Protein AF-A0A364MT78-F1 (afdb_monomer)

Organism: Stemphylium lycopersici (NCBI:txid183478)

InterPro domains:
  IPR001128 Cytochrome P450 [PF00067] (48-460)
  IPR001764 Glycoside hydrolase, family 3, N-terminal [PF00933] (520-875)
  IPR001764 Glycoside hydrolase, family 3, N-terminal [PR00133] (595-611)
  IPR001764 Glycoside hydrolase, family 3, N-terminal [PR00133] (626-645)
  IPR001764 Glycoside hydrolase, family 3, N-terminal [PR00133] (709-725)
  IPR001764 Glycoside hydrolase, family 3, N-terminal [PR00133] (788-806)
  IPR017853 Glycoside hydrolase superfamily [SSF51445] (510-913)
  IPR017972 Cytochrome P450, conserved site [PS00086] (448-457)
  IPR036396 Cytochrome P450 superfamily [G3DSA:1.10.630.10] (48-494)
  IPR036396 Cytochrome P450 superfamily [SSF48264] (29-460)
  IPR036881 Glycoside hydrolase family 3 C-terminal domain superfamily [G3DSA:3.40.50.1700] (901-1092)
  IPR036881 Glycoside hydrolase family 3 C-terminal domain superfamily [SSF52279] (915-1091)
  IPR036962 Glycoside hydrolase, family 3, N-terminal domain superfamily [G3DSA:3.20.20.300] (505-896)
  IPR051915 Cellulose Degradation Glycosyl Hydrolase 3 [PTHR30620] (511-944)

Structure (mmCIF, N/CA/C/O backbone):
data_AF-A0A364MT78-F1
#
_entry.id   AF-A0A364MT78-F1
#
loop_
_atom_site.group_PDB
_atom_site.id
_atom_site.type_symbol
_atom_site.label_atom_id
_atom_site.label_alt_id
_atom_site.label_comp_id
_atom_site.label_asym_id
_atom_site.label_entity_id
_atom_site.label_seq_id
_atom_site.pdbx_PDB_ins_code
_atom_site.Cartn_x
_atom_site.Cartn_y
_atom_site.Cartn_z
_atom_site.occupancy
_atom_site.B_iso_or_equiv
_atom_site.auth_seq_id
_atom_site.auth_comp_id
_atom_site.auth_asym_id
_atom_site.auth_atom_id
_atom_site.pdbx_PDB_model_num
ATOM 1 N N . MET A 1 1 ? 51.972 -19.619 -22.339 1.00 49.06 1 MET A N 1
ATOM 2 C CA . MET A 1 1 ? 51.049 -19.597 -21.173 1.00 49.06 1 MET A CA 1
ATOM 3 C C . MET A 1 1 ? 50.247 -20.903 -20.960 1.00 49.06 1 MET A C 1
ATOM 5 O O . MET A 1 1 ? 49.336 -20.907 -20.138 1.00 49.06 1 MET A O 1
ATOM 9 N N . SER A 1 2 ? 50.576 -22.029 -21.619 1.00 53.72 2 SER A N 1
ATOM 10 C CA . SER A 1 2 ? 49.816 -23.297 -21.517 1.00 53.72 2 SER A CA 1
ATOM 11 C C . SER A 1 2 ? 50.454 -24.381 -20.626 1.00 53.72 2 SER A C 1
ATOM 13 O O . SER A 1 2 ? 49.745 -25.265 -20.159 1.00 53.72 2 SER A O 1
ATOM 15 N N . THR A 1 3 ? 51.750 -24.302 -20.305 1.00 54.03 3 THR A N 1
ATOM 16 C CA . THR A 1 3 ? 52.481 -25.353 -19.561 1.00 54.03 3 THR A CA 1
ATOM 17 C C . THR A 1 3 ? 52.403 -25.247 -18.029 1.00 54.03 3 THR A C 1
ATOM 19 O O . THR A 1 3 ? 52.642 -26.234 -17.342 1.00 54.03 3 THR A O 1
ATOM 22 N N . LEU A 1 4 ? 51.989 -24.100 -17.472 1.00 53.41 4 LEU A N 1
ATOM 23 C CA . LEU A 1 4 ? 51.822 -23.902 -16.017 1.00 53.41 4 LEU A CA 1
ATOM 24 C C . LEU A 1 4 ? 50.431 -24.292 -15.471 1.00 53.41 4 LEU A C 1
ATOM 26 O O . LEU A 1 4 ? 50.254 -24.344 -14.256 1.00 53.41 4 LEU A O 1
ATOM 30 N N . LYS A 1 5 ? 49.438 -24.588 -16.327 1.00 54.91 5 LYS A N 1
ATOM 31 C CA . LYS A 1 5 ? 48.046 -24.839 -15.892 1.00 54.91 5 LYS A CA 1
ATOM 32 C C . LYS A 1 5 ? 47.787 -26.274 -15.407 1.00 54.91 5 LYS A C 1
ATOM 34 O O . LYS A 1 5 ? 47.010 -26.461 -14.475 1.00 54.91 5 LYS A O 1
ATOM 39 N N . LEU A 1 6 ? 48.457 -27.280 -15.976 1.00 62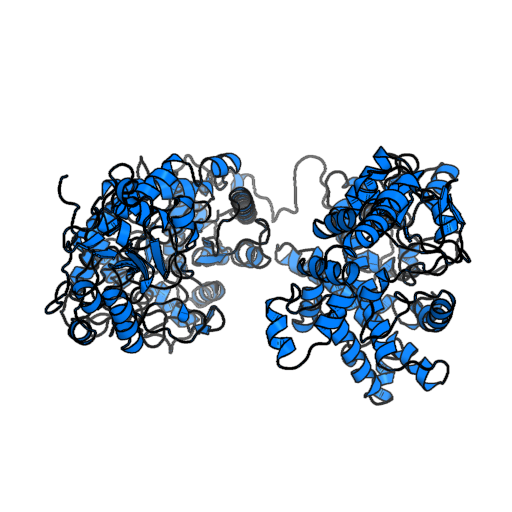.34 6 LEU A N 1
ATOM 40 C CA . LEU A 1 6 ? 48.281 -28.692 -15.591 1.00 62.34 6 LEU A CA 1
ATOM 41 C C . LEU A 1 6 ? 48.762 -29.029 -14.163 1.00 62.34 6 LEU A C 1
ATOM 43 O O . LEU A 1 6 ? 48.019 -29.703 -13.449 1.00 62.34 6 LEU A O 1
ATOM 47 N N . PRO A 1 7 ? 49.932 -28.551 -13.690 1.00 73.69 7 PRO A N 1
ATOM 48 C CA . PRO A 1 7 ? 50.379 -28.804 -12.319 1.00 73.69 7 PRO A CA 1
ATOM 49 C C . PRO A 1 7 ? 49.467 -28.138 -11.285 1.00 73.69 7 PRO A C 1
ATOM 51 O O . PRO A 1 7 ? 49.144 -28.743 -10.266 1.00 73.69 7 PRO A O 1
ATOM 54 N N . LEU A 1 8 ? 49.000 -26.916 -11.567 1.00 76.56 8 LEU A N 1
ATOM 55 C CA . LEU A 1 8 ? 48.074 -26.183 -10.701 1.00 76.56 8 LEU A CA 1
ATOM 56 C C . LEU A 1 8 ? 46.707 -26.866 -10.625 1.00 76.56 8 LEU A C 1
ATOM 58 O O . LEU A 1 8 ? 46.163 -26.994 -9.532 1.00 76.56 8 LEU A O 1
ATOM 62 N N . LEU A 1 9 ? 46.184 -27.366 -11.748 1.00 78.69 9 LEU A N 1
ATOM 63 C CA . LEU A 1 9 ? 44.942 -28.137 -11.771 1.00 78.69 9 LEU A CA 1
ATOM 64 C C . LEU A 1 9 ? 45.090 -29.469 -11.022 1.00 78.69 9 LEU A C 1
ATOM 66 O O . LEU A 1 9 ? 44.210 -29.836 -10.251 1.00 78.69 9 LEU A O 1
ATOM 70 N N . HIS A 1 10 ? 46.217 -30.168 -11.178 1.00 79.88 10 HIS A N 1
ATOM 71 C CA . HIS A 1 10 ? 46.481 -31.407 -10.447 1.00 79.88 10 HIS A CA 1
ATOM 72 C C . HIS A 1 10 ? 46.607 -31.171 -8.934 1.00 79.88 10 HIS A C 1
ATOM 74 O O . HIS A 1 10 ? 46.011 -31.898 -8.141 1.00 79.88 10 HIS A O 1
ATOM 80 N N . VAL A 1 11 ? 47.322 -30.120 -8.516 1.00 81.69 11 VAL A N 1
ATOM 81 C CA . VAL A 1 11 ? 47.404 -29.704 -7.107 1.00 81.69 11 VAL A CA 1
ATOM 82 C C . VAL A 1 11 ? 46.033 -29.277 -6.586 1.00 81.69 11 VAL A C 1
ATOM 84 O O . VAL A 1 11 ? 45.688 -29.624 -5.459 1.00 81.69 11 VAL A O 1
ATOM 87 N N . PHE A 1 12 ? 45.227 -28.586 -7.395 1.00 82.69 12 PHE A N 1
ATOM 88 C CA . PHE A 1 12 ? 43.872 -28.183 -7.033 1.00 82.69 12 PHE A CA 1
ATOM 89 C C . PHE A 1 12 ? 42.959 -29.397 -6.819 1.00 82.69 12 PHE A C 1
ATOM 91 O O . PHE A 1 12 ? 42.369 -29.534 -5.750 1.00 82.69 12 PHE A O 1
ATOM 98 N N . ILE A 1 13 ? 42.910 -30.325 -7.779 1.00 80.62 13 ILE A N 1
ATOM 99 C CA . ILE A 1 13 ? 42.125 -31.562 -7.683 1.00 80.62 13 ILE A CA 1
ATOM 100 C C . ILE A 1 13 ? 42.597 -32.392 -6.486 1.00 80.62 13 ILE A C 1
ATOM 102 O O . ILE A 1 13 ? 41.790 -32.835 -5.672 1.00 80.62 13 ILE A O 1
ATOM 106 N N . ARG A 1 14 ? 43.909 -32.561 -6.306 1.00 81.06 14 ARG A N 1
ATOM 107 C CA . ARG A 1 14 ? 44.439 -33.322 -5.173 1.00 81.06 14 ARG A CA 1
ATOM 108 C C . ARG A 1 14 ? 44.092 -32.667 -3.835 1.00 81.06 14 ARG A C 1
ATOM 110 O O . ARG A 1 14 ? 43.595 -33.348 -2.947 1.00 81.06 14 ARG A O 1
ATOM 117 N N . LYS A 1 15 ? 44.319 -31.359 -3.685 1.00 80.12 15 LYS A N 1
ATOM 118 C CA . LYS A 1 15 ? 44.157 -30.638 -2.413 1.00 80.12 15 LYS A CA 1
ATOM 119 C C . LYS A 1 15 ? 42.697 -30.389 -2.037 1.00 80.12 15 LYS A C 1
ATOM 121 O O . LYS A 1 15 ? 42.367 -30.527 -0.864 1.00 80.12 15 LYS A O 1
ATOM 126 N N . TYR A 1 16 ? 41.850 -30.018 -2.994 1.00 79.06 16 TYR A N 1
ATOM 127 C CA . TYR A 1 16 ? 40.474 -29.578 -2.733 1.00 79.06 16 TYR A CA 1
ATOM 128 C C . TYR A 1 16 ? 39.412 -30.634 -3.066 1.00 79.06 16 TYR A C 1
ATOM 130 O O . TYR A 1 16 ? 38.283 -30.484 -2.616 1.00 79.06 16 TYR A O 1
ATOM 138 N N . ILE A 1 17 ? 39.752 -31.705 -3.798 1.00 78.38 17 ILE A N 1
ATOM 139 C CA . ILE A 1 17 ? 38.794 -32.758 -4.188 1.00 78.38 17 ILE A CA 1
ATOM 140 C C . ILE A 1 17 ? 39.182 -34.112 -3.586 1.00 78.38 17 ILE A C 1
ATOM 142 O O . ILE A 1 17 ? 38.441 -34.665 -2.777 1.00 78.38 17 ILE A O 1
ATOM 146 N N . LEU A 1 18 ? 40.357 -34.647 -3.931 1.00 82.12 18 LEU A N 1
ATOM 147 C CA . LEU A 1 18 ? 40.745 -36.005 -3.534 1.00 82.12 18 LEU A CA 1
ATOM 148 C C . LEU A 1 18 ? 41.110 -36.101 -2.047 1.00 82.12 18 LEU A C 1
ATOM 150 O O . LEU A 1 18 ? 40.670 -37.023 -1.364 1.00 82.12 18 LEU A O 1
ATOM 154 N N . ASN A 1 19 ? 41.891 -35.151 -1.523 1.00 78.75 19 ASN A N 1
ATOM 155 C CA . ASN A 1 19 ? 42.321 -35.174 -0.124 1.00 78.75 19 ASN A CA 1
ATOM 156 C C . ASN A 1 19 ? 41.139 -35.093 0.858 1.00 78.75 19 ASN A C 1
ATOM 158 O O . ASN A 1 19 ? 41.078 -35.947 1.743 1.00 78.75 19 ASN A O 1
ATOM 162 N N . PRO A 1 20 ? 40.173 -34.158 0.728 1.00 78.25 20 PRO A N 1
ATOM 163 C CA . PRO A 1 20 ? 39.040 -34.099 1.648 1.00 78.25 20 PRO A CA 1
ATOM 164 C C . PRO A 1 20 ? 38.147 -35.341 1.583 1.00 78.25 20 PRO A C 1
ATOM 166 O O . PRO A 1 20 ? 37.645 -35.765 2.623 1.00 78.25 20 PRO A O 1
ATOM 169 N N . LEU A 1 21 ? 37.956 -35.932 0.398 1.00 83.00 21 LEU A N 1
ATOM 170 C CA . LEU A 1 21 ? 37.013 -37.035 0.200 1.00 83.00 21 LEU A CA 1
ATOM 171 C C . LEU A 1 21 ? 37.594 -38.421 0.504 1.00 83.00 21 LEU A C 1
ATOM 173 O O . LEU A 1 21 ? 36.851 -39.268 0.995 1.00 83.00 21 LEU A O 1
ATOM 177 N N . LEU A 1 22 ? 38.877 -38.661 0.212 1.00 83.25 22 LEU A N 1
ATOM 178 C CA . LEU A 1 22 ? 39.454 -40.015 0.201 1.00 83.25 22 LEU A CA 1
ATOM 179 C C . LEU A 1 22 ? 40.635 -40.206 1.159 1.00 83.25 22 LEU A C 1
ATOM 181 O O . LEU A 1 22 ? 40.798 -41.295 1.697 1.00 83.25 22 LEU A O 1
ATOM 185 N N . TYR A 1 23 ? 41.466 -39.179 1.364 1.00 83.00 23 TYR A N 1
ATOM 186 C CA . TYR A 1 23 ? 42.738 -39.329 2.094 1.00 83.00 23 TYR A CA 1
ATOM 187 C C . TYR A 1 23 ? 42.755 -38.670 3.477 1.00 83.00 23 TYR A C 1
ATOM 189 O O . TYR A 1 23 ? 43.658 -38.925 4.268 1.00 83.00 23 TYR A O 1
ATOM 197 N N . SER A 1 24 ? 41.782 -37.812 3.784 1.00 85.69 24 SER A N 1
ATOM 198 C CA . SER A 1 24 ? 41.631 -37.216 5.113 1.00 85.69 24 SER A CA 1
ATOM 199 C C . SER A 1 24 ? 41.157 -38.267 6.128 1.00 85.69 24 SER A C 1
ATOM 201 O O . SER A 1 24 ? 40.264 -39.048 5.786 1.00 85.69 24 SER A O 1
ATOM 203 N N . PRO A 1 25 ? 41.637 -38.247 7.388 1.00 88.94 25 PRO A N 1
ATOM 204 C CA . PRO A 1 25 ? 41.047 -39.040 8.474 1.00 88.94 25 PRO A CA 1
ATOM 205 C C . PRO A 1 25 ? 39.533 -38.812 8.628 1.00 88.94 25 PRO A C 1
ATOM 207 O O . PRO A 1 25 ? 38.782 -39.741 8.920 1.00 88.94 25 PRO A O 1
ATOM 210 N N . LEU A 1 26 ? 39.057 -37.608 8.277 1.00 93.50 26 LEU A N 1
ATOM 211 C CA . LEU A 1 26 ? 37.639 -37.236 8.281 1.00 93.50 26 LEU A CA 1
ATOM 212 C C . LEU A 1 26 ? 36.805 -37.954 7.203 1.00 93.50 26 LEU A C 1
ATOM 214 O O . LEU A 1 26 ? 35.582 -37.847 7.205 1.00 93.50 26 LEU A O 1
ATOM 218 N N . SER A 1 27 ? 37.420 -38.661 6.247 1.00 91.19 27 SER A N 1
ATOM 219 C CA . SER A 1 27 ? 36.695 -39.437 5.223 1.00 91.19 27 SER A CA 1
ATOM 220 C C . SER A 1 27 ? 35.890 -40.605 5.805 1.00 91.19 27 SER A C 1
ATOM 222 O O . SER A 1 27 ? 34.926 -41.042 5.177 1.00 91.19 27 SER A O 1
ATOM 224 N N . ARG A 1 28 ? 36.260 -41.072 7.009 1.00 92.31 28 ARG A N 1
ATOM 225 C CA . ARG A 1 28 ? 35.568 -42.134 7.756 1.00 92.31 28 ARG A CA 1
ATOM 226 C C . ARG A 1 28 ? 34.314 -41.647 8.485 1.00 92.31 28 ARG A C 1
ATOM 228 O O . ARG A 1 28 ? 33.495 -42.470 8.873 1.00 92.31 28 ARG A O 1
ATOM 235 N N . ILE A 1 29 ? 34.167 -40.336 8.671 1.00 96.12 29 ILE A N 1
ATOM 236 C CA . ILE A 1 29 ? 33.022 -39.744 9.367 1.00 96.12 29 ILE A CA 1
ATOM 237 C C . ILE A 1 29 ? 31.815 -39.725 8.415 1.00 96.12 29 ILE A C 1
ATOM 239 O O . ILE A 1 29 ? 31.957 -39.262 7.275 1.00 96.12 29 ILE A O 1
ATOM 243 N N . PRO A 1 30 ? 30.635 -40.203 8.847 1.00 95.69 30 PRO A N 1
ATOM 244 C CA . PRO A 1 30 ? 29.459 -40.263 7.989 1.00 95.69 30 PRO A CA 1
ATOM 245 C C . PRO A 1 30 ? 28.881 -38.863 7.714 1.00 95.69 30 PRO A C 1
ATOM 247 O O . PRO A 1 30 ? 29.110 -37.903 8.450 1.00 95.69 30 PRO A O 1
ATOM 250 N N . GLY A 1 31 ? 28.161 -38.734 6.600 1.00 94.12 31 GLY A N 1
ATOM 251 C CA . GLY A 1 31 ? 27.536 -37.488 6.154 1.00 94.12 31 GLY A CA 1
ATOM 252 C C . GLY A 1 31 ? 27.519 -37.344 4.627 1.00 94.12 31 GLY A C 1
ATOM 253 O O . GLY A 1 31 ? 28.246 -38.060 3.920 1.00 94.12 31 GLY A O 1
ATOM 254 N N . PRO A 1 32 ? 26.717 -36.413 4.079 1.00 94.75 32 PRO A N 1
ATOM 255 C CA . PRO A 1 32 ? 26.585 -36.274 2.637 1.00 94.75 32 PRO A CA 1
ATOM 256 C C . PRO A 1 32 ? 27.886 -35.779 2.002 1.00 94.75 32 PRO A C 1
ATOM 258 O O . PRO A 1 32 ? 28.537 -34.844 2.480 1.00 94.75 32 PRO A O 1
ATOM 261 N N . LYS A 1 33 ? 28.252 -36.371 0.861 1.00 91.25 33 LYS A N 1
ATOM 262 C CA . LYS A 1 33 ? 29.534 -36.093 0.188 1.00 91.25 33 LYS A CA 1
ATOM 263 C C . LYS A 1 33 ? 29.698 -34.633 -0.235 1.00 91.25 33 LYS A C 1
ATOM 265 O O . LYS A 1 33 ? 30.823 -34.144 -0.284 1.00 91.25 33 LYS A O 1
ATOM 270 N N . LEU A 1 34 ? 28.598 -33.920 -0.474 1.00 91.56 34 LEU A N 1
ATOM 271 C CA . LEU A 1 34 ? 28.630 -32.506 -0.839 1.00 91.56 34 LEU A CA 1
ATOM 272 C C . LEU A 1 34 ? 29.165 -31.612 0.297 1.00 91.56 34 LEU A C 1
ATOM 274 O O . LEU A 1 34 ? 29.929 -30.689 0.022 1.00 91.56 34 LEU A O 1
ATOM 278 N N . TYR A 1 35 ? 28.855 -31.924 1.563 1.00 93.38 35 TYR A N 1
ATOM 279 C CA . TYR A 1 35 ? 29.443 -31.230 2.719 1.00 93.38 35 TYR A CA 1
ATOM 280 C C . TYR A 1 35 ? 30.930 -31.555 2.873 1.00 93.38 35 TYR A C 1
ATOM 282 O O . TYR A 1 35 ? 31.741 -30.667 3.120 1.00 93.38 35 TYR A O 1
ATOM 290 N N . ALA A 1 36 ? 31.316 -32.816 2.663 1.00 91.81 36 ALA A N 1
ATOM 291 C CA . ALA A 1 36 ? 32.723 -33.216 2.686 1.00 91.81 36 ALA A CA 1
ATOM 292 C C . ALA A 1 36 ? 33.549 -32.550 1.566 1.00 91.81 36 ALA A C 1
ATOM 294 O O . ALA A 1 36 ? 34.747 -32.320 1.737 1.00 91.81 36 ALA A O 1
ATOM 295 N N . PHE A 1 37 ? 32.912 -32.237 0.434 1.00 88.75 37 PHE A N 1
ATOM 296 C CA . PHE A 1 37 ? 33.539 -31.605 -0.724 1.00 88.75 37 PHE A CA 1
ATOM 297 C C . PHE A 1 37 ? 33.732 -30.094 -0.553 1.00 88.75 37 PHE A C 1
ATOM 299 O O . PHE A 1 37 ? 34.801 -29.572 -0.864 1.00 88.75 37 PHE A O 1
ATOM 306 N N . THR A 1 38 ? 32.726 -29.367 -0.054 1.00 90.12 38 THR A N 1
ATOM 307 C CA . THR A 1 38 ? 32.775 -27.900 -0.006 1.00 90.12 38 THR A CA 1
ATOM 308 C C . THR A 1 38 ? 32.098 -27.310 1.226 1.00 90.12 38 THR A C 1
ATOM 310 O O . THR A 1 38 ? 30.982 -27.679 1.585 1.00 90.12 38 THR A O 1
ATOM 313 N N . LYS A 1 39 ? 32.740 -26.300 1.834 1.00 90.94 39 LYS A N 1
ATOM 314 C CA . LYS A 1 39 ? 32.136 -25.511 2.923 1.00 90.94 39 LYS A CA 1
ATOM 315 C C . LYS A 1 39 ? 30.933 -24.686 2.453 1.00 90.94 39 LYS A C 1
ATOM 317 O O . LYS A 1 39 ? 30.082 -24.313 3.253 1.00 90.94 39 LYS A O 1
ATOM 322 N N . TRP A 1 40 ? 30.849 -24.406 1.149 1.00 94.06 40 TRP A N 1
ATOM 323 C CA . TRP A 1 40 ? 29.801 -23.561 0.578 1.00 94.06 40 TRP A CA 1
ATOM 324 C C . TRP A 1 40 ? 28.422 -24.209 0.622 1.00 94.06 40 TRP A C 1
ATOM 326 O O . TRP A 1 40 ? 27.425 -23.496 0.619 1.00 94.06 40 TRP A O 1
ATOM 336 N N . ARG A 1 41 ? 28.348 -25.540 0.733 1.00 94.44 41 ARG A N 1
ATOM 337 C CA . ARG A 1 41 ? 27.069 -26.216 0.949 1.00 94.44 41 ARG A CA 1
ATOM 338 C C . ARG A 1 41 ? 26.460 -25.817 2.290 1.00 94.44 41 ARG A C 1
ATOM 340 O O . ARG A 1 41 ? 25.283 -25.479 2.330 1.00 94.44 41 ARG A O 1
ATOM 347 N N . LEU A 1 42 ? 27.265 -25.815 3.349 1.00 93.12 42 LEU A N 1
ATOM 348 C CA . LEU A 1 42 ? 26.832 -25.388 4.675 1.00 93.12 42 LEU A CA 1
ATOM 349 C C . LEU A 1 42 ? 26.577 -23.876 4.720 1.00 93.12 42 LEU A C 1
ATOM 351 O O . LEU A 1 42 ? 25.582 -23.436 5.285 1.00 93.12 42 LEU A O 1
ATOM 355 N N . ALA A 1 43 ? 27.407 -23.085 4.032 1.00 93.06 43 ALA A N 1
ATOM 356 C CA . ALA A 1 43 ? 27.148 -21.658 3.855 1.00 93.06 43 ALA A CA 1
ATOM 357 C C . ALA A 1 43 ? 25.799 -21.401 3.153 1.00 93.06 43 ALA A C 1
ATOM 359 O O . ALA A 1 43 ? 25.078 -20.483 3.523 1.00 93.06 43 ALA A O 1
ATOM 360 N N . TRP A 1 44 ? 25.401 -22.224 2.181 1.00 93.56 44 TRP A N 1
ATOM 361 C CA . TRP A 1 44 ? 24.078 -22.128 1.560 1.00 93.56 44 TRP A CA 1
ATOM 362 C C . TRP A 1 44 ? 22.935 -22.436 2.544 1.00 93.56 44 TRP A C 1
ATOM 364 O O . TRP A 1 44 ? 21.911 -21.750 2.538 1.00 93.56 44 TRP A O 1
ATOM 374 N N . ASP A 1 45 ? 23.107 -23.409 3.445 1.00 93.19 45 ASP A N 1
ATOM 375 C CA . ASP A 1 45 ? 22.127 -23.653 4.518 1.00 93.19 45 ASP A CA 1
ATOM 376 C C . ASP A 1 45 ? 22.035 -22.475 5.497 1.00 93.19 45 ASP A C 1
ATOM 378 O O . ASP A 1 45 ? 20.943 -22.147 5.968 1.00 93.19 45 ASP A O 1
ATOM 382 N N . ASP A 1 46 ? 23.156 -21.802 5.774 1.00 89.31 46 ASP A N 1
ATOM 383 C CA . ASP A 1 46 ? 23.181 -20.568 6.567 1.00 89.31 46 ASP A CA 1
ATOM 384 C C . ASP A 1 46 ? 22.457 -19.420 5.843 1.00 89.31 46 ASP A C 1
ATOM 386 O O . ASP A 1 46 ? 21.720 -18.655 6.471 1.00 89.31 46 ASP A O 1
ATOM 390 N N . TRP A 1 47 ? 22.626 -19.307 4.519 1.00 88.19 47 TRP A N 1
ATOM 391 C CA . TRP A 1 47 ? 21.984 -18.287 3.678 1.00 88.19 47 TRP A CA 1
ATOM 392 C C . TRP A 1 47 ? 20.462 -18.467 3.599 1.00 88.19 47 TRP A C 1
ATOM 394 O O . TRP A 1 47 ? 19.708 -17.497 3.669 1.00 88.19 47 TRP A O 1
ATOM 404 N N . THR A 1 48 ? 19.989 -19.712 3.542 1.00 88.44 48 THR A N 1
ATOM 405 C CA . THR A 1 48 ? 18.555 -20.056 3.483 1.00 88.44 48 THR A CA 1
ATOM 406 C C . THR A 1 48 ? 17.894 -20.154 4.859 1.00 88.44 48 THR A C 1
ATOM 408 O O . THR A 1 48 ? 16.701 -19.901 4.989 1.00 88.44 48 THR A O 1
ATOM 411 N N . GLY A 1 49 ? 18.664 -20.404 5.921 1.00 87.62 49 GLY A N 1
ATOM 412 C CA . GLY A 1 49 ? 18.195 -20.324 7.317 1.00 87.62 49 GLY A CA 1
ATOM 413 C C . GLY A 1 49 ? 17.822 -21.652 7.903 1.00 87.62 49 GLY A C 1
ATOM 414 O O . GLY A 1 49 ? 17.083 -21.732 8.879 1.00 87.62 49 GLY A O 1
ATOM 415 N N . GLN A 1 50 ? 18.325 -22.691 7.262 1.00 91.25 50 GLN A N 1
ATOM 416 C CA . GLN A 1 50 ? 17.965 -24.061 7.518 1.00 91.25 50 GLN A CA 1
ATOM 417 C C . GLN A 1 50 ? 19.083 -24.786 8.277 1.00 91.25 50 GLN A C 1
ATOM 419 O O . GLN A 1 50 ? 18.826 -25.876 8.772 1.00 91.25 50 GLN A O 1
ATOM 424 N N . ARG A 1 51 ? 20.286 -24.192 8.438 1.00 92.75 51 ARG A N 1
ATOM 425 C CA . ARG A 1 51 ? 21.483 -24.828 9.037 1.00 92.75 51 ARG A CA 1
ATOM 426 C C . ARG A 1 51 ? 21.173 -25.698 10.252 1.00 92.75 51 ARG A C 1
ATOM 428 O O . ARG A 1 51 ? 21.477 -26.883 10.235 1.00 92.75 51 ARG A O 1
ATOM 435 N N . THR A 1 52 ? 20.539 -25.142 11.284 1.00 94.56 52 THR A N 1
ATOM 436 C CA . THR A 1 52 ? 20.247 -25.871 12.529 1.00 94.56 52 THR A CA 1
ATOM 437 C C . THR A 1 52 ? 19.347 -27.089 12.296 1.00 94.56 52 THR A C 1
ATOM 439 O O . THR A 1 52 ? 19.635 -28.174 12.796 1.00 94.56 52 THR A O 1
ATOM 442 N N . ARG A 1 53 ? 18.279 -26.932 11.501 1.00 95.50 53 ARG A N 1
ATOM 443 C CA . ARG A 1 53 ? 17.330 -28.015 11.193 1.00 95.50 53 ARG A CA 1
ATOM 444 C C . ARG A 1 53 ? 17.959 -29.072 10.288 1.00 95.50 53 ARG A C 1
ATOM 446 O O . ARG A 1 53 ? 17.767 -30.258 10.522 1.00 95.50 53 ARG A O 1
ATOM 453 N N . VAL A 1 54 ? 18.748 -28.642 9.306 1.00 96.75 54 VAL A N 1
ATOM 454 C CA . VAL A 1 54 ? 19.472 -29.521 8.382 1.00 96.75 54 VAL A CA 1
ATOM 455 C C . VAL A 1 54 ? 20.506 -30.348 9.133 1.00 96.75 54 VAL A C 1
ATOM 457 O O . VAL A 1 54 ? 20.498 -31.564 9.007 1.00 96.75 54 VAL A O 1
ATOM 460 N N . ILE A 1 55 ? 21.339 -29.734 9.978 1.00 97.38 55 ILE A N 1
ATOM 461 C CA . ILE A 1 55 ? 22.311 -30.468 10.803 1.00 97.38 55 ILE A CA 1
ATOM 462 C C . ILE A 1 55 ? 21.604 -31.491 11.701 1.00 97.38 55 ILE A C 1
ATOM 464 O O . ILE A 1 55 ? 22.078 -32.617 11.835 1.00 97.38 55 ILE A O 1
ATOM 468 N N . HIS A 1 56 ? 20.468 -31.130 12.304 1.00 97.19 56 HIS A N 1
ATOM 469 C CA . HIS A 1 56 ? 19.695 -32.076 13.104 1.00 97.19 56 HIS A CA 1
ATOM 470 C C . HIS A 1 56 ? 19.156 -33.242 12.262 1.00 97.19 56 HIS A C 1
ATOM 472 O O . HIS A 1 56 ? 19.323 -34.390 12.660 1.00 97.19 56 HIS A O 1
ATOM 478 N N . ALA A 1 57 ? 18.600 -32.974 11.078 1.00 97.06 57 ALA A N 1
ATOM 479 C CA . ALA A 1 57 ? 18.161 -34.019 10.153 1.00 97.06 57 ALA A CA 1
ATOM 480 C C . ALA A 1 57 ? 19.316 -34.951 9.747 1.00 97.06 57 ALA A C 1
ATOM 482 O O . ALA A 1 57 ? 19.144 -36.167 9.723 1.00 97.06 57 ALA A O 1
ATOM 483 N N . LEU A 1 58 ? 20.520 -34.410 9.531 1.00 97.56 58 LEU A N 1
ATOM 484 C CA . LEU A 1 58 ? 21.699 -35.232 9.268 1.00 97.56 58 LEU A CA 1
ATOM 485 C C . LEU A 1 58 ? 22.067 -36.122 10.460 1.00 97.56 58 LEU A C 1
ATOM 487 O O . LEU A 1 58 ? 22.503 -37.247 10.252 1.00 97.56 58 LEU A O 1
ATOM 491 N N . HIS A 1 59 ? 21.884 -35.665 11.701 1.00 97.69 59 HIS A N 1
ATOM 492 C CA . HIS A 1 59 ? 22.072 -36.529 12.869 1.00 97.69 59 HIS A CA 1
ATOM 493 C C . HIS A 1 59 ? 21.041 -37.657 12.950 1.00 97.69 59 HIS A C 1
ATOM 495 O O . HIS A 1 59 ? 21.388 -38.755 13.384 1.00 97.69 59 HIS A O 1
ATOM 501 N N . LEU A 1 60 ? 19.799 -37.404 12.530 1.00 95.62 60 LEU A N 1
ATOM 502 C CA . LEU A 1 60 ? 18.765 -38.438 12.455 1.00 95.62 60 LEU A CA 1
ATOM 503 C C . LEU A 1 60 ? 19.093 -39.493 11.385 1.00 95.62 60 LEU A C 1
ATOM 505 O O . LEU A 1 60 ? 18.797 -40.666 11.582 1.00 95.62 60 LEU A O 1
ATOM 509 N N . GLU A 1 61 ? 19.730 -39.093 10.281 1.00 97.25 61 GLU A N 1
ATOM 510 C CA . GLU A 1 61 ? 20.078 -39.985 9.166 1.00 97.25 61 GLU A CA 1
ATOM 511 C C . GLU A 1 61 ? 21.413 -40.727 9.368 1.00 97.25 61 GLU A C 1
ATOM 513 O O . GLU A 1 61 ? 21.500 -41.932 9.148 1.00 97.25 61 GLU A O 1
ATOM 518 N N . TYR A 1 62 ? 22.464 -40.019 9.787 1.00 96.69 62 TYR A N 1
ATOM 519 C CA . TYR A 1 62 ? 23.846 -40.520 9.809 1.00 96.69 62 TYR A CA 1
ATOM 520 C C . TYR A 1 62 ? 24.361 -40.868 11.215 1.00 96.69 62 TYR A C 1
ATOM 522 O O . TYR A 1 62 ? 25.447 -41.435 11.343 1.00 96.69 62 TYR A O 1
ATOM 530 N N . GLY A 1 63 ? 23.603 -40.550 12.269 1.00 96.00 63 GLY A N 1
ATOM 531 C CA . GLY A 1 63 ? 23.950 -40.850 13.658 1.00 96.00 63 GLY A CA 1
ATOM 532 C C . GLY A 1 63 ? 24.625 -39.693 14.417 1.00 96.00 63 GLY A C 1
ATOM 533 O O . GLY A 1 63 ? 24.565 -38.532 14.008 1.00 96.00 63 GLY A O 1
ATOM 534 N N . PRO A 1 64 ? 25.262 -39.965 15.573 1.00 95.94 64 PRO A N 1
ATOM 535 C CA . PRO A 1 64 ? 25.693 -38.933 16.523 1.00 95.94 64 PRO A CA 1
ATOM 536 C C . PRO A 1 64 ? 26.899 -38.100 16.069 1.00 95.94 64 PRO A C 1
ATOM 538 O O . PRO A 1 64 ? 27.179 -37.073 16.683 1.00 95.94 64 PRO A O 1
ATOM 541 N N . VAL A 1 65 ? 27.602 -38.494 15.007 1.00 97.88 65 VAL A N 1
ATOM 542 C CA . VAL A 1 65 ? 28.764 -37.773 14.471 1.00 97.88 65 VAL A CA 1
ATOM 543 C C . VAL A 1 65 ? 28.551 -37.562 12.982 1.00 97.88 65 VAL A C 1
ATOM 545 O O . VAL A 1 65 ? 28.368 -38.532 12.260 1.00 97.88 65 VAL A O 1
ATOM 548 N N . VAL A 1 66 ? 28.573 -36.313 12.516 1.00 97.94 66 VAL A N 1
ATOM 549 C CA . VAL A 1 66 ? 28.296 -35.981 11.113 1.00 97.94 66 VAL A CA 1
ATOM 550 C C . VAL A 1 66 ? 29.335 -35.011 10.582 1.00 97.94 66 VAL A C 1
ATOM 552 O O . VAL A 1 66 ? 29.620 -33.977 11.188 1.00 97.94 66 VAL A O 1
ATOM 555 N N . ARG A 1 67 ? 29.867 -35.295 9.395 1.00 97.12 67 ARG A N 1
ATOM 556 C CA . ARG A 1 67 ? 30.732 -34.361 8.677 1.00 97.12 67 ARG A CA 1
ATOM 557 C C . ARG A 1 67 ? 29.904 -33.324 7.921 1.00 97.12 67 ARG A C 1
ATOM 559 O O . ARG A 1 67 ? 29.224 -33.652 6.952 1.00 97.12 67 ARG A O 1
ATOM 566 N N . ILE A 1 68 ? 30.019 -32.064 8.335 1.00 96.56 68 ILE A N 1
ATOM 567 C CA . ILE A 1 68 ? 29.259 -30.929 7.779 1.00 96.56 68 ILE A CA 1
ATOM 568 C C . ILE A 1 68 ? 30.141 -29.934 7.011 1.00 96.56 68 ILE A C 1
ATOM 570 O O . ILE A 1 68 ? 29.661 -28.927 6.505 1.00 96.56 68 ILE A O 1
ATOM 574 N N . GLY A 1 69 ? 31.426 -30.232 6.851 1.00 94.69 69 GLY A N 1
ATOM 575 C CA . GLY A 1 69 ? 32.322 -29.476 5.987 1.00 94.69 69 GLY A CA 1
ATOM 576 C C . GLY A 1 69 ? 33.585 -30.264 5.638 1.00 94.69 69 GLY A C 1
ATOM 577 O O . GLY A 1 69 ? 33.858 -31.317 6.230 1.00 94.69 69 GLY A O 1
ATOM 578 N N . PRO A 1 70 ? 34.432 -29.748 4.728 1.00 92.50 70 PRO A N 1
ATOM 579 C CA . PRO A 1 70 ? 35.705 -30.388 4.405 1.00 92.50 70 PRO A CA 1
ATOM 580 C C . PRO A 1 70 ? 36.617 -30.540 5.628 1.00 92.50 70 PRO A C 1
ATOM 582 O O . PRO A 1 70 ? 37.373 -31.504 5.698 1.00 92.50 70 PRO A O 1
ATOM 585 N N . ASN A 1 71 ? 36.508 -29.619 6.589 1.00 93.38 71 ASN A N 1
ATOM 586 C CA . ASN A 1 71 ? 37.264 -29.587 7.840 1.00 93.38 71 ASN A CA 1
ATOM 587 C C . ASN A 1 71 ? 36.358 -29.222 9.039 1.00 93.38 71 ASN A C 1
ATOM 589 O O . ASN A 1 71 ? 36.775 -28.500 9.944 1.00 93.38 71 ASN A O 1
ATOM 593 N N . GLU A 1 72 ? 35.091 -29.651 9.001 1.00 96.00 72 GLU A N 1
ATOM 594 C CA . GLU A 1 72 ? 34.087 -29.341 10.028 1.00 96.00 72 GLU A CA 1
ATOM 595 C C . GLU A 1 72 ? 33.225 -30.573 10.336 1.00 96.00 72 GLU A C 1
ATOM 597 O O . GLU A 1 72 ? 32.694 -31.225 9.428 1.00 96.00 72 GLU A O 1
ATOM 602 N N . VAL A 1 73 ? 33.100 -30.890 11.625 1.00 97.94 73 VAL A N 1
ATOM 603 C CA . VAL A 1 73 ? 32.368 -32.044 12.158 1.00 97.94 73 VAL A CA 1
ATOM 604 C C . VAL A 1 73 ? 31.404 -31.568 13.241 1.00 97.94 73 VAL A C 1
ATOM 606 O O . VAL A 1 73 ? 31.761 -30.767 14.111 1.00 97.94 73 VAL A O 1
ATOM 609 N N . HIS A 1 74 ? 30.173 -32.067 13.187 1.00 98.31 74 HIS A N 1
ATOM 610 C CA . HIS A 1 74 ? 29.144 -31.814 14.184 1.00 98.31 74 HIS A CA 1
ATOM 611 C C . HIS A 1 74 ? 28.875 -33.076 15.003 1.00 98.31 74 HIS A C 1
ATOM 613 O O . HIS A 1 74 ? 28.759 -34.171 14.449 1.00 98.31 74 HIS A O 1
ATOM 619 N N . PHE A 1 75 ? 28.771 -32.918 16.321 1.00 98.12 75 PHE A N 1
ATOM 620 C CA . PHE A 1 75 ? 28.577 -34.013 17.267 1.00 98.12 75 PHE A CA 1
ATOM 621 C C . PHE A 1 75 ? 27.256 -33.868 18.033 1.00 98.12 75 PHE A C 1
ATOM 623 O O . PHE A 1 75 ? 26.779 -32.762 18.295 1.00 98.12 75 PHE A O 1
ATOM 630 N N . ASN A 1 76 ? 26.696 -35.004 18.442 1.00 96.94 76 ASN A N 1
ATOM 631 C CA . ASN A 1 76 ? 25.501 -35.118 19.273 1.00 96.94 76 ASN A CA 1
ATOM 632 C C . ASN A 1 76 ? 25.672 -36.227 20.334 1.00 96.94 76 ASN A C 1
ATOM 634 O O . ASN A 1 76 ? 24.900 -37.183 20.385 1.00 96.94 76 ASN A O 1
ATOM 638 N N . SER A 1 77 ? 26.724 -36.131 21.158 1.00 95.62 77 SER A N 1
ATOM 639 C CA . SER A 1 77 ? 27.052 -37.106 22.209 1.00 95.62 77 SER A CA 1
ATOM 640 C C . SER A 1 77 ? 27.639 -36.446 23.469 1.00 95.62 77 SER A C 1
ATOM 642 O O . SER A 1 77 ? 28.298 -35.405 23.404 1.00 95.62 77 SER A O 1
ATOM 644 N N . LEU A 1 78 ? 27.464 -37.069 24.643 1.00 94.00 78 LEU A N 1
ATOM 645 C CA . LEU A 1 78 ? 28.073 -36.570 25.889 1.00 94.00 78 LEU A CA 1
ATOM 646 C C . LEU A 1 78 ? 29.602 -36.687 25.914 1.00 94.00 78 LEU A C 1
ATOM 648 O O . LEU A 1 78 ? 30.257 -35.897 26.598 1.00 94.00 78 LEU A O 1
ATOM 652 N N . SER A 1 79 ? 30.165 -37.681 25.224 1.00 94.19 79 SER A N 1
ATOM 653 C CA . SER A 1 79 ? 31.615 -37.870 25.124 1.00 94.19 79 SER A CA 1
ATOM 654 C C . SER A 1 79 ? 32.233 -36.688 24.377 1.00 94.19 79 SER A C 1
ATOM 656 O O . SER A 1 79 ? 33.065 -35.981 24.948 1.00 94.19 79 SER A O 1
ATOM 658 N N . ALA A 1 80 ? 31.713 -36.359 23.190 1.00 95.56 80 ALA A N 1
ATOM 659 C CA . ALA A 1 80 ? 32.122 -35.177 22.441 1.00 95.56 80 ALA A CA 1
ATOM 660 C C . ALA A 1 80 ? 31.910 -33.875 23.223 1.00 95.56 80 ALA A C 1
ATOM 662 O O . ALA A 1 80 ? 32.788 -33.009 23.211 1.00 95.56 80 ALA A O 1
ATOM 663 N N . LEU A 1 81 ? 30.797 -33.752 23.958 1.00 94.31 81 LEU A N 1
ATOM 664 C CA . LEU A 1 81 ? 30.512 -32.578 24.788 1.00 94.31 81 LEU A CA 1
ATOM 665 C C . LEU A 1 81 ? 31.588 -32.371 25.858 1.00 94.31 81 LEU A C 1
ATOM 667 O O . LEU A 1 81 ? 32.108 -31.265 26.013 1.00 94.31 81 LEU A O 1
ATOM 671 N N . ARG A 1 82 ? 31.960 -33.436 26.577 1.00 92.38 82 ARG A N 1
ATOM 672 C CA . ARG A 1 82 ? 33.009 -33.389 27.608 1.00 92.38 82 ARG A CA 1
ATOM 673 C C . ARG A 1 82 ? 34.382 -33.124 27.005 1.00 92.38 82 ARG A C 1
ATOM 675 O O . ARG A 1 82 ? 35.114 -32.301 27.545 1.00 92.38 82 ARG A O 1
ATOM 682 N N . THR A 1 83 ? 34.718 -33.779 25.900 1.00 94.19 83 THR A N 1
ATOM 683 C CA . THR A 1 83 ? 36.026 -33.627 25.253 1.00 94.19 83 THR A CA 1
ATOM 684 C C . THR A 1 83 ? 36.197 -32.245 24.632 1.00 94.19 83 THR A C 1
ATOM 686 O O . THR A 1 83 ? 37.278 -31.680 24.717 1.00 94.19 83 THR A O 1
ATOM 689 N N . THR A 1 84 ? 35.137 -31.661 24.069 1.00 94.50 84 THR A N 1
ATOM 690 C CA . THR A 1 84 ? 35.202 -30.372 23.361 1.00 94.50 84 THR A CA 1
ATOM 691 C C . THR A 1 84 ? 34.994 -29.186 24.308 1.00 94.50 84 THR A C 1
ATOM 693 O O . THR A 1 84 ? 35.768 -28.231 24.301 1.00 94.50 84 THR A O 1
ATOM 696 N N . TYR A 1 85 ? 33.979 -29.233 25.174 1.00 94.12 85 TYR A N 1
ATOM 697 C CA . TYR A 1 85 ? 33.582 -28.098 26.024 1.00 94.12 85 TYR A CA 1
ATOM 698 C C . TYR A 1 85 ? 33.907 -28.300 27.508 1.00 94.12 85 TYR A C 1
ATOM 700 O O . TYR A 1 85 ? 33.585 -27.441 28.329 1.00 94.12 85 TYR A O 1
ATOM 708 N N . GLY A 1 86 ? 34.516 -29.427 27.885 1.00 89.38 86 GLY A N 1
ATOM 709 C CA . GLY A 1 86 ? 34.911 -29.705 29.263 1.00 89.38 86 GLY A CA 1
ATOM 710 C C . GLY A 1 86 ? 35.950 -28.723 29.803 1.00 89.38 86 GLY A C 1
ATOM 711 O O . GLY A 1 86 ? 36.704 -28.083 29.069 1.00 89.38 86 GLY A O 1
ATOM 712 N N . ALA A 1 87 ? 36.003 -28.593 31.129 1.00 83.69 87 ALA A N 1
ATOM 713 C CA . ALA A 1 87 ? 37.042 -27.800 31.773 1.00 83.69 87 ALA A CA 1
ATOM 714 C C . ALA A 1 87 ? 38.424 -28.400 31.463 1.00 83.69 87 ALA A C 1
ATOM 716 O O . ALA A 1 87 ? 38.662 -29.571 31.743 1.00 83.69 87 ALA A O 1
ATOM 717 N N . GLY A 1 88 ? 39.323 -27.593 30.893 1.00 83.38 88 GLY A N 1
ATOM 718 C CA . GLY A 1 88 ? 40.661 -28.047 30.505 1.00 83.38 88 GLY A CA 1
ATOM 719 C C . GLY A 1 88 ? 40.713 -28.869 29.213 1.00 83.38 88 GLY A C 1
ATOM 720 O O . GLY A 1 88 ? 41.724 -29.520 28.983 1.00 83.38 88 GLY A O 1
ATOM 721 N N . SER A 1 89 ? 39.675 -28.831 28.365 1.00 88.31 89 SER A N 1
ATOM 722 C CA . SER A 1 89 ? 39.631 -29.581 27.097 1.00 88.31 89 SER A CA 1
ATOM 723 C C . SER A 1 89 ? 40.757 -29.252 26.109 1.00 88.31 89 SER A C 1
ATOM 725 O O . SER A 1 89 ? 41.053 -30.054 25.231 1.00 88.31 89 SER A O 1
ATOM 727 N N . GLY A 1 90 ? 41.355 -28.060 26.203 1.00 88.81 90 GLY A N 1
ATOM 728 C CA . GLY A 1 90 ? 42.323 -27.559 25.218 1.00 88.81 90 GLY A CA 1
ATOM 729 C C . GLY A 1 90 ? 41.692 -27.103 23.894 1.00 88.81 90 GLY A C 1
ATOM 730 O O . GLY A 1 90 ? 42.404 -26.653 23.001 1.00 88.81 90 GLY A O 1
ATOM 731 N N . PHE A 1 91 ? 40.365 -27.185 23.774 1.00 93.88 91 PHE A N 1
ATOM 732 C CA . PHE A 1 91 ? 39.606 -26.690 22.630 1.00 93.88 91 PHE A CA 1
ATOM 733 C C . PHE A 1 91 ? 39.296 -25.197 22.778 1.00 93.88 91 PHE A C 1
ATOM 735 O O . PHE A 1 91 ? 38.715 -24.755 23.772 1.00 93.88 91 PHE A O 1
ATOM 742 N N . GLU A 1 92 ? 39.625 -24.424 21.749 1.00 94.38 92 GLU A N 1
ATOM 743 C CA . GLU A 1 92 ? 39.498 -22.966 21.735 1.00 94.38 92 GLU A CA 1
ATOM 744 C C . GLU A 1 92 ? 38.375 -22.492 20.804 1.00 94.38 92 GLU A C 1
ATOM 746 O O . GLU A 1 92 ? 37.886 -23.248 19.960 1.00 94.38 92 GLU A O 1
ATOM 751 N N . ARG A 1 93 ? 37.908 -21.244 20.979 1.00 93.31 93 ARG A N 1
ATOM 752 C CA . ARG A 1 93 ? 36.927 -20.633 20.055 1.00 93.31 93 ARG A CA 1
ATOM 753 C C . ARG A 1 93 ? 37.564 -20.439 18.677 1.00 93.31 93 ARG A C 1
ATOM 755 O O . ARG A 1 93 ? 38.742 -20.116 18.576 1.00 93.31 93 ARG A O 1
ATOM 762 N N . THR A 1 94 ? 36.766 -20.613 17.629 1.00 93.25 94 THR A N 1
ATOM 763 C CA . THR A 1 94 ? 37.176 -20.327 16.245 1.00 93.25 94 THR A CA 1
ATOM 764 C C . THR A 1 94 ? 36.967 -18.851 15.890 1.00 93.25 94 THR A C 1
ATOM 766 O O . THR A 1 94 ? 36.323 -18.108 16.635 1.00 93.25 94 THR A O 1
ATOM 769 N N . ASP A 1 95 ? 37.436 -18.433 14.712 1.00 88.25 95 ASP A N 1
ATOM 770 C CA . ASP A 1 95 ? 37.227 -17.070 14.202 1.00 88.25 95 ASP A CA 1
ATOM 771 C C . ASP A 1 95 ? 35.749 -16.708 13.970 1.00 88.25 95 ASP A C 1
ATOM 773 O 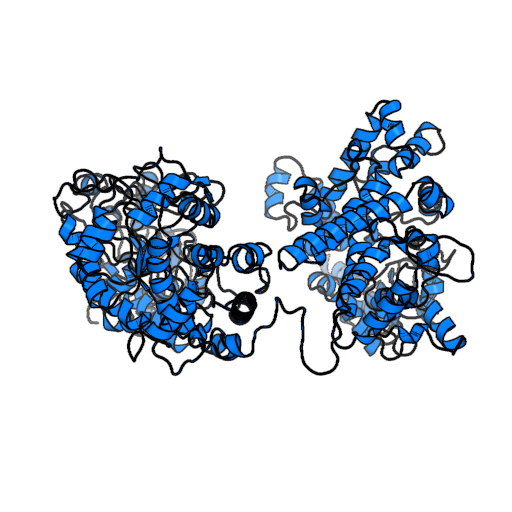O . ASP A 1 95 ? 35.425 -15.530 13.837 1.00 88.25 95 ASP A O 1
ATOM 777 N N . PHE A 1 96 ? 34.838 -17.690 13.989 1.00 88.75 96 PHE A N 1
ATOM 778 C CA . PHE A 1 96 ? 33.389 -17.471 13.950 1.00 88.75 96 PHE A CA 1
ATOM 779 C C . PHE A 1 96 ? 32.930 -16.408 14.957 1.00 88.75 96 PHE A C 1
ATOM 781 O O . PHE A 1 96 ? 32.120 -15.544 14.632 1.00 88.75 96 PHE A O 1
ATOM 788 N N . TYR A 1 97 ? 33.481 -16.430 16.173 1.00 90.00 97 TYR A N 1
ATOM 789 C CA . TYR A 1 97 ? 33.048 -15.534 17.245 1.00 90.00 97 TYR A CA 1
ATOM 790 C C . TYR A 1 97 ? 33.472 -14.079 17.029 1.00 90.00 97 TYR A C 1
ATOM 792 O O . TYR A 1 97 ? 32.918 -13.189 17.665 1.00 90.00 97 TYR A O 1
ATOM 800 N N . ARG A 1 98 ? 34.394 -13.799 16.101 1.00 85.50 98 ARG A N 1
ATOM 801 C CA . ARG A 1 98 ? 34.867 -12.434 15.836 1.00 85.50 98 ARG A CA 1
ATOM 802 C C . ARG A 1 98 ? 33.802 -11.521 15.240 1.00 85.50 98 ARG A C 1
ATOM 804 O O . ARG A 1 98 ? 33.948 -10.306 15.300 1.00 85.50 98 ARG A O 1
ATOM 811 N N . MET A 1 99 ? 32.700 -12.070 14.722 1.00 82.25 99 MET A N 1
ATOM 812 C CA . MET A 1 99 ? 31.554 -11.257 14.295 1.00 82.25 99 MET A CA 1
ATOM 813 C C . MET A 1 99 ? 30.923 -10.450 15.447 1.00 82.25 99 MET A C 1
ATOM 815 O O . MET A 1 99 ? 30.274 -9.430 15.204 1.00 82.25 99 MET A O 1
ATOM 819 N N . PHE A 1 100 ? 31.168 -10.865 16.695 1.00 85.38 100 PHE A N 1
ATOM 820 C CA . PHE A 1 100 ? 30.737 -10.170 17.908 1.00 85.38 100 PHE A CA 1
ATOM 821 C C . PHE A 1 100 ? 31.786 -9.194 18.469 1.00 85.38 100 PHE A C 1
ATOM 823 O O . PHE A 1 100 ? 31.531 -8.568 19.496 1.00 85.38 100 PHE A O 1
ATOM 830 N N . ASP A 1 101 ? 32.940 -9.018 17.808 1.00 86.75 101 ASP A N 1
ATOM 831 C CA . ASP A 1 101 ? 33.906 -7.980 18.185 1.00 86.75 101 ASP A CA 1
ATOM 832 C C . ASP A 1 101 ? 33.239 -6.595 18.049 1.00 86.75 101 ASP A C 1
ATOM 834 O O . ASP A 1 101 ? 32.505 -6.324 17.090 1.00 86.75 101 ASP A O 1
ATOM 838 N N . ALA A 1 102 ? 33.514 -5.690 18.988 1.00 85.31 102 ALA A N 1
ATOM 839 C CA . ALA A 1 102 ? 33.019 -4.315 18.955 1.00 85.31 102 ALA A CA 1
ATOM 840 C C . ALA A 1 102 ? 34.192 -3.329 19.006 1.00 85.31 102 ALA A C 1
ATOM 842 O O . ALA A 1 102 ? 35.143 -3.509 19.760 1.00 85.31 102 ALA A O 1
ATOM 843 N N . TYR A 1 103 ? 34.149 -2.300 18.153 1.00 86.19 103 TYR A N 1
ATOM 844 C CA . TYR A 1 103 ? 35.191 -1.260 18.028 1.00 86.19 103 TYR A CA 1
ATOM 845 C C . TYR A 1 103 ? 36.606 -1.803 17.753 1.00 86.19 103 TYR A C 1
ATOM 847 O O . TYR A 1 103 ? 37.602 -1.193 18.130 1.00 86.19 103 TYR A O 1
ATOM 855 N N . GLY A 1 104 ? 36.704 -2.974 17.113 1.00 82.69 104 GLY A N 1
ATOM 856 C CA . GLY A 1 104 ? 37.982 -3.658 16.888 1.00 82.69 104 GLY A CA 1
ATOM 857 C C . GLY A 1 104 ? 38.601 -4.265 18.154 1.00 82.69 104 GLY A C 1
ATOM 858 O O . GLY A 1 104 ? 39.767 -4.655 18.127 1.00 82.69 104 GLY A O 1
ATOM 859 N N . LYS A 1 105 ? 37.842 -4.350 19.253 1.00 88.31 105 LYS A N 1
ATOM 860 C CA . LYS A 1 105 ? 38.252 -4.929 20.534 1.00 88.31 105 LYS A CA 1
ATOM 861 C C . LYS A 1 105 ? 37.489 -6.222 20.812 1.00 88.31 105 LYS A C 1
ATOM 863 O O . LYS A 1 105 ? 36.273 -6.290 20.618 1.00 88.31 105 LYS A O 1
ATOM 868 N N . GLN A 1 106 ? 38.208 -7.220 21.318 1.00 90.50 106 GLN A N 1
ATOM 869 C CA . GLN A 1 106 ? 37.615 -8.461 21.809 1.00 90.50 106 GLN A CA 1
ATOM 870 C C . GLN A 1 106 ? 36.976 -8.263 23.187 1.00 90.50 106 GLN A C 1
ATOM 872 O O . GLN A 1 106 ? 37.412 -7.425 23.981 1.00 90.50 106 GLN A O 1
ATOM 877 N N . ASN A 1 107 ? 35.960 -9.071 23.464 1.00 91.69 107 ASN A N 1
ATOM 878 C CA . ASN A 1 107 ? 35.257 -9.136 24.743 1.00 91.69 107 ASN A CA 1
ATOM 879 C C . ASN A 1 107 ? 35.269 -10.580 25.271 1.00 91.69 107 ASN A C 1
ATOM 881 O O . ASN A 1 107 ? 35.782 -11.496 24.614 1.00 91.69 107 ASN A O 1
ATOM 885 N N . ILE A 1 108 ? 34.711 -10.815 26.463 1.00 91.06 108 ILE A N 1
ATOM 886 C CA . ILE A 1 108 ? 34.692 -12.156 27.061 1.00 91.06 108 ILE A CA 1
ATOM 887 C C . ILE A 1 108 ? 34.056 -13.222 26.148 1.00 91.06 108 ILE A C 1
ATOM 889 O O . ILE A 1 108 ? 34.442 -14.398 26.193 1.00 91.06 108 ILE A O 1
ATOM 893 N N . PHE A 1 109 ? 33.124 -12.841 25.275 1.00 90.88 109 PHE A N 1
ATOM 894 C CA . PHE A 1 109 ? 32.513 -13.756 24.325 1.00 90.88 109 PHE A CA 1
ATOM 895 C C . PHE A 1 109 ? 33.403 -14.065 23.109 1.00 90.88 109 PHE A C 1
ATOM 897 O O . PHE A 1 109 ? 33.350 -15.183 22.591 1.00 90.88 109 PHE A O 1
ATOM 904 N N . THR A 1 110 ? 34.298 -13.172 22.689 1.00 91.44 110 THR A N 1
ATOM 905 C CA . THR A 1 110 ? 35.060 -13.372 21.443 1.00 91.44 110 THR A CA 1
ATOM 906 C C . THR A 1 110 ? 36.478 -13.909 21.596 1.00 91.44 110 THR A C 1
ATOM 908 O O . THR A 1 110 ? 37.013 -14.436 20.621 1.00 91.44 110 THR A O 1
ATOM 911 N N . PHE A 1 111 ? 37.078 -13.877 22.795 1.00 91.69 111 PHE A N 1
ATOM 912 C CA . PHE A 1 111 ? 38.443 -14.390 22.996 1.00 91.69 111 PHE A CA 1
ATOM 913 C C . PHE A 1 111 ? 38.615 -15.830 22.495 1.00 91.69 111 PHE A C 1
ATOM 915 O O . PHE A 1 111 ? 37.965 -16.758 22.992 1.00 91.69 111 PHE A O 1
ATOM 922 N N . ALA A 1 112 ? 39.553 -16.030 21.565 1.00 88.12 112 ALA A N 1
ATOM 923 C CA . ALA A 1 112 ? 39.942 -17.356 21.102 1.00 88.12 112 ALA A CA 1
ATOM 924 C C . ALA A 1 112 ? 40.613 -18.140 22.233 1.00 88.12 112 ALA A C 1
ATOM 926 O O . ALA A 1 112 ? 40.109 -19.198 22.587 1.00 88.12 112 ALA A O 1
ATOM 927 N N . SER A 1 113 ? 41.645 -17.566 22.866 1.00 89.81 113 SER A N 1
ATOM 928 C CA . SER A 1 113 ? 42.481 -18.179 23.912 1.00 89.81 113 SER A CA 1
ATOM 929 C C . SER A 1 113 ? 41.781 -18.347 25.262 1.00 89.81 113 SER A C 1
ATOM 931 O O . SER A 1 113 ? 41.194 -17.408 25.812 1.00 89.81 113 SER A O 1
ATOM 933 N N . GLY A 1 114 ? 41.911 -19.532 25.859 1.00 87.69 114 GLY A N 1
ATOM 934 C CA . GLY A 1 114 ? 41.402 -19.850 27.187 1.00 87.69 114 GLY A CA 1
ATOM 935 C C . GLY A 1 114 ? 42.084 -19.042 28.285 1.00 87.69 114 GLY A C 1
ATOM 936 O O . GLY A 1 114 ? 41.434 -18.691 29.272 1.00 87.69 114 GLY A O 1
ATOM 937 N N . ALA A 1 115 ? 43.359 -18.687 28.099 1.00 88.56 115 ALA A N 1
ATOM 938 C CA . ALA A 1 115 ? 44.121 -17.883 29.050 1.00 88.56 115 ALA A CA 1
ATOM 939 C C . ALA A 1 115 ? 43.635 -16.425 29.085 1.00 88.56 115 ALA A C 1
ATOM 941 O O . ALA A 1 115 ? 43.375 -15.888 30.165 1.00 88.56 115 ALA A O 1
ATOM 942 N N . GLU A 1 116 ? 43.452 -15.803 27.917 1.00 90.31 116 GLU A N 1
ATOM 943 C CA . GLU A 1 116 ? 42.946 -14.426 27.806 1.00 90.31 116 GLU A CA 1
ATOM 944 C C . GLU A 1 116 ? 41.515 -14.325 28.323 1.00 90.31 116 GLU A C 1
ATOM 946 O O . GLU A 1 116 ? 41.202 -13.471 29.156 1.00 90.31 116 GLU A O 1
ATOM 951 N N . HIS A 1 117 ? 40.673 -15.284 27.933 1.00 91.75 117 HIS A N 1
ATOM 952 C CA . HIS A 1 117 ? 39.327 -15.407 28.463 1.00 91.75 117 HIS A CA 1
ATOM 953 C C . HIS A 1 117 ? 39.322 -15.550 29.992 1.00 91.75 117 HIS A C 1
ATOM 955 O O . HIS A 1 117 ? 38.560 -14.867 30.671 1.00 91.75 117 HIS A O 1
ATOM 961 N N . ALA A 1 118 ? 40.162 -16.419 30.567 1.00 89.00 118 ALA A N 1
ATOM 962 C CA . ALA A 1 118 ? 40.232 -16.591 32.018 1.00 89.00 118 ALA A CA 1
ATOM 963 C C . ALA A 1 118 ? 40.681 -15.305 32.730 1.00 89.00 118 ALA A C 1
ATOM 965 O O . ALA A 1 118 ? 40.141 -14.980 33.791 1.00 89.00 118 ALA A O 1
ATOM 966 N N . LYS A 1 119 ? 41.625 -14.557 32.143 1.00 88.62 119 LYS A N 1
ATOM 967 C CA . LYS A 1 119 ? 42.055 -13.243 32.642 1.00 88.62 119 LYS A CA 1
ATOM 968 C C . LYS A 1 119 ? 40.893 -12.248 32.629 1.00 88.62 119 LYS A C 1
ATOM 970 O O . LYS A 1 119 ? 40.617 -11.653 33.669 1.00 88.62 119 LYS A O 1
ATOM 975 N N . ARG A 1 120 ? 40.174 -12.113 31.505 1.00 88.88 120 ARG A N 1
ATOM 976 C CA . ARG A 1 120 ? 39.024 -11.198 31.385 1.00 88.88 120 ARG A CA 1
ATOM 977 C C . ARG A 1 120 ? 37.873 -11.597 32.309 1.00 88.88 120 ARG A C 1
ATOM 979 O O . ARG A 1 120 ? 37.346 -10.753 33.028 1.00 88.88 120 ARG A O 1
ATOM 986 N N . LYS A 1 121 ? 37.550 -12.892 32.389 1.00 88.69 121 LYS A N 1
ATOM 987 C CA . LYS A 1 121 ? 36.488 -13.438 33.249 1.00 88.69 121 LYS A CA 1
ATOM 988 C C . LYS A 1 121 ? 36.642 -13.053 34.713 1.00 88.69 121 LYS A C 1
ATOM 990 O O . LYS A 1 121 ? 35.641 -12.745 35.344 1.00 88.69 121 LYS A O 1
ATOM 995 N N . ARG A 1 122 ? 37.867 -13.015 35.249 1.00 86.38 122 ARG A N 1
ATOM 996 C CA . ARG A 1 122 ? 38.115 -12.599 36.644 1.00 86.38 122 ARG A CA 1
ATOM 997 C C . ARG A 1 122 ? 37.659 -11.166 36.938 1.00 86.38 122 ARG A C 1
ATOM 999 O O . ARG A 1 122 ? 37.330 -10.880 38.084 1.00 86.38 122 ARG A O 1
ATOM 1006 N N . LEU A 1 123 ? 37.637 -10.295 35.927 1.00 83.81 123 LEU A N 1
ATOM 1007 C CA . LEU A 1 123 ? 37.200 -8.903 36.056 1.00 83.81 123 LEU A CA 1
ATOM 1008 C C . LEU A 1 123 ? 35.675 -8.793 35.982 1.00 83.81 123 LEU A C 1
ATOM 1010 O O . LEU A 1 123 ? 35.068 -8.146 36.827 1.00 83.81 123 LEU A O 1
ATOM 1014 N N . VAL A 1 124 ? 35.054 -9.476 35.017 1.00 85.56 124 VAL A N 1
ATOM 1015 C CA . VAL A 1 124 ? 33.608 -9.360 34.768 1.00 85.56 124 VAL A CA 1
ATOM 1016 C C . VAL A 1 124 ? 32.754 -10.315 35.603 1.00 85.56 124 VAL A C 1
ATOM 1018 O O . VAL A 1 124 ? 31.562 -10.092 35.719 1.00 85.56 124 VAL A O 1
ATOM 1021 N N . SER A 1 125 ? 33.295 -11.378 36.214 1.00 83.44 125 SER A N 1
ATOM 1022 C CA . SER A 1 125 ? 32.459 -12.388 36.893 1.00 83.44 125 SER A CA 1
ATOM 1023 C C . SER A 1 125 ? 31.870 -11.948 38.228 1.00 83.44 125 SER A C 1
ATOM 1025 O O . SER A 1 125 ? 30.915 -12.563 38.700 1.00 83.44 125 SER A O 1
ATOM 1027 N N . ARG A 1 126 ? 32.447 -10.928 38.872 1.00 82.94 126 ARG A N 1
ATOM 1028 C CA . ARG A 1 126 ? 31.995 -10.468 40.190 1.00 82.94 126 ARG A CA 1
ATOM 1029 C C . ARG A 1 126 ? 30.575 -9.874 40.145 1.00 82.94 126 ARG A C 1
ATOM 1031 O O . ARG A 1 126 ? 29.779 -10.347 40.961 1.00 82.94 126 ARG A O 1
ATOM 1038 N N . PRO A 1 127 ? 30.219 -8.958 39.221 1.00 79.31 127 PRO A N 1
ATOM 1039 C CA . PRO A 1 127 ? 28.848 -8.458 39.086 1.00 79.31 127 PRO A CA 1
ATOM 1040 C C . PRO A 1 127 ? 27.794 -9.563 38.952 1.00 79.31 127 PRO A C 1
ATOM 1042 O O . PRO A 1 127 ? 26.735 -9.493 39.574 1.00 79.31 127 PRO A O 1
ATOM 1045 N N . TYR A 1 128 ? 28.127 -10.622 38.209 1.00 79.88 128 TYR A N 1
ATOM 1046 C CA . TYR A 1 128 ? 27.255 -11.770 37.939 1.00 79.88 128 TYR A CA 1
ATOM 1047 C C . TYR A 1 128 ? 27.307 -12.855 39.025 1.00 79.88 128 TYR A C 1
ATOM 1049 O O . TYR A 1 128 ? 26.580 -13.845 38.964 1.00 79.88 128 TYR A O 1
ATOM 1057 N N . SER A 1 129 ? 28.169 -12.704 40.034 1.00 79.06 129 SER A N 1
ATOM 1058 C CA . SER A 1 129 ? 28.155 -13.576 41.205 1.00 79.06 129 SER A CA 1
ATOM 1059 C C . SER A 1 129 ? 26.936 -13.273 42.070 1.00 79.06 129 SER A C 1
ATOM 1061 O O . SER A 1 129 ? 26.456 -12.144 42.119 1.00 79.06 129 SER A O 1
ATOM 1063 N N . LYS A 1 130 ? 26.496 -14.250 42.860 1.00 67.12 130 LYS A N 1
ATOM 1064 C CA . LYS A 1 130 ? 25.418 -14.070 43.840 1.00 67.12 130 LYS A CA 1
ATOM 1065 C C . LYS A 1 130 ? 25.587 -12.819 44.722 1.00 67.12 130 LYS A C 1
ATOM 1067 O O . LYS A 1 130 ? 24.636 -12.075 44.940 1.00 67.12 130 LYS A O 1
ATOM 1072 N N . SER A 1 131 ? 26.793 -12.592 45.247 1.00 72.12 131 SER A N 1
ATOM 1073 C CA . SER A 1 131 ? 27.102 -11.405 46.057 1.00 72.12 131 SER A CA 1
ATOM 1074 C C . SER A 1 131 ? 27.049 -10.107 45.251 1.00 72.12 131 SER A C 1
ATOM 1076 O O . SER A 1 131 ? 26.655 -9.080 45.794 1.00 72.12 131 SER A O 1
ATOM 1078 N N . GLY A 1 132 ? 27.418 -10.157 43.968 1.00 73.56 132 GLY A N 1
ATOM 1079 C CA . GLY A 1 132 ? 27.320 -9.024 43.050 1.00 73.56 132 GLY A CA 1
ATOM 1080 C C . GLY A 1 132 ? 25.868 -8.646 42.783 1.00 73.56 132 GLY A C 1
ATOM 1081 O O . GLY A 1 132 ? 25.487 -7.505 43.020 1.00 73.56 132 GLY A O 1
ATOM 1082 N N . LEU A 1 133 ? 25.023 -9.607 42.397 1.00 71.94 133 LEU A N 1
ATOM 1083 C CA . LEU A 1 133 ? 23.601 -9.366 42.103 1.00 71.94 133 LEU A CA 1
ATOM 1084 C C . LEU A 1 133 ? 22.870 -8.669 43.264 1.00 71.94 133 LEU A C 1
ATOM 1086 O O . LEU A 1 133 ? 22.080 -7.750 43.051 1.00 71.94 133 LEU A O 1
ATOM 1090 N N . LEU A 1 134 ? 23.202 -9.048 44.502 1.00 69.50 134 LEU A N 1
ATOM 1091 C CA . LEU A 1 134 ? 22.730 -8.360 45.703 1.00 69.50 134 LEU A CA 1
ATOM 1092 C C . LEU A 1 134 ? 23.231 -6.922 45.824 1.00 69.50 134 LEU A C 1
ATOM 1094 O O . LEU A 1 134 ? 22.457 -6.004 46.094 1.00 69.50 134 LEU A O 1
ATOM 1098 N N . GLN A 1 135 ? 24.537 -6.728 45.648 1.00 70.44 135 GLN A N 1
ATOM 1099 C CA . GLN A 1 135 ? 25.180 -5.422 45.755 1.00 70.44 135 GLN A CA 1
ATOM 1100 C C . GLN A 1 135 ? 24.612 -4.430 44.724 1.00 70.44 135 GLN A C 1
ATOM 1102 O O . GLN A 1 135 ? 24.453 -3.249 45.044 1.00 70.44 135 GLN A O 1
ATOM 1107 N N . HIS A 1 136 ? 24.247 -4.925 43.539 1.00 65.25 136 HIS A N 1
ATOM 1108 C CA . HIS A 1 136 ? 23.708 -4.171 42.404 1.00 65.25 136 HIS A CA 1
ATOM 1109 C C . HIS A 1 136 ? 22.201 -3.876 42.471 1.00 65.25 136 HIS A C 1
ATOM 1111 O O . HIS A 1 136 ? 21.644 -3.342 41.519 1.00 65.25 136 HIS A O 1
ATOM 1117 N N . LYS A 1 137 ? 21.523 -4.195 43.585 1.00 71.81 137 LYS A N 1
ATOM 1118 C CA . LYS A 1 137 ? 20.073 -3.981 43.758 1.00 71.81 137 LYS A CA 1
ATOM 1119 C C . LYS A 1 137 ? 19.218 -4.575 42.619 1.00 71.81 137 LYS A C 1
ATOM 1121 O O . LYS A 1 137 ? 18.166 -4.019 42.293 1.00 71.81 137 LYS A O 1
ATOM 1126 N N . VAL A 1 138 ? 19.638 -5.705 42.039 1.00 71.94 138 VAL A N 1
ATOM 1127 C CA . VAL A 1 138 ? 18.936 -6.344 40.906 1.00 71.94 138 VAL A CA 1
ATOM 1128 C C . VAL A 1 138 ? 17.470 -6.605 41.242 1.00 71.94 138 VAL A C 1
ATOM 1130 O O . VAL A 1 138 ? 16.606 -6.301 40.434 1.00 71.94 138 VAL A O 1
ATOM 1133 N N . GLU A 1 139 ? 17.177 -7.054 42.463 1.00 72.00 139 GLU A N 1
ATOM 1134 C CA . GLU A 1 139 ? 15.804 -7.258 42.945 1.00 72.00 139 GLU A CA 1
ATOM 1135 C C . GLU A 1 139 ? 14.908 -6.028 42.736 1.00 72.00 139 GLU A C 1
ATOM 1137 O O . GLU A 1 139 ? 13.821 -6.150 42.180 1.00 72.00 139 GLU A O 1
ATOM 1142 N N . SER A 1 140 ? 15.395 -4.832 43.082 1.00 75.88 140 SER A N 1
ATOM 1143 C CA . SER A 1 140 ? 14.621 -3.596 42.916 1.00 75.88 140 SER A CA 1
ATOM 1144 C C . SER A 1 140 ? 14.413 -3.212 41.450 1.00 75.88 140 SER A C 1
ATOM 1146 O O . SER A 1 140 ? 13.328 -2.765 41.085 1.00 75.88 140 SER A O 1
ATOM 1148 N N . ILE A 1 141 ? 15.424 -3.430 40.597 1.00 79.56 141 ILE A N 1
ATOM 1149 C CA . ILE A 1 141 ? 15.325 -3.186 39.152 1.00 79.56 141 ILE A CA 1
ATOM 1150 C C . ILE A 1 141 ? 14.251 -4.101 38.569 1.00 79.56 141 ILE A C 1
ATOM 1152 O O . ILE A 1 141 ? 13.366 -3.644 37.851 1.00 79.56 141 ILE A O 1
ATOM 1156 N N . VAL A 1 142 ? 14.295 -5.385 38.917 1.00 74.38 142 VAL A N 1
ATOM 1157 C CA . VAL A 1 142 ? 13.359 -6.374 38.390 1.00 74.38 142 VAL A CA 1
ATOM 1158 C C . VAL A 1 142 ? 11.938 -6.109 38.878 1.00 74.38 142 VAL A C 1
ATOM 1160 O O . VAL A 1 142 ? 11.021 -6.117 38.061 1.00 74.38 142 VAL A O 1
ATOM 1163 N N . GLN A 1 143 ? 11.737 -5.805 40.162 1.00 74.00 143 GLN A N 1
ATOM 1164 C CA . GLN A 1 143 ? 10.420 -5.434 40.692 1.00 74.00 143 GLN A CA 1
ATOM 1165 C C . GLN A 1 143 ? 9.851 -4.199 39.984 1.00 74.00 143 GLN A C 1
ATOM 1167 O O . GLN A 1 143 ? 8.695 -4.199 39.563 1.00 74.00 143 GLN A O 1
ATOM 1172 N N . GLN A 1 144 ? 10.670 -3.160 39.795 1.00 80.06 144 GLN A N 1
ATOM 1173 C CA . GLN A 1 144 ? 10.246 -1.940 39.114 1.00 80.06 144 GLN A CA 1
ATOM 1174 C C . GLN A 1 144 ? 9.869 -2.206 37.653 1.00 80.06 144 GLN A C 1
ATOM 1176 O O . GLN A 1 144 ? 8.773 -1.846 37.228 1.00 80.06 144 GLN A O 1
ATOM 1181 N N . LYS A 1 145 ? 10.759 -2.841 36.882 1.00 83.75 145 LYS A N 1
ATOM 1182 C CA . LYS A 1 145 ? 10.532 -3.086 35.452 1.00 83.75 145 LYS A CA 1
ATOM 1183 C C . LYS A 1 145 ? 9.400 -4.079 35.209 1.00 83.75 145 LYS A C 1
ATOM 1185 O O . LYS A 1 145 ? 8.679 -3.940 34.229 1.00 83.75 145 LYS A O 1
ATOM 1190 N N . THR A 1 146 ? 9.197 -5.033 36.118 1.00 76.62 146 THR A N 1
ATOM 1191 C CA . THR A 1 146 ? 8.056 -5.958 36.057 1.00 76.62 146 THR A CA 1
ATOM 1192 C C . THR A 1 146 ? 6.759 -5.204 36.294 1.00 76.62 146 THR A C 1
ATOM 1194 O O . THR A 1 146 ? 5.838 -5.346 35.502 1.00 76.62 146 THR A O 1
ATOM 1197 N N . GLY A 1 147 ? 6.705 -4.320 37.294 1.00 76.19 147 GLY A N 1
ATOM 1198 C CA . GLY A 1 147 ? 5.551 -3.445 37.493 1.00 76.19 147 GLY A CA 1
ATOM 1199 C C . GLY A 1 147 ? 5.268 -2.538 36.289 1.00 76.19 147 GLY A C 1
ATOM 1200 O O . GLY A 1 147 ? 4.111 -2.346 35.931 1.00 76.19 147 GLY A O 1
ATOM 1201 N N . ASP A 1 148 ? 6.301 -2.005 35.630 1.00 82.50 148 ASP A N 1
ATOM 1202 C CA . ASP A 1 148 ? 6.140 -1.199 34.411 1.00 82.50 148 ASP A CA 1
ATOM 1203 C C . ASP A 1 148 ? 5.618 -2.038 33.226 1.00 82.50 148 ASP A C 1
ATOM 1205 O O . ASP A 1 148 ? 4.736 -1.584 32.498 1.00 82.50 148 ASP A O 1
ATOM 1209 N N . PHE A 1 149 ? 6.086 -3.281 33.067 1.00 84.06 149 PHE A N 1
ATOM 1210 C CA . PHE A 1 149 ? 5.558 -4.219 32.071 1.00 84.06 149 PHE A CA 1
ATOM 1211 C C . PHE A 1 149 ? 4.107 -4.616 32.363 1.00 84.06 149 PHE A C 1
ATOM 1213 O O . PHE A 1 149 ? 3.276 -4.590 31.462 1.00 84.06 149 PHE A O 1
ATOM 1220 N N . LEU A 1 150 ? 3.761 -4.912 33.617 1.00 77.81 150 LEU A N 1
ATOM 1221 C CA . LEU A 1 150 ? 2.383 -5.227 33.996 1.00 77.81 150 LEU A CA 1
ATOM 1222 C C . LEU A 1 150 ? 1.453 -4.034 33.803 1.00 77.81 150 LEU A C 1
ATOM 1224 O O . LEU A 1 150 ? 0.352 -4.216 33.312 1.00 77.81 150 LEU A O 1
ATOM 1228 N N . LYS A 1 151 ? 1.906 -2.804 34.062 1.00 81.12 151 LYS A N 1
ATOM 1229 C CA . LYS A 1 151 ? 1.141 -1.600 33.702 1.00 81.12 151 LYS A CA 1
ATOM 1230 C C . LYS A 1 151 ? 0.927 -1.479 32.198 1.00 81.12 151 LYS A C 1
ATOM 1232 O O . LYS A 1 151 ? -0.129 -1.011 31.789 1.00 81.12 151 LYS A O 1
ATOM 1237 N N . LEU A 1 152 ? 1.909 -1.864 31.381 1.00 80.56 152 LEU A N 1
ATOM 1238 C CA . LEU A 1 152 ? 1.750 -1.907 29.929 1.00 80.56 152 LEU A CA 1
ATOM 1239 C C . LEU A 1 152 ? 0.700 -2.956 29.533 1.00 80.56 152 LEU A C 1
ATOM 1241 O O . LEU A 1 152 ? -0.181 -2.642 28.737 1.00 80.56 152 LEU A O 1
ATOM 1245 N N . VAL A 1 153 ? 0.741 -4.152 30.127 1.00 77.94 153 VAL A N 1
ATOM 1246 C CA . VAL A 1 153 ? -0.273 -5.204 29.935 1.00 77.94 153 VAL A CA 1
ATOM 1247 C C . VAL A 1 153 ? -1.655 -4.718 30.380 1.00 77.94 153 VAL A C 1
ATOM 1249 O O . VAL A 1 153 ? -2.583 -4.742 29.581 1.00 77.94 153 VAL A O 1
ATOM 1252 N N . ASP A 1 154 ? -1.787 -4.195 31.600 1.00 73.06 154 ASP A N 1
ATOM 1253 C CA . ASP A 1 154 ? -3.036 -3.681 32.170 1.00 73.06 154 ASP A CA 1
ATOM 1254 C C . ASP A 1 154 ? -3.604 -2.521 31.357 1.00 73.06 154 ASP A C 1
ATOM 1256 O O . ASP A 1 154 ? -4.815 -2.424 31.183 1.00 73.06 154 ASP A O 1
ATOM 1260 N N . LYS A 1 155 ? -2.745 -1.620 30.866 1.00 73.19 155 LYS A N 1
ATOM 1261 C CA . LYS A 1 155 ? -3.155 -0.523 29.989 1.00 73.19 155 LYS A CA 1
ATOM 1262 C C . LYS A 1 155 ? -3.801 -1.089 28.727 1.00 73.19 155 LYS A C 1
ATOM 1264 O O . LYS A 1 155 ? -4.912 -0.694 28.403 1.00 73.19 155 LYS A O 1
ATOM 1269 N N . ASN A 1 156 ? -3.142 -2.030 28.055 1.00 69.31 156 ASN A N 1
ATOM 1270 C CA . ASN A 1 156 ? -3.681 -2.650 26.844 1.00 69.31 156 ASN A CA 1
ATOM 1271 C C . ASN A 1 156 ? -4.963 -3.448 27.137 1.00 69.31 156 ASN A C 1
ATOM 1273 O O . ASN A 1 156 ? -5.969 -3.254 26.465 1.00 69.31 156 ASN A O 1
ATOM 1277 N N . ALA A 1 157 ? -4.988 -4.227 28.222 1.00 63.44 157 ALA A N 1
ATOM 1278 C CA . ALA A 1 157 ? -6.169 -4.972 28.654 1.00 63.44 157 ALA A CA 1
ATOM 1279 C C . ALA A 1 157 ? -7.371 -4.060 28.970 1.00 63.44 157 ALA A C 1
ATOM 1281 O O . ALA A 1 157 ? -8.492 -4.368 28.577 1.00 63.44 157 ALA A O 1
ATOM 1282 N N . LYS A 1 158 ? -7.158 -2.914 29.637 1.00 56.91 158 LYS A N 1
ATOM 1283 C CA . LYS A 1 158 ? -8.211 -1.915 29.915 1.00 56.91 158 LYS A CA 1
ATOM 1284 C C . LYS A 1 158 ? -8.754 -1.250 28.655 1.00 56.91 158 LYS A C 1
ATOM 1286 O O . LYS A 1 158 ? -9.912 -0.850 28.646 1.00 56.91 158 LYS A O 1
ATOM 1291 N N . HIS A 1 159 ? -7.921 -1.111 27.629 1.00 52.19 159 HIS A N 1
ATOM 1292 C CA . HIS A 1 159 ? -8.313 -0.554 26.338 1.00 52.19 159 HIS A CA 1
ATOM 1293 C C . HIS A 1 159 ? -8.834 -1.617 25.362 1.00 52.19 159 HIS A C 1
ATOM 1295 O O . HIS A 1 159 ? -9.168 -1.272 24.236 1.00 52.19 159 HIS A O 1
ATOM 1301 N N . GLY A 1 160 ? -8.907 -2.889 25.776 1.00 44.62 160 GLY A N 1
ATOM 1302 C CA . GLY A 1 160 ? -9.323 -3.995 24.913 1.00 44.62 160 GLY A CA 1
ATOM 1303 C C . GLY A 1 160 ? -8.327 -4.335 23.802 1.00 44.62 160 GLY A C 1
ATOM 1304 O O . GLY A 1 160 ? -8.636 -5.177 22.976 1.00 44.62 160 GLY A O 1
ATOM 1305 N N . THR A 1 161 ? -7.134 -3.732 23.788 1.00 53.81 161 THR A N 1
ATOM 1306 C CA . THR A 1 161 ? -6.168 -3.878 22.696 1.00 53.81 161 THR A CA 1
ATOM 1307 C C . THR A 1 161 ? -5.231 -5.063 22.921 1.00 53.81 161 THR A C 1
ATOM 1309 O O . THR A 1 161 ? -4.708 -5.275 24.020 1.00 53.81 161 THR A O 1
ATOM 1312 N N . ALA A 1 162 ? -4.942 -5.817 21.859 1.00 64.94 162 ALA A N 1
ATOM 1313 C CA . ALA A 1 162 ? -3.917 -6.857 21.894 1.00 64.94 162 ALA A CA 1
ATOM 1314 C C . ALA A 1 162 ? -2.509 -6.249 22.071 1.00 64.94 162 ALA A C 1
ATOM 1316 O O . ALA A 1 162 ? -2.119 -5.327 21.355 1.00 64.94 162 ALA A O 1
ATOM 1317 N N . LEU A 1 163 ? -1.723 -6.785 23.011 1.00 74.38 163 LEU A N 1
ATOM 1318 C CA . LEU A 1 163 ? -0.314 -6.424 23.192 1.00 74.38 163 LEU A CA 1
ATOM 1319 C C . LEU A 1 163 ? 0.575 -7.391 22.400 1.00 74.38 163 LEU A C 1
ATOM 1321 O O . LEU A 1 163 ? 0.578 -8.589 22.677 1.00 74.38 163 LEU A O 1
ATOM 1325 N N . GLU A 1 164 ? 1.368 -6.875 21.458 1.00 82.00 164 GLU A N 1
ATOM 1326 C CA . GLU A 1 164 ? 2.370 -7.673 20.743 1.00 82.00 164 GLU A CA 1
ATOM 1327 C C . GLU A 1 164 ? 3.503 -8.064 21.715 1.00 82.00 164 GLU A C 1
ATOM 1329 O O . GLU A 1 164 ? 4.322 -7.240 22.137 1.00 82.00 164 GLU A O 1
ATOM 1334 N N . ILE A 1 165 ? 3.489 -9.329 22.145 1.00 82.06 165 ILE A N 1
ATOM 1335 C CA . ILE A 1 165 ? 4.339 -9.844 23.224 1.00 82.06 165 ILE A CA 1
ATOM 1336 C C . ILE A 1 165 ? 5.817 -9.867 22.829 1.00 82.06 165 ILE A C 1
ATOM 1338 O O . ILE A 1 165 ? 6.661 -9.672 23.705 1.00 82.06 165 ILE A O 1
ATOM 1342 N N . PHE A 1 166 ? 6.157 -10.061 21.551 1.00 84.44 166 PHE A N 1
ATOM 1343 C CA . PHE A 1 166 ? 7.554 -10.076 21.126 1.00 84.44 166 PHE A CA 1
ATOM 1344 C C . PHE A 1 166 ? 8.215 -8.716 21.394 1.00 84.44 166 PHE A C 1
ATOM 1346 O O . PHE A 1 166 ? 9.192 -8.654 22.143 1.00 84.44 166 PHE A O 1
ATOM 1353 N N . ALA A 1 167 ? 7.653 -7.614 20.900 1.00 85.12 167 ALA A N 1
ATOM 1354 C CA . ALA A 1 167 ? 8.160 -6.265 21.139 1.00 85.12 167 ALA A CA 1
ATOM 1355 C C . ALA A 1 167 ? 8.103 -5.879 22.625 1.00 85.12 167 ALA A C 1
ATOM 1357 O O . ALA A 1 167 ? 9.085 -5.375 23.173 1.00 85.12 167 ALA A O 1
ATOM 1358 N N . ALA A 1 168 ? 6.992 -6.171 23.310 1.00 86.50 168 ALA A N 1
ATOM 1359 C CA . ALA A 1 168 ? 6.813 -5.811 24.716 1.00 86.50 168 ALA A CA 1
ATOM 1360 C C . ALA A 1 168 ? 7.851 -6.474 25.640 1.00 86.50 168 ALA A C 1
ATOM 1362 O O . ALA A 1 168 ? 8.376 -5.832 26.555 1.00 86.50 168 ALA A O 1
ATOM 1363 N N . LEU A 1 169 ? 8.193 -7.741 25.386 1.00 87.25 169 LEU A N 1
ATOM 1364 C CA . LEU A 1 169 ? 9.241 -8.440 26.130 1.00 87.25 169 LEU A CA 1
ATOM 1365 C C . LEU A 1 169 ? 10.639 -7.908 25.798 1.00 87.25 169 LEU A C 1
ATOM 1367 O O . LEU A 1 169 ? 11.480 -7.837 26.691 1.00 87.25 169 LEU A O 1
ATOM 1371 N N . HIS A 1 170 ? 10.889 -7.471 24.562 1.00 89.31 170 HIS A N 1
ATOM 1372 C CA . HIS A 1 170 ? 12.148 -6.807 24.214 1.00 89.31 170 HIS A CA 1
ATOM 1373 C C . HIS A 1 170 ? 12.273 -5.426 24.879 1.00 89.31 170 HIS A C 1
ATOM 1375 O O . HIS A 1 170 ? 13.364 -5.085 25.340 1.00 89.31 170 HIS A O 1
ATOM 1381 N N . TYR A 1 171 ? 11.174 -4.671 25.032 1.00 90.50 171 TYR A N 1
ATOM 1382 C CA . TYR A 1 171 ? 11.139 -3.438 25.837 1.00 90.50 171 TYR A CA 1
ATOM 1383 C C . TYR A 1 171 ? 11.466 -3.714 27.302 1.00 90.50 171 TYR A C 1
ATOM 1385 O O . TYR A 1 171 ? 12.244 -2.985 27.917 1.00 90.50 171 TYR A O 1
ATOM 1393 N N . TYR A 1 172 ? 10.903 -4.785 27.857 1.00 88.06 172 TYR A N 1
ATOM 1394 C CA . TYR A 1 172 ? 11.195 -5.212 29.219 1.00 88.06 172 TYR A CA 1
ATOM 1395 C C . TYR A 1 172 ? 12.671 -5.584 29.405 1.00 88.06 172 TYR A C 1
ATOM 1397 O O . TYR A 1 172 ? 13.332 -5.081 30.320 1.00 88.06 172 TYR A O 1
ATOM 1405 N N . SER A 1 173 ? 13.208 -6.425 28.520 1.00 87.88 173 SER A N 1
ATOM 1406 C CA . SER A 1 173 ? 14.584 -6.910 28.611 1.00 87.88 173 SER A CA 1
ATOM 1407 C C . SER A 1 173 ? 15.614 -5.797 28.405 1.00 87.88 173 SER A C 1
ATOM 1409 O O . SER A 1 173 ? 16.569 -5.726 29.179 1.00 87.88 173 SER A O 1
ATOM 1411 N N . ILE A 1 174 ? 15.427 -4.883 27.442 1.00 90.25 174 ILE A N 1
ATOM 1412 C CA . ILE A 1 174 ? 16.367 -3.765 27.246 1.00 90.25 174 ILE A CA 1
ATOM 1413 C C . ILE A 1 174 ? 16.378 -2.818 28.447 1.00 90.25 174 ILE A C 1
ATOM 1415 O O . ILE A 1 174 ? 17.451 -2.467 28.943 1.00 90.25 174 ILE A O 1
ATOM 1419 N N . ASP A 1 175 ? 15.214 -2.484 29.000 1.00 91.31 175 ASP A N 1
ATOM 1420 C CA . ASP A 1 175 ? 15.101 -1.632 30.183 1.00 91.31 175 ASP A CA 1
ATOM 1421 C C . ASP A 1 175 ? 15.775 -2.247 31.409 1.00 91.31 175 ASP A C 1
ATOM 1423 O O . ASP A 1 175 ? 16.436 -1.547 32.181 1.00 91.31 175 ASP A O 1
ATOM 1427 N N . MET A 1 176 ? 15.608 -3.556 31.594 1.00 86.56 176 MET A N 1
ATOM 1428 C CA . MET A 1 176 ? 16.196 -4.284 32.711 1.00 86.56 176 MET A CA 1
ATOM 1429 C C . MET A 1 176 ? 17.721 -4.367 32.581 1.00 86.56 176 MET A C 1
ATOM 1431 O O . MET A 1 176 ? 18.447 -4.005 33.512 1.00 86.56 176 MET A O 1
ATOM 1435 N N . ILE A 1 177 ? 18.218 -4.788 31.415 1.00 88.56 177 ILE A N 1
ATOM 1436 C CA . ILE A 1 177 ? 19.650 -5.010 31.196 1.00 88.56 177 ILE A CA 1
ATOM 1437 C C . ILE A 1 177 ? 20.410 -3.687 31.189 1.00 88.56 177 ILE A C 1
ATOM 1439 O O . ILE A 1 177 ? 21.460 -3.583 31.818 1.00 88.56 177 ILE A O 1
ATOM 1443 N N . THR A 1 178 ? 19.879 -2.641 30.559 1.00 92.50 178 THR A N 1
ATOM 1444 C CA . THR A 1 178 ? 20.541 -1.327 30.544 1.00 92.50 178 THR A CA 1
ATOM 1445 C C . THR A 1 178 ? 20.570 -0.675 31.928 1.00 92.50 178 THR A C 1
ATOM 1447 O O . THR A 1 178 ? 21.581 -0.069 32.283 1.00 92.50 178 THR A O 1
ATOM 1450 N N . ALA A 1 179 ? 19.534 -0.854 32.756 1.00 89.88 179 ALA A N 1
ATOM 1451 C CA . ALA A 1 179 ? 19.562 -0.421 34.155 1.00 89.88 179 ALA A CA 1
ATOM 1452 C C . ALA A 1 179 ? 20.645 -1.157 34.963 1.00 89.88 179 ALA A C 1
ATOM 1454 O O . ALA A 1 179 ? 21.351 -0.543 35.760 1.00 89.88 179 ALA A O 1
ATOM 1455 N N . TYR A 1 180 ? 20.835 -2.456 34.725 1.00 87.81 180 TYR A N 1
ATOM 1456 C CA . TYR A 1 180 ? 21.888 -3.232 35.383 1.00 87.81 180 TYR A CA 1
ATOM 1457 C C . TYR A 1 180 ? 23.303 -2.867 34.892 1.00 87.81 180 TYR A C 1
ATOM 1459 O O . TYR A 1 180 ? 24.238 -2.733 35.688 1.00 87.81 180 TYR A O 1
ATOM 1467 N N . LEU A 1 181 ? 23.473 -2.673 33.582 1.00 90.75 181 LEU A N 1
ATOM 1468 C CA . LEU A 1 181 ? 24.773 -2.379 32.979 1.00 90.75 181 LEU A CA 1
ATOM 1469 C C . LEU A 1 181 ? 25.245 -0.954 33.246 1.00 90.75 181 LEU A C 1
ATOM 1471 O O . LEU A 1 181 ? 26.428 -0.763 33.530 1.00 90.75 181 LEU A O 1
ATOM 1475 N N . TYR A 1 182 ? 24.334 0.018 33.179 1.00 92.69 182 TYR A N 1
ATOM 1476 C CA . TYR A 1 182 ? 24.663 1.444 33.179 1.00 92.69 182 TYR A CA 1
ATOM 1477 C C . TYR A 1 182 ? 24.160 2.201 34.415 1.00 92.69 182 TYR A C 1
ATOM 1479 O O . TYR A 1 182 ? 24.600 3.316 34.682 1.00 92.69 182 TYR A O 1
ATOM 1487 N N . GLY A 1 183 ? 23.271 1.605 35.212 1.00 90.38 183 GLY A N 1
ATOM 1488 C CA . GLY A 1 183 ? 22.717 2.229 36.410 1.00 90.38 183 GLY A CA 1
ATOM 1489 C C . GLY A 1 183 ? 21.545 3.153 36.089 1.00 90.38 183 GLY A C 1
ATOM 1490 O O . GLY A 1 183 ? 20.396 2.718 36.073 1.00 90.38 183 GLY A O 1
ATOM 1491 N N . THR A 1 184 ? 21.817 4.441 35.876 1.00 88.50 184 THR A N 1
ATOM 1492 C CA . THR A 1 184 ? 20.779 5.478 35.725 1.00 88.50 184 THR A CA 1
ATOM 1493 C C . THR A 1 184 ? 20.598 5.908 34.264 1.00 88.50 184 THR A C 1
ATOM 1495 O O . THR A 1 184 ? 21.494 5.693 33.441 1.00 88.50 184 THR A O 1
ATOM 1498 N N . PRO A 1 185 ? 19.466 6.553 33.905 1.00 88.19 185 PRO A N 1
ATOM 1499 C CA . PRO A 1 185 ? 19.250 7.046 32.542 1.00 88.19 185 PRO A CA 1
ATOM 1500 C C . PRO A 1 185 ? 20.349 7.993 32.050 1.00 88.19 185 PRO A C 1
ATOM 1502 O O . PRO A 1 185 ? 20.700 7.969 30.875 1.00 88.19 185 PRO A O 1
ATOM 1505 N N . ARG A 1 186 ? 20.975 8.744 32.968 1.00 87.50 186 ARG A N 1
ATOM 1506 C CA . ARG A 1 186 ? 22.119 9.619 32.679 1.00 87.50 186 ARG A CA 1
ATOM 1507 C C . ARG A 1 186 ? 23.288 8.888 32.015 1.00 87.50 186 ARG A C 1
ATOM 1509 O O . ARG A 1 186 ? 23.989 9.479 31.201 1.00 87.50 186 ARG A O 1
ATOM 1516 N N . PHE A 1 187 ? 23.498 7.624 32.368 1.00 89.44 187 PHE A N 1
ATOM 1517 C CA . PHE A 1 187 ? 24.612 6.815 31.877 1.00 89.44 187 PHE A CA 1
ATOM 1518 C C . PHE A 1 187 ? 24.187 5.767 30.847 1.00 89.44 187 PHE A C 1
ATOM 1520 O O . PHE A 1 187 ? 25.025 4.985 30.414 1.00 89.44 187 PHE A O 1
ATOM 1527 N N . GLY A 1 188 ? 22.919 5.762 30.420 1.00 90.00 188 GLY A N 1
ATOM 1528 C CA . GLY A 1 188 ? 22.432 4.899 29.341 1.00 90.00 188 GLY A CA 1
ATOM 1529 C C . GLY A 1 188 ? 21.389 3.854 29.741 1.00 90.00 188 GLY A C 1
ATOM 1530 O O . GLY A 1 188 ? 21.093 2.983 28.922 1.00 90.00 188 GLY A O 1
ATOM 1531 N N . ALA A 1 189 ? 20.821 3.903 30.953 1.00 92.81 189 ALA A N 1
ATOM 1532 C CA . ALA A 1 189 ? 19.649 3.081 31.275 1.00 92.81 189 ALA A CA 1
ATOM 1533 C C . ALA A 1 189 ? 18.425 3.521 30.451 1.00 92.81 189 ALA A C 1
ATOM 1535 O O . ALA A 1 189 ? 18.127 4.710 30.357 1.00 92.81 189 ALA A O 1
ATOM 1536 N N . THR A 1 190 ? 17.707 2.561 29.875 1.00 93.38 190 THR A N 1
ATOM 1537 C CA . THR A 1 190 ? 16.604 2.825 28.940 1.00 93.38 190 THR A CA 1
ATOM 1538 C C . THR A 1 190 ? 15.224 2.797 29.615 1.00 93.38 190 THR A C 1
ATOM 1540 O O . THR A 1 190 ? 15.059 2.409 30.782 1.00 93.38 190 THR A O 1
ATOM 1543 N N . THR A 1 191 ? 14.241 3.315 28.877 1.00 92.19 191 THR A N 1
ATOM 1544 C CA . THR A 1 191 ? 12.828 3.474 29.264 1.00 92.19 191 THR A CA 1
ATOM 1545 C C . THR A 1 191 ? 11.875 3.099 28.119 1.00 92.19 191 THR A C 1
ATOM 1547 O O . THR A 1 191 ? 10.851 3.750 27.915 1.00 92.19 191 THR A O 1
ATOM 1550 N N . ALA A 1 192 ? 12.211 2.070 27.345 1.00 90.25 192 ALA A N 1
ATOM 1551 C CA . ALA A 1 192 ? 11.416 1.547 26.237 1.00 90.25 192 ALA A CA 1
ATOM 1552 C C . ALA A 1 192 ? 10.001 1.125 26.672 1.00 90.25 192 ALA A C 1
ATOM 1554 O O . ALA A 1 192 ? 9.045 1.401 25.955 1.00 90.25 192 ALA A O 1
ATOM 1555 N N . LEU A 1 193 ? 9.828 0.577 27.886 1.00 86.25 193 LEU A N 1
ATOM 1556 C CA . LEU A 1 193 ? 8.498 0.249 28.439 1.00 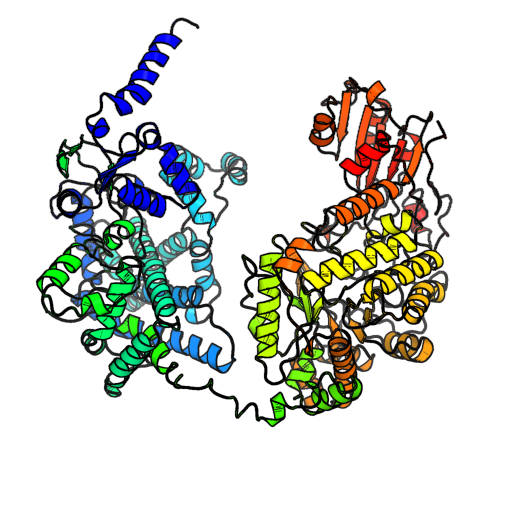86.25 193 LEU A CA 1
ATOM 1557 C C . LEU A 1 193 ? 7.576 1.471 28.588 1.00 86.25 193 LEU A C 1
ATOM 1559 O O . LEU A 1 193 ? 6.359 1.325 28.661 1.00 86.25 193 LEU A O 1
ATOM 1563 N N . LYS A 1 194 ? 8.148 2.680 28.637 1.00 85.56 194 LYS A N 1
ATOM 1564 C CA . LYS A 1 194 ? 7.406 3.948 28.695 1.00 85.56 194 LYS A CA 1
ATOM 1565 C C . LYS A 1 194 ? 7.155 4.557 27.312 1.00 85.56 194 LYS A C 1
ATOM 1567 O O . LYS A 1 194 ? 6.613 5.654 27.239 1.00 85.56 194 LYS A O 1
ATOM 1572 N N . GLY A 1 195 ? 7.557 3.878 26.237 1.00 79.56 195 GLY A N 1
ATOM 1573 C CA . GLY A 1 195 ? 7.372 4.336 24.862 1.00 79.56 195 GLY A CA 1
ATOM 1574 C C . GLY A 1 195 ? 8.361 5.411 24.407 1.00 79.56 195 GLY A C 1
ATOM 1575 O O . GLY A 1 195 ? 8.055 6.135 23.469 1.00 79.56 195 GLY A O 1
ATOM 1576 N N . THR A 1 196 ? 9.527 5.551 25.053 1.00 84.19 196 THR A N 1
ATOM 1577 C CA . THR A 1 196 ? 10.555 6.516 24.618 1.00 84.19 196 THR A CA 1
ATOM 1578 C C . THR A 1 196 ? 11.066 6.156 23.213 1.00 84.19 196 THR A C 1
ATOM 1580 O O . THR A 1 196 ? 11.696 5.099 23.081 1.00 84.19 196 THR A O 1
ATOM 1583 N N . PRO A 1 197 ? 10.838 6.994 22.180 1.00 79.44 197 PRO A N 1
ATOM 1584 C CA . PRO A 1 197 ? 11.110 6.635 20.787 1.00 79.44 197 PRO A CA 1
ATOM 1585 C C . PRO A 1 197 ? 12.560 6.227 20.528 1.00 79.44 197 PRO A C 1
ATOM 1587 O O . PRO A 1 197 ? 12.810 5.232 19.853 1.00 79.44 197 PRO A O 1
ATOM 1590 N N . GLU A 1 198 ? 13.527 6.924 21.126 1.00 81.56 198 GLU A N 1
ATOM 1591 C CA . GLU A 1 198 ? 14.956 6.648 20.949 1.00 81.56 198 GLU A CA 1
ATOM 1592 C C . GLU A 1 198 ? 15.349 5.278 21.516 1.00 81.56 198 GLU A C 1
ATOM 1594 O O . GLU A 1 198 ? 16.207 4.592 20.964 1.00 81.56 198 GLU A O 1
ATOM 1599 N N . HIS A 1 199 ? 14.716 4.865 22.617 1.00 87.56 199 HIS A N 1
ATOM 1600 C CA . HIS A 1 199 ? 14.966 3.575 23.258 1.00 87.56 199 HIS A CA 1
ATOM 1601 C C . HIS A 1 199 ? 14.267 2.430 22.525 1.00 87.56 199 HIS A C 1
ATOM 1603 O O . HIS A 1 199 ? 14.842 1.352 22.397 1.00 87.56 199 HIS A O 1
ATOM 1609 N N . VAL A 1 200 ? 13.063 2.672 21.997 1.00 84.25 200 VAL A N 1
ATOM 1610 C CA . VAL A 1 200 ? 12.368 1.725 21.113 1.00 84.25 200 VAL A CA 1
ATOM 1611 C C . VAL A 1 200 ? 13.160 1.533 19.814 1.00 84.25 200 VAL A C 1
ATOM 1613 O O . VAL A 1 200 ? 13.330 0.404 19.362 1.00 84.25 200 VAL A O 1
ATOM 1616 N N . ALA A 1 201 ? 13.737 2.604 19.262 1.00 81.19 201 ALA A N 1
ATOM 1617 C CA . ALA A 1 201 ? 14.550 2.555 18.048 1.00 81.19 201 ALA A CA 1
ATOM 1618 C C . ALA A 1 201 ? 15.815 1.685 18.188 1.00 81.19 201 ALA A C 1
ATOM 1620 O O . ALA A 1 201 ? 16.261 1.104 17.200 1.00 81.19 201 ALA A O 1
ATOM 1621 N N . LEU A 1 202 ? 16.371 1.519 19.399 1.00 79.50 202 LEU A N 1
ATOM 1622 C CA . LEU A 1 202 ? 17.508 0.611 19.637 1.00 79.50 202 LEU A CA 1
ATOM 1623 C C . LEU A 1 202 ? 17.186 -0.855 19.308 1.00 79.50 202 LEU A C 1
ATOM 1625 O O . LEU A 1 202 ? 18.105 -1.632 19.048 1.00 79.50 202 LEU A O 1
ATOM 1629 N N . LEU A 1 203 ? 15.903 -1.228 19.319 1.00 77.44 203 LEU A N 1
ATOM 1630 C CA . LEU A 1 203 ? 15.441 -2.581 19.022 1.00 77.44 203 LEU A CA 1
ATOM 1631 C C . LEU A 1 203 ? 15.193 -2.814 17.529 1.00 77.44 203 LEU A C 1
ATOM 1633 O O . LEU A 1 203 ? 15.118 -3.965 17.114 1.00 77.44 203 LEU A O 1
ATOM 1637 N N . VAL A 1 204 ? 15.127 -1.767 16.700 1.00 70.06 204 VAL A N 1
ATOM 1638 C CA . VAL A 1 204 ? 14.882 -1.904 15.252 1.00 70.06 204 VAL A CA 1
ATOM 1639 C C . VAL A 1 204 ? 15.976 -2.751 14.591 1.00 70.06 204 VAL A C 1
ATOM 1641 O O . VAL A 1 204 ? 15.666 -3.703 13.881 1.00 70.06 204 VAL A O 1
ATOM 1644 N N . ASP A 1 205 ? 17.248 -2.505 14.926 1.00 66.12 205 ASP A N 1
ATOM 1645 C CA . ASP A 1 205 ? 18.394 -3.309 14.463 1.00 66.12 205 ASP A CA 1
ATOM 1646 C C . ASP A 1 205 ? 18.305 -4.789 14.893 1.00 66.12 205 ASP A C 1
ATOM 1648 O O . ASP A 1 205 ? 18.872 -5.674 14.246 1.00 66.12 205 ASP A O 1
ATOM 1652 N N . ILE A 1 206 ? 17.655 -5.063 16.028 1.00 66.94 206 ILE A N 1
ATOM 1653 C CA . ILE A 1 206 ? 17.474 -6.416 16.570 1.00 66.94 206 ILE A CA 1
ATOM 1654 C C . ILE A 1 206 ? 16.330 -7.129 15.841 1.00 66.94 206 ILE A C 1
ATOM 1656 O O . ILE A 1 206 ? 16.448 -8.316 15.530 1.00 66.94 206 ILE A O 1
ATOM 1660 N N . MET A 1 207 ? 15.256 -6.401 15.532 1.00 66.75 207 MET A N 1
ATOM 1661 C CA . MET A 1 207 ? 14.051 -6.922 14.888 1.00 66.75 207 MET A CA 1
ATOM 1662 C C . MET A 1 207 ? 14.191 -7.075 13.363 1.00 66.75 207 MET A C 1
ATOM 1664 O O . MET A 1 207 ? 13.446 -7.846 12.763 1.00 66.75 207 MET A O 1
ATOM 1668 N N . ASP A 1 208 ? 15.155 -6.405 12.723 1.00 70.38 208 ASP A N 1
ATOM 1669 C CA . ASP A 1 208 ? 15.350 -6.477 11.271 1.00 70.38 208 ASP A CA 1
ATOM 1670 C C . ASP A 1 208 ? 15.942 -7.828 10.816 1.00 70.38 208 ASP A C 1
ATOM 1672 O O . ASP A 1 208 ? 17.099 -8.177 11.078 1.00 70.38 208 ASP A O 1
ATOM 1676 N N . HIS A 1 209 ? 15.159 -8.598 10.054 1.00 66.19 209 HIS A N 1
ATOM 1677 C CA . HIS A 1 209 ? 15.573 -9.881 9.485 1.00 66.19 209 HIS A CA 1
ATOM 1678 C C . HIS A 1 209 ? 16.745 -9.776 8.492 1.00 66.19 209 HIS A C 1
ATOM 1680 O O . HIS A 1 209 ? 17.473 -10.762 8.302 1.00 66.19 209 HIS A O 1
ATOM 1686 N N . ALA A 1 210 ? 16.986 -8.603 7.893 1.00 64.62 210 ALA A N 1
ATOM 1687 C CA . ALA A 1 210 ? 18.120 -8.361 7.008 1.00 64.62 210 ALA A CA 1
ATOM 1688 C C . ALA A 1 210 ? 19.464 -8.599 7.717 1.00 64.62 210 ALA A C 1
ATOM 1690 O O . ALA A 1 210 ? 20.406 -9.068 7.067 1.00 64.62 210 ALA A O 1
ATOM 1691 N N . ARG A 1 211 ? 19.534 -8.435 9.056 1.00 70.44 211 ARG A N 1
ATOM 1692 C CA . ARG A 1 211 ? 20.732 -8.684 9.893 1.00 70.44 211 ARG A CA 1
ATOM 1693 C C . ARG A 1 211 ? 21.383 -10.047 9.650 1.00 70.44 211 ARG A C 1
ATOM 1695 O O . ARG A 1 211 ? 22.606 -10.209 9.730 1.00 70.44 211 ARG A O 1
ATOM 1702 N N . ARG A 1 212 ? 20.571 -11.051 9.307 1.00 73.38 212 ARG A N 1
ATOM 1703 C CA . ARG A 1 212 ? 21.034 -12.416 9.052 1.00 73.38 212 ARG A CA 1
ATOM 1704 C C . ARG A 1 212 ? 21.867 -12.518 7.774 1.00 73.38 212 ARG A C 1
ATOM 1706 O O . ARG A 1 212 ? 22.875 -13.223 7.765 1.00 73.38 212 ARG A O 1
ATOM 1713 N N . ARG A 1 213 ? 21.484 -11.792 6.718 1.00 73.75 213 ARG A N 1
ATOM 1714 C CA . ARG A 1 213 ? 22.265 -11.722 5.473 1.00 73.75 213 ARG A CA 1
ATOM 1715 C C . ARG A 1 213 ? 23.592 -11.006 5.717 1.00 73.75 213 ARG A C 1
ATOM 1717 O O . ARG A 1 213 ? 24.613 -11.471 5.231 1.00 73.75 213 ARG A O 1
ATOM 1724 N N . LEU A 1 214 ? 23.600 -9.961 6.549 1.00 71.50 214 LEU A N 1
ATOM 1725 C CA . LEU A 1 214 ? 24.824 -9.242 6.936 1.00 71.50 214 LEU A CA 1
ATOM 1726 C C . LEU A 1 214 ? 25.820 -10.165 7.655 1.00 71.50 214 LEU A C 1
ATOM 1728 O O . LEU A 1 214 ? 26.994 -10.250 7.294 1.00 71.50 214 LEU A O 1
ATOM 1732 N N . SER A 1 215 ? 25.332 -10.898 8.659 1.00 77.56 215 SER A N 1
ATOM 1733 C CA . SER A 1 215 ? 26.146 -11.822 9.459 1.00 77.56 215 SER A CA 1
ATOM 1734 C C . SER A 1 215 ? 26.745 -12.950 8.615 1.00 77.56 215 SER A C 1
ATOM 1736 O O . SER A 1 215 ? 27.867 -13.387 8.863 1.00 77.56 215 SER A O 1
ATOM 1738 N N . TRP A 1 216 ? 26.040 -13.375 7.563 1.00 86.75 216 TRP A N 1
ATOM 1739 C CA . TRP A 1 216 ? 26.534 -14.384 6.629 1.00 86.75 216 TRP A CA 1
ATOM 1740 C C . TRP A 1 216 ? 27.847 -13.966 5.952 1.00 86.75 216 TRP A C 1
ATOM 1742 O O . TRP A 1 216 ? 28.799 -14.749 5.920 1.00 86.75 216 TRP A O 1
ATOM 1752 N N . PHE A 1 217 ? 27.938 -12.721 5.466 1.00 81.50 217 PHE A N 1
ATOM 1753 C CA . PHE A 1 217 ? 29.158 -12.208 4.832 1.00 81.50 217 PHE A CA 1
ATOM 1754 C C . PHE A 1 217 ? 30.311 -12.090 5.835 1.00 81.50 217 PHE A C 1
ATOM 1756 O O . PHE A 1 217 ? 31.451 -12.443 5.515 1.00 81.50 217 PHE A O 1
ATOM 1763 N N . ALA A 1 218 ? 30.018 -11.654 7.063 1.00 79.19 218 ALA A N 1
ATOM 1764 C CA . ALA A 1 218 ? 31.010 -11.566 8.133 1.00 79.19 218 ALA A CA 1
ATOM 1765 C C . ALA A 1 218 ? 31.621 -12.932 8.492 1.00 79.19 218 ALA A C 1
ATOM 1767 O O . ALA A 1 218 ? 32.816 -13.001 8.772 1.00 79.19 218 ALA A O 1
ATOM 1768 N N . VAL A 1 219 ? 30.839 -14.014 8.430 1.00 85.06 219 VAL A N 1
ATOM 1769 C CA . VAL A 1 219 ? 31.304 -15.378 8.734 1.00 85.06 219 VAL A CA 1
ATOM 1770 C C . VAL A 1 219 ? 32.004 -16.035 7.541 1.00 85.06 219 VAL A C 1
ATOM 1772 O O . VAL A 1 219 ? 33.084 -16.608 7.693 1.00 85.06 219 VAL A O 1
ATOM 1775 N N . HIS A 1 220 ? 31.413 -15.974 6.344 1.00 88.19 220 HIS A N 1
ATOM 1776 C CA . HIS A 1 220 ? 31.869 -16.785 5.205 1.00 88.19 220 HIS A CA 1
ATOM 1777 C C . HIS A 1 220 ? 32.907 -16.095 4.315 1.00 88.19 220 HIS A C 1
ATOM 1779 O O . HIS A 1 220 ? 33.726 -16.787 3.695 1.00 88.19 220 HIS A O 1
ATOM 1785 N N . VAL A 1 221 ? 32.922 -14.756 4.292 1.00 86.38 221 VAL A N 1
ATOM 1786 C CA . VAL A 1 221 ? 33.881 -13.922 3.540 1.00 86.38 221 VAL A CA 1
ATOM 1787 C C . VAL A 1 221 ? 34.479 -12.787 4.400 1.00 86.38 221 VAL A C 1
ATOM 1789 O O . VAL A 1 221 ? 34.443 -11.617 4.012 1.00 86.38 221 VAL A O 1
ATOM 1792 N N . PRO A 1 222 ? 35.089 -13.100 5.562 1.00 82.56 222 PRO A N 1
ATOM 1793 C CA . PRO A 1 222 ? 35.496 -12.110 6.566 1.00 82.56 222 PRO A CA 1
ATOM 1794 C C . PRO A 1 222 ? 36.509 -11.080 6.049 1.00 82.56 222 PRO A C 1
ATOM 1796 O O . PRO A 1 222 ? 36.409 -9.901 6.378 1.00 82.56 222 PRO A O 1
ATOM 1799 N N . SER A 1 223 ? 37.473 -11.491 5.217 1.00 83.38 223 SER A N 1
ATOM 1800 C CA . SER A 1 223 ? 38.499 -10.585 4.680 1.00 83.38 223 SER A CA 1
ATOM 1801 C C . SER A 1 223 ? 37.916 -9.554 3.718 1.00 83.38 223 SER A C 1
ATOM 1803 O O . SER A 1 223 ? 38.263 -8.379 3.803 1.00 83.38 223 SER A O 1
ATOM 1805 N N . LEU A 1 224 ? 37.013 -9.986 2.831 1.00 82.62 224 LEU A N 1
ATOM 1806 C CA . LEU A 1 224 ? 36.321 -9.091 1.907 1.00 82.62 224 LEU A CA 1
ATOM 1807 C C . LEU A 1 224 ? 35.406 -8.146 2.686 1.00 82.62 224 LEU A C 1
ATOM 1809 O O . LEU A 1 224 ? 35.478 -6.940 2.488 1.00 82.62 224 LEU A O 1
ATOM 1813 N N . THR A 1 225 ? 34.624 -8.681 3.626 1.00 78.00 225 THR A N 1
ATOM 1814 C CA . THR A 1 225 ? 33.774 -7.891 4.525 1.00 78.00 225 THR A CA 1
ATOM 1815 C C . THR A 1 225 ? 34.601 -6.823 5.246 1.00 78.00 225 THR A C 1
ATOM 1817 O O . THR A 1 225 ? 34.338 -5.638 5.094 1.00 78.00 225 THR A O 1
ATOM 1820 N N . SER A 1 226 ? 35.673 -7.194 5.947 1.00 75.75 226 SER A N 1
ATOM 1821 C CA . SER A 1 226 ? 36.539 -6.234 6.648 1.00 75.75 226 SER A CA 1
ATOM 1822 C C . SER A 1 226 ? 37.151 -5.184 5.706 1.00 75.75 226 SER A C 1
ATOM 1824 O O . SER A 1 226 ? 37.146 -3.985 5.998 1.00 75.75 226 SER A O 1
ATOM 1826 N N . TRP A 1 227 ? 37.621 -5.596 4.524 1.00 80.31 227 TRP A N 1
ATOM 1827 C CA . TRP A 1 227 ? 38.157 -4.665 3.531 1.00 80.31 227 TRP A CA 1
ATOM 1828 C C . TRP A 1 227 ? 37.109 -3.651 3.054 1.00 80.31 227 TRP A C 1
ATOM 1830 O O . TRP A 1 227 ? 37.403 -2.456 2.992 1.00 80.31 227 TRP A O 1
ATOM 1840 N N . LEU A 1 228 ? 35.884 -4.105 2.786 1.00 75.06 228 LEU A N 1
ATOM 1841 C CA . LEU A 1 228 ? 34.762 -3.259 2.384 1.00 75.06 228 LEU A CA 1
ATOM 1842 C C . LEU A 1 228 ? 34.407 -2.231 3.472 1.00 75.06 228 LEU A C 1
ATOM 1844 O O . LEU A 1 228 ? 34.267 -1.047 3.175 1.00 75.06 228 LEU A O 1
ATOM 1848 N N . TYR A 1 229 ? 34.354 -2.651 4.740 1.00 69.38 229 TYR A N 1
ATOM 1849 C CA . TYR A 1 229 ? 34.031 -1.774 5.875 1.00 69.38 229 TYR A CA 1
ATOM 1850 C C . TYR A 1 229 ? 35.137 -0.771 6.235 1.00 69.38 229 TYR A C 1
ATOM 1852 O O . TYR A 1 229 ? 34.871 0.213 6.921 1.00 69.38 229 TYR A O 1
ATOM 1860 N N . THR A 1 230 ? 36.369 -0.986 5.770 1.00 71.25 230 THR A N 1
ATOM 1861 C CA . THR A 1 230 ? 37.485 -0.045 5.979 1.00 71.25 230 THR A CA 1
ATOM 1862 C C . THR A 1 230 ? 37.609 1.006 4.871 1.00 71.25 230 THR A C 1
ATOM 1864 O O . THR A 1 230 ? 38.521 1.832 4.920 1.00 71.25 230 THR A O 1
ATOM 1867 N N . ARG A 1 231 ? 36.734 0.997 3.851 1.00 79.56 231 ARG A N 1
ATOM 1868 C CA . ARG A 1 231 ? 36.768 1.991 2.764 1.00 79.56 231 ARG A CA 1
ATOM 1869 C C . ARG A 1 231 ? 36.161 3.323 3.220 1.00 79.56 231 ARG A C 1
ATOM 1871 O O . ARG A 1 231 ? 35.068 3.358 3.775 1.00 79.56 231 ARG A O 1
ATOM 1878 N N . SER A 1 232 ? 36.844 4.426 2.922 1.00 72.81 232 SER A N 1
ATOM 1879 C CA . SER A 1 232 ? 36.409 5.801 3.204 1.00 72.81 232 SER A CA 1
ATOM 1880 C C . SER A 1 232 ? 36.391 6.660 1.927 1.00 72.81 232 SER A C 1
ATOM 1882 O O . SER A 1 232 ? 36.851 6.230 0.866 1.00 72.81 232 SER A O 1
ATOM 1884 N N . GLY A 1 233 ? 35.821 7.868 2.002 1.00 77.38 233 GLY A N 1
ATOM 1885 C CA . GLY A 1 233 ? 35.802 8.828 0.890 1.00 77.38 233 GLY A CA 1
ATOM 1886 C C . GLY A 1 233 ? 35.005 8.347 -0.330 1.00 77.38 233 GLY A C 1
ATOM 1887 O O . GLY A 1 233 ? 33.923 7.780 -0.191 1.00 77.38 233 GLY A O 1
ATOM 1888 N N . PHE A 1 234 ? 35.542 8.569 -1.534 1.00 80.06 234 PHE A N 1
ATOM 1889 C CA . PHE A 1 234 ? 34.903 8.192 -2.804 1.00 80.06 234 PHE A CA 1
ATOM 1890 C C . PHE A 1 234 ? 34.620 6.685 -2.902 1.00 80.06 234 PHE A C 1
ATOM 1892 O O . PHE A 1 234 ? 33.514 6.284 -3.250 1.00 80.06 234 PHE A O 1
ATOM 1899 N N . MET A 1 235 ? 35.575 5.847 -2.480 1.00 71.44 235 MET A N 1
ATOM 1900 C CA . MET A 1 235 ? 35.406 4.390 -2.492 1.00 71.44 235 MET A CA 1
ATOM 1901 C C . MET A 1 235 ? 34.263 3.917 -1.588 1.00 71.44 235 MET A C 1
ATOM 1903 O O . MET A 1 235 ? 33.610 2.936 -1.918 1.00 71.44 235 MET A O 1
ATOM 1907 N N . SER A 1 236 ? 33.981 4.612 -0.479 1.00 73.50 236 SER A N 1
ATOM 1908 C CA . SER A 1 236 ? 32.817 4.302 0.364 1.00 73.50 236 SER A CA 1
ATOM 1909 C C . SER A 1 236 ? 31.505 4.558 -0.383 1.00 73.50 236 SER A C 1
ATOM 1911 O O . SER A 1 236 ? 30.631 3.699 -0.368 1.00 73.50 236 SER A O 1
ATOM 1913 N N . LYS A 1 237 ? 31.402 5.675 -1.117 1.00 74.06 237 LYS A N 1
ATOM 1914 C CA . LYS A 1 237 ? 30.212 6.025 -1.912 1.00 74.06 237 LYS A CA 1
ATOM 1915 C C . LYS A 1 237 ? 29.968 5.064 -3.078 1.00 74.06 237 LYS A C 1
ATOM 1917 O O . LYS A 1 237 ? 28.821 4.759 -3.364 1.00 74.06 237 LYS A O 1
ATOM 1922 N N . CYS A 1 238 ? 31.023 4.565 -3.724 1.00 75.44 238 CYS A N 1
ATOM 1923 C CA . CYS A 1 238 ? 30.900 3.572 -4.799 1.00 75.44 238 CYS A CA 1
ATOM 1924 C C . CYS A 1 238 ? 30.514 2.184 -4.279 1.00 75.44 238 CYS A C 1
ATOM 1926 O O . CYS A 1 238 ? 29.816 1.435 -4.954 1.00 75.44 238 CYS A O 1
ATOM 1928 N N . VAL A 1 239 ? 30.995 1.829 -3.088 1.00 68.81 239 VAL A N 1
ATOM 1929 C CA . VAL A 1 239 ? 30.765 0.513 -2.491 1.00 68.81 239 VAL A CA 1
ATOM 1930 C C . VAL A 1 239 ? 29.409 0.462 -1.773 1.00 68.81 239 VAL A C 1
ATOM 1932 O O . VAL A 1 239 ? 28.743 -0.562 -1.825 1.00 68.81 239 VAL A O 1
ATOM 1935 N N . GLN A 1 240 ? 28.939 1.561 -1.176 1.00 66.56 240 GLN A N 1
ATOM 1936 C CA . GLN A 1 240 ? 27.693 1.628 -0.396 1.00 66.56 240 GLN A CA 1
ATOM 1937 C C . GLN A 1 240 ? 26.430 1.072 -1.101 1.00 66.56 240 GLN A C 1
ATOM 1939 O O . GLN A 1 240 ? 25.704 0.342 -0.429 1.00 66.56 240 GLN A O 1
ATOM 1944 N N . PRO A 1 241 ? 26.163 1.325 -2.400 1.00 66.00 241 PRO A N 1
ATOM 1945 C CA . PRO A 1 241 ? 24.982 0.798 -3.098 1.00 66.00 241 PRO A CA 1
ATOM 1946 C C . PRO A 1 241 ? 25.046 -0.710 -3.374 1.00 66.00 241 PRO A C 1
ATOM 1948 O O . PRO A 1 241 ? 24.015 -1.357 -3.511 1.00 66.00 241 PRO A O 1
ATOM 1951 N N . ILE A 1 242 ? 26.258 -1.269 -3.467 1.00 64.12 242 ILE A N 1
ATOM 1952 C CA . ILE A 1 242 ? 26.501 -2.688 -3.774 1.00 64.12 242 ILE A CA 1
ATOM 1953 C C . ILE A 1 242 ? 26.825 -3.511 -2.528 1.00 64.12 242 ILE A C 1
ATOM 1955 O O . ILE A 1 242 ? 26.939 -4.735 -2.605 1.00 64.12 242 ILE A O 1
ATOM 1959 N N . LEU A 1 243 ? 26.995 -2.861 -1.371 1.00 60.41 243 LEU A N 1
ATOM 1960 C CA . LEU A 1 243 ? 27.082 -3.575 -0.113 1.00 60.41 243 LEU A CA 1
ATOM 1961 C C . LEU A 1 243 ? 25.716 -4.200 0.155 1.00 60.41 243 LEU A C 1
ATOM 1963 O O . LEU A 1 243 ? 24.749 -3.463 0.338 1.00 60.41 243 LEU A O 1
ATOM 1967 N N . PRO A 1 244 ? 25.628 -5.528 0.341 1.00 52.72 244 PRO A N 1
ATOM 1968 C CA . PRO A 1 244 ? 24.413 -6.179 0.834 1.00 52.72 244 PRO A CA 1
ATOM 1969 C C . PRO A 1 244 ? 24.089 -5.788 2.294 1.00 52.72 244 PRO A C 1
ATOM 1971 O O . PRO A 1 244 ? 23.342 -6.486 2.969 1.00 52.72 244 PRO A O 1
ATOM 1974 N N . MET A 1 245 ? 24.707 -4.707 2.792 1.00 56.03 245 MET A N 1
ATOM 1975 C CA . MET A 1 245 ? 24.792 -4.239 4.167 1.00 56.03 245 MET A CA 1
ATOM 1976 C C . MET A 1 245 ? 24.689 -2.708 4.247 1.00 56.03 245 MET A C 1
ATOM 1978 O O . MET A 1 245 ? 25.489 -2.052 4.922 1.00 56.03 245 MET A O 1
ATOM 1982 N N . ALA A 1 246 ? 23.716 -2.132 3.530 1.00 53.59 246 ALA A N 1
ATOM 1983 C CA . ALA A 1 246 ? 23.267 -0.766 3.784 1.00 53.59 246 ALA A CA 1
ATOM 1984 C C . ALA A 1 246 ? 22.892 -0.633 5.272 1.00 53.59 246 ALA A C 1
ATOM 1986 O O . ALA A 1 246 ? 22.339 -1.559 5.860 1.00 53.59 246 ALA A O 1
ATOM 1987 N N . LYS A 1 247 ? 23.277 0.482 5.906 1.00 48.62 247 LYS A N 1
ATOM 1988 C CA . LYS A 1 247 ? 23.014 0.705 7.335 1.00 48.62 247 LYS A CA 1
ATOM 1989 C C . LYS A 1 247 ? 21.508 0.586 7.631 1.00 48.62 247 LYS A C 1
ATOM 1991 O O . LYS A 1 247 ? 20.728 1.083 6.821 1.00 48.62 247 LYS A O 1
ATOM 1996 N N . PRO A 1 248 ? 21.133 0.036 8.799 1.00 51.19 248 PRO A N 1
ATOM 1997 C CA . PRO A 1 248 ? 22.004 -0.309 9.930 1.00 51.19 248 PRO A CA 1
ATOM 1998 C C . PRO A 1 248 ? 22.751 -1.647 9.773 1.00 51.19 248 PRO A C 1
ATOM 2000 O O . PRO A 1 248 ? 22.232 -2.642 9.283 1.00 51.19 248 PRO A O 1
ATOM 2003 N N . ALA A 1 249 ? 24.021 -1.668 10.192 1.00 59.53 249 ALA A N 1
ATOM 2004 C CA . ALA A 1 249 ? 24.802 -2.905 10.270 1.00 59.53 249 ALA A CA 1
ATOM 2005 C C . ALA A 1 249 ? 24.430 -3.677 11.549 1.00 59.53 249 ALA A C 1
ATOM 2007 O O . ALA A 1 249 ? 24.010 -3.067 12.529 1.00 59.53 249 ALA A O 1
ATOM 2008 N N . THR A 1 250 ? 24.644 -4.996 11.580 1.00 60.16 250 THR A N 1
ATOM 2009 C CA . THR A 1 250 ? 24.307 -5.852 12.735 1.00 60.16 250 THR A CA 1
ATOM 2010 C C . THR A 1 250 ? 24.784 -5.250 14.068 1.00 60.16 250 THR A C 1
ATOM 2012 O O . THR A 1 250 ? 25.985 -5.042 14.273 1.00 60.16 250 THR A O 1
ATOM 2015 N N . TYR A 1 251 ? 23.828 -4.962 14.961 1.00 67.56 251 TYR A N 1
ATOM 2016 C CA . TYR A 1 251 ? 24.015 -4.369 16.295 1.00 67.56 251 TYR A CA 1
ATOM 2017 C C . TYR A 1 251 ? 24.654 -2.972 16.324 1.00 67.56 251 TYR A C 1
ATOM 2019 O O . TYR A 1 251 ? 25.275 -2.589 17.318 1.00 67.56 251 TYR A O 1
ATOM 2027 N N . SER A 1 252 ? 24.521 -2.187 15.253 1.00 74.31 252 SER A N 1
ATOM 2028 C CA . SER A 1 252 ? 25.121 -0.854 15.171 1.00 74.31 252 SER A CA 1
ATOM 2029 C C . SER A 1 252 ? 24.557 0.126 16.204 1.00 74.31 252 SER A C 1
ATOM 2031 O O . SER A 1 252 ? 25.342 0.835 16.837 1.00 74.31 252 SER A O 1
ATOM 2033 N N . GLY A 1 253 ? 23.244 0.109 16.450 1.00 80.88 253 GLY A N 1
ATOM 2034 C CA . GLY A 1 253 ? 22.586 0.916 17.478 1.00 80.88 253 GLY A CA 1
ATOM 2035 C C . GLY A 1 253 ? 23.031 0.549 18.894 1.00 80.88 253 GLY A C 1
ATOM 2036 O O . GLY A 1 253 ? 23.422 1.427 19.662 1.00 80.88 253 GLY A O 1
ATOM 2037 N N . ILE A 1 254 ? 23.073 -0.751 19.210 1.00 85.75 254 ILE A N 1
ATOM 2038 C CA . ILE A 1 254 ? 23.530 -1.289 20.506 1.00 85.75 254 ILE A CA 1
ATOM 2039 C C . ILE A 1 254 ? 24.996 -0.936 20.774 1.00 85.75 254 ILE A C 1
ATOM 2041 O O . ILE A 1 254 ? 25.340 -0.476 21.863 1.00 85.75 254 ILE A O 1
ATOM 2045 N N . ARG A 1 255 ? 25.860 -1.081 19.762 1.00 87.75 255 ARG A N 1
ATOM 2046 C CA . ARG A 1 255 ? 27.264 -0.660 19.844 1.00 87.75 255 ARG A CA 1
ATOM 2047 C C . ARG A 1 255 ? 27.348 0.856 20.068 1.00 87.75 255 ARG A C 1
ATOM 2049 O O . ARG A 1 255 ? 27.927 1.330 21.039 1.00 87.75 255 ARG A O 1
ATOM 2056 N N . ALA A 1 256 ? 26.689 1.658 19.238 1.00 87.94 256 ALA A N 1
ATOM 2057 C CA . ALA A 1 256 ? 26.705 3.108 19.416 1.00 87.94 256 ALA A CA 1
ATOM 2058 C C . ALA A 1 256 ? 26.211 3.537 20.814 1.00 87.94 256 ALA A C 1
ATOM 2060 O O . ALA A 1 256 ? 26.783 4.447 21.413 1.00 87.94 256 ALA A O 1
ATOM 2061 N N . HIS A 1 257 ? 25.201 2.852 21.361 1.00 91.31 257 HIS A N 1
ATOM 2062 C CA . HIS A 1 257 ? 24.688 3.085 22.710 1.00 91.31 257 HIS A CA 1
ATOM 2063 C C . HIS A 1 257 ? 25.720 2.788 23.799 1.00 91.31 257 HIS A C 1
ATOM 2065 O O . HIS A 1 257 ? 25.985 3.652 24.632 1.00 91.31 257 HIS A O 1
ATOM 2071 N N . ALA A 1 258 ? 26.364 1.619 23.755 1.00 93.00 258 ALA A N 1
ATOM 2072 C CA . ALA A 1 258 ? 27.383 1.240 24.732 1.00 93.00 258 ALA A CA 1
ATOM 2073 C C . ALA A 1 258 ? 28.597 2.186 24.720 1.00 93.00 258 ALA A C 1
ATOM 2075 O O . ALA A 1 258 ? 29.126 2.523 25.780 1.00 93.00 258 ALA A O 1
ATOM 2076 N N . LEU A 1 259 ? 29.017 2.657 23.540 1.00 92.94 259 LEU A N 1
ATOM 2077 C CA . LEU A 1 259 ? 30.107 3.628 23.423 1.00 92.94 259 LEU A CA 1
ATOM 2078 C C . LEU A 1 259 ? 29.728 4.993 24.017 1.00 92.94 259 LEU A C 1
ATOM 2080 O O . LEU A 1 259 ? 30.513 5.582 24.760 1.00 92.94 259 LEU A O 1
ATOM 2084 N N . ARG A 1 260 ? 28.512 5.483 23.736 1.00 93.25 260 ARG A N 1
ATOM 2085 C CA . ARG A 1 260 ? 28.006 6.732 24.331 1.00 93.25 260 ARG A CA 1
ATOM 2086 C C . ARG A 1 260 ? 27.899 6.633 25.849 1.00 93.25 260 ARG A C 1
ATOM 2088 O O . ARG A 1 260 ? 28.333 7.554 26.532 1.00 93.25 260 ARG A O 1
ATOM 2095 N N . ALA A 1 261 ? 27.377 5.521 26.364 1.00 93.81 261 ALA A N 1
ATOM 2096 C CA . ALA A 1 261 ? 27.298 5.249 27.798 1.00 93.81 261 ALA A CA 1
ATOM 2097 C C . ALA A 1 261 ? 28.684 5.296 28.461 1.00 93.81 261 ALA A C 1
ATOM 2099 O O . ALA A 1 261 ? 28.852 5.911 29.514 1.00 93.81 261 ALA A O 1
ATOM 2100 N N . MET A 1 262 ? 29.697 4.714 27.810 1.00 94.19 262 MET A N 1
ATOM 2101 C CA . MET A 1 262 ? 31.072 4.726 28.306 1.00 94.19 262 MET A CA 1
ATOM 2102 C C . MET A 1 262 ? 31.680 6.128 28.349 1.00 94.19 262 MET A C 1
ATOM 2104 O O . MET A 1 262 ? 32.219 6.526 29.382 1.00 94.19 262 MET A O 1
ATOM 2108 N N . HIS A 1 263 ? 31.529 6.916 27.284 1.00 93.50 263 HIS A N 1
ATOM 2109 C CA . HIS A 1 263 ? 31.977 8.311 27.295 1.00 93.50 263 HIS A CA 1
ATOM 2110 C C . HIS A 1 263 ? 31.243 9.138 28.358 1.00 93.50 263 HIS A C 1
ATOM 2112 O O . HIS A 1 263 ? 31.888 9.828 29.143 1.00 93.50 263 HIS A O 1
ATOM 2118 N N . ALA A 1 264 ? 29.916 9.000 28.457 1.00 92.50 264 ALA A N 1
ATOM 2119 C CA . ALA A 1 264 ? 29.117 9.693 29.465 1.00 92.50 264 ALA A CA 1
ATOM 2120 C C . ALA A 1 264 ? 29.569 9.355 30.895 1.00 92.50 264 ALA A C 1
ATOM 2122 O O . ALA A 1 264 ? 29.632 10.239 31.748 1.00 92.50 264 ALA A O 1
ATOM 2123 N N . TYR A 1 265 ? 29.916 8.091 31.160 1.00 92.38 265 TYR A N 1
ATOM 2124 C CA . TYR A 1 265 ? 30.419 7.671 32.465 1.00 92.38 265 TYR A CA 1
ATOM 2125 C C . TYR A 1 265 ? 31.815 8.232 32.763 1.00 92.38 265 TYR A C 1
ATOM 2127 O O . TYR A 1 265 ? 32.048 8.735 33.862 1.00 92.38 265 TYR A O 1
ATOM 2135 N N . ARG A 1 266 ? 32.739 8.179 31.795 1.00 90.75 266 ARG A N 1
ATOM 2136 C CA . ARG A 1 266 ? 34.105 8.715 31.933 1.00 90.75 266 ARG A CA 1
ATOM 2137 C C . ARG A 1 266 ? 34.107 10.219 32.200 1.00 90.75 266 ARG A C 1
ATOM 2139 O O . ARG A 1 266 ? 34.816 10.674 33.097 1.00 90.75 266 ARG A O 1
ATOM 2146 N N . ASP A 1 267 ? 33.322 10.960 31.423 1.00 90.88 267 ASP A N 1
ATOM 2147 C CA . ASP A 1 267 ? 33.323 12.426 31.410 1.00 90.88 267 ASP A CA 1
ATOM 2148 C C . ASP A 1 267 ? 32.555 13.028 32.601 1.00 90.88 267 ASP A C 1
ATOM 2150 O O . ASP A 1 267 ? 32.651 14.226 32.870 1.00 90.88 267 ASP A O 1
ATOM 2154 N N . ALA A 1 268 ? 31.815 12.209 33.353 1.00 89.62 268 ALA A N 1
ATOM 2155 C CA . ALA A 1 268 ? 31.076 12.655 34.524 1.00 89.62 268 ALA A CA 1
ATOM 2156 C C . ALA A 1 268 ? 31.972 12.924 35.746 1.00 89.62 268 ALA A C 1
ATOM 2158 O O . ALA A 1 268 ? 32.948 12.220 36.047 1.00 89.62 268 ALA A O 1
ATOM 2159 N N . ASP A 1 269 ? 31.587 13.931 36.528 1.00 89.69 269 ASP A N 1
ATOM 2160 C CA . ASP A 1 269 ? 32.227 14.239 37.801 1.00 89.69 269 ASP A CA 1
ATOM 2161 C C . ASP A 1 269 ? 32.044 13.087 38.823 1.00 89.69 269 ASP A C 1
ATOM 2163 O O . ASP A 1 269 ? 31.161 12.233 38.667 1.00 89.69 269 ASP A O 1
ATOM 2167 N N . PRO A 1 270 ? 32.885 13.014 39.873 1.00 85.88 270 PRO A N 1
ATOM 2168 C CA . PRO A 1 270 ? 32.815 11.936 40.858 1.00 85.88 270 PRO A CA 1
ATOM 2169 C C . PRO A 1 270 ? 31.466 11.801 41.579 1.00 85.88 270 PRO A C 1
ATOM 2171 O O . PRO A 1 270 ? 31.096 10.678 41.920 1.00 85.88 270 PRO A O 1
ATOM 2174 N N . MET A 1 271 ? 30.729 12.897 41.809 1.00 84.12 271 MET A N 1
ATOM 2175 C CA . MET A 1 271 ? 29.417 12.833 42.465 1.00 84.12 271 MET A CA 1
ATOM 2176 C C . MET A 1 271 ? 28.390 12.189 41.540 1.00 84.12 271 MET A C 1
ATOM 2178 O O . MET A 1 271 ? 27.681 11.275 41.950 1.00 84.12 271 MET A O 1
ATOM 2182 N N . SER A 1 272 ? 28.372 12.596 40.274 1.00 85.25 272 SER A N 1
ATOM 2183 C CA . SER A 1 272 ? 27.495 12.009 39.261 1.00 85.25 272 SER A CA 1
ATOM 2184 C C . SER A 1 272 ? 27.795 10.524 39.038 1.00 85.25 272 SER A C 1
ATOM 2186 O O . SER A 1 272 ? 26.879 9.711 38.956 1.00 85.25 272 SER A O 1
ATOM 2188 N N . ARG A 1 273 ? 29.073 10.122 39.011 1.00 86.19 273 ARG A N 1
ATOM 2189 C CA . ARG A 1 273 ? 29.451 8.696 38.930 1.00 86.19 273 ARG A CA 1
ATOM 2190 C C . ARG A 1 273 ? 29.000 7.887 40.148 1.00 86.19 273 ARG A C 1
ATOM 2192 O O . ARG A 1 273 ? 28.708 6.699 40.006 1.00 86.19 273 ARG A O 1
ATOM 2199 N N . ALA A 1 274 ? 28.893 8.509 41.324 1.00 82.38 274 ALA A N 1
ATOM 2200 C CA . ALA A 1 274 ? 28.396 7.838 42.524 1.00 82.38 274 ALA A CA 1
ATOM 2201 C C . ALA A 1 274 ? 26.930 7.374 42.375 1.00 82.38 274 ALA A C 1
ATOM 2203 O O . ALA A 1 274 ? 26.540 6.363 42.960 1.00 82.38 274 ALA A O 1
ATOM 2204 N N . GLU A 1 275 ? 26.131 8.036 41.529 1.00 79.06 275 GLU A N 1
ATOM 2205 C CA . GLU A 1 275 ? 24.749 7.627 41.225 1.00 79.06 275 GLU A CA 1
ATOM 2206 C C . GLU A 1 275 ? 24.684 6.260 40.526 1.00 79.06 275 GLU A C 1
ATOM 2208 O O . GLU A 1 275 ? 23.722 5.511 40.699 1.00 79.06 275 GLU A O 1
ATOM 2213 N N . ALA A 1 276 ? 25.732 5.901 39.780 1.00 79.56 276 ALA A N 1
ATOM 2214 C CA . ALA A 1 276 ? 25.861 4.636 39.066 1.00 79.56 276 ALA A CA 1
ATOM 2215 C C . ALA A 1 276 ? 26.842 3.652 39.733 1.00 79.56 276 ALA A C 1
ATOM 2217 O O . ALA A 1 276 ? 27.170 2.632 39.123 1.00 79.56 276 ALA A O 1
ATOM 2218 N N . GLN A 1 277 ? 27.246 3.878 40.998 1.00 66.88 277 GLN A N 1
ATOM 2219 C CA . GLN A 1 277 ? 28.256 3.112 41.773 1.00 66.88 277 GLN A CA 1
ATOM 2220 C C . GLN A 1 277 ? 27.906 1.627 42.033 1.00 66.88 277 GLN A C 1
ATOM 2222 O O . GLN A 1 277 ? 28.528 0.928 42.832 1.00 66.88 277 GLN A O 1
ATOM 2227 N N . LYS A 1 278 ? 26.874 1.123 41.364 1.00 75.50 278 LYS A N 1
ATOM 2228 C CA . LYS A 1 278 ? 26.329 -0.227 41.460 1.00 75.50 278 LYS A CA 1
ATOM 2229 C C . LYS A 1 278 ? 25.894 -0.727 40.084 1.00 75.50 278 LYS A C 1
ATOM 2231 O O . LYS A 1 278 ? 24.889 -1.418 39.980 1.00 75.50 278 LYS A O 1
ATOM 2236 N N . SER A 1 279 ? 26.666 -0.422 39.051 1.00 88.19 279 SER A N 1
ATOM 2237 C CA . SER A 1 279 ? 26.460 -0.891 37.678 1.00 88.19 279 SER A CA 1
ATOM 2238 C C . SER A 1 279 ? 27.701 -1.625 37.163 1.00 88.19 279 SER A C 1
ATOM 2240 O O . SER A 1 279 ? 28.794 -1.474 37.717 1.00 88.19 279 SER A O 1
ATOM 2242 N N . VAL A 1 280 ? 27.551 -2.425 36.106 1.00 88.88 280 VAL A N 1
ATOM 2243 C CA . VAL A 1 280 ? 28.686 -3.151 35.504 1.00 88.88 280 VAL A CA 1
ATOM 2244 C C . VAL A 1 280 ? 29.722 -2.182 34.929 1.00 88.88 280 VAL A C 1
ATOM 2246 O O . VAL A 1 280 ? 30.921 -2.394 35.116 1.00 88.88 280 VAL A O 1
ATOM 2249 N N . ILE A 1 281 ? 29.279 -1.091 34.296 1.00 91.31 281 ILE A N 1
ATOM 2250 C CA . ILE A 1 281 ? 30.182 -0.078 33.738 1.00 91.31 281 ILE A CA 1
ATOM 2251 C C . ILE A 1 281 ? 31.035 0.590 34.824 1.00 91.31 281 ILE A C 1
ATOM 2253 O O . ILE A 1 281 ? 32.237 0.781 34.634 1.00 91.31 281 ILE A O 1
ATOM 2257 N N . ALA A 1 282 ? 30.450 0.850 35.998 1.00 89.44 282 ALA A N 1
ATOM 2258 C CA . ALA A 1 282 ? 31.170 1.405 37.136 1.00 89.44 282 ALA A CA 1
ATOM 2259 C C . ALA A 1 282 ? 32.257 0.457 37.654 1.00 89.44 282 ALA A C 1
ATOM 2261 O O . ALA A 1 282 ? 33.379 0.896 37.905 1.00 89.44 282 ALA A O 1
ATOM 2262 N N . GLU A 1 283 ? 31.962 -0.842 37.778 1.00 87.50 283 GLU A N 1
ATOM 2263 C CA . GLU A 1 283 ? 32.951 -1.821 38.245 1.00 87.50 283 GLU A CA 1
ATOM 2264 C C . GLU A 1 283 ? 34.117 -1.992 37.268 1.00 87.50 283 GLU A C 1
ATOM 2266 O O . GLU A 1 283 ? 35.269 -2.073 37.704 1.00 87.50 283 GLU A O 1
ATOM 2271 N N . LEU A 1 284 ? 33.839 -2.008 35.960 1.00 88.62 284 LEU A N 1
ATOM 2272 C CA . LEU A 1 284 ? 34.875 -2.095 34.930 1.00 88.62 284 LEU A CA 1
ATOM 2273 C C . LEU A 1 284 ? 35.763 -0.851 34.923 1.00 88.62 284 LEU A C 1
ATOM 2275 O O . LEU A 1 284 ? 36.987 -0.971 34.935 1.00 88.62 284 LEU A O 1
ATOM 2279 N N . TYR A 1 285 ? 35.162 0.334 35.013 1.00 88.25 285 TYR A N 1
ATOM 2280 C CA . TYR A 1 285 ? 35.905 1.588 35.091 1.00 88.25 285 TYR A CA 1
ATOM 2281 C C . TYR A 1 285 ? 36.748 1.693 36.375 1.00 88.25 285 TYR A C 1
ATOM 2283 O O . TYR A 1 285 ? 37.904 2.118 36.349 1.00 88.25 285 TYR A O 1
ATOM 2291 N N . GLU A 1 286 ? 36.209 1.255 37.518 1.00 83.31 286 GLU A N 1
ATOM 2292 C CA . GLU A 1 286 ? 36.942 1.202 38.788 1.00 83.31 286 GLU A CA 1
ATOM 2293 C C . GLU A 1 286 ? 38.047 0.139 38.825 1.00 83.31 286 GLU A C 1
ATOM 2295 O O . GLU A 1 286 ? 38.974 0.219 39.640 1.00 83.31 286 GLU A O 1
ATOM 2300 N N . ALA A 1 287 ? 37.943 -0.915 38.017 1.00 79.31 287 ALA A N 1
ATOM 2301 C CA . ALA A 1 287 ? 39.024 -1.878 37.861 1.00 79.31 287 ALA A CA 1
ATOM 2302 C C . ALA A 1 287 ? 40.232 -1.220 37.176 1.00 79.31 287 ALA A C 1
ATOM 2304 O O . ALA A 1 287 ? 41.361 -1.446 37.622 1.00 79.31 287 ALA A O 1
ATOM 2305 N N . THR A 1 288 ? 39.990 -0.346 36.194 1.00 74.00 288 THR A N 1
ATOM 2306 C CA . THR A 1 288 ? 41.027 0.443 35.513 1.00 74.00 288 THR A CA 1
ATOM 2307 C C . THR A 1 288 ? 41.625 1.518 36.419 1.00 74.00 288 THR A C 1
ATOM 2309 O O . THR A 1 288 ? 42.842 1.583 36.583 1.00 74.00 288 THR A O 1
ATOM 2312 N N . SER A 1 289 ? 40.793 2.324 37.087 1.00 68.00 289 SER A N 1
ATOM 2313 C CA . SER A 1 289 ? 41.275 3.456 37.899 1.00 68.00 289 SER A CA 1
ATOM 2314 C C . SER A 1 289 ? 42.069 3.047 39.145 1.00 68.00 289 SER A C 1
ATOM 2316 O O . SER A 1 289 ? 42.893 3.814 39.633 1.00 68.00 289 SER A O 1
ATOM 2318 N N . LYS A 1 290 ? 41.857 1.827 39.656 1.00 67.62 290 LYS A N 1
ATOM 2319 C CA . LYS A 1 290 ? 42.598 1.259 40.798 1.00 67.62 290 LYS A CA 1
ATOM 2320 C C . LYS A 1 290 ? 43.801 0.400 40.369 1.00 67.62 290 LYS A C 1
ATOM 2322 O O . LYS A 1 290 ? 44.287 -0.380 41.185 1.00 67.62 290 LYS A O 1
ATOM 2327 N N . HIS A 1 291 ? 44.236 0.484 39.105 1.00 63.38 291 HIS A N 1
ATOM 2328 C CA . HIS A 1 291 ? 45.309 -0.330 38.505 1.00 63.38 291 HIS A CA 1
ATOM 2329 C C . HIS A 1 291 ? 45.134 -1.850 38.694 1.00 63.38 291 HIS A C 1
ATOM 2331 O O . HIS A 1 291 ? 46.104 -2.605 38.742 1.00 63.38 291 HIS A O 1
ATOM 2337 N N . ARG A 1 292 ? 43.887 -2.328 38.815 1.00 60.62 292 ARG A N 1
ATOM 2338 C CA . ARG A 1 292 ? 43.579 -3.767 38.914 1.00 60.62 292 ARG A CA 1
ATOM 2339 C C . ARG A 1 292 ? 43.497 -4.426 37.533 1.00 60.62 292 ARG A C 1
ATOM 2341 O O . ARG A 1 292 ? 43.614 -5.646 37.439 1.00 60.62 292 ARG A O 1
ATOM 2348 N N . ALA A 1 293 ? 43.306 -3.626 36.483 1.00 64.50 293 ALA A N 1
ATOM 2349 C CA . ALA A 1 293 ? 43.367 -4.006 35.077 1.00 64.50 293 ALA A CA 1
ATOM 2350 C C . ALA A 1 293 ? 43.776 -2.797 34.213 1.00 64.50 293 ALA A C 1
ATOM 2352 O O . ALA A 1 293 ? 43.558 -1.659 34.611 1.00 64.50 293 ALA A O 1
ATOM 2353 N N . GLU A 1 294 ? 44.332 -3.043 33.028 1.00 72.19 294 GLU A N 1
ATOM 2354 C CA . GLU A 1 294 ? 44.566 -2.028 31.990 1.00 72.19 294 GLU A CA 1
ATOM 2355 C C . GLU A 1 294 ? 43.472 -2.180 30.922 1.00 72.19 294 GLU A C 1
ATOM 2357 O O . GLU A 1 294 ? 43.718 -2.796 29.891 1.00 72.19 294 GLU A O 1
ATOM 2362 N N . LEU A 1 295 ? 42.239 -1.741 31.208 1.00 84.50 295 LEU A N 1
ATOM 2363 C CA . LEU A 1 295 ? 41.170 -1.703 30.199 1.00 84.50 295 LEU A CA 1
ATOM 2364 C C . LEU A 1 295 ? 41.010 -0.280 29.677 1.00 84.50 295 LEU A C 1
ATOM 2366 O O . LEU A 1 295 ? 40.800 0.632 30.480 1.00 84.50 295 LEU A O 1
ATOM 2370 N N . ASP A 1 296 ? 41.071 -0.105 28.359 1.00 88.62 296 ASP A N 1
ATOM 2371 C CA . ASP A 1 296 ? 40.728 1.170 27.725 1.00 88.62 296 ASP A CA 1
ATOM 2372 C C . ASP A 1 296 ? 39.204 1.360 27.569 1.00 88.62 296 ASP A C 1
ATOM 2374 O O . ASP A 1 296 ? 38.411 0.431 27.747 1.00 88.62 296 ASP A O 1
ATOM 2378 N N . ASP A 1 297 ? 38.779 2.585 27.241 1.00 90.50 297 ASP A N 1
ATOM 2379 C CA . ASP A 1 297 ? 37.358 2.927 27.084 1.00 90.50 297 ASP A CA 1
ATOM 2380 C C . ASP A 1 297 ? 36.656 2.048 26.034 1.00 90.50 297 ASP A C 1
ATOM 2382 O O . ASP A 1 297 ? 35.494 1.677 26.206 1.00 90.50 297 ASP A O 1
ATOM 2386 N N . LEU A 1 298 ? 37.347 1.682 24.949 1.00 91.56 298 LEU A N 1
ATOM 2387 C CA . LEU A 1 298 ? 36.773 0.860 23.882 1.00 91.56 298 LEU A CA 1
ATOM 2388 C C . LEU A 1 298 ? 36.616 -0.596 24.323 1.00 91.56 298 LEU A C 1
ATOM 2390 O O . LEU A 1 298 ? 35.658 -1.253 23.922 1.00 91.56 298 LEU A O 1
ATOM 2394 N N . GLU A 1 299 ? 37.521 -1.107 25.154 1.00 91.81 299 GLU A N 1
ATOM 2395 C CA . GLU A 1 299 ? 37.396 -2.427 25.763 1.00 91.81 299 GLU A CA 1
ATOM 2396 C C . GLU A 1 299 ? 36.232 -2.483 26.752 1.00 91.81 299 GLU A C 1
ATOM 2398 O O . GLU A 1 299 ? 35.458 -3.438 26.709 1.00 91.81 299 GLU A O 1
ATOM 2403 N N . ILE A 1 300 ? 36.049 -1.453 27.587 1.00 92.62 300 ILE A N 1
ATOM 2404 C CA . ILE A 1 300 ? 34.892 -1.377 28.493 1.00 92.62 300 ILE A CA 1
ATOM 2405 C C . ILE A 1 300 ? 33.593 -1.280 27.684 1.00 92.62 300 ILE A C 1
ATOM 2407 O O . ILE A 1 300 ? 32.647 -2.025 27.943 1.00 92.62 300 ILE A O 1
ATOM 2411 N N . ALA A 1 301 ? 33.548 -0.418 26.665 1.00 93.19 301 ALA A N 1
ATOM 2412 C CA . ALA A 1 301 ? 32.394 -0.309 25.780 1.00 93.19 301 ALA A CA 1
ATOM 2413 C C . ALA A 1 301 ? 32.111 -1.626 25.034 1.00 93.19 301 ALA A C 1
ATOM 2415 O O . ALA A 1 301 ? 30.945 -1.946 24.798 1.00 93.19 301 ALA A O 1
ATOM 2416 N N . SER A 1 302 ? 33.148 -2.384 24.653 1.00 92.62 302 SER A N 1
ATOM 2417 C CA . SER A 1 302 ? 33.012 -3.680 23.972 1.00 92.62 302 SER A CA 1
ATOM 2418 C C . SER A 1 302 ? 32.401 -4.739 24.892 1.00 92.62 302 SER A C 1
ATOM 2420 O O . SER A 1 302 ? 31.465 -5.423 24.482 1.00 92.62 302 SER A O 1
ATOM 2422 N N . GLU A 1 303 ? 32.838 -4.816 26.155 1.00 93.00 303 GLU A N 1
ATOM 2423 C CA . GLU A 1 303 ? 32.216 -5.692 27.163 1.00 93.00 303 GLU A CA 1
ATOM 2424 C C . GLU A 1 303 ? 30.758 -5.297 27.440 1.00 93.00 303 GLU A C 1
ATOM 2426 O O . GLU A 1 303 ? 29.873 -6.148 27.487 1.00 93.00 303 GLU A O 1
ATOM 2431 N N . CYS A 1 304 ? 30.471 -3.999 27.578 1.00 93.38 304 CYS A N 1
ATOM 2432 C CA . CYS A 1 304 ? 29.103 -3.524 27.786 1.00 93.38 304 CYS A CA 1
ATOM 2433 C C . CYS A 1 304 ? 28.191 -3.814 26.583 1.00 93.38 304 CYS A C 1
ATOM 2435 O O . CYS A 1 304 ? 27.032 -4.164 26.784 1.00 93.38 304 CYS A O 1
ATOM 2437 N N . ALA A 1 305 ? 28.692 -3.685 25.350 1.00 91.75 305 ALA A N 1
ATOM 2438 C CA . ALA A 1 305 ? 27.931 -4.012 24.145 1.00 91.75 305 ALA A CA 1
ATOM 2439 C C . ALA A 1 305 ? 27.616 -5.514 24.056 1.00 91.75 305 ALA A C 1
ATOM 2441 O O . ALA A 1 305 ? 26.486 -5.872 23.728 1.00 91.75 305 ALA A O 1
ATOM 2442 N N . ASP A 1 306 ? 28.585 -6.377 24.381 1.00 90.75 306 ASP A N 1
ATOM 2443 C CA . ASP A 1 306 ? 28.400 -7.833 24.430 1.00 90.75 306 ASP A CA 1
ATOM 2444 C C . ASP A 1 306 ? 27.366 -8.237 25.483 1.00 90.75 306 ASP A C 1
ATOM 2446 O O . ASP A 1 306 ? 26.407 -8.944 25.181 1.00 90.75 306 ASP A O 1
ATOM 2450 N N . HIS A 1 307 ? 27.499 -7.722 26.707 1.00 90.81 307 HIS A N 1
ATOM 2451 C CA . HIS A 1 307 ? 26.552 -8.015 27.780 1.00 90.81 307 HIS A CA 1
ATOM 2452 C C . HIS A 1 307 ? 25.139 -7.503 27.473 1.00 90.81 307 HIS A C 1
ATOM 2454 O O . HIS A 1 307 ? 24.162 -8.174 27.810 1.00 90.81 307 HIS A O 1
ATOM 2460 N N . LEU A 1 308 ? 25.023 -6.331 26.838 1.00 89.69 308 LEU A N 1
ATOM 2461 C CA . LEU A 1 308 ? 23.738 -5.769 26.434 1.00 89.69 308 LEU A CA 1
ATOM 2462 C C . LEU A 1 308 ? 23.074 -6.660 25.383 1.00 89.69 308 LEU A C 1
ATOM 2464 O O . LEU A 1 308 ? 21.924 -7.053 25.554 1.00 89.69 308 LEU A O 1
ATOM 2468 N N . LEU A 1 309 ? 23.822 -7.039 24.346 1.00 86.06 309 LEU A N 1
ATOM 2469 C CA . LEU A 1 309 ? 23.347 -7.937 23.301 1.00 86.06 309 LEU A CA 1
ATOM 2470 C C . LEU A 1 309 ? 22.912 -9.296 23.863 1.00 86.06 309 LEU A C 1
ATOM 2472 O O . LEU A 1 309 ? 21.809 -9.761 23.589 1.00 86.06 309 LEU A O 1
ATOM 2476 N N . ALA A 1 310 ? 23.768 -9.927 24.666 1.00 84.81 310 ALA A N 1
ATOM 2477 C CA . ALA A 1 310 ? 23.487 -11.237 25.236 1.00 84.81 310 ALA A CA 1
ATOM 2478 C C . ALA A 1 310 ? 22.264 -11.208 26.165 1.00 84.81 310 ALA A C 1
ATOM 2480 O O . ALA A 1 310 ? 21.507 -12.175 26.206 1.00 84.81 310 ALA A O 1
ATOM 2481 N N . GLY A 1 311 ? 22.069 -10.118 26.911 1.00 82.75 311 GLY A N 1
ATOM 2482 C CA . GLY A 1 311 ? 21.002 -9.991 27.898 1.00 82.75 311 GLY A CA 1
ATOM 2483 C C . GLY A 1 311 ? 19.613 -9.720 27.318 1.00 82.75 311 GLY A C 1
ATOM 2484 O O . GLY A 1 311 ? 18.636 -10.163 27.922 1.00 82.75 311 GLY A O 1
ATOM 2485 N N . ILE A 1 312 ? 19.515 -9.010 26.185 1.00 86.38 312 ILE A N 1
ATOM 2486 C CA . ILE A 1 312 ? 18.227 -8.644 25.573 1.00 86.38 312 ILE A CA 1
ATOM 2487 C C . ILE A 1 312 ? 17.576 -9.875 24.930 1.00 86.38 312 ILE A C 1
ATOM 2489 O O . ILE A 1 312 ? 16.678 -10.450 25.544 1.00 86.38 312 ILE A O 1
ATOM 2493 N N . ASP A 1 313 ? 18.072 -10.304 23.758 1.00 82.25 313 ASP A N 1
ATOM 2494 C CA . ASP A 1 313 ? 17.434 -11.318 22.896 1.00 82.25 313 ASP A CA 1
ATOM 2495 C C . ASP A 1 313 ? 17.201 -12.636 23.655 1.00 82.25 313 ASP A C 1
ATOM 2497 O O . ASP A 1 313 ? 16.132 -13.236 23.592 1.00 82.25 313 ASP A O 1
ATOM 2501 N N . THR A 1 314 ? 18.185 -13.090 24.443 1.00 83.81 314 THR A N 1
ATOM 2502 C CA . THR A 1 314 ? 18.071 -14.401 25.104 1.00 83.81 314 THR A CA 1
ATOM 2503 C C . THR A 1 314 ? 17.001 -14.436 26.194 1.00 83.81 314 THR A C 1
ATOM 2505 O O . THR A 1 314 ? 16.361 -15.472 26.410 1.00 83.81 314 THR A O 1
ATOM 2508 N N . THR A 1 315 ? 16.785 -13.308 26.873 1.00 81.75 315 THR A N 1
ATOM 2509 C CA . THR A 1 315 ? 15.784 -13.188 27.932 1.00 81.75 315 THR A CA 1
ATOM 2510 C C . THR A 1 315 ? 14.389 -13.058 27.336 1.00 81.75 315 THR A C 1
ATOM 2512 O O . THR A 1 315 ? 13.488 -13.802 27.731 1.00 81.75 315 THR A O 1
ATOM 2515 N N . SER A 1 316 ? 14.214 -12.148 26.375 1.00 86.19 316 SER A N 1
ATOM 2516 C CA . SER A 1 316 ? 12.933 -11.902 25.711 1.00 86.19 316 SER A CA 1
ATOM 2517 C C . SER A 1 316 ? 12.439 -13.140 24.962 1.00 86.19 316 SER A C 1
ATOM 2519 O O . SER A 1 316 ? 11.286 -13.524 25.149 1.00 86.19 316 SER A O 1
ATOM 2521 N N . ASP A 1 317 ? 13.306 -13.833 24.215 1.00 86.25 317 ASP A N 1
ATOM 2522 C CA . ASP A 1 317 ? 12.935 -15.039 23.463 1.00 86.25 317 ASP A CA 1
ATOM 2523 C C . ASP A 1 317 ? 12.495 -16.181 24.387 1.00 86.25 317 ASP A C 1
ATOM 2525 O O . ASP A 1 317 ? 11.494 -16.852 24.125 1.00 86.25 317 ASP A O 1
ATOM 2529 N N . THR A 1 318 ? 13.200 -16.387 25.507 1.00 84.81 318 THR A N 1
ATOM 2530 C CA . THR A 1 318 ? 12.822 -17.416 26.492 1.00 84.81 318 THR A CA 1
ATOM 2531 C C . THR A 1 318 ? 11.429 -17.140 27.059 1.00 84.81 318 THR A C 1
ATOM 2533 O O . THR A 1 318 ? 10.598 -18.049 27.138 1.00 84.81 318 THR A O 1
ATOM 2536 N N . LEU A 1 319 ? 11.167 -15.889 27.454 1.00 82.50 319 LEU A N 1
ATOM 2537 C CA . LEU A 1 319 ? 9.874 -15.477 27.999 1.00 82.50 319 LEU A CA 1
ATOM 2538 C C . LEU A 1 319 ? 8.768 -15.596 26.947 1.00 82.50 319 LEU A C 1
ATOM 2540 O O . LEU A 1 319 ? 7.694 -16.107 27.257 1.00 82.50 319 LEU A O 1
ATOM 2544 N N . MET A 1 320 ? 9.051 -15.201 25.706 1.00 88.88 320 MET A N 1
ATOM 2545 C CA . MET A 1 320 ? 8.115 -15.285 24.590 1.00 88.88 320 MET A CA 1
ATOM 2546 C C . MET A 1 320 ? 7.703 -16.734 24.336 1.00 88.88 320 MET A C 1
ATOM 2548 O O . MET A 1 320 ? 6.512 -17.033 24.347 1.00 88.88 320 MET A O 1
ATOM 2552 N N . PHE A 1 321 ? 8.661 -17.649 24.141 1.00 89.06 321 PHE A N 1
ATOM 2553 C CA . PHE A 1 321 ? 8.339 -19.050 23.861 1.00 89.06 321 PHE A CA 1
ATOM 2554 C C . PHE A 1 321 ? 7.614 -19.723 25.020 1.00 89.06 321 PHE A C 1
ATOM 2556 O O . PHE A 1 321 ? 6.739 -20.555 24.781 1.00 89.06 321 PHE A O 1
ATOM 2563 N N . MET A 1 322 ? 7.933 -19.359 26.263 1.00 85.75 322 MET A N 1
ATOM 2564 C CA . MET A 1 322 ? 7.182 -19.870 27.399 1.00 85.75 322 MET A CA 1
ATOM 2565 C C . MET A 1 322 ? 5.744 -19.343 27.405 1.00 85.75 322 MET A C 1
ATOM 2567 O O . MET A 1 322 ? 4.826 -20.148 27.535 1.00 85.75 322 MET A O 1
ATOM 2571 N N . ILE A 1 323 ? 5.536 -18.024 27.291 1.00 84.94 323 ILE A N 1
ATOM 2572 C CA . ILE A 1 323 ? 4.193 -17.418 27.288 1.00 84.94 323 ILE A CA 1
ATOM 2573 C C . ILE A 1 323 ? 3.373 -18.003 26.142 1.00 84.94 323 ILE A C 1
ATOM 2575 O O . ILE A 1 323 ? 2.233 -18.410 26.351 1.00 84.94 323 ILE A O 1
ATOM 2579 N N . TRP A 1 324 ? 3.983 -18.141 24.964 1.00 86.19 324 TRP A N 1
ATOM 2580 C CA . TRP A 1 324 ? 3.375 -18.811 23.827 1.00 86.19 324 TRP A CA 1
ATOM 2581 C C . TRP A 1 324 ? 2.966 -20.243 24.180 1.00 86.19 324 TRP A C 1
ATOM 2583 O O . TRP A 1 324 ? 1.791 -20.567 24.053 1.00 86.19 324 TRP A O 1
ATOM 2593 N N . CYS A 1 325 ? 3.866 -21.074 24.721 1.00 88.12 325 CYS A N 1
ATOM 2594 C CA . CYS A 1 325 ? 3.520 -22.437 25.137 1.00 88.12 325 CYS A CA 1
ATOM 2595 C C . CYS A 1 325 ? 2.382 -22.467 26.164 1.00 88.12 325 CYS A C 1
ATOM 2597 O O . CYS A 1 325 ? 1.455 -23.258 26.013 1.00 88.12 325 CYS A O 1
ATOM 2599 N N . LEU A 1 326 ? 2.428 -21.609 27.183 1.00 84.19 326 LEU A N 1
ATOM 2600 C CA . LEU A 1 326 ? 1.404 -21.523 28.226 1.00 84.19 326 LEU A CA 1
ATOM 2601 C C . LEU A 1 326 ? 0.047 -21.059 27.689 1.00 84.19 326 LEU A C 1
ATOM 2603 O O . LEU A 1 326 ? -0.976 -21.475 28.221 1.00 84.19 326 LEU A O 1
ATOM 2607 N N . SER A 1 327 ? 0.034 -20.234 26.639 1.00 81.62 327 SER A N 1
ATOM 2608 C CA . SER A 1 327 ? -1.196 -19.738 26.010 1.00 81.62 327 SER A CA 1
ATOM 2609 C C . SER A 1 327 ? -1.932 -20.788 25.171 1.00 81.62 327 SER A C 1
ATOM 2611 O O . SER A 1 327 ? -3.102 -20.600 24.844 1.00 81.62 327 SER A O 1
ATOM 2613 N N . LEU A 1 328 ? -1.274 -21.895 24.807 1.00 81.38 328 LEU A N 1
ATOM 2614 C CA . LEU A 1 328 ? -1.879 -22.914 23.953 1.00 81.38 328 LEU A CA 1
ATOM 2615 C C . LEU A 1 328 ? -2.929 -23.738 24.727 1.00 81.38 328 LEU A C 1
ATOM 2617 O O . LEU A 1 328 ? -2.629 -24.201 25.831 1.00 81.38 328 LEU A O 1
ATOM 2621 N N . PRO A 1 329 ? -4.117 -24.022 24.150 1.00 78.31 329 PRO A N 1
ATOM 2622 C CA . PRO A 1 329 ? -5.209 -24.714 24.848 1.00 78.31 329 PRO A CA 1
ATOM 2623 C C . PRO A 1 329 ? -4.815 -26.053 25.483 1.00 78.31 329 PRO A C 1
ATOM 2625 O O . PRO A 1 329 ? -5.234 -26.367 26.596 1.00 78.31 329 PRO A O 1
ATOM 2628 N N . GLN A 1 330 ? -3.961 -26.834 24.816 1.00 83.12 330 GLN A N 1
ATOM 2629 C CA . GLN A 1 330 ? -3.471 -28.117 25.327 1.00 83.12 330 GLN A CA 1
ATOM 2630 C C . GLN A 1 330 ? -2.645 -27.998 26.620 1.00 83.12 330 GLN A C 1
ATOM 2632 O O . GLN A 1 330 ? -2.481 -28.986 27.333 1.00 83.12 330 GLN A O 1
ATOM 2637 N N . ASN A 1 331 ? -2.152 -26.799 26.938 1.00 86.38 331 ASN A N 1
ATOM 2638 C CA . ASN A 1 331 ? -1.330 -26.514 28.108 1.00 86.38 331 ASN A CA 1
ATOM 2639 C C . ASN A 1 331 ? -2.100 -25.777 29.219 1.00 86.38 331 ASN A C 1
ATOM 2641 O O . ASN A 1 331 ? -1.494 -25.422 30.230 1.00 86.38 331 ASN A O 1
ATOM 2645 N N . ALA A 1 332 ? -3.426 -25.611 29.101 1.00 82.62 332 ALA A N 1
ATOM 2646 C CA . ALA A 1 332 ? -4.259 -24.933 30.104 1.00 82.62 332 ALA A CA 1
ATOM 2647 C C . ALA A 1 332 ? -4.071 -25.503 31.524 1.00 82.62 332 ALA A C 1
ATOM 2649 O O . ALA A 1 332 ? -3.932 -24.762 32.492 1.00 82.62 332 ALA A O 1
ATOM 2650 N N . ARG A 1 333 ? -3.939 -26.829 31.655 1.00 85.44 333 ARG A N 1
ATOM 2651 C CA . ARG A 1 333 ? -3.665 -27.487 32.946 1.00 85.44 333 ARG A CA 1
ATOM 2652 C C . ARG A 1 333 ? -2.317 -27.080 33.557 1.00 85.44 333 ARG A C 1
ATOM 2654 O O . ARG A 1 333 ? -2.179 -27.026 34.778 1.00 85.44 333 ARG A O 1
ATOM 2661 N N . VAL A 1 334 ? -1.313 -26.820 32.719 1.00 85.81 334 VAL A N 1
ATOM 2662 C CA . VAL A 1 334 ? 0.014 -26.350 33.152 1.00 85.81 334 VAL A CA 1
ATOM 2663 C C . VAL A 1 334 ? -0.100 -24.936 33.697 1.00 85.81 334 VAL A C 1
ATOM 2665 O O . VAL A 1 334 ? 0.419 -24.627 34.766 1.00 85.81 334 VAL A O 1
ATOM 2668 N N . GLN A 1 335 ? -0.839 -24.092 32.989 1.00 81.50 335 GLN A N 1
ATOM 2669 C CA . GLN A 1 335 ? -1.125 -22.733 33.409 1.00 81.50 335 GLN A CA 1
ATOM 2670 C C . GLN A 1 335 ? -1.909 -22.686 34.724 1.00 81.50 335 GLN A C 1
ATOM 2672 O O . GLN A 1 335 ? -1.471 -22.011 35.648 1.00 81.50 335 GLN A O 1
ATOM 2677 N N . GLU A 1 336 ? -3.002 -23.440 34.864 1.00 80.25 336 GLU A N 1
ATOM 2678 C CA . GLU A 1 336 ? -3.784 -23.512 36.107 1.00 80.25 336 GLU A CA 1
ATOM 2679 C C . GLU A 1 336 ? -2.925 -23.907 37.309 1.00 80.25 336 GLU A C 1
ATOM 2681 O O . GLU A 1 336 ? -3.018 -23.301 38.376 1.00 80.25 336 GLU A O 1
ATOM 2686 N N . ARG A 1 337 ? -2.041 -24.890 37.130 1.00 83.00 337 ARG A N 1
ATOM 2687 C CA . ARG A 1 337 ? -1.155 -25.355 38.197 1.00 83.00 337 ARG A CA 1
ATOM 2688 C C . ARG A 1 337 ? -0.057 -24.345 38.539 1.00 83.00 337 ARG A C 1
ATOM 2690 O O . ARG A 1 337 ? 0.333 -24.248 39.701 1.00 83.00 337 ARG A O 1
ATOM 2697 N N . LEU A 1 338 ? 0.417 -23.561 37.567 1.00 78.50 338 LEU A N 1
ATOM 2698 C CA . LEU A 1 338 ? 1.265 -22.400 37.850 1.00 78.50 338 LEU A CA 1
ATOM 2699 C C . LEU A 1 338 ? 0.493 -21.351 38.648 1.00 78.50 338 LEU A C 1
ATOM 2701 O O . LEU A 1 338 ? 1.021 -20.866 39.640 1.00 78.50 338 LEU A O 1
ATOM 2705 N N . VAL A 1 339 ? -0.758 -21.042 38.283 1.00 75.25 339 VAL A N 1
ATOM 2706 C CA . VAL A 1 339 ? -1.603 -20.115 39.059 1.00 75.25 339 VAL A CA 1
ATOM 2707 C C . VAL A 1 339 ? -1.726 -20.567 40.508 1.00 75.25 339 VAL A C 1
ATOM 2709 O O . VAL A 1 339 ? -1.553 -19.751 41.405 1.00 75.25 339 VAL A O 1
ATOM 2712 N N . GLU A 1 340 ? -1.972 -21.853 40.748 1.00 80.19 340 GLU A N 1
ATOM 2713 C CA . GLU A 1 340 ? -2.068 -22.416 42.101 1.00 80.19 340 GLU A CA 1
ATOM 2714 C C . GLU A 1 340 ? -0.774 -22.253 42.901 1.00 80.19 340 GLU A C 1
ATOM 2716 O O . GLU A 1 340 ? -0.817 -21.829 44.056 1.00 80.19 340 GLU A O 1
ATOM 2721 N N . GLU A 1 341 ? 0.383 -22.535 42.292 1.00 77.56 341 GLU A N 1
ATOM 2722 C CA . GLU A 1 341 ? 1.682 -22.306 42.937 1.00 77.56 341 GLU A CA 1
ATOM 2723 C C . GLU A 1 341 ? 1.869 -20.824 43.294 1.00 77.56 341 GLU A C 1
ATOM 2725 O O . GLU A 1 341 ? 2.380 -20.496 44.362 1.00 77.56 341 GLU A O 1
ATOM 2730 N N . CYS A 1 342 ? 1.391 -19.917 42.447 1.00 72.38 342 CYS A N 1
ATOM 2731 C CA . CYS A 1 342 ? 1.537 -18.478 42.644 1.00 72.38 342 CYS A CA 1
ATOM 2732 C C . CYS A 1 342 ? 0.551 -17.910 43.672 1.00 72.38 342 CYS A C 1
ATOM 2734 O O . CYS A 1 342 ? 0.914 -17.029 44.443 1.00 72.38 342 CYS A O 1
ATOM 2736 N N . GLN A 1 343 ? -0.669 -18.447 43.733 1.00 72.94 343 GLN A N 1
ATOM 2737 C CA . GLN A 1 343 ? -1.671 -18.118 44.752 1.00 72.94 343 GLN A CA 1
ATOM 2738 C C . GLN A 1 343 ? -1.267 -18.590 46.156 1.00 72.94 343 GLN A C 1
ATOM 2740 O O . GLN A 1 343 ? -1.810 -18.101 47.141 1.00 72.94 343 GLN A O 1
ATOM 2745 N N . SER A 1 344 ? -0.318 -19.527 46.264 1.00 75.81 344 SER A N 1
ATOM 2746 C CA . SER A 1 344 ? 0.208 -20.003 47.552 1.00 75.81 344 SER A CA 1
ATOM 2747 C C . SER A 1 344 ? 1.222 -19.055 48.212 1.00 75.81 344 SER A C 1
ATOM 2749 O O . SER A 1 344 ? 1.688 -19.327 49.319 1.00 75.81 344 SER A O 1
ATOM 2751 N N . ILE A 1 345 ? 1.569 -17.953 47.543 1.00 75.00 345 ILE A N 1
ATOM 2752 C CA . ILE A 1 345 ? 2.558 -16.975 47.999 1.00 75.00 345 ILE A CA 1
ATOM 2753 C C . ILE A 1 345 ? 1.885 -15.933 48.895 1.00 75.00 345 ILE A C 1
ATOM 2755 O O . ILE A 1 345 ? 0.812 -15.428 48.572 1.00 75.00 345 ILE A O 1
ATOM 2759 N N . ALA A 1 346 ? 2.522 -15.602 50.019 1.00 73.94 346 ALA A N 1
ATOM 2760 C CA . ALA A 1 346 ? 2.012 -14.595 50.943 1.00 73.94 346 ALA A CA 1
ATOM 2761 C C . ALA A 1 346 ? 2.066 -13.182 50.324 1.00 73.94 346 ALA A C 1
ATOM 2763 O O . ALA A 1 346 ? 3.017 -12.842 49.619 1.00 73.94 346 ALA A O 1
ATOM 2764 N N . GLU A 1 347 ? 1.049 -12.352 50.585 1.00 71.12 347 GLU A N 1
ATOM 2765 C CA . GLU A 1 347 ? 0.926 -11.008 49.991 1.00 71.12 347 GLU A CA 1
ATOM 2766 C C . GLU A 1 347 ? 2.116 -10.090 50.316 1.00 71.12 347 GLU A C 1
ATOM 2768 O O . GLU A 1 347 ? 2.508 -9.277 49.482 1.00 71.12 347 GLU A O 1
ATOM 2773 N N . ASP A 1 348 ? 2.735 -10.245 51.491 1.00 74.31 348 ASP A N 1
ATOM 2774 C CA . ASP A 1 348 ? 3.911 -9.478 51.924 1.00 74.31 348 ASP A CA 1
ATOM 2775 C C . ASP A 1 348 ? 5.205 -9.862 51.186 1.00 74.31 348 ASP A C 1
ATOM 2777 O O . ASP A 1 348 ? 6.213 -9.159 51.283 1.00 74.31 348 ASP A O 1
ATOM 2781 N N . GLU A 1 349 ? 5.176 -10.945 50.406 1.00 66.94 349 GLU A N 1
ATOM 2782 C CA . GLU A 1 349 ? 6.270 -11.365 49.535 1.00 66.94 349 GLU A CA 1
ATOM 2783 C C . GLU A 1 349 ? 6.120 -10.851 48.085 1.00 66.94 349 GLU A C 1
ATOM 2785 O O . GLU A 1 349 ? 7.026 -11.071 47.273 1.00 66.94 349 GLU A O 1
ATOM 2790 N N . ILE A 1 350 ? 5.031 -10.128 47.760 1.00 67.12 350 ILE A N 1
ATOM 2791 C CA . ILE A 1 350 ? 4.726 -9.544 46.439 1.00 67.12 350 ILE A CA 1
ATOM 2792 C C . ILE A 1 350 ? 4.881 -8.011 46.473 1.00 67.12 350 ILE A C 1
ATOM 2794 O O . ILE A 1 350 ? 4.193 -7.306 47.203 1.00 67.12 350 ILE A O 1
ATOM 2798 N N . PHE A 1 351 ? 5.725 -7.459 45.598 1.00 64.19 351 PHE A N 1
ATOM 2799 C CA . PHE A 1 351 ? 5.966 -6.020 45.450 1.00 64.19 351 PHE A CA 1
ATOM 2800 C C . PHE A 1 351 ? 5.744 -5.582 43.998 1.00 64.19 351 PHE A C 1
ATOM 2802 O O . PHE A 1 351 ? 6.436 -6.048 43.095 1.00 64.19 351 PHE A O 1
ATOM 2809 N N . ASN A 1 352 ? 4.793 -4.669 43.753 1.00 61.41 352 ASN A N 1
ATOM 2810 C CA . ASN A 1 352 ? 4.413 -4.210 42.402 1.00 61.41 352 ASN A CA 1
ATOM 2811 C C . ASN A 1 352 ? 4.111 -5.365 41.418 1.00 61.41 352 ASN A C 1
ATOM 2813 O O . ASN A 1 352 ? 4.496 -5.310 40.251 1.00 61.41 352 ASN A O 1
ATOM 2817 N N . GLY A 1 353 ? 3.458 -6.429 41.898 1.00 58.62 353 GLY A N 1
ATOM 2818 C CA . GLY A 1 353 ? 3.151 -7.620 41.095 1.00 58.62 353 GLY A CA 1
ATOM 2819 C C . GLY A 1 353 ? 4.333 -8.576 40.877 1.00 58.62 353 GLY A C 1
ATOM 2820 O O . GLY A 1 353 ? 4.176 -9.577 40.184 1.00 58.62 353 GLY A O 1
ATOM 2821 N N . ALA A 1 354 ? 5.499 -8.311 41.479 1.00 60.78 354 ALA A N 1
ATOM 2822 C CA . ALA A 1 354 ? 6.684 -9.163 41.411 1.00 60.78 354 ALA A CA 1
ATOM 2823 C C . ALA A 1 354 ? 7.062 -9.727 42.783 1.00 60.78 354 ALA A C 1
ATOM 2825 O O . ALA A 1 354 ? 7.133 -8.972 43.749 1.00 60.78 354 ALA A O 1
ATOM 2826 N N . VAL A 1 355 ? 7.364 -11.024 42.900 1.00 64.12 355 VAL A N 1
ATOM 2827 C CA . VAL A 1 355 ? 7.832 -11.554 44.196 1.00 64.12 355 VAL A CA 1
ATOM 2828 C C . VAL A 1 355 ? 9.317 -11.338 44.420 1.00 64.12 355 VAL A C 1
ATOM 2830 O O . VAL A 1 355 ? 10.117 -11.284 43.481 1.00 64.12 355 VAL A O 1
ATOM 2833 N N . GLY A 1 356 ? 9.699 -11.291 45.692 1.00 62.56 356 GLY A N 1
ATOM 2834 C CA . GLY A 1 356 ? 11.100 -11.247 46.097 1.00 62.56 356 GLY A CA 1
ATOM 2835 C C . GLY A 1 356 ? 11.918 -12.454 45.615 1.00 62.56 356 GLY A C 1
ATOM 2836 O O . GLY A 1 356 ? 11.408 -13.567 45.455 1.00 62.56 356 GLY A O 1
ATOM 2837 N N . LEU A 1 357 ? 13.229 -12.253 45.436 1.00 61.94 357 LEU A N 1
ATOM 2838 C CA . LEU A 1 357 ? 14.154 -13.259 44.876 1.00 61.94 357 LEU A CA 1
ATOM 2839 C C . LEU A 1 357 ? 14.091 -14.597 45.631 1.00 61.94 357 LEU A C 1
ATOM 2841 O O . LEU A 1 357 ? 14.123 -15.684 45.054 1.00 61.94 357 LEU A O 1
ATOM 2845 N N . LYS A 1 358 ? 13.984 -14.508 46.959 1.00 67.06 358 LYS A N 1
ATOM 2846 C CA . LYS A 1 358 ? 13.958 -15.655 47.873 1.00 67.06 358 LYS A CA 1
ATOM 2847 C C . LYS A 1 358 ? 12.699 -16.512 47.711 1.00 67.06 358 LYS A C 1
ATOM 2849 O O . LYS A 1 358 ? 12.782 -17.726 47.883 1.00 67.06 358 LYS A O 1
ATOM 2854 N N . THR A 1 359 ? 11.559 -15.894 47.428 1.00 68.00 359 THR A N 1
ATOM 2855 C CA . THR A 1 359 ? 10.264 -16.568 47.285 1.00 68.00 359 THR A CA 1
ATOM 2856 C C . THR A 1 359 ? 10.212 -17.322 45.978 1.00 68.00 359 THR A C 1
ATOM 2858 O O . THR A 1 359 ? 9.945 -18.523 45.961 1.00 68.00 359 THR A O 1
ATOM 2861 N N . ALA A 1 360 ? 10.582 -16.649 44.893 1.00 63.81 360 ALA A N 1
ATOM 2862 C CA . ALA A 1 360 ? 10.569 -17.274 43.591 1.00 63.81 360 ALA A CA 1
ATOM 2863 C C . ALA A 1 360 ? 11.557 -18.460 43.514 1.00 63.81 360 ALA A C 1
ATOM 2865 O O . ALA A 1 360 ? 11.224 -19.493 42.937 1.00 63.81 360 ALA A O 1
ATOM 2866 N N . ASP A 1 361 ? 12.706 -18.410 44.205 1.00 60.47 361 ASP A N 1
ATOM 2867 C CA . ASP A 1 361 ? 13.625 -19.560 44.347 1.00 60.47 361 ASP A CA 1
ATOM 2868 C C . ASP A 1 361 ? 12.969 -20.848 44.879 1.00 60.47 361 ASP A C 1
ATOM 2870 O O . ASP A 1 361 ? 13.460 -21.957 44.618 1.00 60.47 361 ASP A O 1
ATOM 2874 N N . ASN A 1 362 ? 11.868 -20.714 45.617 1.00 67.75 362 ASN A N 1
ATOM 2875 C CA . ASN A 1 362 ? 11.142 -21.813 46.237 1.00 67.75 362 ASN A CA 1
ATOM 2876 C C . ASN A 1 362 ? 9.920 -22.277 45.427 1.00 67.75 362 ASN A C 1
ATOM 2878 O O . ASN A 1 362 ? 9.128 -23.040 45.968 1.00 67.75 362 ASN A O 1
ATOM 2882 N N . MET A 1 363 ? 9.800 -21.899 44.148 1.00 73.00 363 MET A N 1
ATOM 2883 C CA . MET A 1 363 ? 8.720 -22.327 43.242 1.00 73.00 363 MET A CA 1
ATOM 2884 C C . MET A 1 363 ? 9.146 -23.528 42.366 1.00 73.00 363 MET A C 1
ATOM 2886 O O . MET A 1 363 ? 9.775 -23.349 41.310 1.00 73.00 363 MET A O 1
ATOM 2890 N N . PRO A 1 364 ? 8.923 -24.783 42.812 1.00 76.44 364 PRO A N 1
ATOM 2891 C CA . PRO A 1 364 ? 9.370 -25.980 42.100 1.00 76.44 364 PRO A CA 1
ATOM 2892 C C . PRO A 1 364 ? 8.699 -26.202 40.739 1.00 76.44 364 PRO A C 1
ATOM 2894 O O . PRO A 1 364 ? 9.359 -26.722 39.839 1.00 76.44 364 PRO A O 1
ATOM 2897 N N . TYR A 1 365 ? 7.427 -25.842 40.569 1.00 80.75 365 TYR A N 1
ATOM 2898 C CA . TYR A 1 365 ? 6.685 -26.090 39.336 1.00 80.75 365 TYR A CA 1
ATOM 2899 C C . TYR A 1 365 ? 7.069 -25.085 38.243 1.00 80.75 365 TYR A C 1
ATOM 2901 O O . TYR A 1 365 ? 7.418 -25.483 37.130 1.00 80.75 365 TYR A O 1
ATOM 2909 N N . LEU A 1 366 ? 7.175 -23.803 38.591 1.00 76.88 366 LEU A N 1
ATOM 2910 C CA . LEU A 1 366 ? 7.735 -22.770 37.721 1.00 76.88 366 LEU A CA 1
ATOM 2911 C C . LEU A 1 366 ? 9.123 -23.144 37.188 1.00 76.88 366 LEU A C 1
ATOM 2913 O O . LEU A 1 366 ? 9.410 -23.020 35.996 1.00 76.88 366 LEU A O 1
ATOM 2917 N N . SER A 1 367 ? 9.972 -23.678 38.069 1.00 76.31 367 SER A N 1
ATOM 2918 C CA . SER A 1 367 ? 11.335 -24.086 37.723 1.00 76.31 367 SER A CA 1
ATOM 2919 C C . SER A 1 367 ? 11.375 -25.143 36.611 1.00 76.31 367 SER A C 1
ATOM 2921 O O . SER A 1 367 ? 12.257 -25.094 35.753 1.00 76.31 367 SER A O 1
ATOM 2923 N N . VAL A 1 368 ? 10.443 -26.104 36.604 1.00 84.62 368 VAL A N 1
ATOM 2924 C CA . VAL A 1 368 ? 10.414 -27.153 35.569 1.00 84.62 368 VAL A CA 1
ATOM 2925 C C . VAL A 1 368 ? 9.808 -26.669 34.253 1.00 84.62 368 VAL A C 1
ATOM 2927 O O . VAL A 1 368 ? 10.244 -27.116 33.194 1.00 84.62 368 VAL A O 1
ATOM 2930 N N . VAL A 1 369 ? 8.877 -25.711 34.298 1.00 85.69 369 VAL A N 1
ATOM 2931 C CA . VAL A 1 369 ? 8.307 -25.052 33.110 1.00 85.69 369 VAL A CA 1
ATOM 2932 C C . VAL A 1 369 ? 9.370 -24.221 32.385 1.00 85.69 369 VAL A C 1
ATOM 2934 O O . VAL A 1 369 ? 9.537 -24.343 31.168 1.00 85.69 369 VAL A O 1
ATOM 2937 N N . ILE A 1 370 ? 10.158 -23.443 33.135 1.00 81.25 370 ILE A N 1
ATOM 2938 C CA . ILE A 1 370 ? 11.328 -22.715 32.615 1.00 81.25 370 ILE A CA 1
ATOM 2939 C C . ILE A 1 370 ? 12.285 -23.673 31.928 1.00 81.25 370 ILE A C 1
ATOM 2941 O O . ILE A 1 370 ? 12.711 -23.456 30.793 1.00 81.25 370 ILE A O 1
ATOM 2945 N N . LYS A 1 371 ? 12.632 -24.743 32.642 1.00 86.69 371 LYS A N 1
ATOM 2946 C CA . LYS A 1 371 ? 13.624 -25.703 32.187 1.00 86.69 371 LYS A CA 1
ATOM 2947 C C . LYS A 1 371 ? 13.194 -26.396 30.904 1.00 86.69 371 LYS A C 1
ATOM 2949 O O . LYS A 1 371 ? 14.011 -26.543 30.000 1.00 86.69 371 LYS A O 1
ATOM 2954 N N . GLU A 1 372 ? 11.924 -26.770 30.799 1.00 92.06 372 GLU A N 1
ATOM 2955 C CA . GLU A 1 372 ? 11.396 -27.374 29.581 1.00 92.06 372 GLU A CA 1
ATOM 2956 C C . GLU A 1 372 ? 11.335 -26.390 28.414 1.00 92.06 372 GLU A C 1
ATOM 2958 O O . GLU A 1 372 ? 11.651 -26.761 27.283 1.00 92.06 372 GLU A O 1
ATOM 2963 N N . THR A 1 373 ? 11.013 -25.124 28.683 1.00 90.88 373 THR A N 1
ATOM 2964 C CA . THR A 1 373 ? 11.064 -24.074 27.659 1.00 90.88 373 THR A CA 1
ATOM 2965 C C . THR A 1 373 ? 12.485 -23.898 27.138 1.00 90.88 373 THR A C 1
ATOM 2967 O O . THR A 1 373 ? 12.699 -23.975 25.935 1.00 90.88 373 THR A O 1
ATOM 2970 N N . LEU A 1 374 ? 13.474 -23.761 28.023 1.00 89.19 374 LEU A N 1
ATOM 2971 C CA . LEU A 1 374 ? 14.885 -23.641 27.644 1.00 89.19 374 LEU A CA 1
ATOM 2972 C C . LEU A 1 374 ? 15.428 -24.890 26.942 1.00 89.19 374 LEU A C 1
ATOM 2974 O O . LEU A 1 374 ? 16.344 -24.780 26.131 1.00 89.19 374 LEU A O 1
ATOM 2978 N N . ARG A 1 375 ? 14.888 -26.074 27.254 1.00 94.12 375 ARG A N 1
ATOM 2979 C CA . ARG A 1 375 ? 15.224 -27.317 26.552 1.00 94.12 375 ARG A CA 1
ATOM 2980 C C . ARG A 1 375 ? 14.706 -27.269 25.112 1.00 94.12 375 ARG A C 1
ATOM 2982 O O . ARG A 1 375 ? 15.446 -27.519 24.167 1.00 94.12 375 ARG A O 1
ATOM 2989 N N . LEU A 1 376 ? 13.420 -26.988 24.918 1.00 94.69 376 LEU A N 1
ATOM 2990 C CA . LEU A 1 376 ? 12.822 -27.086 23.586 1.00 94.69 376 LEU A CA 1
ATOM 2991 C C . LEU A 1 376 ? 13.146 -25.870 22.699 1.00 94.69 376 LEU A C 1
ATOM 2993 O O . LEU A 1 376 ? 13.388 -26.029 21.496 1.00 94.69 376 LEU A O 1
ATOM 2997 N N . PHE A 1 377 ? 13.203 -24.687 23.309 1.00 93.62 377 PHE A N 1
ATOM 2998 C CA . PHE A 1 377 ? 13.380 -23.370 22.695 1.00 93.62 377 PHE A CA 1
ATOM 2999 C C . PHE A 1 377 ? 14.588 -22.638 23.292 1.00 93.62 377 PHE A C 1
ATOM 3001 O O . PHE A 1 377 ? 14.482 -21.510 23.767 1.00 93.62 377 PHE A O 1
ATOM 3008 N N . ALA A 1 378 ? 15.756 -23.285 23.289 1.00 91.19 378 ALA A N 1
ATOM 3009 C CA . ALA A 1 378 ? 17.002 -22.621 23.663 1.00 91.19 378 ALA A CA 1
ATOM 3010 C C . ALA A 1 378 ? 17.207 -21.357 22.793 1.00 91.19 378 ALA A C 1
ATOM 3012 O O . ALA A 1 378 ? 17.241 -21.502 21.567 1.00 91.19 378 ALA A O 1
ATOM 3013 N N . PRO A 1 379 ? 17.395 -20.154 23.376 1.00 86.50 379 PRO A N 1
ATOM 3014 C CA . PRO A 1 379 ? 17.537 -18.910 22.603 1.00 86.50 379 PRO A CA 1
ATOM 3015 C C . PRO A 1 379 ? 18.737 -18.893 21.653 1.00 86.50 379 PRO A C 1
ATOM 3017 O O . PRO A 1 379 ? 18.733 -18.216 20.631 1.00 86.50 379 PRO A O 1
ATOM 3020 N N . LEU A 1 380 ? 19.769 -19.686 21.959 1.00 88.88 380 LEU A N 1
ATOM 3021 C CA . LEU A 1 380 ? 20.915 -19.922 21.084 1.00 88.88 380 LEU A CA 1
ATOM 3022 C C . LEU A 1 380 ? 20.910 -21.384 20.607 1.00 88.88 380 LEU A C 1
ATOM 3024 O O . LEU A 1 380 ? 21.675 -22.201 21.114 1.00 88.88 380 LEU A O 1
ATOM 3028 N N . PRO A 1 381 ? 20.059 -21.756 19.632 1.00 92.69 381 PRO A N 1
ATOM 3029 C CA . PRO A 1 381 ? 19.899 -23.148 19.212 1.00 92.69 381 PRO A CA 1
ATOM 3030 C C . PRO A 1 381 ? 21.006 -23.629 18.257 1.00 92.69 381 PRO A C 1
ATOM 3032 O O . PRO A 1 381 ? 20.989 -24.788 17.848 1.00 92.69 381 PRO A O 1
ATOM 3035 N N . ALA A 1 382 ? 21.923 -22.748 17.845 1.00 91.81 382 ALA A N 1
ATOM 3036 C CA . ALA A 1 382 ? 22.896 -22.975 16.777 1.00 91.81 382 ALA A CA 1
ATOM 3037 C C . ALA A 1 382 ? 24.193 -23.668 17.248 1.00 91.81 382 ALA A C 1
ATOM 3039 O O . ALA A 1 382 ? 24.412 -23.895 18.435 1.00 91.81 382 ALA A O 1
ATOM 3040 N N . SER A 1 383 ? 25.058 -24.012 16.289 1.00 94.31 383 SER A N 1
ATOM 3041 C CA . SER A 1 383 ? 26.357 -24.649 16.532 1.00 94.31 383 SER A CA 1
ATOM 3042 C C . SER A 1 383 ? 27.328 -23.732 17.294 1.00 94.31 383 SER A C 1
ATOM 3044 O O . SER A 1 383 ? 27.488 -22.568 16.934 1.00 94.31 383 SER A O 1
ATOM 3046 N N . GLU A 1 384 ? 28.050 -24.271 18.282 1.00 94.69 384 GLU A N 1
ATOM 3047 C CA . GLU A 1 384 ? 29.119 -23.568 19.012 1.00 94.69 384 GLU A CA 1
ATOM 3048 C C . GLU A 1 384 ? 30.528 -24.047 18.582 1.00 94.69 384 GLU A C 1
ATOM 3050 O O . GLU A 1 384 ? 31.096 -24.927 19.229 1.00 94.69 384 GLU A O 1
ATOM 3055 N N . PRO A 1 385 ? 31.134 -23.522 17.502 1.00 95.38 385 PRO A N 1
ATOM 3056 C CA . PRO A 1 385 ? 32.339 -24.106 16.903 1.00 95.38 385 PRO A CA 1
ATOM 3057 C C . PRO A 1 385 ? 33.617 -23.946 17.741 1.00 95.38 385 PRO A C 1
ATOM 3059 O O . PRO A 1 385 ? 34.012 -22.841 18.114 1.00 95.38 385 PRO A O 1
ATOM 3062 N N . ARG A 1 386 ? 34.339 -25.047 17.955 1.00 95.75 386 ARG A N 1
ATOM 3063 C CA . ARG A 1 386 ? 35.636 -25.112 18.644 1.00 95.75 386 ARG A CA 1
ATOM 3064 C C . ARG A 1 386 ? 36.699 -25.762 17.772 1.00 95.75 386 ARG A C 1
ATOM 3066 O O . ARG A 1 386 ? 36.377 -26.510 16.860 1.00 95.75 386 ARG A O 1
ATOM 3073 N N . THR A 1 387 ? 37.968 -25.515 18.074 1.00 95.81 387 THR A N 1
ATOM 3074 C CA . THR A 1 387 ? 39.091 -26.203 17.423 1.00 95.81 387 THR A CA 1
ATOM 3075 C C . THR A 1 387 ? 40.143 -26.620 18.440 1.00 95.81 387 THR A C 1
ATOM 3077 O O . THR A 1 387 ? 40.370 -25.919 19.424 1.00 95.81 387 THR A O 1
ATOM 3080 N N . SER A 1 388 ? 40.809 -27.743 18.182 1.00 94.56 388 SER A N 1
ATOM 3081 C CA . SER A 1 388 ? 41.977 -28.198 18.942 1.00 94.56 388 SER A CA 1
ATOM 3082 C C . SER A 1 388 ? 43.270 -27.862 18.194 1.00 94.56 388 SER A C 1
ATOM 3084 O O . SER A 1 388 ? 43.327 -27.946 16.964 1.00 94.56 388 SER A O 1
ATOM 3086 N N . GLY A 1 389 ? 44.320 -27.499 18.936 1.00 93.25 389 GLY A N 1
ATOM 3087 C CA . GLY A 1 389 ? 45.676 -27.312 18.400 1.00 93.25 389 GLY A CA 1
ATOM 3088 C C . GLY A 1 389 ? 46.450 -28.620 18.175 1.00 93.25 389 GLY A C 1
ATOM 3089 O O . GLY A 1 389 ? 47.511 -28.607 17.549 1.00 93.25 389 GLY A O 1
ATOM 3090 N N . VAL A 1 390 ? 45.921 -29.745 18.661 1.00 94.38 390 VAL A N 1
ATOM 3091 C CA . VAL A 1 390 ? 46.515 -31.086 18.561 1.00 94.38 390 VAL A CA 1
ATOM 3092 C C . VAL A 1 390 ? 45.519 -32.081 17.969 1.00 94.38 390 VAL A C 1
ATOM 3094 O O . VAL A 1 390 ? 44.306 -31.879 18.069 1.00 94.38 390 VAL A O 1
ATOM 3097 N N . ASP A 1 391 ? 46.037 -33.144 17.356 1.00 95.19 391 ASP A N 1
ATOM 3098 C CA . ASP A 1 391 ? 45.214 -34.258 16.883 1.00 95.19 391 ASP A CA 1
ATOM 3099 C C . ASP A 1 391 ? 44.552 -34.934 18.093 1.00 95.19 391 ASP A C 1
ATOM 3101 O O . ASP A 1 391 ? 45.163 -35.073 19.156 1.00 95.19 391 ASP A O 1
ATOM 3105 N N . THR A 1 392 ? 43.287 -35.315 17.960 1.00 94.44 392 THR A N 1
ATOM 3106 C CA . THR A 1 392 ? 42.498 -35.869 19.064 1.00 94.44 392 THR A CA 1
ATOM 3107 C C . THR A 1 392 ? 41.553 -36.957 18.573 1.00 94.44 392 THR A C 1
ATOM 3109 O O . THR A 1 392 ? 41.350 -37.114 17.372 1.00 94.44 392 THR A O 1
ATOM 3112 N N . VAL A 1 393 ? 40.987 -37.728 19.496 1.00 95.12 393 VAL A N 1
ATOM 3113 C CA . VAL A 1 393 ? 39.996 -38.763 19.193 1.00 95.12 393 VAL A CA 1
ATOM 3114 C C . VAL A 1 393 ? 38.696 -38.400 19.897 1.00 95.12 393 VAL A C 1
ATOM 3116 O O . VAL A 1 393 ? 38.688 -38.177 21.108 1.00 95.12 393 VAL A O 1
ATOM 3119 N N . ILE A 1 394 ? 37.604 -38.324 19.137 1.00 95.62 394 ILE A N 1
ATOM 3120 C CA . ILE A 1 394 ? 36.259 -38.056 19.658 1.00 95.62 394 ILE A CA 1
ATOM 3121 C C . ILE A 1 394 ? 35.316 -39.109 19.094 1.00 95.62 394 ILE A C 1
ATOM 3123 O O . ILE A 1 394 ? 35.225 -39.252 17.877 1.00 95.62 394 ILE A O 1
ATOM 3127 N N . ASP A 1 395 ? 34.611 -39.816 19.979 1.00 94.31 395 ASP A N 1
ATOM 3128 C CA . ASP A 1 395 ? 33.654 -40.875 19.625 1.00 94.31 395 ASP A CA 1
ATOM 3129 C C . ASP A 1 395 ? 34.234 -41.880 18.616 1.00 94.31 395 ASP A C 1
ATOM 3131 O O . ASP A 1 395 ? 33.621 -42.189 17.600 1.00 94.31 395 ASP A O 1
ATOM 3135 N N . ASP A 1 396 ? 35.461 -42.332 18.896 1.00 93.62 396 ASP A N 1
ATOM 3136 C CA . ASP A 1 396 ? 36.251 -43.277 18.093 1.00 93.62 396 ASP A CA 1
ATOM 3137 C C . ASP A 1 396 ? 36.703 -42.773 16.707 1.00 93.62 396 ASP A C 1
ATOM 3139 O O . ASP A 1 396 ? 37.329 -43.513 15.944 1.00 93.62 396 ASP A O 1
ATOM 3143 N N . TYR A 1 397 ? 36.475 -41.496 16.389 1.00 95.94 397 TYR A N 1
ATOM 3144 C CA . TYR A 1 397 ? 36.989 -40.863 15.175 1.00 95.94 397 TYR A CA 1
ATOM 3145 C C . TYR A 1 397 ? 38.264 -40.067 15.445 1.00 95.94 397 TYR A C 1
ATOM 3147 O O . TYR A 1 397 ? 38.328 -39.250 16.365 1.00 95.94 397 TYR A O 1
ATOM 3155 N N . GLU A 1 398 ? 39.269 -40.258 14.590 1.00 95.50 398 GLU A N 1
ATOM 3156 C CA . GLU A 1 398 ? 40.468 -39.420 14.547 1.00 95.50 398 GLU A CA 1
ATOM 3157 C C . GLU A 1 398 ? 40.121 -38.035 13.985 1.00 95.50 398 GLU A C 1
ATOM 3159 O O . GLU A 1 398 ? 39.726 -37.891 12.824 1.00 95.50 398 GLU A O 1
ATOM 3164 N N . ILE A 1 399 ? 40.290 -37.007 14.814 1.00 96.44 399 ILE A N 1
ATOM 3165 C CA . ILE A 1 399 ? 40.036 -35.604 14.500 1.00 96.44 399 ILE A CA 1
ATOM 3166 C C . ILE A 1 399 ? 41.384 -34.874 14.396 1.00 96.44 399 ILE A C 1
ATOM 3168 O O . ILE A 1 399 ? 42.024 -34.608 15.419 1.00 96.44 399 ILE A O 1
ATOM 3172 N N . PRO A 1 400 ? 41.840 -34.525 13.180 1.00 95.38 400 PRO A N 1
ATOM 3173 C CA . PRO A 1 400 ? 43.079 -33.778 12.994 1.00 95.38 400 PRO A CA 1
ATOM 3174 C C . PRO A 1 400 ? 43.021 -32.393 13.644 1.00 95.38 400 PRO A C 1
ATOM 3176 O O . PRO A 1 400 ? 41.966 -31.748 13.670 1.00 95.38 400 PRO A O 1
ATOM 3179 N N . ARG A 1 401 ? 44.169 -31.885 14.098 1.00 94.69 401 ARG A N 1
ATOM 3180 C CA . ARG A 1 401 ? 44.311 -30.508 14.589 1.00 94.69 401 ARG A CA 1
ATOM 3181 C C . ARG A 1 401 ? 43.773 -29.494 13.585 1.00 94.69 401 ARG A C 1
ATOM 3183 O O . ARG A 1 401 ? 43.928 -29.646 12.374 1.00 94.69 401 ARG A O 1
ATOM 3190 N N . GLY A 1 402 ? 43.171 -28.427 14.095 1.00 93.38 402 GLY A N 1
ATOM 3191 C CA . GLY A 1 402 ? 42.554 -27.394 13.264 1.00 93.38 402 GLY A CA 1
ATOM 3192 C C . GLY A 1 402 ? 41.195 -27.777 12.667 1.00 93.38 402 GLY A C 1
ATOM 3193 O O . GLY A 1 402 ? 40.612 -26.949 11.970 1.00 93.38 402 GLY A O 1
ATOM 3194 N N . THR A 1 403 ? 40.681 -28.992 12.899 1.00 96.00 403 THR A N 1
ATOM 3195 C CA . THR A 1 403 ? 39.301 -29.358 12.532 1.00 96.00 403 THR A CA 1
ATOM 3196 C C . THR A 1 403 ? 38.315 -28.620 13.431 1.00 96.00 403 THR A C 1
ATOM 3198 O O . THR A 1 403 ? 38.475 -28.599 14.654 1.00 96.00 403 THR A O 1
ATOM 3201 N N . VAL A 1 404 ? 37.275 -28.035 12.831 1.00 97.25 404 VAL A N 1
ATOM 3202 C CA . VAL A 1 404 ? 36.194 -27.395 13.584 1.00 97.25 404 VAL A CA 1
ATOM 3203 C C . VAL A 1 404 ? 35.243 -28.469 14.108 1.00 97.25 404 VAL A C 1
ATOM 3205 O O . VAL A 1 404 ? 34.594 -29.163 13.329 1.00 97.25 404 VAL A O 1
ATOM 3208 N N . CYS A 1 405 ? 35.142 -28.582 15.428 1.00 97.62 405 CYS A N 1
ATOM 3209 C CA . CYS A 1 405 ? 34.191 -29.442 16.123 1.00 97.62 405 CYS A CA 1
ATOM 3210 C C . CYS A 1 405 ? 33.083 -28.582 16.718 1.00 97.62 405 CYS A C 1
ATOM 3212 O O . CYS A 1 405 ? 33.361 -27.595 17.401 1.00 97.62 405 CYS A O 1
ATOM 3214 N N . SER A 1 406 ? 31.825 -28.939 16.482 1.00 97.12 406 SER A N 1
ATOM 3215 C CA . SER A 1 406 ? 30.698 -28.179 17.019 1.00 97.12 406 SER A CA 1
ATOM 3216 C C . SER A 1 406 ? 29.560 -29.066 17.501 1.00 97.12 406 SER A C 1
ATOM 3218 O O . SER A 1 406 ? 29.422 -30.219 17.096 1.00 97.12 406 SER A O 1
ATOM 3220 N N . MET A 1 407 ? 28.759 -28.507 18.398 1.00 96.50 407 MET A N 1
ATOM 3221 C CA . MET A 1 407 ? 27.524 -29.077 18.919 1.00 96.50 407 MET A CA 1
ATOM 3222 C C . MET A 1 407 ? 26.496 -27.957 19.050 1.00 96.50 407 MET A C 1
ATOM 3224 O O . MET A 1 407 ? 26.868 -26.782 19.112 1.00 96.50 407 MET A O 1
ATOM 3228 N N . ALA A 1 408 ? 25.216 -28.315 19.107 1.00 96.25 408 ALA A N 1
ATOM 3229 C CA . ALA A 1 408 ? 24.115 -27.361 19.161 1.00 96.25 408 ALA A CA 1
ATOM 3230 C C . ALA A 1 408 ? 23.070 -27.803 20.199 1.00 96.25 408 ALA A C 1
ATOM 3232 O O . ALA A 1 408 ? 22.685 -28.982 20.180 1.00 96.25 408 ALA A O 1
ATOM 3233 N N . PRO A 1 409 ? 22.553 -26.892 21.054 1.00 95.56 409 PRO A N 1
ATOM 3234 C CA . PRO A 1 409 ? 21.469 -27.213 21.983 1.00 95.56 409 PRO A CA 1
ATOM 3235 C C . PRO A 1 409 ? 20.260 -27.829 21.275 1.00 95.56 409 PRO A C 1
ATOM 3237 O O . PRO A 1 409 ? 19.699 -28.802 21.767 1.00 95.56 409 PRO A O 1
ATOM 3240 N N . TYR A 1 410 ? 19.922 -27.347 20.071 1.00 96.62 410 TYR A N 1
ATOM 3241 C CA . TYR A 1 410 ? 18.790 -27.855 19.294 1.00 96.62 410 TYR A CA 1
ATOM 3242 C C . TYR A 1 410 ? 18.840 -29.371 19.072 1.00 96.62 410 TYR A C 1
ATOM 3244 O O . TYR A 1 410 ? 17.833 -30.042 19.289 1.00 96.62 410 TYR A O 1
ATOM 3252 N N . SER A 1 411 ? 20.004 -29.903 18.679 1.00 96.75 411 SER A N 1
ATOM 3253 C CA . SER A 1 411 ? 20.199 -31.336 18.418 1.00 96.75 411 SER A CA 1
ATOM 3254 C C . SER A 1 411 ? 20.327 -32.150 19.705 1.00 96.75 411 SER A C 1
ATOM 3256 O O . SER A 1 411 ? 19.739 -33.226 19.796 1.00 96.75 411 SER A O 1
ATOM 3258 N N . LEU A 1 412 ? 21.045 -31.626 20.708 1.00 96.50 412 LEU A N 1
ATOM 3259 C CA . LEU A 1 412 ? 21.218 -32.285 22.010 1.00 96.50 412 LEU A CA 1
ATOM 3260 C C . LEU A 1 412 ? 19.886 -32.464 22.739 1.00 96.50 412 LEU A C 1
ATOM 3262 O O . LEU A 1 412 ? 19.634 -33.497 23.354 1.00 96.50 412 LEU A O 1
ATOM 3266 N N . HIS A 1 413 ? 19.023 -31.452 22.669 1.00 96.69 413 HIS A N 1
ATOM 3267 C CA . HIS A 1 413 ? 17.745 -31.427 23.375 1.00 96.69 413 HIS A CA 1
ATOM 3268 C C . HIS A 1 413 ? 16.633 -32.170 22.639 1.00 96.69 413 HIS A C 1
ATOM 3270 O O . HIS A 1 413 ? 15.607 -32.453 23.251 1.00 96.69 413 HIS A O 1
ATOM 3276 N N . ARG A 1 414 ? 16.845 -32.519 21.364 1.00 95.94 414 ARG A N 1
ATOM 3277 C CA . ARG A 1 414 ? 15.946 -33.336 20.528 1.00 95.94 414 ARG A CA 1
ATOM 3278 C C . ARG A 1 414 ? 16.438 -34.775 20.355 1.00 95.94 414 ARG A C 1
ATOM 3280 O O . ARG A 1 414 ? 16.166 -35.436 19.360 1.00 95.94 414 ARG A O 1
ATOM 3287 N N . ASN A 1 415 ? 17.221 -35.257 21.315 1.00 94.94 415 ASN A N 1
ATOM 3288 C CA . ASN A 1 415 ? 17.620 -36.654 21.360 1.00 94.94 415 ASN A CA 1
ATOM 3289 C C . ASN A 1 415 ? 16.502 -37.488 22.005 1.00 94.94 415 ASN A C 1
ATOM 3291 O O . ASN A 1 415 ? 16.376 -37.495 23.229 1.00 94.94 415 ASN A O 1
ATOM 3295 N N . GLU A 1 416 ? 15.720 -38.203 21.191 1.00 93.19 416 GLU A N 1
ATOM 3296 C CA . GLU A 1 416 ? 14.602 -39.054 21.644 1.00 93.19 416 GLU A CA 1
ATOM 3297 C C . GLU A 1 416 ? 15.019 -40.146 22.643 1.00 93.19 416 GLU A C 1
ATOM 3299 O O . GLU A 1 416 ? 14.219 -40.547 23.485 1.00 93.19 416 GLU A O 1
ATOM 3304 N N . ALA A 1 417 ? 16.279 -40.602 22.616 1.00 91.88 417 ALA A N 1
ATOM 3305 C CA . ALA A 1 417 ? 16.771 -41.595 23.574 1.00 91.88 417 ALA A CA 1
ATOM 3306 C C . ALA A 1 417 ? 16.929 -41.030 24.998 1.00 91.88 417 ALA A C 1
ATOM 3308 O O . ALA A 1 417 ? 16.975 -41.787 25.965 1.00 91.88 417 ALA A O 1
ATOM 3309 N N . VAL A 1 418 ? 17.038 -39.705 25.127 1.00 93.25 418 VAL A N 1
ATOM 3310 C CA . VAL A 1 418 ? 17.241 -39.000 26.403 1.00 93.25 418 VAL A CA 1
ATOM 3311 C C . VAL A 1 418 ? 15.983 -38.252 26.821 1.00 93.25 418 VAL A C 1
ATOM 3313 O O . VAL A 1 418 ? 15.633 -38.221 27.997 1.00 93.25 418 VAL A O 1
ATOM 3316 N N . PHE A 1 419 ? 15.311 -37.637 25.852 1.00 94.62 419 PHE A N 1
ATOM 3317 C CA . PHE A 1 419 ? 14.093 -36.870 26.035 1.00 94.62 419 PHE A CA 1
ATOM 3318 C C . PHE A 1 419 ? 12.977 -37.527 25.222 1.00 94.62 419 PHE A C 1
ATOM 3320 O O . PHE A 1 419 ? 12.737 -37.083 24.107 1.00 94.62 419 PHE A O 1
ATOM 3327 N N . PRO A 1 420 ? 12.266 -38.537 25.749 1.00 91.44 420 PRO A N 1
ATOM 3328 C CA . PRO A 1 420 ? 11.128 -39.120 25.042 1.00 91.44 420 PRO A CA 1
ATOM 3329 C C . PRO A 1 420 ? 10.093 -38.050 24.675 1.00 91.44 420 PRO A C 1
ATOM 3331 O O . PRO A 1 420 ? 9.825 -37.158 25.489 1.00 91.44 420 PRO A O 1
ATOM 3334 N N . ASP A 1 421 ? 9.523 -38.120 23.474 1.00 93.31 421 ASP A N 1
ATOM 3335 C CA . ASP A 1 421 ? 8.693 -37.051 22.905 1.00 93.31 421 ASP A CA 1
ATOM 3336 C C . ASP A 1 421 ? 9.490 -35.737 22.841 1.00 93.31 421 ASP A C 1
ATOM 3338 O O . ASP A 1 421 ? 9.083 -34.699 23.376 1.00 93.31 421 ASP A O 1
ATOM 3342 N N . SER A 1 422 ? 10.692 -35.782 22.268 1.00 93.75 422 SER A N 1
ATOM 3343 C CA . SER A 1 422 ? 11.681 -34.704 22.390 1.00 93.75 422 SER A CA 1
ATOM 3344 C C . SER A 1 422 ? 11.217 -33.385 21.760 1.00 93.75 422 SER A C 1
ATOM 3346 O O . SER A 1 422 ? 11.634 -32.302 22.183 1.00 93.75 422 SER A O 1
ATOM 3348 N N . HIS A 1 423 ? 10.297 -33.457 20.796 1.00 93.44 423 HIS A N 1
ATOM 3349 C CA . HIS A 1 423 ? 9.676 -32.306 20.139 1.00 93.44 423 HIS A CA 1
ATOM 3350 C C . HIS A 1 423 ? 8.470 -31.730 20.897 1.00 93.44 423 HIS A C 1
ATOM 3352 O O . HIS A 1 423 ? 8.022 -30.632 20.569 1.00 93.44 423 HIS A O 1
ATOM 3358 N N . VAL A 1 424 ? 7.958 -32.435 21.909 1.00 93.44 424 VAL A N 1
ATOM 3359 C CA . VAL A 1 424 ? 6.802 -32.009 22.705 1.00 93.44 424 VAL A CA 1
ATOM 3360 C C . VAL A 1 424 ? 7.273 -31.221 23.924 1.00 93.44 424 VAL A C 1
ATOM 3362 O O . VAL A 1 424 ? 8.166 -31.649 24.663 1.00 93.44 424 VAL A O 1
ATOM 3365 N N . TRP A 1 425 ? 6.648 -30.065 24.151 1.00 94.88 425 TRP A N 1
ATOM 3366 C CA . TRP A 1 425 ? 6.849 -29.266 25.356 1.00 94.88 425 TRP A CA 1
ATOM 3367 C C . TRP A 1 425 ? 6.157 -29.953 26.541 1.00 94.88 425 TRP A C 1
ATOM 3369 O O . TRP A 1 425 ? 4.943 -29.868 26.695 1.00 94.88 425 TRP A O 1
ATOM 3379 N N . LYS A 1 426 ? 6.928 -30.700 27.339 1.00 91.25 426 LYS A N 1
ATOM 3380 C CA . LYS A 1 426 ? 6.427 -31.602 28.390 1.00 91.25 426 LYS A CA 1
ATOM 3381 C C . LYS A 1 426 ? 7.242 -31.425 29.665 1.00 91.25 426 LYS A C 1
ATOM 3383 O O . LYS A 1 426 ? 8.272 -32.068 29.854 1.00 91.25 426 LYS A O 1
ATOM 3388 N N . HIS A 1 427 ? 6.809 -30.517 30.531 1.00 87.81 427 HIS A N 1
ATOM 3389 C CA . HIS A 1 427 ? 7.540 -30.128 31.741 1.00 87.81 427 HIS A CA 1
ATOM 3390 C C . HIS A 1 427 ? 7.537 -31.231 32.816 1.00 87.81 427 HIS A C 1
ATOM 3392 O O . HIS A 1 427 ? 8.455 -31.297 33.635 1.00 87.81 427 HIS A O 1
ATOM 3398 N N . GLU A 1 428 ? 6.566 -32.149 32.785 1.00 89.25 428 GLU A N 1
ATOM 3399 C CA . GLU A 1 428 ? 6.448 -33.279 33.713 1.00 89.25 428 GLU A CA 1
ATOM 3400 C C . GLU A 1 428 ? 7.640 -34.236 33.649 1.00 89.25 428 GLU A C 1
ATOM 3402 O O . GLU A 1 428 ? 7.904 -34.933 34.628 1.00 89.25 428 GLU A O 1
ATOM 3407 N N . ARG A 1 429 ? 8.409 -34.241 32.548 1.00 90.44 429 ARG A N 1
ATOM 3408 C CA . ARG A 1 429 ? 9.639 -35.046 32.441 1.00 90.44 429 ARG A CA 1
ATOM 3409 C C . ARG A 1 429 ? 10.633 -34.714 33.559 1.00 90.44 429 ARG A C 1
ATOM 3411 O O . ARG A 1 429 ? 11.306 -35.591 34.090 1.00 90.44 429 ARG A O 1
ATOM 3418 N N . TRP A 1 430 ? 10.661 -33.457 33.994 1.00 88.44 430 TRP A N 1
ATOM 3419 C CA . TRP A 1 430 ? 11.528 -32.987 35.076 1.00 88.44 430 TRP A CA 1
ATOM 3420 C C . TRP A 1 430 ? 10.983 -33.306 36.476 1.00 88.44 430 TRP A C 1
ATOM 3422 O O . TRP A 1 430 ? 11.689 -33.119 37.464 1.00 88.44 430 TRP A O 1
ATOM 3432 N N . LEU A 1 431 ? 9.744 -33.799 36.562 1.00 85.50 431 LEU A N 1
ATOM 3433 C CA . LEU A 1 431 ? 9.087 -34.247 37.790 1.00 85.50 431 LEU A CA 1
ATOM 3434 C C . LEU A 1 431 ? 9.140 -35.779 37.955 1.00 85.50 431 LEU A C 1
ATOM 3436 O O . LEU A 1 431 ? 8.484 -36.315 38.847 1.00 85.50 431 LEU A O 1
ATOM 3440 N N . SER A 1 432 ? 9.902 -36.491 37.111 1.00 77.75 432 SER A N 1
ATOM 3441 C CA . SER A 1 432 ? 10.033 -37.953 37.175 1.00 77.75 432 SER A CA 1
ATOM 3442 C C . SER A 1 432 ? 10.556 -38.415 38.541 1.00 77.75 432 SER A C 1
ATOM 3444 O O . SER A 1 432 ? 11.558 -37.916 39.058 1.00 77.75 432 SER A O 1
ATOM 3446 N N . ASN A 1 433 ? 9.905 -39.435 39.108 1.00 76.25 433 ASN A N 1
ATOM 3447 C CA . ASN A 1 433 ? 10.361 -40.102 40.332 1.00 76.25 433 ASN A CA 1
ATOM 3448 C C . ASN A 1 433 ? 11.615 -40.969 40.094 1.00 76.25 433 ASN A C 1
ATOM 3450 O O . ASN A 1 433 ? 12.248 -41.427 41.050 1.00 76.25 433 ASN A O 1
ATOM 3454 N N . ASN A 1 434 ? 11.998 -41.193 38.832 1.00 86.69 434 ASN A N 1
ATOM 3455 C CA . ASN A 1 434 ? 13.200 -41.929 38.476 1.00 86.69 434 ASN A CA 1
ATOM 3456 C C . ASN A 1 434 ? 14.437 -41.017 38.523 1.00 86.69 434 ASN A C 1
ATOM 3458 O O . ASN A 1 434 ? 14.762 -40.293 37.581 1.00 86.69 434 ASN A O 1
ATOM 3462 N N . LYS A 1 435 ? 15.184 -41.101 39.629 1.00 84.94 435 LYS A N 1
ATOM 3463 C CA . LYS A 1 435 ? 16.407 -40.309 39.839 1.00 84.94 435 LYS A CA 1
ATOM 3464 C C . LYS A 1 435 ? 17.489 -40.546 38.780 1.00 84.94 435 LYS A C 1
ATOM 3466 O O . LYS A 1 435 ? 18.293 -39.646 38.554 1.00 84.94 435 LYS A O 1
ATOM 3471 N N . GLN A 1 436 ? 17.549 -41.733 38.170 1.00 86.62 436 GLN A N 1
ATOM 3472 C CA . GLN A 1 436 ? 18.550 -42.041 37.142 1.00 86.62 436 GLN A CA 1
ATOM 3473 C C . GLN A 1 436 ? 18.212 -41.351 35.820 1.00 86.62 436 GLN A C 1
ATOM 3475 O O . GLN A 1 436 ? 19.082 -40.714 35.233 1.00 86.62 436 GLN A O 1
ATOM 3480 N N . GLU A 1 437 ? 16.947 -41.411 35.405 1.00 86.56 437 GLU A N 1
ATOM 3481 C CA . GLU A 1 437 ? 16.437 -40.727 34.211 1.00 86.56 437 GLU A CA 1
ATOM 3482 C C . GLU A 1 437 ? 16.612 -39.208 34.326 1.00 86.56 437 GLU A C 1
ATOM 3484 O O . GLU A 1 437 ? 17.162 -38.568 33.430 1.00 86.56 437 GLU A O 1
ATOM 3489 N N . LEU A 1 438 ? 16.248 -38.636 35.481 1.00 88.75 438 LEU A N 1
ATOM 3490 C CA . LEU A 1 438 ? 16.450 -37.215 35.751 1.00 88.75 438 LEU A CA 1
ATOM 3491 C C . LEU A 1 438 ? 17.936 -36.842 35.682 1.00 88.75 438 LEU A C 1
ATOM 3493 O O . LEU A 1 438 ? 18.299 -35.881 35.012 1.00 88.75 438 LEU A O 1
ATOM 3497 N N . ALA A 1 439 ? 18.814 -37.616 36.329 1.00 88.69 439 ALA A N 1
ATOM 3498 C CA . ALA A 1 439 ? 20.252 -37.361 36.296 1.00 88.69 439 ALA A CA 1
ATOM 3499 C C . ALA A 1 439 ? 20.846 -37.451 34.881 1.00 88.69 439 ALA A C 1
ATOM 3501 O O . ALA A 1 439 ? 21.828 -36.761 34.600 1.00 88.69 439 ALA A O 1
ATOM 3502 N N . GLU A 1 440 ? 20.273 -38.280 34.007 1.00 91.62 440 GLU A N 1
ATOM 3503 C CA . GLU A 1 440 ? 20.685 -38.371 32.610 1.00 91.62 440 GLU A CA 1
ATOM 3504 C C . GLU A 1 440 ? 20.209 -37.153 31.811 1.00 91.62 440 GLU A C 1
ATOM 3506 O O . GLU A 1 440 ? 21.046 -36.461 31.236 1.00 91.62 440 GLU A O 1
ATOM 3511 N N . MET A 1 441 ? 18.926 -36.780 31.875 1.00 92.81 441 MET A N 1
ATOM 3512 C CA . MET A 1 441 ? 18.421 -35.545 31.249 1.00 92.81 441 MET A CA 1
ATOM 3513 C C . MET A 1 441 ? 19.212 -34.298 31.689 1.00 92.81 441 MET A C 1
ATOM 3515 O O . MET A 1 441 ? 19.541 -33.434 30.877 1.00 92.81 441 MET A O 1
ATOM 3519 N N . GLU A 1 442 ? 19.608 -34.232 32.963 1.00 89.88 442 GLU A N 1
ATOM 3520 C CA . GLU A 1 442 ? 20.446 -33.167 33.542 1.00 89.88 442 GLU A CA 1
ATOM 3521 C C . GLU A 1 442 ? 21.887 -33.121 33.011 1.00 89.88 442 GLU A C 1
ATOM 3523 O O . GLU A 1 442 ? 22.608 -32.144 33.228 1.00 89.88 442 GLU A O 1
ATOM 3528 N N . ARG A 1 443 ? 22.377 -34.190 32.381 1.00 91.38 443 ARG A N 1
ATOM 3529 C CA . ARG A 1 443 ? 23.688 -34.193 31.711 1.00 91.38 443 ARG A CA 1
ATOM 3530 C C . ARG A 1 443 ? 23.594 -33.675 30.283 1.00 91.38 443 ARG A C 1
ATOM 3532 O O . ARG A 1 443 ? 24.575 -33.112 29.809 1.00 91.38 443 ARG A O 1
ATOM 3539 N N . TRP A 1 444 ? 22.446 -33.864 29.637 1.00 94.12 444 TRP A N 1
ATOM 3540 C CA . TRP A 1 444 ? 22.183 -33.433 28.263 1.00 94.12 444 TRP A CA 1
ATOM 3541 C C . TRP A 1 444 ? 21.573 -32.030 28.172 1.00 94.12 444 TRP A C 1
ATOM 3543 O O . TRP A 1 444 ? 21.628 -31.401 27.115 1.00 94.12 444 TRP A O 1
ATOM 3553 N N . PHE A 1 445 ? 21.024 -31.504 29.270 1.00 92.62 445 PHE A N 1
ATOM 3554 C CA . PHE A 1 445 ? 20.578 -30.118 29.335 1.00 92.62 445 PHE A CA 1
ATOM 3555 C C . PHE A 1 445 ? 21.767 -29.155 29.174 1.00 92.62 445 PHE A C 1
ATOM 3557 O O . PHE A 1 445 ? 22.707 -29.145 29.966 1.00 92.62 445 PHE A O 1
ATOM 3564 N N . TRP A 1 446 ? 21.711 -28.329 28.131 1.00 93.25 446 TRP A N 1
ATOM 3565 C CA . TRP A 1 446 ? 22.851 -27.564 27.601 1.00 93.25 446 TRP A CA 1
ATOM 3566 C C . TRP A 1 446 ? 22.438 -26.190 27.048 1.00 93.25 446 TRP A C 1
ATOM 3568 O O . TRP A 1 446 ? 23.053 -25.665 26.131 1.00 93.25 446 TRP A O 1
ATOM 3578 N N . ALA A 1 447 ? 21.380 -25.589 27.604 1.00 89.00 447 ALA A N 1
ATOM 3579 C CA . ALA A 1 447 ? 20.883 -24.278 27.165 1.00 89.00 447 ALA A CA 1
ATOM 3580 C C . ALA A 1 447 ? 21.852 -23.112 27.473 1.00 89.00 447 ALA A C 1
ATOM 3582 O O . ALA A 1 447 ? 21.729 -22.039 26.895 1.00 89.00 447 ALA A O 1
ATOM 3583 N N . PHE A 1 448 ? 22.824 -23.322 28.371 1.00 87.38 448 PHE A N 1
ATOM 3584 C CA . PHE A 1 448 ? 23.806 -22.316 28.808 1.00 87.38 448 PHE A CA 1
ATOM 3585 C C . PHE A 1 448 ? 25.251 -22.665 28.422 1.00 87.38 448 PHE A C 1
ATOM 3587 O O . PHE A 1 448 ? 26.196 -22.076 28.965 1.00 87.38 448 PHE A O 1
ATOM 3594 N N . SER A 1 449 ? 25.430 -23.629 27.513 1.00 89.62 449 SER A N 1
ATOM 3595 C CA . SER A 1 449 ? 26.721 -24.258 27.220 1.00 89.62 449 SER A CA 1
ATOM 3596 C C . SER A 1 449 ? 27.350 -24.905 28.474 1.00 89.62 449 SER A C 1
ATOM 3598 O O . SER A 1 449 ? 26.685 -25.136 29.489 1.00 89.62 449 SER A O 1
ATOM 3600 N N . SER A 1 450 ? 28.638 -25.252 28.425 1.00 87.88 450 SER A N 1
ATOM 3601 C CA . SER A 1 450 ? 29.358 -25.878 29.543 1.00 87.88 450 SER A CA 1
ATOM 3602 C C . SER A 1 450 ? 30.829 -25.461 29.629 1.00 87.88 450 SER A C 1
ATOM 3604 O O . SER A 1 450 ? 31.389 -24.840 28.728 1.00 87.88 450 SER A O 1
ATOM 3606 N N . GLY A 1 451 ? 31.469 -25.813 30.748 1.00 86.19 451 GLY A N 1
ATOM 3607 C CA . GLY A 1 451 ? 32.897 -25.593 30.970 1.00 86.19 451 GLY A CA 1
ATOM 3608 C C . GLY A 1 451 ? 33.267 -24.139 31.249 1.00 86.19 451 GLY A C 1
ATOM 3609 O O . GLY A 1 451 ? 32.461 -23.337 31.715 1.00 86.19 451 GLY A O 1
ATOM 3610 N N . ALA A 1 452 ? 34.526 -23.782 30.985 1.00 82.06 452 ALA A N 1
ATOM 3611 C CA . ALA A 1 452 ? 35.054 -22.463 31.343 1.00 82.06 452 ALA A CA 1
ATOM 3612 C C . ALA A 1 452 ? 34.334 -21.307 30.623 1.00 82.06 452 ALA A C 1
ATOM 3614 O O . ALA A 1 452 ? 34.281 -20.201 31.169 1.00 82.06 452 ALA A O 1
ATOM 3615 N N . ARG A 1 453 ? 33.774 -21.579 29.437 1.00 85.94 453 ARG A N 1
ATOM 3616 C CA . ARG A 1 453 ? 33.141 -20.618 28.520 1.00 85.94 453 ARG A CA 1
ATOM 3617 C C . ARG A 1 453 ? 31.607 -20.593 28.604 1.00 85.94 453 ARG A C 1
ATOM 3619 O O . ARG A 1 453 ? 30.985 -19.964 27.755 1.00 85.94 453 ARG A O 1
ATOM 3626 N N . MET A 1 454 ? 31.020 -21.283 29.585 1.00 86.62 454 MET A N 1
ATOM 3627 C CA . MET A 1 454 ? 29.574 -21.273 29.825 1.00 86.62 454 MET A CA 1
ATOM 3628 C C . MET A 1 454 ? 29.044 -19.859 30.104 1.00 86.62 454 MET A C 1
ATOM 3630 O O . MET A 1 454 ? 29.795 -19.008 30.595 1.00 86.62 454 MET A O 1
ATOM 3634 N N . CYS A 1 455 ? 27.754 -19.637 29.837 1.00 87.19 455 CYS A N 1
ATOM 3635 C CA . CYS A 1 455 ? 27.096 -18.342 30.022 1.00 87.19 455 CYS A CA 1
ATOM 3636 C C . CYS A 1 455 ? 27.341 -17.770 31.430 1.00 87.19 455 CYS A C 1
ATOM 3638 O O . CYS A 1 455 ? 27.030 -18.404 32.442 1.00 87.19 455 CYS A O 1
ATOM 3640 N N . ILE A 1 456 ? 27.886 -16.551 31.498 1.00 82.44 456 ILE A N 1
ATOM 3641 C CA . ILE A 1 456 ? 28.171 -15.866 32.767 1.00 82.44 456 ILE A CA 1
ATOM 3642 C C . ILE A 1 456 ? 26.887 -15.400 33.463 1.00 82.44 456 ILE A C 1
ATOM 3644 O O . ILE A 1 456 ? 26.811 -15.406 34.691 1.00 82.44 456 ILE A O 1
ATOM 3648 N N . GLY A 1 457 ? 25.856 -15.097 32.670 1.00 72.00 457 GLY A N 1
ATOM 3649 C CA . GLY A 1 457 ? 24.517 -14.748 33.127 1.00 72.00 457 GLY A CA 1
ATOM 3650 C C . GLY A 1 457 ? 23.729 -15.925 33.700 1.00 72.00 457 GLY A C 1
ATOM 3651 O O . GLY A 1 457 ? 22.688 -15.696 34.289 1.00 72.00 457 GLY A O 1
ATOM 3652 N N . MET A 1 458 ? 24.210 -17.174 33.625 1.00 70.88 458 MET A N 1
ATOM 3653 C CA . MET A 1 458 ? 23.464 -18.341 34.130 1.00 70.88 458 MET A CA 1
ATOM 3654 C C . MET A 1 458 ? 23.143 -18.258 35.635 1.00 70.88 458 MET A C 1
ATOM 3656 O O . MET A 1 458 ? 22.139 -18.807 36.081 1.00 70.88 458 MET A O 1
ATOM 3660 N N . GLN A 1 459 ? 23.970 -17.571 36.432 1.00 61.59 459 GLN A N 1
ATOM 3661 C CA . GLN A 1 459 ? 23.683 -17.317 37.858 1.00 61.59 459 GLN A CA 1
ATOM 3662 C C . GLN A 1 459 ? 22.479 -16.381 38.054 1.00 61.59 459 GLN A C 1
ATOM 3664 O O . GLN A 1 459 ? 21.852 -16.373 39.110 1.00 61.59 459 GLN A O 1
ATOM 3669 N N . MET A 1 460 ? 22.130 -15.632 37.010 1.00 56.31 460 MET A N 1
ATOM 3670 C CA . MET A 1 460 ? 20.851 -14.970 36.852 1.00 56.31 460 MET A CA 1
ATOM 3671 C C . MET A 1 460 ? 19.832 -15.850 36.112 1.00 56.31 460 MET A C 1
ATOM 3673 O O . MET A 1 460 ? 18.955 -15.271 35.537 1.00 56.31 460 MET A O 1
ATOM 3677 N N . VAL A 1 461 ? 19.886 -17.183 35.989 1.00 51.12 461 VAL A N 1
ATOM 3678 C CA . VAL A 1 461 ? 18.824 -17.910 35.233 1.00 51.12 461 VAL A CA 1
ATOM 3679 C C . VAL A 1 461 ? 18.509 -19.323 35.751 1.00 51.12 461 VAL A C 1
ATOM 3681 O O . VAL A 1 461 ? 17.339 -19.688 35.809 1.00 51.12 461 VAL A O 1
ATOM 3684 N N . ALA A 1 462 ? 19.494 -20.154 36.123 1.00 43.19 462 ALA A N 1
ATOM 3685 C CA . ALA A 1 462 ? 19.277 -21.606 36.276 1.00 43.19 462 ALA A CA 1
ATOM 3686 C C . ALA A 1 462 ? 19.397 -22.161 37.713 1.00 43.19 462 ALA A C 1
ATOM 3688 O O . ALA A 1 462 ? 20.287 -21.784 38.477 1.00 43.19 462 ALA A O 1
ATOM 3689 N N . ARG A 1 463 ? 18.560 -23.165 38.042 1.00 41.59 463 ARG A N 1
ATOM 3690 C CA . ARG A 1 463 ? 18.559 -23.903 39.323 1.00 41.59 463 ARG A CA 1
ATOM 3691 C C . ARG A 1 463 ? 19.334 -25.240 39.265 1.00 41.59 463 ARG A C 1
ATOM 3693 O O . ARG A 1 463 ? 18.959 -26.153 38.540 1.00 41.59 463 ARG A O 1
ATOM 3700 N N . ASN A 1 464 ? 20.302 -25.346 40.188 1.00 43.94 464 ASN A N 1
ATOM 3701 C CA . ASN A 1 464 ? 20.983 -26.505 40.813 1.00 43.94 464 ASN A CA 1
ATOM 3702 C C . ASN A 1 464 ? 21.963 -27.426 40.051 1.00 43.94 464 ASN A C 1
ATOM 3704 O O . ASN A 1 464 ? 21.678 -27.971 38.994 1.00 43.94 464 ASN A O 1
ATOM 3708 N N . ARG A 1 465 ? 23.015 -27.818 40.801 1.00 36.97 465 ARG A N 1
ATOM 3709 C CA . ARG A 1 465 ? 23.332 -29.250 41.018 1.00 36.97 465 ARG A CA 1
ATOM 3710 C C . ARG A 1 465 ? 23.342 -29.725 42.483 1.00 36.97 465 ARG A C 1
ATOM 3712 O O . ARG A 1 465 ? 23.100 -30.901 42.699 1.00 36.97 465 ARG A O 1
ATOM 3719 N N . SER A 1 466 ? 23.480 -28.867 43.496 1.00 38.38 466 SER A N 1
ATOM 3720 C CA . SER A 1 466 ? 23.128 -29.217 44.891 1.00 38.38 466 SER A CA 1
ATOM 3721 C C . SER A 1 466 ? 23.156 -27.970 45.788 1.00 38.38 466 SER A C 1
ATOM 3723 O O . SER A 1 466 ? 24.231 -27.435 46.033 1.00 38.38 466 SER A O 1
ATOM 3725 N N . GLN A 1 467 ? 21.975 -27.500 46.215 1.00 40.41 467 GLN A N 1
ATOM 3726 C CA . GLN A 1 467 ? 21.669 -26.433 47.195 1.00 40.41 467 GLN A CA 1
ATOM 3727 C C . GLN A 1 467 ? 22.822 -25.513 47.674 1.00 40.41 467 GLN A C 1
ATOM 3729 O O . GLN A 1 467 ? 23.665 -25.954 48.452 1.00 40.41 467 GLN A O 1
ATOM 3734 N N . ARG A 1 468 ? 22.736 -24.194 47.386 1.00 32.31 468 ARG A N 1
ATOM 3735 C CA . ARG A 1 468 ? 22.923 -23.082 48.365 1.00 32.31 468 ARG A CA 1
ATOM 3736 C C . ARG A 1 468 ? 22.680 -21.675 47.763 1.00 32.31 468 ARG A C 1
ATOM 3738 O O . ARG A 1 468 ? 23.609 -20.942 47.450 1.00 32.31 468 ARG A O 1
ATOM 3745 N N . LYS A 1 469 ? 21.400 -21.277 47.825 1.00 35.91 469 LYS A N 1
ATOM 3746 C CA . LYS A 1 469 ? 20.836 -19.924 48.043 1.00 35.91 469 LYS A CA 1
ATOM 3747 C C . LYS A 1 469 ? 21.046 -18.835 46.962 1.00 35.91 469 LYS A C 1
ATOM 3749 O O . LYS A 1 469 ? 22.184 -18.487 46.683 1.00 35.91 469 LYS A O 1
ATOM 3754 N N . MET A 1 470 ? 19.924 -18.179 46.634 1.00 34.09 470 MET A N 1
ATOM 3755 C CA . MET A 1 470 ? 19.667 -16.843 46.067 1.00 34.09 470 MET A CA 1
ATOM 3756 C C . MET A 1 470 ? 19.923 -16.618 44.573 1.00 34.09 470 MET A C 1
ATOM 3758 O O . MET A 1 470 ? 21.056 -16.341 44.180 1.00 34.09 470 MET A O 1
ATOM 3762 N N . ASN A 1 471 ? 18.833 -16.648 43.795 1.00 52.31 471 ASN A N 1
ATOM 3763 C CA . ASN A 1 471 ? 18.788 -16.349 42.365 1.00 52.31 471 ASN A CA 1
ATOM 3764 C C . ASN A 1 471 ? 17.994 -15.058 42.101 1.00 52.31 471 ASN A C 1
ATOM 3766 O O . ASN A 1 471 ? 16.922 -14.844 42.657 1.00 52.31 471 ASN A O 1
ATOM 3770 N N . ALA A 1 472 ? 18.511 -14.193 41.224 1.00 37.69 472 ALA A N 1
ATOM 3771 C CA . ALA A 1 472 ? 17.907 -12.888 40.946 1.00 37.69 472 ALA A CA 1
ATOM 3772 C C . ALA A 1 472 ? 16.838 -12.884 39.833 1.00 37.69 472 ALA A C 1
ATOM 3774 O O . ALA A 1 472 ? 16.300 -11.837 39.487 1.00 37.69 472 ALA A O 1
ATOM 3775 N N . PHE A 1 473 ? 16.538 -14.047 39.253 1.00 43.38 473 PHE A N 1
ATOM 3776 C CA . PHE A 1 473 ? 15.766 -14.143 38.007 1.00 43.38 473 PHE A CA 1
ATOM 3777 C C . PHE A 1 473 ? 14.490 -14.945 38.117 1.00 43.38 473 PHE A C 1
ATOM 3779 O O . PHE A 1 473 ? 13.612 -14.855 37.270 1.00 43.38 473 PHE A O 1
ATOM 3786 N N . THR A 1 474 ? 14.333 -15.643 39.228 1.00 42.22 474 THR A N 1
ATOM 3787 C CA . THR A 1 474 ? 13.041 -16.139 39.658 1.00 42.22 474 THR A CA 1
ATOM 3788 C C . THR A 1 474 ? 12.075 -14.946 39.879 1.00 42.22 474 THR A C 1
ATOM 3790 O O . THR A 1 474 ? 10.879 -15.060 39.636 1.00 42.22 474 THR A O 1
ATOM 3793 N N . THR A 1 475 ? 12.601 -13.740 40.136 1.00 38.25 475 THR A N 1
ATOM 3794 C CA . THR A 1 475 ? 11.860 -12.459 40.127 1.00 38.25 475 THR A CA 1
ATOM 3795 C C . THR A 1 475 ? 11.672 -11.850 38.733 1.00 38.25 475 THR A C 1
ATOM 3797 O O . THR A 1 475 ? 10.692 -11.142 38.527 1.00 38.25 475 THR A O 1
ATOM 3800 N N . LEU A 1 476 ? 12.526 -12.173 37.747 1.00 42.16 476 LEU A N 1
ATOM 3801 C CA . LEU A 1 476 ? 12.325 -11.782 36.333 1.00 42.16 476 LEU A CA 1
ATOM 3802 C C . LEU A 1 476 ? 11.131 -12.517 35.707 1.00 42.16 476 LEU A C 1
ATOM 3804 O O . LEU A 1 476 ? 10.615 -12.166 34.652 1.00 42.16 476 LEU A O 1
ATOM 3808 N N . PHE A 1 477 ? 10.690 -13.548 36.416 1.00 49.00 477 PHE A N 1
ATOM 3809 C CA . PHE A 1 477 ? 9.673 -14.486 36.021 1.00 49.00 477 PHE A CA 1
ATOM 3810 C C . PHE A 1 477 ? 8.268 -14.144 36.512 1.00 49.00 477 PHE A C 1
ATOM 3812 O O . PHE A 1 477 ? 7.294 -14.715 36.025 1.00 49.00 477 PHE A O 1
ATOM 3819 N N . PHE A 1 478 ? 8.120 -13.180 37.424 1.00 41.91 478 PHE A N 1
ATOM 3820 C CA . PHE A 1 478 ? 6.787 -12.800 37.893 1.00 41.91 478 PHE A CA 1
ATOM 3821 C C . PHE A 1 478 ? 5.951 -12.047 36.859 1.00 41.91 478 PHE A C 1
ATOM 3823 O O . PHE A 1 478 ? 4.728 -12.040 36.968 1.00 41.91 478 PHE A O 1
ATOM 3830 N N . ALA A 1 479 ? 6.581 -11.537 35.797 1.00 37.69 479 ALA A N 1
ATOM 3831 C CA . ALA A 1 479 ? 5.871 -11.070 34.611 1.00 37.69 479 ALA A CA 1
ATOM 3832 C C . ALA A 1 479 ? 5.061 -12.199 33.939 1.00 37.69 479 ALA A C 1
ATOM 3834 O O . ALA A 1 479 ? 3.975 -11.945 33.433 1.00 37.69 479 ALA A O 1
ATOM 3835 N N . ALA A 1 480 ? 5.530 -13.453 33.989 1.00 37.72 480 ALA A N 1
ATOM 3836 C CA . ALA A 1 480 ? 4.794 -14.599 33.454 1.00 37.72 480 ALA A CA 1
ATOM 3837 C C . ALA A 1 480 ? 3.745 -15.147 34.434 1.00 37.72 480 ALA A C 1
ATOM 3839 O O . ALA A 1 480 ? 2.700 -15.629 34.015 1.00 37.72 480 ALA A O 1
ATOM 3840 N N . THR A 1 481 ? 3.986 -15.020 35.739 1.00 39.06 481 THR A N 1
ATOM 3841 C CA . THR A 1 481 ? 3.037 -15.397 36.795 1.00 39.06 481 THR A CA 1
ATOM 3842 C C . THR A 1 481 ? 1.827 -14.463 36.886 1.00 39.06 481 THR A C 1
ATOM 3844 O O . THR A 1 481 ? 0.703 -14.915 37.109 1.00 39.06 481 THR A O 1
ATOM 3847 N N . ALA A 1 482 ? 2.029 -13.159 36.703 1.00 38.09 482 ALA A N 1
ATOM 3848 C CA . ALA A 1 482 ? 0.933 -12.198 36.667 1.00 38.09 482 ALA A CA 1
ATOM 3849 C C . ALA A 1 482 ? 0.050 -12.386 35.418 1.00 38.09 482 ALA A C 1
ATOM 3851 O O . ALA A 1 482 ? -1.157 -12.185 35.499 1.00 38.09 482 ALA A O 1
ATOM 3852 N N . VAL A 1 483 ? 0.606 -12.899 34.311 1.00 38.31 483 VAL A N 1
ATOM 3853 C CA . VAL A 1 483 ? -0.186 -13.364 33.157 1.00 38.31 483 VAL A CA 1
ATOM 3854 C C . VAL A 1 483 ? -1.045 -14.577 33.539 1.00 38.31 483 VAL A C 1
ATOM 3856 O O . VAL A 1 483 ? -2.192 -14.667 33.120 1.00 38.31 483 VAL A O 1
ATOM 3859 N N . SER A 1 484 ? -0.572 -15.463 34.420 1.00 35.03 484 SER A N 1
ATOM 3860 C CA . SER A 1 484 ? -1.370 -16.583 34.938 1.00 35.03 484 SER A CA 1
ATOM 3861 C C . SER A 1 484 ? -2.522 -16.125 35.853 1.00 35.03 484 SER A C 1
ATOM 3863 O O . SER A 1 484 ? -3.613 -16.689 35.788 1.00 35.03 484 SER A O 1
ATOM 3865 N N . LEU A 1 485 ? -2.333 -15.086 36.677 1.00 32.41 485 LEU A N 1
ATOM 3866 C CA . LEU A 1 485 ? -3.402 -14.513 37.521 1.00 32.41 485 LEU A CA 1
ATOM 3867 C C . LEU A 1 485 ? -4.504 -13.805 36.713 1.00 32.41 485 LEU A C 1
ATOM 3869 O O . LEU A 1 485 ? -5.625 -13.686 37.203 1.00 32.41 485 LEU A O 1
ATOM 3873 N N . VAL A 1 486 ? -4.228 -13.430 35.461 1.00 36.47 486 VAL A N 1
ATOM 3874 C CA . VAL A 1 486 ? -5.239 -12.948 34.503 1.00 36.47 486 VAL A CA 1
ATOM 3875 C C . VAL A 1 486 ? -5.975 -14.112 33.808 1.00 36.47 486 VAL A C 1
ATOM 3877 O O . VAL A 1 486 ? -7.043 -13.909 33.237 1.00 36.47 486 VAL A O 1
ATOM 3880 N N . ILE A 1 487 ? -5.485 -15.358 33.914 1.00 37.03 487 ILE A N 1
ATOM 3881 C CA . ILE A 1 487 ? -6.020 -16.522 33.174 1.00 37.03 487 ILE A CA 1
ATOM 3882 C C . ILE A 1 487 ? -6.822 -17.499 34.071 1.00 37.03 487 ILE A C 1
ATOM 3884 O O . ILE A 1 487 ? -7.155 -18.617 33.688 1.00 37.03 487 ILE A O 1
ATOM 3888 N N . ARG A 1 488 ? -7.281 -17.049 35.248 1.00 30.88 488 ARG A N 1
ATOM 3889 C CA . ARG A 1 488 ? -8.424 -17.667 35.954 1.00 30.88 488 ARG A CA 1
ATOM 3890 C C . ARG A 1 488 ? -9.676 -16.790 35.852 1.00 30.88 488 ARG A C 1
ATOM 3892 O O . ARG A 1 488 ? -10.089 -16.151 36.810 1.00 30.88 488 ARG A O 1
ATOM 3899 N N . THR A 1 489 ? -10.365 -16.887 34.718 1.00 24.16 489 THR A N 1
ATOM 3900 C CA . THR A 1 489 ? -11.789 -17.265 34.766 1.00 24.16 489 THR A CA 1
ATOM 3901 C C . THR A 1 489 ? -11.952 -18.590 34.005 1.00 24.16 489 THR A C 1
ATOM 3903 O O . THR A 1 489 ? -11.331 -18.753 32.958 1.00 24.16 489 THR A O 1
ATOM 3906 N N . PRO A 1 490 ? -12.667 -19.593 34.551 1.00 29.02 490 PRO A N 1
ATOM 3907 C CA . PRO A 1 490 ? -12.472 -20.993 34.178 1.00 29.02 490 PRO A CA 1
ATOM 3908 C C . PRO A 1 490 ? -13.166 -21.352 32.861 1.00 29.02 490 PRO A C 1
ATOM 3910 O O . PRO A 1 490 ? -14.371 -21.151 32.708 1.00 29.02 490 PRO A O 1
ATOM 3913 N N . VAL A 1 491 ? -12.422 -22.002 31.965 1.00 30.12 491 VAL A N 1
ATOM 3914 C CA . VAL A 1 491 ? -12.962 -22.816 30.870 1.00 30.12 491 VAL A CA 1
ATOM 3915 C C . VAL A 1 491 ? -13.238 -24.216 31.425 1.00 30.12 491 VAL A C 1
ATOM 3917 O O . VAL A 1 491 ? -12.416 -25.121 31.338 1.00 30.12 491 VAL A O 1
ATOM 3920 N N . SER A 1 492 ? -14.425 -24.416 31.998 1.00 26.44 492 SER A N 1
ATOM 3921 C CA . SER A 1 492 ? -15.006 -25.753 32.147 1.00 26.44 492 SER A CA 1
ATOM 3922 C C . SER A 1 492 ? -16.454 -25.726 31.674 1.00 26.44 492 SER A C 1
ATOM 3924 O O . SER A 1 492 ? -17.315 -25.173 32.352 1.00 26.44 492 SER A O 1
ATOM 3926 N N . GLY A 1 493 ? -16.712 -26.333 30.512 1.00 32.97 493 GLY A N 1
ATOM 3927 C CA . GLY A 1 493 ? -18.057 -26.663 30.038 1.00 32.97 493 GLY A CA 1
ATOM 3928 C C . GLY A 1 493 ? -18.926 -25.457 29.672 1.00 32.97 493 GLY A C 1
ATOM 3929 O O . GLY A 1 493 ? -19.721 -25.004 30.486 1.00 32.97 493 GLY A O 1
ATOM 3930 N N . ARG A 1 494 ? -18.860 -25.051 28.396 1.00 30.45 494 ARG A N 1
ATOM 3931 C CA . ARG A 1 494 ? -19.533 -23.897 27.756 1.00 30.45 494 ARG A CA 1
ATOM 3932 C C . ARG A 1 494 ? -18.793 -22.569 27.958 1.00 30.45 494 ARG A C 1
ATOM 3934 O O . ARG A 1 494 ? -18.690 -22.053 29.061 1.00 30.45 494 ARG A O 1
ATOM 3941 N N . SER A 1 495 ? -18.306 -22.038 26.836 1.00 28.02 495 SER A N 1
ATOM 3942 C CA . SER A 1 495 ? -17.713 -20.707 26.662 1.00 28.02 495 SER A CA 1
ATOM 3943 C C . SER A 1 495 ? -18.345 -19.634 27.559 1.00 28.02 495 SER A C 1
ATOM 3945 O O . SER A 1 495 ? -19.535 -19.346 27.418 1.00 28.02 495 SER A O 1
ATOM 3947 N N . ARG A 1 496 ? -17.543 -19.027 28.446 1.00 28.19 496 ARG A N 1
ATOM 3948 C CA . ARG A 1 496 ? -17.746 -17.669 28.974 1.00 28.19 496 ARG A CA 1
ATOM 3949 C C . ARG A 1 496 ? -16.388 -17.018 29.273 1.00 28.19 496 ARG A C 1
ATOM 3951 O O . ARG A 1 496 ? -15.825 -17.214 30.343 1.00 28.19 496 ARG A O 1
ATOM 3958 N N . TYR A 1 497 ? -15.912 -16.223 28.313 1.00 30.11 497 TYR A N 1
ATOM 3959 C CA . TYR A 1 497 ? -15.029 -15.062 28.502 1.00 30.11 497 TYR A CA 1
ATOM 3960 C C . TYR A 1 497 ? -15.574 -14.143 29.620 1.00 30.11 497 TYR A C 1
ATOM 3962 O O . TYR A 1 497 ? -16.760 -14.277 29.960 1.00 30.11 497 TYR A O 1
ATOM 3970 N N . PRO A 1 498 ? -14.809 -13.175 30.173 1.00 24.97 498 PRO A N 1
ATOM 3971 C CA . PRO A 1 498 ? -15.424 -12.063 30.885 1.00 24.97 498 PRO A CA 1
ATOM 3972 C C . PRO A 1 498 ? -16.385 -11.375 29.914 1.00 24.97 498 PRO A C 1
ATOM 3974 O O . PRO A 1 498 ? -16.007 -10.585 29.057 1.00 24.97 498 PRO A O 1
ATOM 3977 N N . ARG A 1 499 ? -17.662 -11.742 30.034 1.00 24.42 499 ARG A N 1
ATOM 3978 C CA . ARG A 1 499 ? -18.789 -10.973 29.544 1.00 24.42 499 ARG A CA 1
ATOM 3979 C C . ARG A 1 499 ? -18.553 -9.561 30.078 1.00 24.42 499 ARG A C 1
ATOM 3981 O O . ARG A 1 499 ? -18.753 -9.324 31.268 1.00 24.42 499 ARG A O 1
ATOM 3988 N N . MET A 1 500 ? -18.240 -8.622 29.187 1.00 29.23 500 MET A N 1
ATOM 3989 C CA . MET A 1 500 ? -18.979 -7.367 29.210 1.00 29.23 500 MET A CA 1
ATOM 3990 C C . MET A 1 500 ? -20.436 -7.809 29.351 1.00 29.23 500 MET A C 1
ATOM 3992 O O . MET A 1 500 ? -20.911 -8.566 28.501 1.00 29.23 500 MET A O 1
ATOM 3996 N N . THR A 1 501 ? -20.985 -7.596 30.553 1.00 27.50 501 THR A N 1
ATOM 3997 C CA . THR A 1 501 ? -22.330 -7.974 31.016 1.00 27.50 501 THR A CA 1
ATOM 3998 C C . THR A 1 501 ? -23.133 -8.655 29.931 1.00 27.50 501 THR A C 1
ATOM 4000 O O . THR A 1 501 ? -23.595 -7.950 29.056 1.00 27.50 501 THR A O 1
ATOM 4003 N N . SER A 1 502 ? -23.221 -9.985 29.928 1.00 31.66 502 SER A N 1
ATOM 4004 C CA . SER A 1 502 ? -24.010 -10.737 28.949 1.00 31.66 502 SER A CA 1
ATOM 4005 C C . SER A 1 502 ? -24.221 -10.073 27.582 1.00 31.66 502 SER A C 1
ATOM 4007 O O . SER A 1 502 ? -25.120 -9.247 27.462 1.00 31.66 502 SER A O 1
ATOM 4009 N N . ARG A 1 503 ? -23.612 -10.599 26.504 1.00 38.94 503 ARG A N 1
ATOM 4010 C CA . ARG A 1 503 ? -24.460 -10.829 25.321 1.00 38.94 503 ARG A CA 1
ATOM 4011 C C . ARG A 1 503 ? -25.686 -11.562 25.858 1.00 38.94 503 ARG A C 1
ATOM 4013 O O . ARG A 1 503 ? -25.587 -12.724 26.270 1.00 38.94 503 ARG A O 1
ATOM 4020 N N . SER A 1 504 ? -26.751 -10.814 26.118 1.00 37.81 504 SER A N 1
ATOM 4021 C CA . SER A 1 504 ? -28.038 -11.344 26.500 1.00 37.81 504 SER A CA 1
ATOM 4022 C C . SER A 1 504 ? -28.431 -12.247 25.342 1.00 37.81 504 SER A C 1
ATOM 4024 O O . SER A 1 504 ? -28.018 -12.009 24.206 1.00 37.81 504 SER A O 1
ATOM 4026 N N . ASN A 1 505 ? -29.231 -13.281 25.598 1.00 48.09 505 ASN A N 1
ATOM 4027 C CA . ASN A 1 505 ? -29.875 -13.967 24.478 1.00 48.09 505 ASN A CA 1
ATOM 4028 C C . ASN A 1 505 ? -30.592 -12.954 23.555 1.00 48.09 505 ASN A C 1
ATOM 4030 O O . ASN A 1 505 ? -30.721 -13.234 22.375 1.00 48.09 505 ASN A O 1
ATOM 4034 N N . GLU A 1 506 ? -30.966 -11.769 24.070 1.00 50.38 506 GLU A N 1
ATOM 4035 C CA . GLU A 1 506 ? -31.537 -10.659 23.297 1.00 50.38 506 GLU A CA 1
ATOM 4036 C C . GLU A 1 506 ? -30.598 -10.025 22.258 1.00 50.38 506 GLU A C 1
ATOM 4038 O O . GLU A 1 506 ? -31.107 -9.548 21.252 1.00 50.38 506 GLU A O 1
ATOM 4043 N N . MET A 1 507 ? -29.270 -9.963 22.458 1.00 63.84 507 MET A N 1
ATOM 4044 C CA . MET A 1 507 ? -28.374 -9.356 21.451 1.00 63.84 507 MET A CA 1
ATOM 4045 C C . MET A 1 507 ? -28.083 -10.298 20.284 1.00 63.84 507 MET A C 1
ATOM 4047 O O . MET A 1 507 ? -27.991 -9.838 19.151 1.00 63.84 507 MET A O 1
ATOM 4051 N N . ASP A 1 508 ? -27.958 -11.602 20.543 1.00 63.88 508 ASP A N 1
ATOM 4052 C CA . ASP A 1 508 ? -27.811 -12.600 19.473 1.00 63.88 508 ASP A CA 1
ATOM 4053 C C . ASP A 1 508 ? -29.142 -12.819 18.724 1.00 63.88 508 ASP A C 1
ATOM 4055 O O . ASP A 1 508 ? -29.127 -13.236 17.570 1.00 63.88 508 ASP A O 1
ATOM 4059 N N . SER A 1 509 ? -30.282 -12.484 19.346 1.00 75.00 509 SER A N 1
ATOM 4060 C CA . SER A 1 509 ? -31.609 -12.433 18.716 1.00 75.00 509 SER A CA 1
ATOM 4061 C C . SER A 1 509 ? -32.057 -11.012 18.341 1.00 75.00 509 SER A C 1
ATOM 4063 O O . SER A 1 509 ? -33.259 -10.779 18.196 1.00 75.00 509 SER A O 1
ATOM 4065 N N . ALA A 1 510 ? -31.144 -10.036 18.284 1.00 88.19 510 ALA A N 1
ATOM 4066 C CA . ALA A 1 510 ? -31.517 -8.659 17.974 1.00 88.19 510 ALA A CA 1
ATOM 4067 C C . ALA A 1 510 ? -32.007 -8.558 16.517 1.00 88.19 510 ALA A C 1
ATOM 4069 O O . ALA A 1 510 ? -31.368 -9.153 15.643 1.00 88.19 510 ALA A O 1
ATOM 4070 N N . PRO A 1 511 ? -33.079 -7.793 16.231 1.00 94.31 511 PRO A N 1
ATOM 4071 C CA . PRO A 1 511 ? -33.633 -7.656 14.884 1.00 94.31 511 PRO A CA 1
ATOM 4072 C C . PRO A 1 511 ? -32.591 -7.329 13.810 1.00 94.31 511 PRO A C 1
ATOM 4074 O O . PRO A 1 511 ? -32.604 -7.938 12.746 1.00 94.31 511 PRO A O 1
ATOM 4077 N N . TYR A 1 512 ? -31.611 -6.461 14.086 1.00 95.69 512 TYR A N 1
ATOM 4078 C CA . TYR A 1 512 ? -30.585 -6.131 13.089 1.00 95.69 512 TYR A CA 1
ATOM 4079 C C . TYR A 1 512 ? -29.719 -7.318 12.623 1.00 95.69 512 TYR A C 1
ATOM 4081 O O . TYR A 1 512 ? -29.088 -7.248 11.565 1.00 95.69 512 TYR A O 1
ATOM 4089 N N . ARG A 1 513 ? -29.676 -8.419 13.380 1.00 90.81 513 ARG A N 1
ATOM 4090 C CA . ARG A 1 513 ? -28.956 -9.652 13.022 1.00 90.81 513 ARG A CA 1
ATOM 4091 C C . ARG A 1 513 ? -29.824 -10.668 12.281 1.00 90.81 513 ARG A C 1
ATOM 4093 O O . ARG A 1 513 ? -29.286 -11.642 11.764 1.00 90.81 513 ARG A O 1
ATOM 4100 N N . ASP A 1 514 ? -31.135 -10.457 12.221 1.00 92.75 514 ASP A N 1
ATOM 4101 C CA . ASP A 1 514 ? -32.049 -11.329 11.494 1.00 92.75 514 ASP A CA 1
ATOM 4102 C C . ASP A 1 514 ? -32.062 -10.953 10.007 1.00 92.75 514 ASP A C 1
ATOM 4104 O O . ASP A 1 514 ? -32.662 -9.960 9.596 1.00 92.75 514 ASP A O 1
ATOM 4108 N N . ALA A 1 515 ? -31.393 -11.768 9.190 1.00 91.44 515 ALA A N 1
ATOM 4109 C CA . ALA A 1 515 ? -31.320 -11.576 7.745 1.00 91.44 515 ALA A CA 1
ATOM 4110 C C . ALA A 1 515 ? -32.681 -11.705 7.030 1.00 91.44 515 ALA A C 1
ATOM 4112 O O . ALA A 1 515 ? -32.779 -11.350 5.858 1.00 91.44 515 ALA A O 1
ATOM 4113 N N . SER A 1 516 ? -33.726 -12.204 7.704 1.00 92.50 516 SER A N 1
ATOM 4114 C CA . SER A 1 516 ? -35.080 -12.274 7.140 1.00 92.50 516 SER A CA 1
ATOM 4115 C C . SER A 1 516 ? -35.859 -10.958 7.234 1.00 92.50 516 SER A C 1
ATOM 4117 O O . SER A 1 516 ? -36.876 -10.810 6.552 1.00 92.50 516 SER A O 1
ATOM 4119 N N . LEU A 1 517 ? -35.394 -9.997 8.041 1.00 95.62 517 LEU A N 1
ATOM 4120 C CA . LEU A 1 517 ? -36.042 -8.696 8.194 1.00 95.62 517 LEU A CA 1
ATOM 4121 C C . LEU A 1 517 ? -35.625 -7.703 7.096 1.00 95.62 517 LEU A C 1
ATOM 4123 O O . LEU A 1 517 ? -34.494 -7.760 6.601 1.00 95.62 517 LEU A O 1
ATOM 4127 N N . PRO A 1 518 ? -36.500 -6.741 6.739 1.00 97.06 518 PRO A N 1
ATOM 4128 C CA . PRO A 1 518 ? -36.150 -5.664 5.820 1.00 97.06 518 PRO A CA 1
ATOM 4129 C C . PRO A 1 518 ? -34.922 -4.875 6.289 1.00 97.06 518 PRO A C 1
ATOM 4131 O O . PRO A 1 518 ? -34.773 -4.576 7.474 1.00 97.06 518 PRO A O 1
ATOM 4134 N N . VAL A 1 519 ? -34.067 -4.472 5.344 1.00 97.12 519 VAL A N 1
ATOM 4135 C CA . VAL A 1 519 ? -32.833 -3.721 5.641 1.00 97.12 519 VAL A CA 1
ATOM 4136 C C . VAL A 1 519 ? -33.111 -2.463 6.468 1.00 97.12 519 VAL A C 1
ATOM 4138 O O . VAL A 1 519 ? -32.372 -2.193 7.406 1.00 97.12 519 VAL A O 1
ATOM 4141 N N . ASP A 1 520 ? -34.178 -1.717 6.169 1.00 97.12 520 ASP A N 1
ATOM 4142 C CA . ASP A 1 520 ? -34.535 -0.509 6.927 1.00 97.12 520 ASP A CA 1
ATOM 4143 C C . ASP A 1 520 ? -34.846 -0.802 8.399 1.00 97.12 520 ASP A C 1
ATOM 4145 O O . ASP A 1 520 ? -34.388 -0.078 9.279 1.00 97.12 520 ASP A O 1
ATOM 4149 N N . GLU A 1 521 ? -35.541 -1.904 8.689 1.00 97.88 521 GLU A N 1
ATOM 4150 C CA . GLU A 1 521 ? -35.817 -2.316 10.070 1.00 97.88 521 GLU A CA 1
ATOM 4151 C C . GLU A 1 521 ? -34.526 -2.698 10.803 1.00 97.88 521 GLU A C 1
ATOM 4153 O O . GLU A 1 521 ? -34.327 -2.314 11.958 1.00 97.88 521 GLU A O 1
ATOM 4158 N N . ARG A 1 522 ? -33.611 -3.396 10.117 1.00 98.00 522 ARG A N 1
ATOM 4159 C CA . ARG A 1 522 ? -32.297 -3.762 10.667 1.00 98.00 522 ARG A CA 1
ATOM 4160 C C . ARG A 1 522 ? -31.435 -2.529 10.948 1.00 98.00 522 ARG A C 1
ATOM 4162 O O . ARG A 1 522 ? -30.763 -2.473 11.976 1.00 98.00 522 ARG A O 1
ATOM 4169 N N . VAL A 1 523 ? -31.460 -1.538 10.056 1.00 98.44 523 VAL A N 1
ATOM 4170 C CA . VAL A 1 523 ? -30.720 -0.280 10.214 1.00 98.44 523 VAL A CA 1
ATOM 4171 C C . VAL A 1 523 ? -31.235 0.514 11.409 1.00 98.44 523 VAL A C 1
ATOM 4173 O O . VAL A 1 523 ? -30.421 0.921 12.236 1.00 98.44 523 VAL A O 1
ATOM 4176 N N . GLU A 1 524 ? -32.551 0.714 11.535 1.00 98.19 524 GLU A N 1
ATOM 4177 C CA . GLU A 1 524 ? -33.111 1.472 12.661 1.00 98.19 524 GLU A CA 1
ATOM 4178 C C . GLU A 1 524 ? -32.876 0.771 14.002 1.00 98.19 524 GLU A C 1
ATOM 4180 O O . GLU A 1 524 ? -32.495 1.428 14.973 1.00 98.19 524 GLU A O 1
ATOM 4185 N N . ASP A 1 525 ? -33.037 -0.556 14.062 1.00 98.25 525 ASP A N 1
ATOM 4186 C CA . ASP A 1 525 ? -32.758 -1.321 15.281 1.00 98.25 525 ASP A CA 1
ATOM 4187 C C . ASP A 1 525 ? -31.283 -1.207 15.690 1.00 98.25 525 ASP A C 1
ATOM 4189 O O . ASP A 1 525 ? -30.984 -0.961 16.859 1.00 98.25 525 ASP A O 1
ATOM 4193 N N . LEU A 1 526 ? -30.345 -1.326 14.742 1.00 98.12 526 LEU A N 1
ATOM 4194 C CA . LEU A 1 526 ? -28.922 -1.164 15.038 1.00 98.12 526 LEU A CA 1
ATOM 4195 C C . LEU A 1 526 ? -28.597 0.266 15.483 1.00 98.12 526 LEU A C 1
ATOM 4197 O O . LEU A 1 526 ? -27.922 0.448 16.494 1.00 98.12 526 LEU A O 1
ATOM 4201 N N . LEU A 1 527 ? -29.102 1.274 14.771 1.00 98.19 527 LEU A N 1
ATOM 4202 C CA . LEU A 1 527 ? -28.834 2.682 15.055 1.00 98.19 527 LEU A CA 1
ATOM 4203 C C . LEU A 1 527 ? -29.289 3.088 16.464 1.00 98.19 527 LEU A C 1
ATOM 4205 O O . LEU A 1 527 ? -28.554 3.778 17.170 1.00 98.19 527 LEU A O 1
ATOM 4209 N N . GLN A 1 528 ? -30.462 2.618 16.903 1.00 97.38 528 GLN A N 1
ATOM 4210 C CA . GLN A 1 528 ? -30.988 2.866 18.253 1.00 97.38 528 GLN A CA 1
ATOM 4211 C C . GLN A 1 528 ? -30.155 2.209 19.359 1.00 97.38 528 GLN A C 1
ATOM 4213 O O . GLN A 1 528 ? -30.201 2.632 20.514 1.00 97.38 528 GLN A O 1
ATOM 4218 N N . ARG A 1 529 ? -29.395 1.163 19.023 1.00 96.69 529 ARG A N 1
ATOM 4219 C CA . ARG A 1 529 ? -28.533 0.450 19.970 1.00 96.69 529 ARG A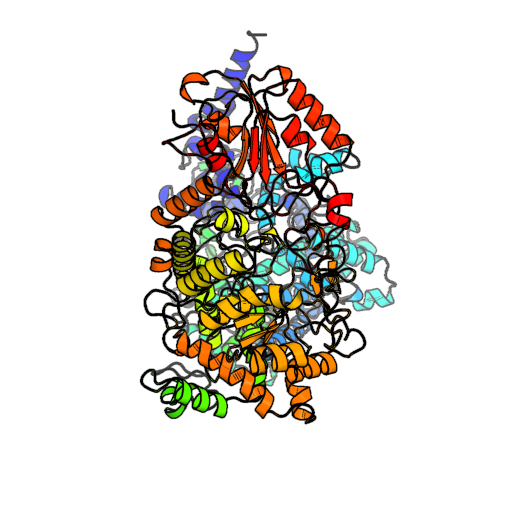 CA 1
ATOM 4220 C C . ARG A 1 529 ? -27.149 1.070 20.092 1.00 96.69 529 ARG A C 1
ATOM 4222 O O . ARG A 1 529 ? -26.454 0.709 21.044 1.00 96.69 529 ARG A O 1
ATOM 4229 N N . MET A 1 530 ? -26.727 1.916 19.151 1.00 98.12 530 MET A N 1
ATOM 4230 C CA . MET A 1 530 ? -25.387 2.505 19.122 1.00 98.12 530 MET A CA 1
ATOM 4231 C C . MET A 1 530 ? -25.226 3.624 20.149 1.00 98.12 530 MET A C 1
ATOM 4233 O O . MET A 1 530 ? -26.113 4.459 20.309 1.00 98.12 530 MET A O 1
ATOM 4237 N N . ASN A 1 531 ? -24.071 3.658 20.814 1.00 97.38 531 ASN A N 1
ATOM 4238 C CA . ASN A 1 531 ? -23.651 4.834 21.575 1.00 97.38 531 ASN A CA 1
ATOM 4239 C C . ASN A 1 531 ? -23.004 5.879 20.646 1.00 97.38 531 ASN A C 1
ATOM 4241 O O . ASN A 1 531 ? -22.817 5.648 19.446 1.00 97.38 531 ASN A O 1
ATOM 4245 N N . MET A 1 532 ? -22.681 7.049 21.199 1.00 98.06 532 MET A N 1
ATOM 4246 C CA . MET A 1 532 ? -22.162 8.154 20.400 1.00 98.06 532 MET A CA 1
ATOM 4247 C C . MET A 1 532 ? -20.767 7.856 19.834 1.00 98.06 532 MET A C 1
ATOM 4249 O O . MET A 1 532 ? -20.470 8.251 18.710 1.00 98.06 532 MET A O 1
ATOM 4253 N N . GLU A 1 533 ? -19.933 7.111 20.559 1.00 97.94 533 GLU A N 1
ATOM 4254 C CA . GLU A 1 533 ? -18.596 6.694 20.131 1.00 97.94 533 GLU A CA 1
ATOM 4255 C C . GLU A 1 533 ? -18.641 5.745 18.927 1.00 97.94 533 GLU A C 1
ATOM 4257 O O . GLU A 1 533 ? -17.908 5.934 17.957 1.00 97.94 533 GLU A O 1
ATOM 4262 N N . GLU A 1 534 ? -19.544 4.765 18.940 1.00 98.31 534 GLU A N 1
ATOM 4263 C CA . GLU A 1 534 ? -19.754 3.835 17.828 1.00 98.31 534 GLU A CA 1
ATOM 4264 C C . GLU A 1 534 ? -20.306 4.550 16.596 1.00 98.31 534 GLU A C 1
ATOM 4266 O O . GLU A 1 534 ? -19.881 4.256 15.475 1.00 98.31 534 GLU A O 1
ATOM 4271 N N . LYS A 1 535 ? -21.234 5.499 16.797 1.00 98.81 535 LYS A N 1
ATOM 4272 C CA . LYS A 1 535 ? -21.772 6.356 15.731 1.00 98.81 535 LYS A CA 1
ATOM 4273 C C . LYS A 1 535 ? -20.662 7.214 15.131 1.00 98.81 535 LYS A C 1
ATOM 4275 O O . LYS A 1 535 ? -20.492 7.193 13.916 1.00 98.81 535 LYS A O 1
ATOM 4280 N N . ALA A 1 536 ? -19.871 7.895 15.964 1.00 98.56 536 ALA A N 1
ATOM 4281 C CA . ALA A 1 536 ? -18.738 8.708 15.530 1.00 98.56 536 ALA A CA 1
ATOM 4282 C C . ALA A 1 536 ? -17.725 7.890 14.719 1.00 98.56 536 ALA A C 1
ATOM 4284 O O . ALA A 1 536 ? -17.300 8.343 13.661 1.00 98.56 536 ALA A O 1
ATOM 4285 N N . GLY A 1 537 ? -17.402 6.666 15.147 1.00 98.19 537 GLY A N 1
ATOM 4286 C CA . GLY A 1 537 ? -16.495 5.772 14.423 1.00 98.19 537 GLY A CA 1
ATOM 4287 C C . GLY A 1 537 ? -16.943 5.440 12.994 1.00 98.19 537 GLY A C 1
ATOM 4288 O O . GLY A 1 537 ? -16.104 5.307 12.102 1.00 98.19 537 GLY A O 1
ATOM 4289 N N . GLN A 1 538 ? -18.255 5.375 12.722 1.00 98.62 538 GLN A N 1
ATOM 4290 C CA . GLN A 1 538 ? -18.744 5.075 11.368 1.00 98.62 538 GLN A CA 1
ATOM 4291 C C . GLN A 1 538 ? -18.401 6.176 10.358 1.00 98.62 538 GLN A C 1
ATOM 4293 O O . GLN A 1 538 ? -18.198 5.873 9.181 1.00 98.62 538 GLN A O 1
ATOM 4298 N N . LEU A 1 539 ? -18.320 7.430 10.810 1.00 98.62 539 LEU A N 1
ATOM 4299 C CA . LEU A 1 539 ? -18.132 8.604 9.957 1.00 98.62 539 LEU A CA 1
ATOM 4300 C C . LEU A 1 539 ? -16.711 8.726 9.400 1.00 98.62 539 LEU A C 1
ATOM 4302 O O . LEU A 1 539 ? -16.480 9.606 8.583 1.00 98.62 539 LEU A O 1
ATOM 4306 N N . PHE A 1 540 ? -15.760 7.884 9.798 1.00 98.50 540 PHE A N 1
ATOM 4307 C CA . PHE A 1 540 ? -14.373 8.003 9.353 1.00 98.50 540 PHE A CA 1
ATOM 4308 C C . PHE A 1 540 ? -13.973 6.875 8.413 1.00 98.50 540 PHE A C 1
ATOM 4310 O O . PHE A 1 540 ? -14.324 5.712 8.620 1.00 98.50 540 PHE A O 1
ATOM 4317 N N . HIS A 1 541 ? -13.193 7.239 7.398 1.00 97.94 541 HIS A N 1
ATOM 4318 C CA . HIS A 1 541 ? -12.636 6.332 6.407 1.00 97.94 541 HIS A CA 1
ATOM 4319 C C . HIS A 1 541 ? -11.125 6.538 6.332 1.00 97.94 541 HIS A C 1
ATOM 4321 O O . HIS A 1 541 ? -10.631 7.351 5.555 1.00 97.94 541 HIS A O 1
ATOM 4327 N N . ASN A 1 542 ? -10.377 5.802 7.152 1.00 95.31 542 ASN A N 1
ATOM 4328 C CA . ASN A 1 542 ? -8.925 5.966 7.257 1.00 95.31 542 ASN A CA 1
ATOM 4329 C C . ASN A 1 542 ? -8.168 4.973 6.366 1.00 95.31 542 ASN A C 1
ATOM 4331 O O . ASN A 1 542 ? -8.722 4.002 5.852 1.00 95.31 542 ASN A O 1
ATOM 4335 N N . ILE A 1 543 ? -6.874 5.192 6.191 1.00 93.56 543 ILE A N 1
ATOM 4336 C CA . ILE A 1 543 ? -5.980 4.253 5.528 1.00 93.56 543 ILE A CA 1
ATOM 4337 C C . ILE A 1 543 ? -5.628 3.115 6.494 1.00 93.56 543 ILE A C 1
ATOM 4339 O O . ILE A 1 543 ? -5.317 3.337 7.664 1.00 93.56 543 ILE A O 1
ATOM 4343 N N . ILE A 1 544 ? -5.640 1.883 5.990 1.00 94.81 544 ILE A N 1
ATOM 4344 C CA . ILE A 1 544 ? -5.142 0.697 6.685 1.00 94.81 544 ILE A CA 1
ATOM 4345 C C . ILE A 1 544 ? -4.086 -0.000 5.831 1.00 94.81 544 ILE A C 1
ATOM 4347 O O . ILE A 1 544 ? -4.084 0.088 4.605 1.00 94.81 544 ILE A O 1
ATOM 4351 N N . SER A 1 545 ? -3.164 -0.712 6.467 1.00 91.88 545 SER A N 1
ATOM 4352 C CA . SER A 1 545 ? -2.141 -1.494 5.773 1.00 91.88 545 SER A CA 1
ATOM 4353 C C . SER A 1 545 ? -2.030 -2.886 6.372 1.00 91.88 545 SER A C 1
ATOM 4355 O O . SER A 1 545 ? -2.344 -3.110 7.544 1.00 91.88 545 SER A O 1
ATOM 4357 N N . GLN A 1 546 ? -1.568 -3.820 5.548 1.00 86.88 546 GLN A N 1
ATOM 4358 C CA . GLN A 1 546 ? -1.244 -5.171 5.984 1.00 86.88 546 GLN A CA 1
ATOM 4359 C C . GLN A 1 546 ? 0.119 -5.163 6.681 1.00 86.88 546 GLN A C 1
ATOM 4361 O O . GLN A 1 546 ? 1.075 -4.550 6.203 1.00 86.88 546 GLN A O 1
ATOM 4366 N N . GLY A 1 547 ? 0.218 -5.867 7.802 1.00 80.69 547 GLY A N 1
ATOM 4367 C CA . GLY A 1 547 ? 1.493 -6.240 8.392 1.00 80.69 547 GLY A CA 1
ATOM 4368 C C . GLY A 1 547 ? 2.186 -7.349 7.592 1.00 80.69 547 GLY A C 1
ATOM 4369 O O . GLY A 1 547 ? 1.599 -7.933 6.672 1.00 80.69 547 GLY A O 1
ATOM 4370 N N . PRO A 1 548 ? 3.442 -7.680 7.935 1.00 72.69 548 PRO A N 1
ATOM 4371 C CA . PRO A 1 548 ? 4.185 -8.747 7.272 1.00 72.69 548 PRO A CA 1
ATOM 4372 C C . PRO A 1 548 ? 3.387 -10.057 7.232 1.00 72.69 548 PRO A C 1
ATOM 4374 O O . PRO A 1 548 ? 2.832 -10.475 8.250 1.00 72.69 548 PRO A O 1
ATOM 4377 N N . ASN A 1 549 ? 3.350 -10.712 6.067 1.00 72.25 549 ASN A N 1
ATOM 4378 C CA . ASN A 1 549 ? 2.611 -11.962 5.832 1.00 72.25 549 ASN A CA 1
ATOM 4379 C C . ASN A 1 549 ? 1.101 -11.896 6.158 1.00 72.25 549 ASN A C 1
ATOM 4381 O O . ASN A 1 549 ? 0.542 -12.887 6.620 1.00 72.25 549 ASN A O 1
ATOM 4385 N N . GLY A 1 550 ? 0.438 -10.751 5.950 1.00 71.00 550 GLY A N 1
ATOM 4386 C CA . GLY A 1 550 ? -1.010 -10.633 6.175 1.00 71.00 550 GLY A CA 1
ATOM 4387 C C . GLY A 1 550 ? -1.402 -10.564 7.658 1.00 71.00 550 GLY A C 1
ATOM 4388 O O . GLY A 1 550 ? -2.483 -10.993 8.056 1.00 71.00 550 GLY A O 1
ATOM 4389 N N . THR A 1 551 ? -0.516 -10.044 8.507 1.00 78.12 551 THR A N 1
ATOM 4390 C CA . THR A 1 551 ? -0.816 -9.781 9.925 1.00 78.12 551 THR A CA 1
ATOM 4391 C C . THR A 1 551 ? -1.500 -8.425 10.112 1.00 78.12 551 THR A C 1
ATOM 4393 O O . THR A 1 551 ? -1.404 -7.551 9.253 1.00 78.12 551 THR A O 1
ATOM 4396 N N . LEU A 1 552 ? -2.214 -8.225 11.224 1.00 82.19 552 LEU A N 1
ATOM 4397 C CA . LEU A 1 552 ? -2.731 -6.900 11.587 1.00 82.19 552 LEU A CA 1
ATOM 4398 C C . LEU A 1 552 ? -1.590 -6.031 12.138 1.00 82.19 552 LEU A C 1
ATOM 4400 O O . LEU A 1 552 ? -0.695 -6.537 12.814 1.00 82.19 552 LEU A O 1
ATOM 4404 N N . LEU A 1 553 ? -1.619 -4.727 11.860 1.00 74.44 553 LEU A N 1
ATOM 4405 C CA . LEU A 1 553 ? -0.656 -3.779 12.420 1.00 74.44 553 LEU A CA 1
ATOM 4406 C C . LEU A 1 553 ? -1.088 -3.336 13.822 1.00 74.44 553 LEU A C 1
ATOM 4408 O O . LEU A 1 553 ? -2.272 -3.327 14.152 1.00 74.44 553 LEU A O 1
ATOM 4412 N N . ASN A 1 554 ? -0.136 -2.865 14.631 1.00 71.38 554 ASN A N 1
ATOM 4413 C CA . ASN A 1 554 ? -0.422 -2.353 15.980 1.00 71.38 554 ASN A CA 1
ATOM 4414 C C . ASN A 1 554 ? -1.354 -1.127 15.980 1.00 71.38 554 ASN A C 1
ATOM 4416 O O . ASN A 1 554 ? -1.936 -0.799 17.008 1.00 71.38 554 ASN A O 1
ATOM 4420 N N . THR A 1 555 ? -1.492 -0.444 14.841 1.00 74.62 555 THR A N 1
ATOM 4421 C CA . THR A 1 555 ? -2.426 0.672 14.646 1.00 74.62 555 THR A CA 1
ATOM 4422 C C . THR A 1 555 ? -3.858 0.214 14.361 1.00 74.62 555 THR A C 1
ATOM 4424 O O . THR A 1 555 ? -4.782 1.002 14.538 1.00 74.62 555 THR A O 1
ATOM 4427 N N . THR A 1 556 ? -4.071 -1.048 13.965 1.00 82.06 556 THR A N 1
ATOM 4428 C CA . THR A 1 556 ? -5.392 -1.576 13.594 1.00 82.06 556 THR A CA 1
ATOM 4429 C C . THR A 1 556 ? -6.336 -1.675 14.793 1.00 82.06 556 THR A C 1
ATOM 4431 O O . THR A 1 556 ? -7.446 -1.156 14.722 1.00 82.06 556 THR A O 1
ATOM 4434 N N . GLY A 1 557 ? -5.896 -2.278 15.904 1.00 80.81 557 GLY A N 1
ATOM 4435 C CA . GLY A 1 557 ? -6.711 -2.413 17.123 1.00 80.81 557 GLY A CA 1
ATOM 4436 C C . GLY A 1 557 ? -7.201 -1.067 17.675 1.00 80.81 557 GLY A C 1
ATOM 4437 O O . GLY A 1 557 ? -8.406 -0.884 17.823 1.00 80.81 557 GLY A O 1
ATOM 4438 N N . PRO A 1 558 ? -6.314 -0.073 17.893 1.00 81.69 558 PRO A N 1
ATOM 4439 C CA . PRO A 1 558 ? -6.724 1.267 18.312 1.00 81.69 558 PRO A CA 1
ATOM 4440 C C . PRO A 1 558 ? -7.790 1.914 17.417 1.00 81.69 558 PRO A C 1
ATOM 4442 O O . PRO A 1 558 ? -8.694 2.556 17.942 1.00 81.69 558 PRO A O 1
ATOM 4445 N N . ALA A 1 559 ? -7.728 1.725 16.095 1.00 86.94 559 ALA A N 1
ATOM 4446 C CA . ALA A 1 559 ? -8.728 2.271 15.179 1.00 86.94 559 ALA A CA 1
ATOM 4447 C C . ALA A 1 559 ? -10.070 1.513 15.247 1.00 86.94 559 ALA A C 1
ATOM 4449 O O . ALA A 1 559 ? -11.130 2.131 15.339 1.00 86.94 559 ALA A O 1
ATOM 4450 N N . VAL A 1 560 ? -10.038 0.177 15.223 1.00 90.62 560 VAL A N 1
ATOM 4451 C CA . VAL A 1 560 ? -11.251 -0.659 15.163 1.00 90.62 560 VAL A CA 1
ATOM 4452 C C . VAL A 1 560 ? -11.933 -0.774 16.525 1.00 90.62 560 VAL A C 1
ATOM 4454 O O . VAL A 1 560 ? -13.122 -0.507 16.642 1.00 90.62 560 VAL A O 1
ATOM 4457 N N . GLU A 1 561 ? -11.197 -1.149 17.568 1.00 86.81 561 GLU A N 1
ATOM 4458 C CA . GLU A 1 561 ? -11.746 -1.396 18.908 1.00 86.81 561 GLU A CA 1
ATOM 4459 C C . GLU A 1 561 ? -11.791 -0.115 19.748 1.00 86.81 561 GLU A C 1
ATOM 4461 O O . GLU A 1 561 ? -12.717 0.081 20.530 1.00 86.81 561 GLU A O 1
ATOM 4466 N N . GLY A 1 562 ? -10.794 0.763 19.584 1.00 80.81 562 GLY A N 1
ATOM 4467 C CA . GLY A 1 562 ? -10.673 1.996 20.367 1.00 80.81 562 GLY A CA 1
ATOM 4468 C C . GLY A 1 562 ? -11.501 3.162 19.828 1.00 80.81 562 GLY A C 1
ATOM 4469 O O . GLY A 1 562 ? -12.029 3.947 20.613 1.00 80.81 562 GLY A O 1
ATOM 4470 N N . GLN A 1 563 ? -11.620 3.284 18.504 1.00 92.50 563 GLN A N 1
ATOM 4471 C CA . GLN A 1 563 ? -12.343 4.377 17.841 1.00 92.50 563 GLN A CA 1
ATOM 4472 C C . GLN A 1 563 ? -13.598 3.910 17.088 1.00 92.50 563 GLN A C 1
ATOM 4474 O O . GLN A 1 563 ? -14.267 4.734 16.470 1.00 92.50 563 GLN A O 1
ATOM 4479 N N . PHE A 1 564 ? -13.926 2.612 17.135 1.00 96.88 564 PHE A N 1
ATOM 4480 C CA . PHE A 1 564 ? -15.088 2.009 16.465 1.00 96.88 564 PHE A CA 1
ATOM 4481 C C . PHE A 1 564 ? -15.159 2.281 14.955 1.00 96.88 564 PHE A C 1
ATOM 4483 O O . PHE A 1 564 ? -16.242 2.286 14.359 1.00 96.88 564 PHE A O 1
ATOM 4490 N N . MET A 1 565 ? -14.008 2.513 14.322 1.00 98.25 565 MET A N 1
ATOM 4491 C CA . MET A 1 565 ? -13.939 2.761 12.889 1.00 98.25 565 MET A CA 1
ATOM 4492 C C . MET A 1 565 ? -14.235 1.487 12.103 1.00 98.25 565 MET A C 1
ATOM 4494 O O . MET A 1 565 ? -13.703 0.418 12.402 1.00 98.25 565 MET A O 1
ATOM 4498 N N . SER A 1 566 ? -15.067 1.613 11.068 1.00 97.62 566 SER A N 1
ATOM 4499 C CA . SER A 1 566 ? -15.534 0.468 10.275 1.00 97.62 566 SER A CA 1
ATOM 4500 C C . SER A 1 566 ? -15.324 0.609 8.764 1.00 97.62 566 SER A C 1
ATOM 4502 O O . SER A 1 566 ? -15.797 -0.238 8.002 1.00 97.62 566 SER A O 1
ATOM 4504 N N . HIS A 1 567 ? -14.628 1.654 8.314 1.00 98.50 567 HIS A N 1
ATOM 4505 C CA . HIS A 1 567 ? -14.336 1.906 6.904 1.00 98.50 567 HIS A CA 1
ATOM 4506 C C . HIS A 1 567 ? -12.852 2.196 6.737 1.00 98.50 567 HIS A C 1
ATOM 4508 O O . HIS A 1 567 ? -12.307 3.079 7.402 1.00 98.50 567 HIS A O 1
ATOM 4514 N N . PHE A 1 568 ? -12.198 1.443 5.854 1.00 98.19 568 PHE A N 1
ATOM 4515 C CA . PHE A 1 568 ? -10.772 1.611 5.615 1.00 98.19 568 PHE A CA 1
ATOM 4516 C C . PHE A 1 568 ? -10.414 1.511 4.136 1.00 98.19 568 PHE A C 1
ATOM 4518 O O . PHE A 1 568 ? -10.977 0.694 3.411 1.00 98.19 568 PHE A O 1
ATOM 4525 N N . ASN A 1 569 ? -9.452 2.310 3.681 1.00 97.31 569 ASN A N 1
ATOM 4526 C CA . ASN A 1 569 ? -8.790 2.130 2.389 1.00 97.31 569 ASN A CA 1
ATOM 4527 C C . ASN A 1 569 ? -7.541 1.272 2.573 1.00 97.31 569 ASN A C 1
ATOM 4529 O O . ASN A 1 569 ? -6.655 1.621 3.354 1.00 97.31 569 ASN A O 1
ATOM 4533 N N . LEU A 1 570 ? -7.489 0.132 1.885 1.00 95.19 570 LEU A N 1
ATOM 4534 C CA . LEU A 1 570 ? -6.326 -0.740 1.901 1.00 95.19 570 LEU A CA 1
ATOM 4535 C C . LEU A 1 570 ? -5.189 -0.105 1.095 1.00 95.19 570 LEU A C 1
ATOM 4537 O O . LEU A 1 570 ? -5.245 -0.032 -0.129 1.00 95.19 570 LEU A O 1
ATOM 4541 N N . HIS A 1 571 ? -4.112 0.266 1.775 1.00 88.50 571 HIS A N 1
ATOM 4542 C CA . HIS A 1 571 ? -2.893 0.750 1.143 1.00 88.50 571 HIS A CA 1
ATOM 4543 C C . HIS A 1 571 ? -1.911 -0.388 0.829 1.00 88.50 571 HIS A C 1
ATOM 4545 O O . HIS A 1 571 ? -1.799 -1.369 1.570 1.00 88.50 571 HIS A O 1
ATOM 4551 N N . GLY A 1 572 ? -1.171 -0.223 -0.269 1.00 83.31 572 GLY A N 1
ATOM 4552 C CA . GLY A 1 572 ? -0.129 -1.145 -0.717 1.00 83.31 572 GLY A CA 1
ATOM 4553 C C . GLY A 1 572 ? -0.622 -2.303 -1.602 1.00 83.31 572 GLY A C 1
ATOM 4554 O O . GLY A 1 572 ? -1.832 -2.516 -1.761 1.00 83.31 572 GLY A O 1
ATOM 4555 N N . PRO A 1 573 ? 0.314 -3.047 -2.221 1.00 82.31 573 PRO A N 1
ATOM 4556 C CA . PRO A 1 573 ? 0.005 -4.122 -3.162 1.00 82.31 573 PRO A CA 1
ATOM 4557 C C . PRO A 1 573 ? -0.496 -5.398 -2.467 1.00 82.31 573 PRO A C 1
ATOM 4559 O O . PRO A 1 573 ? -0.187 -5.658 -1.304 1.00 82.31 573 PRO A O 1
ATOM 4562 N N . ILE A 1 574 ? -1.211 -6.244 -3.216 1.00 87.19 574 ILE A N 1
ATOM 4563 C CA . ILE A 1 574 ? -1.620 -7.593 -2.791 1.00 87.19 574 ILE A CA 1
ATOM 4564 C C . ILE A 1 574 ? -0.697 -8.608 -3.471 1.00 87.19 574 ILE A C 1
ATOM 4566 O O . ILE A 1 574 ? -0.944 -9.076 -4.579 1.00 87.19 574 ILE A O 1
ATOM 4570 N N . SER A 1 575 ? 0.413 -8.931 -2.810 1.00 83.19 575 SER A N 1
ATOM 4571 C CA . SER A 1 575 ? 1.430 -9.843 -3.351 1.00 83.19 575 SER A CA 1
ATOM 4572 C C . SER A 1 575 ? 1.128 -11.326 -3.092 1.00 83.19 575 SER A C 1
ATOM 4574 O O . SER A 1 575 ? 1.562 -12.180 -3.871 1.00 83.19 575 SER A O 1
ATOM 4576 N N . ASP A 1 576 ? 0.359 -11.629 -2.043 1.00 87.88 576 ASP A N 1
ATOM 4577 C CA . ASP A 1 576 ? -0.111 -12.966 -1.672 1.00 87.88 576 ASP A CA 1
ATOM 4578 C C . ASP A 1 576 ? -1.608 -12.913 -1.329 1.00 87.88 576 ASP A C 1
ATOM 4580 O O . ASP A 1 576 ? -2.011 -12.425 -0.273 1.00 87.88 576 ASP A O 1
ATOM 4584 N N . VAL A 1 577 ? -2.429 -13.442 -2.241 1.00 91.12 577 VAL A N 1
ATOM 4585 C CA . VAL A 1 577 ? -3.896 -13.459 -2.136 1.00 91.12 577 VAL A CA 1
ATOM 4586 C C . VAL A 1 577 ? -4.362 -14.166 -0.862 1.00 91.12 577 VAL A C 1
ATOM 4588 O O . VAL A 1 577 ? -5.268 -13.684 -0.184 1.00 91.12 577 VAL A O 1
ATOM 4591 N N . ARG A 1 578 ? -3.728 -15.285 -0.491 1.00 92.62 578 ARG A N 1
ATOM 4592 C CA . ARG A 1 578 ? -4.131 -16.062 0.686 1.00 92.62 578 ARG A CA 1
ATOM 4593 C C . ARG A 1 578 ? -3.834 -15.297 1.965 1.00 92.62 578 ARG A C 1
ATOM 4595 O O . ARG A 1 578 ? -4.690 -15.243 2.846 1.00 92.62 578 ARG A O 1
ATOM 4602 N N . ALA A 1 579 ? -2.644 -14.712 2.059 1.00 89.56 579 ALA A N 1
ATOM 4603 C CA . ALA A 1 579 ? -2.267 -13.901 3.210 1.00 89.56 579 ALA A CA 1
ATOM 4604 C C . ALA A 1 579 ? -3.196 -12.685 3.361 1.00 89.56 579 ALA A C 1
ATOM 4606 O O . ALA A 1 579 ? -3.623 -12.376 4.471 1.00 89.56 579 ALA A O 1
ATOM 4607 N N . THR A 1 580 ? -3.583 -12.042 2.255 1.00 93.44 580 THR A N 1
ATOM 4608 C CA . THR A 1 580 ? -4.544 -10.930 2.282 1.00 93.44 580 THR A CA 1
ATOM 4609 C C . THR A 1 580 ? -5.939 -11.364 2.728 1.00 93.44 580 THR A C 1
ATOM 4611 O O . THR A 1 580 ? -6.548 -10.671 3.538 1.00 93.44 580 THR A O 1
ATOM 4614 N N . VAL A 1 581 ? -6.439 -12.525 2.296 1.00 95.06 581 VAL A N 1
ATOM 4615 C CA . VAL A 1 581 ? -7.725 -13.042 2.801 1.00 95.06 581 VAL A CA 1
ATOM 4616 C C . VAL A 1 581 ? -7.650 -13.376 4.292 1.00 95.06 581 VAL A C 1
ATOM 4618 O O . VAL A 1 581 ? -8.579 -13.084 5.040 1.00 95.06 581 VAL A O 1
ATOM 4621 N N . GLN A 1 582 ? -6.536 -13.944 4.758 1.00 90.31 582 GLN A N 1
ATOM 4622 C CA . GLN A 1 582 ? -6.326 -14.201 6.186 1.00 90.31 582 GLN A CA 1
ATOM 4623 C C . GLN A 1 582 ? -6.294 -12.900 6.997 1.00 90.31 582 GLN A C 1
ATOM 4625 O O . GLN A 1 582 ? -6.955 -12.810 8.030 1.00 90.31 582 GLN A O 1
ATOM 4630 N N . TRP A 1 583 ? -5.582 -11.881 6.509 1.00 95.56 583 TRP A N 1
ATOM 4631 C CA . TRP A 1 583 ? -5.583 -10.533 7.077 1.00 95.56 583 TRP A CA 1
ATOM 4632 C C . TRP A 1 583 ? -7.000 -9.961 7.172 1.00 95.56 583 TRP A C 1
ATOM 4634 O O . TRP A 1 583 ? -7.420 -9.528 8.245 1.00 95.56 583 TRP A O 1
ATOM 4644 N N . TYR A 1 584 ? -7.745 -10.008 6.066 1.00 97.50 584 TYR A N 1
ATOM 4645 C CA . TYR A 1 584 ? -9.112 -9.507 5.978 1.00 97.50 584 TYR A CA 1
ATOM 4646 C C . TYR A 1 584 ? -10.036 -10.215 6.971 1.00 97.50 584 TYR A C 1
ATOM 4648 O O . TYR A 1 584 ? -10.758 -9.562 7.720 1.00 97.50 584 TYR A O 1
ATOM 4656 N N . ASN A 1 585 ? -9.968 -11.545 7.046 1.00 96.06 585 ASN A N 1
ATOM 4657 C CA . ASN A 1 585 ? -10.789 -12.317 7.973 1.00 96.06 585 ASN A CA 1
ATOM 4658 C C . ASN A 1 585 ? -10.438 -12.018 9.438 1.00 96.06 585 ASN A C 1
ATOM 4660 O O . ASN A 1 585 ? -11.338 -11.918 10.267 1.00 96.06 585 ASN A O 1
ATOM 4664 N N . ASN A 1 586 ? -9.158 -11.813 9.762 1.00 91.56 586 ASN A N 1
ATOM 4665 C CA . ASN A 1 586 ? -8.745 -11.395 11.106 1.00 91.56 586 ASN A CA 1
ATOM 4666 C C . ASN A 1 586 ? -9.265 -9.989 11.449 1.00 91.56 586 ASN A C 1
ATOM 4668 O O . ASN A 1 586 ? -9.714 -9.754 12.570 1.00 91.56 586 ASN A O 1
ATOM 4672 N N . LEU A 1 587 ? -9.235 -9.066 10.484 1.00 94.81 587 LEU A N 1
ATOM 4673 C CA . LEU A 1 587 ? -9.783 -7.717 10.625 1.00 94.81 587 LEU A CA 1
ATOM 4674 C C . LEU A 1 587 ? -11.304 -7.748 10.851 1.00 94.81 587 LEU A C 1
ATOM 4676 O O . LEU A 1 587 ? -11.812 -7.048 11.726 1.00 94.81 587 LEU A O 1
ATOM 4680 N N . GLN A 1 588 ? -12.027 -8.592 10.112 1.00 96.62 588 GLN A N 1
ATOM 4681 C CA . GLN A 1 588 ? -13.465 -8.785 10.307 1.00 96.62 588 GLN A CA 1
ATOM 4682 C C . GLN A 1 588 ? -13.780 -9.405 11.665 1.00 96.62 588 GLN A C 1
ATOM 4684 O O . GLN A 1 588 ? -14.694 -8.946 12.346 1.00 96.62 588 GLN A O 1
ATOM 4689 N N . GLN A 1 589 ? -13.004 -10.403 12.096 1.00 92.38 589 GLN A N 1
ATOM 4690 C CA . GLN A 1 589 ? -13.186 -11.018 13.408 1.00 92.38 589 GLN A CA 1
ATOM 4691 C C . GLN A 1 589 ? -13.026 -9.990 14.538 1.00 92.38 589 GLN A C 1
ATOM 4693 O O . GLN A 1 589 ? -13.889 -9.919 15.408 1.00 92.38 589 GLN A O 1
ATOM 4698 N N . MET A 1 590 ? -11.997 -9.138 14.476 1.00 88.44 590 MET A N 1
ATOM 4699 C CA . MET A 1 590 ? -11.792 -8.047 15.439 1.00 88.44 590 MET A CA 1
ATOM 4700 C C . MET A 1 590 ? -13.005 -7.109 15.514 1.00 88.44 590 MET A C 1
ATOM 4702 O O . MET A 1 590 ? -13.456 -6.742 16.596 1.00 88.44 590 MET A O 1
ATOM 4706 N N . ALA A 1 591 ? -13.590 -6.757 14.369 1.00 90.88 591 ALA A N 1
ATOM 4707 C CA . ALA A 1 591 ? -14.780 -5.915 14.341 1.00 90.88 591 ALA A CA 1
ATOM 4708 C C . ALA A 1 591 ? -16.022 -6.618 14.915 1.00 90.88 591 ALA A C 1
ATOM 4710 O O . ALA A 1 591 ? -16.810 -5.993 15.625 1.00 90.88 591 ALA A O 1
ATOM 4711 N N . LEU A 1 592 ? -16.183 -7.923 14.672 1.00 86.88 592 LEU A N 1
ATOM 4712 C CA . LEU A 1 592 ? -17.272 -8.739 15.226 1.00 86.88 592 LEU A CA 1
ATOM 4713 C C . LEU A 1 592 ? -17.181 -8.946 16.746 1.00 86.88 592 LEU A C 1
ATOM 4715 O O . LEU A 1 592 ? -18.209 -9.208 17.387 1.00 86.88 592 LEU A O 1
ATOM 4719 N N . ASP A 1 593 ? -15.980 -8.825 17.309 1.00 84.38 593 ASP A N 1
ATOM 4720 C CA . ASP A 1 593 ? -15.723 -8.932 18.746 1.00 84.38 593 ASP A CA 1
ATOM 4721 C C . ASP A 1 593 ? -16.108 -7.649 19.510 1.00 84.38 593 ASP A C 1
ATOM 4723 O O . ASP A 1 593 ? -16.302 -7.684 20.729 1.00 84.38 593 ASP A O 1
ATOM 4727 N N . THR A 1 594 ? -16.338 -6.535 18.801 1.00 87.00 594 THR A N 1
ATOM 4728 C CA . THR A 1 594 ? -16.936 -5.322 19.382 1.00 87.00 594 THR A CA 1
ATOM 4729 C C . THR A 1 594 ? -18.377 -5.566 19.854 1.00 87.00 594 THR A C 1
ATOM 4731 O O . THR A 1 594 ? -19.038 -6.547 19.493 1.00 87.00 594 THR A O 1
ATOM 4734 N N . ARG A 1 595 ? -18.910 -4.644 20.668 1.00 92.25 595 ARG A N 1
ATOM 4735 C CA . ARG A 1 595 ? -20.234 -4.776 21.300 1.00 92.25 595 ARG A CA 1
ATOM 4736 C C . ARG A 1 595 ? -21.349 -5.095 20.304 1.00 92.25 595 ARG A C 1
ATOM 4738 O O . ARG A 1 595 ? -22.116 -6.027 20.536 1.00 92.25 595 ARG A O 1
ATOM 4745 N N . LEU A 1 596 ? -21.442 -4.324 19.223 1.00 94.12 596 LEU A N 1
ATOM 4746 C CA . LEU A 1 596 ? -22.483 -4.479 18.205 1.00 94.12 596 LEU A CA 1
ATOM 4747 C C . LEU A 1 596 ? -22.042 -5.352 17.026 1.00 94.12 596 LEU A C 1
ATOM 4749 O O . LEU A 1 596 ? -22.899 -5.817 16.273 1.00 94.12 596 LEU A O 1
ATOM 4753 N N . GLY A 1 597 ? -20.746 -5.645 16.902 1.00 94.44 597 GLY A N 1
ATOM 4754 C CA . GLY A 1 597 ? -20.209 -6.482 15.835 1.00 94.44 597 GLY A CA 1
ATOM 4755 C C . GLY A 1 597 ? -20.465 -5.901 14.445 1.00 94.44 597 GLY A C 1
ATOM 4756 O O . GLY A 1 597 ? -20.937 -6.618 13.568 1.00 94.44 597 GLY A O 1
ATOM 4757 N N . ILE A 1 598 ? -20.243 -4.595 14.271 1.00 97.88 598 ILE A N 1
ATOM 4758 C CA . ILE A 1 598 ? -20.427 -3.919 12.980 1.00 97.88 598 ILE A CA 1
ATOM 4759 C C . ILE A 1 598 ? -19.246 -4.302 12.072 1.00 97.88 598 ILE A C 1
ATOM 4761 O O . ILE A 1 598 ? -18.107 -4.008 12.431 1.00 97.88 598 ILE A O 1
ATOM 4765 N N . PRO A 1 599 ? -19.478 -4.941 10.912 1.00 98.06 599 PRO A N 1
ATOM 4766 C CA . PRO A 1 599 ? -18.413 -5.440 10.051 1.00 98.06 599 PRO A CA 1
ATOM 4767 C C . PRO A 1 599 ? -17.650 -4.303 9.367 1.00 98.06 599 PRO A C 1
ATOM 4769 O O . PRO A 1 599 ? -18.175 -3.206 9.138 1.00 98.06 599 PRO A O 1
ATOM 4772 N N . ILE A 1 600 ? -16.410 -4.585 8.978 1.00 98.25 600 ILE A N 1
ATOM 4773 C CA . ILE A 1 600 ? -15.540 -3.649 8.270 1.00 98.25 600 ILE A CA 1
ATOM 4774 C C . ILE A 1 600 ? -15.888 -3.607 6.780 1.00 98.25 600 ILE A C 1
ATOM 4776 O O . ILE A 1 600 ? -16.069 -4.638 6.131 1.00 98.25 600 ILE A O 1
ATOM 4780 N N . THR A 1 601 ? -15.920 -2.399 6.219 1.00 98.38 601 THR A N 1
ATOM 4781 C CA . THR A 1 601 ? -15.888 -2.162 4.775 1.00 98.38 601 THR A CA 1
ATOM 4782 C C . THR A 1 601 ? -14.456 -1.820 4.390 1.00 98.38 601 THR A C 1
ATOM 4784 O O . THR A 1 601 ? -13.966 -0.733 4.698 1.00 98.38 601 THR A O 1
ATOM 4787 N N . VAL A 1 602 ? -13.777 -2.746 3.714 1.00 98.38 602 VAL A N 1
ATOM 4788 C CA . VAL A 1 602 ? -12.477 -2.463 3.099 1.00 98.38 602 VAL A CA 1
ATOM 4789 C C . VAL A 1 602 ? -12.715 -1.923 1.696 1.00 98.38 602 VAL A C 1
ATOM 4791 O O . VAL A 1 602 ? -13.470 -2.498 0.909 1.00 98.38 602 VAL A O 1
ATOM 4794 N N . SER A 1 603 ? -12.072 -0.805 1.402 1.00 97.88 603 SER A N 1
ATOM 4795 C CA . SER A 1 603 ? -12.107 -0.128 0.116 1.00 97.88 603 SER A CA 1
ATOM 4796 C C . SER A 1 603 ? -10.740 -0.131 -0.556 1.00 97.88 603 SER A C 1
ATOM 4798 O O . SER A 1 603 ? -9.729 -0.444 0.081 1.00 97.88 603 SER A O 1
ATOM 4800 N N . SER A 1 604 ? -10.717 0.231 -1.833 1.00 94.31 604 SER A N 1
ATOM 4801 C CA . SER A 1 604 ? -9.480 0.418 -2.573 1.00 94.31 604 SER A CA 1
ATOM 4802 C C . SER A 1 604 ? -9.596 1.471 -3.669 1.00 94.31 604 SER A C 1
ATOM 4804 O O . SER A 1 604 ? -10.616 1.542 -4.354 1.00 94.31 604 SER A O 1
ATOM 4806 N N . ASP A 1 605 ? -8.504 2.197 -3.905 1.00 91.50 605 ASP A N 1
ATOM 4807 C CA . ASP A 1 605 ? -8.217 2.852 -5.189 1.00 91.50 605 ASP A CA 1
ATOM 4808 C C . ASP A 1 605 ? -8.030 1.811 -6.320 1.00 91.50 605 ASP A C 1
ATOM 4810 O O . ASP A 1 605 ? -7.886 0.617 -6.023 1.00 91.50 605 ASP A O 1
ATOM 4814 N N . PRO A 1 606 ? -8.063 2.200 -7.612 1.00 90.75 606 PRO A N 1
ATOM 4815 C CA . PRO A 1 606 ? -7.978 1.256 -8.732 1.00 90.75 606 PRO A CA 1
ATOM 4816 C C . PRO A 1 606 ? -6.758 0.318 -8.666 1.00 90.75 606 PRO A C 1
ATOM 4818 O O . PRO A 1 606 ? -5.637 0.771 -8.434 1.00 90.75 606 PRO A O 1
ATOM 4821 N N . ARG A 1 607 ? -6.974 -0.989 -8.898 1.00 90.00 607 ARG A N 1
ATOM 4822 C CA . ARG A 1 607 ? -5.945 -2.055 -8.836 1.00 90.00 607 ARG A CA 1
ATOM 4823 C C . ARG A 1 607 ? -5.799 -2.908 -10.097 1.00 90.00 607 ARG A C 1
ATOM 4825 O O . ARG A 1 607 ? -5.067 -3.886 -10.068 1.00 90.00 607 ARG A O 1
ATOM 4832 N N . HIS A 1 608 ? -6.509 -2.611 -11.178 1.00 90.75 608 HIS A N 1
ATOM 4833 C CA . HIS A 1 608 ? -6.527 -3.492 -12.356 1.00 90.75 608 HIS A CA 1
ATOM 4834 C C . HIS A 1 608 ? -5.735 -2.953 -13.545 1.00 90.75 608 HIS A C 1
ATOM 4836 O O . HIS A 1 608 ? -5.622 -3.639 -14.555 1.00 90.75 608 HIS A O 1
ATOM 4842 N N . ALA A 1 609 ? -5.173 -1.750 -13.447 1.00 85.19 609 ALA A N 1
ATOM 4843 C CA . ALA A 1 609 ? -4.379 -1.192 -14.527 1.00 85.19 609 ALA A CA 1
ATOM 4844 C C . ALA A 1 609 ? -2.970 -1.802 -14.595 1.00 85.19 609 ALA A C 1
ATOM 4846 O O . ALA A 1 609 ? -2.343 -2.106 -13.573 1.00 85.19 609 ALA A O 1
ATOM 4847 N N . PHE A 1 610 ? -2.446 -1.920 -15.812 1.00 78.44 610 PHE A N 1
ATOM 4848 C CA . PHE A 1 610 ? -1.025 -2.091 -16.078 1.00 78.44 610 PHE A CA 1
ATOM 4849 C C . PHE A 1 610 ? -0.332 -0.741 -15.846 1.00 78.44 610 PHE A C 1
ATOM 4851 O O . PHE A 1 610 ? -0.173 0.066 -16.756 1.00 78.44 610 PHE A O 1
ATOM 4858 N N . THR A 1 611 ? 0.060 -0.476 -14.601 1.00 65.88 611 THR A N 1
ATOM 4859 C CA . THR A 1 611 ? 0.727 0.776 -14.230 1.00 65.88 611 THR A CA 1
ATOM 4860 C C . THR A 1 611 ? 1.996 0.527 -13.420 1.00 65.88 611 THR A C 1
ATOM 4862 O O . THR A 1 611 ? 2.086 -0.425 -12.639 1.00 65.88 611 THR A O 1
ATOM 4865 N N . ASN A 1 612 ? 2.978 1.409 -13.610 1.00 48.12 612 ASN A N 1
ATOM 4866 C CA . ASN A 1 612 ? 4.186 1.507 -12.786 1.00 48.12 612 ASN A CA 1
ATOM 4867 C C . ASN A 1 612 ? 4.098 2.673 -11.777 1.00 48.12 612 ASN A C 1
ATOM 4869 O O . ASN A 1 612 ? 5.044 2.875 -11.014 1.00 48.12 612 ASN A O 1
ATOM 4873 N N . ALA A 1 613 ? 3.012 3.460 -11.790 1.00 41.03 613 ALA A N 1
ATOM 4874 C CA . ALA A 1 613 ? 2.850 4.656 -10.967 1.00 41.03 613 ALA A CA 1
ATOM 4875 C C . ALA A 1 613 ? 2.196 4.330 -9.610 1.00 41.03 613 ALA A C 1
ATOM 4877 O O . ALA A 1 613 ? 1.102 3.773 -9.546 1.00 41.03 613 ALA A O 1
ATOM 4878 N N . GLU A 1 614 ? 2.863 4.694 -8.509 1.00 41.25 614 GLU A N 1
ATOM 4879 C CA . GLU A 1 614 ? 2.311 4.623 -7.148 1.00 41.25 614 GLU A CA 1
ATOM 4880 C C . GLU A 1 614 ? 1.735 5.994 -6.747 1.00 41.25 614 GLU A C 1
ATOM 4882 O O . GLU A 1 614 ? 2.455 6.994 -6.728 1.00 41.25 614 GLU A O 1
ATOM 4887 N N . GLY A 1 615 ? 0.444 6.063 -6.401 1.00 47.38 615 GLY A N 1
ATOM 4888 C CA . GLY A 1 615 ? -0.189 7.305 -5.932 1.00 47.38 615 GLY A CA 1
ATOM 4889 C C . GLY A 1 615 ? -1.707 7.325 -6.110 1.00 47.38 615 GLY A C 1
ATOM 4890 O O . GLY A 1 615 ? -2.437 7.131 -5.145 1.00 47.38 615 GLY A O 1
ATOM 4891 N N . SER A 1 616 ? -2.176 7.546 -7.342 1.00 45.72 616 SER A N 1
ATOM 4892 C CA . SER A 1 616 ? -3.604 7.570 -7.722 1.00 45.72 616 SER A CA 1
ATOM 4893 C C . SER A 1 616 ? -4.179 6.187 -8.069 1.00 45.72 616 SER A C 1
ATOM 4895 O O . SER A 1 616 ? -5.392 6.033 -8.216 1.00 45.72 616 SER A O 1
ATOM 4897 N N . GLN A 1 617 ? -3.306 5.187 -8.204 1.00 54.69 617 GLN A N 1
ATOM 4898 C CA . GLN A 1 617 ? -3.605 3.786 -8.498 1.00 54.69 617 GLN A CA 1
ATOM 4899 C C . GLN A 1 617 ? -2.665 2.886 -7.676 1.00 54.69 617 GLN A C 1
ATOM 4901 O O . GLN A 1 617 ? -1.653 3.348 -7.134 1.00 54.69 617 GLN A O 1
ATOM 4906 N N . ILE A 1 618 ? -2.994 1.597 -7.569 1.00 57.56 618 ILE A N 1
ATOM 4907 C CA . ILE A 1 618 ? -2.178 0.595 -6.874 1.00 57.56 618 ILE A CA 1
ATOM 4908 C C . ILE A 1 618 ? -1.818 -0.529 -7.849 1.00 57.56 618 ILE A C 1
ATOM 4910 O O . ILE A 1 618 ? -2.683 -1.060 -8.540 1.00 57.56 618 ILE A O 1
ATOM 4914 N N . ALA A 1 619 ? -0.545 -0.935 -7.878 1.00 60.53 619 ALA A N 1
ATOM 4915 C CA . ALA A 1 619 ? -0.055 -1.950 -8.808 1.00 60.53 619 ALA A CA 1
ATOM 4916 C C . ALA A 1 619 ? -0.845 -3.274 -8.727 1.00 60.53 619 ALA A C 1
ATOM 4918 O O . ALA A 1 619 ? -0.973 -3.885 -7.658 1.00 60.53 619 ALA A O 1
ATOM 4919 N N . ALA A 1 620 ? -1.306 -3.756 -9.887 1.00 58.66 620 ALA A N 1
ATOM 4920 C CA . ALA A 1 620 ? -2.192 -4.913 -9.996 1.00 58.66 620 ALA A CA 1
ATOM 4921 C C . ALA A 1 620 ? -1.603 -6.215 -9.449 1.00 58.66 620 ALA A C 1
ATOM 4923 O O . ALA A 1 620 ? -2.330 -6.997 -8.852 1.00 58.66 620 ALA A O 1
ATOM 4924 N N . THR A 1 621 ? -0.286 -6.426 -9.567 1.00 74.88 621 THR A N 1
ATOM 4925 C CA . THR A 1 621 ? 0.500 -7.579 -9.062 1.00 74.88 621 THR A CA 1
ATOM 4926 C C . THR A 1 621 ? -0.074 -8.982 -9.345 1.00 74.88 621 THR A C 1
ATOM 4928 O O . THR A 1 621 ? 0.524 -9.722 -10.125 1.00 74.88 621 THR A O 1
ATOM 4931 N N . LYS A 1 622 ? -1.183 -9.377 -8.707 1.00 85.44 622 LYS A N 1
ATOM 4932 C CA . LYS A 1 622 ? -1.896 -10.657 -8.872 1.00 85.44 622 LYS A CA 1
ATOM 4933 C C . LYS A 1 622 ? -3.235 -10.565 -9.609 1.00 85.44 622 LYS A C 1
ATOM 4935 O O . LYS A 1 622 ? -3.694 -11.594 -10.090 1.00 85.44 622 LYS A O 1
ATOM 4940 N N . PHE A 1 623 ? -3.832 -9.382 -9.696 1.00 91.31 623 PHE A N 1
ATOM 4941 C CA . PHE A 1 623 ? -5.101 -9.151 -10.386 1.00 91.31 623 PHE A CA 1
ATOM 4942 C C . PHE A 1 623 ? -4.942 -9.227 -11.907 1.00 91.31 623 PHE A C 1
ATOM 4944 O O . PHE A 1 623 ? -3.824 -9.143 -12.435 1.00 91.31 623 PHE A O 1
ATOM 4951 N N . SER A 1 624 ? -6.062 -9.382 -12.616 1.00 93.62 624 SER A N 1
ATOM 4952 C CA . SER A 1 624 ? -6.084 -9.204 -14.066 1.00 93.62 624 SER A CA 1
ATOM 4953 C C . SER A 1 624 ? -5.608 -7.790 -14.441 1.00 93.62 624 SER A C 1
ATOM 4955 O O . SER A 1 624 ? -5.928 -6.817 -13.760 1.00 93.62 624 SER A O 1
ATOM 4957 N N . GLN A 1 625 ? -4.782 -7.681 -15.489 1.00 91.81 625 GLN A N 1
ATOM 4958 C CA . GLN A 1 625 ? -4.146 -6.420 -15.891 1.00 91.81 625 GLN A CA 1
ATOM 4959 C C . GLN A 1 625 ? -4.772 -5.888 -17.178 1.00 91.81 625 GLN A C 1
ATOM 4961 O O . GLN A 1 625 ? -4.779 -6.568 -18.204 1.00 91.81 625 GLN A O 1
ATOM 4966 N N . TRP A 1 626 ? -5.255 -4.658 -17.112 1.00 95.31 626 TRP A N 1
ATOM 4967 C CA . TRP A 1 626 ? -6.016 -3.942 -18.132 1.00 95.31 626 TRP A CA 1
ATOM 4968 C C . TRP A 1 626 ? -5.313 -2.622 -18.464 1.00 95.31 626 TRP A C 1
ATOM 4970 O O . TRP A 1 626 ? -4.446 -2.201 -17.697 1.00 95.31 626 TRP A O 1
ATOM 4980 N N . PRO A 1 627 ? -5.642 -1.952 -19.578 1.00 94.44 627 PRO A N 1
ATOM 4981 C CA . PRO A 1 627 ? -5.179 -0.583 -19.773 1.00 94.44 627 PRO A CA 1
ATOM 4982 C C . PRO A 1 627 ? -5.750 0.355 -18.694 1.00 94.44 627 PRO A C 1
ATOM 4984 O O . PRO A 1 627 ? -6.733 0.020 -18.026 1.00 94.44 627 PRO A O 1
ATOM 4987 N N . GLU A 1 628 ? -5.147 1.532 -18.516 1.00 93.88 628 GLU A N 1
ATOM 4988 C CA . GLU A 1 628 ? -5.691 2.552 -17.610 1.00 93.88 628 GLU A CA 1
ATOM 4989 C C . GLU A 1 628 ? -7.037 3.100 -18.119 1.00 93.88 628 GLU A C 1
ATOM 4991 O O . GLU A 1 628 ? -7.470 2.799 -19.236 1.00 93.88 628 GLU A O 1
ATOM 4996 N N . SER A 1 629 ? -7.723 3.915 -17.307 1.00 94.88 629 SER A N 1
ATOM 4997 C CA . SER A 1 629 ? -9.058 4.450 -17.625 1.00 94.88 629 SER A CA 1
ATOM 4998 C C . SER A 1 629 ? -9.124 5.112 -19.005 1.00 94.88 629 SER A C 1
ATOM 5000 O O . SER A 1 629 ? -10.055 4.847 -19.765 1.00 94.88 629 SER A O 1
ATOM 5002 N N . LEU A 1 630 ? -8.107 5.901 -19.372 1.00 96.62 630 LEU A N 1
ATOM 5003 C CA . LEU A 1 630 ? -8.008 6.510 -20.702 1.00 96.62 630 LEU A CA 1
ATOM 5004 C C . LEU A 1 630 ? -7.885 5.473 -21.823 1.00 96.62 630 LEU A C 1
ATOM 5006 O O . LEU A 1 630 ? -8.438 5.672 -22.902 1.00 96.62 630 LEU A O 1
ATOM 5010 N N . GLY A 1 631 ? -7.191 4.362 -21.580 1.00 96.94 631 GLY A N 1
ATOM 5011 C CA . GLY A 1 631 ? -7.040 3.285 -22.551 1.00 96.94 631 GLY A CA 1
ATOM 5012 C C . GLY A 1 631 ? -8.317 2.470 -22.715 1.00 96.94 631 GLY A C 1
ATOM 5013 O O . GLY A 1 631 ? -8.683 2.150 -23.842 1.00 96.94 631 GLY A O 1
ATOM 5014 N N . LEU A 1 632 ? -9.057 2.215 -21.630 1.00 97.50 632 LEU A N 1
ATOM 5015 C CA . LEU A 1 632 ? -10.416 1.666 -21.715 1.00 97.50 632 LEU A CA 1
ATOM 5016 C C . LEU A 1 632 ? -11.340 2.612 -22.491 1.00 97.50 632 LEU A C 1
ATOM 5018 O O . LEU A 1 632 ? -12.081 2.172 -23.371 1.00 97.50 632 LEU A O 1
ATOM 5022 N N . ALA A 1 633 ? -11.251 3.917 -22.221 1.00 98.06 633 ALA A N 1
ATOM 5023 C CA . ALA A 1 633 ? -12.012 4.915 -22.952 1.00 98.06 633 ALA A CA 1
ATOM 5024 C C . ALA A 1 633 ? -11.642 4.929 -24.437 1.00 98.06 633 ALA A C 1
ATOM 5026 O O . ALA A 1 633 ? -12.540 4.975 -25.277 1.00 98.06 633 ALA A O 1
ATOM 5027 N N . ALA A 1 634 ? -10.354 4.836 -24.783 1.00 98.31 634 ALA A N 1
ATOM 5028 C CA . ALA A 1 634 ? -9.859 4.834 -26.160 1.00 98.31 634 ALA A CA 1
ATOM 5029 C C . ALA A 1 634 ? -10.481 3.731 -27.032 1.00 98.31 634 ALA A C 1
ATOM 5031 O O . ALA A 1 634 ? -10.631 3.931 -28.235 1.00 98.31 634 ALA A O 1
ATOM 5032 N N . ILE A 1 635 ? -10.893 2.605 -26.440 1.00 98.00 635 ILE A N 1
ATOM 5033 C CA . ILE A 1 635 ? -11.518 1.484 -27.159 1.00 98.00 635 ILE A CA 1
ATOM 5034 C C . ILE A 1 635 ? -12.957 1.810 -27.604 1.00 98.00 635 ILE A C 1
ATOM 5036 O O . ILE A 1 635 ? -13.413 1.263 -28.606 1.00 98.00 635 ILE A O 1
ATOM 5040 N N . ARG A 1 636 ? -13.658 2.724 -26.909 1.00 97.19 636 ARG A N 1
ATOM 5041 C CA . ARG A 1 636 ? -15.063 3.111 -27.178 1.00 97.19 636 ARG A CA 1
ATOM 5042 C C . ARG A 1 636 ? -16.051 1.937 -27.119 1.00 97.19 636 ARG A C 1
ATOM 5044 O O . ARG A 1 636 ? -16.971 1.852 -27.926 1.00 97.19 636 ARG A O 1
ATOM 5051 N N . ASP A 1 637 ? -15.856 1.039 -26.156 1.00 98.06 637 ASP A N 1
ATOM 5052 C CA . ASP A 1 637 ? -16.668 -0.171 -26.002 1.00 98.06 637 ASP A CA 1
ATOM 5053 C C . ASP A 1 637 ? -17.252 -0.262 -24.585 1.00 98.06 637 ASP A C 1
ATOM 5055 O O . ASP A 1 637 ? -16.591 -0.686 -23.633 1.00 98.06 637 ASP A O 1
ATOM 5059 N N . ALA A 1 638 ? -18.508 0.166 -24.445 1.00 98.06 638 ALA A N 1
ATOM 5060 C CA . ALA A 1 638 ? -19.230 0.131 -23.178 1.00 98.06 638 ALA A CA 1
ATOM 5061 C C . ALA A 1 638 ? -19.448 -1.306 -22.661 1.00 98.06 638 ALA A C 1
ATOM 5063 O O . ALA A 1 638 ? -19.389 -1.533 -21.455 1.00 98.06 638 ALA A O 1
ATOM 5064 N N . GLU A 1 639 ? -19.636 -2.294 -23.541 1.00 98.31 639 GLU A N 1
ATOM 5065 C CA . GLU A 1 639 ? -19.809 -3.699 -23.141 1.00 98.31 639 GLU A CA 1
ATOM 5066 C C . GLU A 1 639 ? -18.502 -4.285 -22.588 1.00 98.31 639 GLU A C 1
ATOM 5068 O O . GLU A 1 639 ? -18.498 -5.004 -21.581 1.00 98.31 639 GLU A O 1
ATOM 5073 N N . LEU A 1 640 ? -17.362 -3.922 -23.184 1.00 98.19 640 LEU A N 1
ATOM 5074 C CA . LEU A 1 640 ? -16.051 -4.272 -22.642 1.00 98.19 640 LEU A CA 1
ATOM 5075 C C . LEU A 1 640 ? -15.817 -3.629 -21.269 1.00 98.19 640 LEU A C 1
ATOM 5077 O O . LEU A 1 640 ? -15.306 -4.298 -20.373 1.00 98.19 640 LEU A O 1
ATOM 5081 N N . ILE A 1 641 ? -16.210 -2.366 -21.070 1.00 98.06 641 ILE A N 1
ATOM 5082 C CA . ILE A 1 641 ? -16.089 -1.692 -19.765 1.00 98.06 641 ILE A CA 1
ATOM 5083 C C . ILE A 1 641 ? -17.010 -2.319 -18.718 1.00 98.06 641 ILE A C 1
ATOM 5085 O O . ILE A 1 641 ? -16.599 -2.492 -17.570 1.00 98.06 641 ILE A O 1
ATOM 5089 N N . HIS A 1 642 ? -18.227 -2.709 -19.098 1.00 98.62 642 HIS A N 1
ATOM 5090 C CA . HIS A 1 642 ? -19.109 -3.476 -18.223 1.00 98.62 642 HIS A CA 1
ATOM 5091 C C . HIS A 1 642 ? -18.457 -4.807 -17.817 1.00 98.62 642 HIS A C 1
ATOM 5093 O O . HIS A 1 642 ? -18.418 -5.147 -16.635 1.00 98.62 642 HIS A O 1
ATOM 5099 N N . THR A 1 643 ? -17.879 -5.527 -18.783 1.00 98.50 643 THR A N 1
ATOM 5100 C CA . THR A 1 643 ? -17.155 -6.788 -18.547 1.00 98.50 643 THR A CA 1
ATOM 5101 C C . THR A 1 643 ? -15.953 -6.591 -17.622 1.00 98.50 643 THR A C 1
ATOM 5103 O O . THR A 1 643 ? -15.754 -7.367 -16.689 1.00 98.50 643 THR A O 1
ATOM 5106 N N . PHE A 1 644 ? -15.173 -5.531 -17.841 1.00 98.31 644 PHE A N 1
ATOM 5107 C CA . PHE A 1 644 ? -14.086 -5.133 -16.953 1.00 98.31 644 PHE A CA 1
ATOM 5108 C C . PHE A 1 644 ? -14.593 -4.887 -15.527 1.00 98.31 644 PHE A C 1
ATOM 5110 O O . PHE A 1 644 ? -14.032 -5.433 -14.577 1.00 98.31 644 PHE A O 1
ATOM 5117 N N . GLY A 1 645 ? -15.665 -4.103 -15.374 1.00 98.19 645 GLY A N 1
ATOM 5118 C CA . GLY A 1 645 ? -16.258 -3.800 -14.074 1.00 98.19 645 GLY A CA 1
ATOM 5119 C C . GLY A 1 645 ? -16.733 -5.055 -13.342 1.00 98.19 645 GLY A C 1
ATOM 5120 O O . GLY A 1 645 ? -16.482 -5.199 -12.147 1.00 98.19 645 GLY A O 1
ATOM 5121 N N . ASP A 1 646 ? -17.346 -5.999 -14.059 1.00 98.56 646 ASP A N 1
ATOM 5122 C CA . ASP A 1 646 ? -17.796 -7.268 -13.486 1.00 98.56 646 ASP A CA 1
ATOM 5123 C C . ASP A 1 646 ? -16.632 -8.176 -13.053 1.00 98.56 646 ASP A C 1
ATOM 5125 O O . ASP A 1 646 ? -16.661 -8.733 -11.954 1.00 98.56 646 ASP A O 1
ATOM 5129 N N . ILE A 1 647 ? -15.572 -8.283 -13.859 1.00 98.38 647 ILE A N 1
ATOM 5130 C CA . ILE A 1 647 ? -14.358 -9.028 -13.487 1.00 98.38 647 ILE A CA 1
ATOM 5131 C C . ILE A 1 647 ? -13.705 -8.390 -12.257 1.00 98.38 647 ILE A C 1
ATOM 5133 O O . ILE A 1 647 ? -13.431 -9.076 -11.269 1.00 98.38 647 ILE A O 1
ATOM 5137 N N . ALA A 1 648 ? -13.524 -7.068 -12.273 1.00 98.00 648 ALA A N 1
ATOM 5138 C CA . ALA A 1 648 ? -12.913 -6.334 -11.174 1.00 98.00 648 ALA A CA 1
ATOM 5139 C C . ALA A 1 648 ? -13.705 -6.479 -9.864 1.00 98.00 648 ALA A C 1
ATOM 5141 O O . ALA A 1 648 ? -13.119 -6.690 -8.800 1.00 98.00 648 ALA A O 1
ATOM 5142 N N . ARG A 1 649 ? -15.042 -6.436 -9.937 1.00 98.25 649 ARG A N 1
ATOM 5143 C CA . ARG A 1 649 ? -15.954 -6.709 -8.815 1.00 98.25 649 ARG A CA 1
ATOM 5144 C C . ARG A 1 649 ? -15.720 -8.096 -8.223 1.00 98.25 649 ARG A C 1
ATOM 5146 O O . ARG A 1 649 ? -15.642 -8.228 -6.999 1.00 98.25 649 ARG A O 1
ATOM 5153 N N . GLN A 1 650 ? -15.617 -9.124 -9.066 1.00 98.31 650 GLN A N 1
ATOM 5154 C CA . GLN A 1 650 ? -15.401 -10.502 -8.622 1.00 98.31 650 GLN A CA 1
ATOM 5155 C C . GLN A 1 650 ? -14.034 -10.675 -7.949 1.00 98.31 650 GLN A C 1
ATOM 5157 O O . GLN A 1 650 ? -13.967 -11.239 -6.854 1.00 98.31 650 GLN A O 1
ATOM 5162 N N . GLU A 1 651 ? -12.962 -10.140 -8.542 1.00 97.75 651 GLU A N 1
ATOM 5163 C CA . GLU A 1 651 ? -11.620 -10.199 -7.950 1.00 97.75 651 GLU A CA 1
ATOM 5164 C C . GLU A 1 651 ? -11.546 -9.417 -6.624 1.00 97.75 651 GLU A C 1
ATOM 5166 O O . GLU A 1 651 ? -10.959 -9.898 -5.654 1.00 97.75 651 GLU A O 1
ATOM 5171 N N . TYR A 1 652 ? -12.184 -8.244 -6.529 1.00 98.12 652 TYR A N 1
ATOM 5172 C CA . TYR A 1 652 ? -12.251 -7.460 -5.288 1.00 98.12 652 TYR A CA 1
ATOM 5173 C C . TYR A 1 652 ? -13.018 -8.188 -4.186 1.00 98.12 652 TYR A C 1
ATOM 5175 O O . TYR A 1 652 ? -12.509 -8.324 -3.069 1.00 98.12 652 TYR A O 1
ATOM 5183 N N . LYS A 1 653 ? -14.210 -8.714 -4.497 1.00 97.19 653 LYS A N 1
ATOM 5184 C CA . LYS A 1 653 ? -15.020 -9.469 -3.534 1.00 97.19 653 LYS A CA 1
ATOM 5185 C C . LYS A 1 653 ? -14.256 -10.681 -2.999 1.00 97.19 653 LYS A C 1
ATOM 5187 O O . LYS A 1 653 ? -14.309 -10.941 -1.798 1.00 97.19 653 LYS A O 1
ATOM 5192 N N . ALA A 1 654 ? -13.519 -11.378 -3.863 1.00 97.69 654 ALA A N 1
ATOM 5193 C CA . ALA A 1 654 ? -12.726 -12.544 -3.494 1.00 97.69 654 ALA A CA 1
ATOM 5194 C C . ALA A 1 654 ? -11.677 -12.248 -2.405 1.00 97.69 654 ALA A C 1
ATOM 5196 O O . ALA A 1 654 ? -11.429 -13.097 -1.554 1.00 97.69 654 ALA A O 1
ATOM 5197 N N . VAL A 1 655 ? -11.101 -11.041 -2.380 1.00 96.75 655 VAL A N 1
ATOM 5198 C CA . VAL A 1 655 ? -10.107 -10.632 -1.366 1.00 96.75 655 VAL A CA 1
ATOM 5199 C C . VAL A 1 655 ? -10.687 -9.792 -0.224 1.00 96.75 655 VAL A C 1
ATOM 5201 O O . VAL A 1 655 ? -9.934 -9.259 0.589 1.00 96.75 655 VAL A O 1
ATOM 5204 N N . GLY A 1 656 ? -12.013 -9.647 -0.158 1.00 96.88 656 GLY A N 1
ATOM 5205 C CA . GLY A 1 656 ? -12.684 -8.867 0.883 1.00 96.88 656 GLY A CA 1
ATOM 5206 C C . GLY A 1 656 ? -12.750 -7.355 0.632 1.00 96.88 656 GLY A C 1
ATOM 5207 O O . GLY A 1 656 ? -13.168 -6.609 1.518 1.00 96.88 656 GLY A O 1
ATOM 5208 N N . ILE A 1 657 ? -12.393 -6.873 -0.564 1.00 98.06 657 ILE A N 1
ATOM 5209 C CA . ILE A 1 657 ? -12.635 -5.478 -0.961 1.00 98.06 657 ILE A CA 1
ATOM 5210 C C . ILE A 1 657 ? -14.111 -5.340 -1.347 1.00 98.06 657 ILE A C 1
ATOM 5212 O O . ILE A 1 657 ? -14.630 -6.070 -2.191 1.00 98.06 657 ILE A O 1
ATOM 5216 N N . ARG A 1 658 ? -14.808 -4.408 -0.695 1.00 97.88 658 ARG A N 1
ATOM 5217 C CA . ARG A 1 658 ? -16.266 -4.226 -0.808 1.00 97.88 658 ARG A CA 1
ATOM 5218 C C . ARG A 1 658 ? -16.664 -2.817 -1.226 1.00 97.88 658 ARG A C 1
ATOM 5220 O O . ARG A 1 658 ? -17.837 -2.601 -1.505 1.00 97.88 658 ARG A O 1
ATOM 5227 N N . SER A 1 659 ? -15.697 -1.905 -1.327 1.00 98.12 659 SER A N 1
ATOM 5228 C CA . SER A 1 659 ? -15.859 -0.569 -1.898 1.00 98.12 659 SER A CA 1
ATOM 5229 C C . SER A 1 659 ? -14.713 -0.241 -2.865 1.00 98.12 659 SER A C 1
ATOM 5231 O O . SER A 1 659 ? -13.539 -0.448 -2.570 1.00 98.12 659 SER A O 1
ATOM 5233 N N . ALA A 1 660 ? -15.053 0.252 -4.042 1.00 97.75 660 ALA A N 1
ATOM 5234 C CA . ALA A 1 660 ? -14.150 0.753 -5.057 1.00 97.75 660 ALA A CA 1
ATOM 5235 C C . ALA A 1 660 ? -14.196 2.282 -5.007 1.00 97.75 660 ALA A C 1
ATOM 5237 O O . ALA A 1 660 ? -15.233 2.875 -5.298 1.00 97.75 660 ALA A O 1
ATOM 5238 N N . LEU A 1 661 ? -13.085 2.937 -4.660 1.00 97.00 661 LEU A N 1
ATOM 5239 C CA . LEU A 1 661 ? -12.982 4.403 -4.608 1.00 97.00 661 LEU A CA 1
ATOM 5240 C C . LEU A 1 661 ? -12.838 5.011 -6.014 1.00 97.00 661 LEU A C 1
ATOM 5242 O O . LEU A 1 661 ? -11.979 5.854 -6.261 1.00 97.00 661 LEU A O 1
ATOM 5246 N N . HIS A 1 662 ? -13.625 4.508 -6.957 1.00 96.12 662 HIS A N 1
ATOM 5247 C CA . HIS A 1 662 ? -13.613 4.793 -8.385 1.00 96.12 662 HIS A CA 1
ATOM 5248 C C . HIS A 1 662 ? -14.969 4.344 -8.984 1.00 96.12 662 HIS A C 1
ATOM 5250 O O . HIS A 1 662 ? -15.686 3.579 -8.326 1.00 96.12 662 HIS A O 1
ATOM 5256 N N . PRO A 1 663 ? -15.357 4.775 -10.202 1.00 97.44 663 PRO A N 1
ATOM 5257 C CA . PRO A 1 663 ? -14.571 5.475 -11.229 1.00 97.44 663 PRO A CA 1
ATOM 5258 C C . PRO A 1 663 ? -14.369 6.980 -10.984 1.00 97.44 663 PRO A C 1
ATOM 5260 O O . PRO A 1 663 ? -15.201 7.648 -10.372 1.00 97.44 663 PRO A O 1
ATOM 5263 N N . GLN A 1 664 ? -13.270 7.516 -11.526 1.00 97.69 664 GLN A N 1
ATOM 5264 C CA . GLN A 1 664 ? -13.103 8.955 -11.728 1.00 97.69 664 GLN A CA 1
ATOM 5265 C C . GLN A 1 664 ? -13.791 9.335 -13.048 1.00 97.69 664 GLN A C 1
ATOM 5267 O O . GLN A 1 664 ? -13.418 8.845 -14.111 1.00 97.69 664 GLN A O 1
ATOM 5272 N N . ILE A 1 665 ? -14.826 10.165 -12.961 1.00 98.31 665 ILE A N 1
ATOM 5273 C CA . ILE A 1 665 ? -15.719 10.553 -14.066 1.00 98.31 665 ILE A CA 1
ATOM 5274 C C . ILE A 1 665 ? -15.646 12.055 -14.362 1.00 98.31 665 ILE A C 1
ATOM 5276 O O . ILE A 1 665 ? -16.542 12.617 -14.989 1.00 98.31 665 ILE A O 1
ATOM 5280 N N . ASP A 1 666 ? -14.570 12.691 -13.898 1.00 98.25 666 ASP A N 1
ATOM 5281 C CA . ASP A 1 666 ? -14.202 14.053 -14.265 1.00 98.25 666 ASP A CA 1
ATOM 5282 C C . ASP A 1 666 ? -13.954 14.160 -15.777 1.00 98.25 666 ASP A C 1
ATOM 5284 O O . ASP A 1 666 ? -13.512 13.202 -16.421 1.00 98.25 666 ASP A O 1
ATOM 5288 N N . VAL A 1 667 ? -14.213 15.343 -16.333 1.00 97.81 667 VAL A N 1
ATOM 5289 C CA . VAL A 1 667 ? -13.980 15.659 -17.746 1.00 97.81 667 VAL A CA 1
ATOM 5290 C C . VAL A 1 667 ? -12.633 16.368 -17.872 1.00 97.81 667 VAL A C 1
ATOM 5292 O O . VAL A 1 667 ? -12.393 17.349 -17.180 1.00 97.81 667 VAL A O 1
ATOM 5295 N N . ALA A 1 668 ? -11.744 15.876 -18.730 1.00 96.50 668 ALA A N 1
ATOM 5296 C CA . ALA A 1 668 ? -10.380 16.390 -18.882 1.00 96.50 668 ALA A CA 1
ATOM 5297 C C . ALA A 1 668 ? -10.301 17.661 -19.757 1.00 96.50 668 ALA A C 1
ATOM 5299 O O . ALA A 1 668 ? -9.727 17.613 -20.839 1.00 96.50 668 ALA A O 1
ATOM 5300 N N . THR A 1 669 ? -10.907 18.769 -19.321 1.00 96.62 669 THR A N 1
ATOM 5301 C CA . THR A 1 669 ? -10.961 20.029 -20.094 1.00 96.62 669 THR A CA 1
ATOM 5302 C C . THR A 1 669 ? -9.685 20.866 -20.024 1.00 96.62 669 THR A C 1
ATOM 5304 O O . THR A 1 669 ? -9.383 21.558 -20.982 1.00 96.62 669 THR A O 1
ATOM 5307 N N . GLU A 1 670 ? -8.913 20.785 -18.938 1.00 97.06 670 GLU A N 1
ATOM 5308 C CA . GLU A 1 670 ? -7.618 21.467 -18.819 1.00 97.06 670 GLU A CA 1
ATOM 5309 C C . GLU A 1 670 ? -6.464 20.463 -19.017 1.00 97.06 670 GLU A C 1
ATOM 5311 O O . GLU A 1 670 ? -6.199 19.659 -18.117 1.00 97.06 670 GLU A O 1
ATOM 5316 N N . PRO A 1 671 ? -5.753 20.478 -20.162 1.00 96.31 671 PRO A N 1
ATOM 5317 C CA . PRO A 1 671 ? -4.784 19.447 -20.546 1.00 96.31 671 PRO A CA 1
ATOM 5318 C C . PRO A 1 671 ? -3.546 19.372 -19.641 1.00 96.31 671 PRO A C 1
ATOM 5320 O O . PRO A 1 671 ? -2.881 18.336 -19.592 1.00 96.31 671 PRO A O 1
ATOM 5323 N N . ARG A 1 672 ? -3.213 20.430 -18.893 1.00 96.12 672 ARG A N 1
ATOM 5324 C CA . ARG A 1 672 ? -2.070 20.424 -17.962 1.00 96.12 672 ARG A CA 1
ATOM 5325 C C . ARG A 1 672 ? -2.370 19.699 -16.651 1.00 96.12 672 ARG A C 1
ATOM 5327 O O . ARG A 1 672 ? -1.436 19.417 -15.894 1.00 96.12 672 ARG A O 1
ATOM 5334 N N . TRP A 1 673 ? -3.637 19.367 -16.390 1.00 96.19 673 TRP A N 1
ATOM 5335 C CA . TRP A 1 673 ? -4.049 18.716 -15.154 1.00 96.19 673 TRP A CA 1
ATOM 5336 C C . TRP A 1 673 ? -3.426 17.325 -14.987 1.00 96.19 673 TRP A C 1
ATOM 5338 O O . TRP A 1 673 ? -3.574 16.422 -15.810 1.00 96.19 673 TRP A O 1
ATOM 5348 N N . ALA A 1 674 ? -2.766 17.115 -13.851 1.00 92.19 674 ALA A N 1
ATOM 5349 C CA . ALA A 1 674 ? -1.971 15.916 -13.600 1.00 92.19 674 ALA A CA 1
ATOM 5350 C C . ALA A 1 674 ? -2.774 14.624 -13.347 1.00 92.19 674 ALA A C 1
ATOM 5352 O O . ALA A 1 674 ? -2.177 13.555 -13.225 1.00 92.19 674 ALA A O 1
ATOM 5353 N N . ARG A 1 675 ? -4.110 14.683 -13.236 1.00 92.69 675 ARG A N 1
ATOM 5354 C CA . ARG A 1 675 ? -4.956 13.502 -12.950 1.00 92.69 675 ARG A CA 1
ATOM 5355 C C . ARG A 1 675 ? -5.819 13.047 -14.126 1.00 92.69 675 ARG A C 1
ATOM 5357 O O . ARG A 1 675 ? -6.711 12.215 -13.930 1.00 92.69 675 ARG A O 1
ATOM 5364 N N . ILE A 1 676 ? -5.535 13.530 -15.338 1.00 95.56 676 ILE A N 1
ATOM 5365 C CA . ILE A 1 676 ? -6.253 13.135 -16.560 1.00 95.56 676 ILE A CA 1
ATOM 5366 C C . ILE A 1 676 ? -6.187 11.620 -16.794 1.00 95.56 676 ILE A C 1
ATOM 5368 O O . ILE A 1 676 ? -7.194 11.040 -17.198 1.00 95.56 676 ILE A O 1
ATOM 5372 N N . GLY A 1 677 ? -5.081 10.962 -16.427 1.00 92.88 677 GLY A N 1
ATOM 5373 C CA . GLY A 1 677 ? -4.902 9.503 -16.494 1.00 92.88 677 GLY A CA 1
ATOM 5374 C C . GLY A 1 677 ? -6.048 8.682 -15.887 1.00 92.88 677 GLY A C 1
ATOM 5375 O O . GLY A 1 677 ? -6.386 7.609 -16.385 1.00 92.88 677 GLY A O 1
ATOM 5376 N N . GLY A 1 678 ? -6.689 9.203 -14.832 1.00 92.50 678 GLY A N 1
ATOM 5377 C CA . GLY A 1 678 ? -7.819 8.550 -14.168 1.00 92.50 678 GLY A CA 1
ATOM 5378 C C . GLY A 1 678 ? -9.177 8.756 -14.849 1.00 92.50 678 GLY A C 1
ATOM 5379 O O . GLY A 1 678 ? -10.102 7.997 -14.559 1.00 92.50 678 GLY A O 1
ATOM 5380 N N . THR A 1 679 ? -9.299 9.754 -15.727 1.00 96.44 679 THR A N 1
ATOM 5381 C CA . THR A 1 679 ? -10.546 10.146 -16.408 1.00 96.44 679 THR A CA 1
ATOM 5382 C C . THR A 1 679 ? -10.881 9.231 -17.590 1.00 96.44 679 THR A C 1
ATOM 5384 O O . THR A 1 679 ? -10.165 8.276 -17.893 1.00 96.44 679 THR A O 1
ATOM 5387 N N . MET A 1 680 ? -11.971 9.548 -18.292 1.00 97.44 680 MET A N 1
ATOM 5388 C CA . MET A 1 680 ? -12.356 8.905 -19.555 1.00 97.44 680 MET A CA 1
ATOM 5389 C C . MET A 1 680 ? -12.192 9.840 -20.771 1.00 97.44 680 MET A C 1
ATOM 5391 O O . MET A 1 680 ? -12.675 9.523 -21.859 1.00 97.44 680 MET A O 1
ATOM 5395 N N . GLY A 1 681 ? -11.489 10.968 -20.603 1.00 96.94 681 GLY A N 1
ATOM 5396 C CA . GLY A 1 681 ? -11.257 11.973 -21.644 1.00 96.94 681 GLY A CA 1
ATOM 5397 C C . GLY A 1 681 ? -12.003 13.290 -21.428 1.00 96.94 681 GLY A C 1
ATOM 5398 O O . GLY A 1 681 ? -12.578 13.540 -20.369 1.00 96.94 681 GLY A O 1
ATOM 5399 N N . GLU A 1 682 ? -11.992 14.142 -22.452 1.00 97.00 682 GLU A N 1
ATOM 5400 C CA . GLU A 1 682 ? -12.599 15.485 -22.407 1.00 97.00 682 GLU A CA 1
ATOM 5401 C C . GLU A 1 682 ? -14.074 15.508 -22.869 1.00 97.00 682 GLU A C 1
ATOM 5403 O O . GLU A 1 682 ? -14.749 16.529 -22.782 1.00 97.00 682 GLU A O 1
ATOM 5408 N N . ASN A 1 683 ? -14.615 14.388 -23.368 1.00 98.19 683 ASN A N 1
ATOM 5409 C CA . ASN A 1 683 ? -16.003 14.322 -23.830 1.00 98.19 683 ASN A CA 1
ATOM 5410 C C . ASN A 1 683 ? -16.956 13.858 -22.719 1.00 98.19 683 ASN A C 1
ATOM 5412 O O . ASN A 1 683 ? -17.037 12.663 -22.432 1.00 98.19 683 ASN A O 1
ATOM 5416 N N . ALA A 1 684 ? -17.770 14.758 -22.165 1.00 98.44 684 ALA A N 1
ATOM 5417 C CA . ALA A 1 684 ? -18.692 14.393 -21.088 1.00 98.44 684 ALA A CA 1
ATOM 5418 C C . ALA A 1 684 ? -19.759 13.346 -21.469 1.00 98.44 684 ALA A C 1
ATOM 5420 O O . ALA A 1 684 ? -20.208 12.594 -20.606 1.00 98.44 684 ALA A O 1
ATOM 5421 N N . THR A 1 685 ? -20.171 13.265 -22.742 1.00 98.31 685 THR A N 1
ATOM 5422 C CA . THR A 1 685 ? -21.165 12.265 -23.186 1.00 98.31 685 THR A CA 1
ATOM 5423 C C . THR A 1 685 ? -20.560 10.866 -23.222 1.00 98.31 685 THR A C 1
ATOM 5425 O O . THR A 1 685 ? -21.164 9.926 -22.712 1.00 98.31 685 THR A O 1
ATOM 5428 N N . LEU A 1 686 ? -19.344 10.737 -23.757 1.00 98.25 686 LEU A N 1
ATOM 5429 C CA . LEU A 1 686 ? -18.593 9.489 -23.714 1.00 98.25 686 LEU A CA 1
ATOM 5430 C C . LEU A 1 686 ? -18.312 9.081 -22.265 1.00 98.25 686 LEU A C 1
ATOM 5432 O O . LEU A 1 686 ? -18.593 7.948 -21.889 1.00 98.25 686 LEU A O 1
ATOM 5436 N N . THR A 1 687 ? -17.816 10.002 -21.433 1.00 98.62 687 THR A N 1
ATOM 5437 C CA . THR A 1 687 ? -17.571 9.727 -20.010 1.00 98.62 687 THR A CA 1
ATOM 5438 C C . THR A 1 687 ? -18.845 9.241 -19.317 1.00 98.62 687 THR A C 1
ATOM 5440 O O . THR A 1 687 ? -18.793 8.265 -18.577 1.00 98.62 687 THR A O 1
ATOM 5443 N N . ALA A 1 688 ? -20.003 9.849 -19.596 1.00 98.81 688 ALA A N 1
ATOM 5444 C CA . ALA A 1 688 ? -21.290 9.396 -19.072 1.00 98.81 688 ALA A CA 1
ATOM 5445 C C . ALA A 1 688 ? -21.643 7.963 -19.511 1.00 98.81 688 ALA A C 1
ATOM 5447 O O . ALA A 1 688 ? -22.012 7.144 -18.670 1.00 98.81 688 ALA A O 1
ATOM 5448 N N . GLU A 1 689 ? -21.514 7.640 -20.801 1.00 98.62 689 GLU A N 1
ATOM 5449 C CA . GLU A 1 689 ? -21.791 6.300 -21.339 1.00 98.62 689 GLU A CA 1
ATOM 5450 C C . GLU A 1 689 ? -20.917 5.227 -20.673 1.00 98.62 689 GLU A C 1
ATOM 5452 O O . GLU A 1 689 ? -21.417 4.221 -20.159 1.00 98.62 689 GLU A O 1
ATOM 5457 N N . LEU A 1 690 ? -19.608 5.470 -20.629 1.00 98.69 690 LEU A N 1
ATOM 5458 C CA . LEU A 1 690 ? -18.637 4.525 -20.091 1.00 98.69 690 LEU A CA 1
ATOM 5459 C C . LEU A 1 690 ? -18.746 4.406 -18.561 1.00 98.69 690 LEU A C 1
ATOM 5461 O O . LEU A 1 690 ? -18.642 3.302 -18.026 1.00 98.69 690 LEU A O 1
ATOM 5465 N N . ALA A 1 691 ? -19.033 5.502 -17.850 1.00 98.44 691 ALA A N 1
ATOM 5466 C CA . ALA A 1 691 ? -19.292 5.483 -16.411 1.00 98.44 691 ALA A CA 1
ATOM 5467 C C . ALA A 1 691 ? -20.524 4.640 -16.055 1.00 98.44 691 ALA A C 1
ATOM 5469 O O . ALA A 1 691 ? -20.480 3.868 -15.096 1.00 98.44 691 ALA A O 1
ATOM 5470 N N . VAL A 1 692 ? -21.607 4.735 -16.836 1.00 98.75 692 VAL A N 1
ATOM 5471 C CA . VAL A 1 692 ? -22.814 3.914 -16.638 1.00 98.75 692 VAL A CA 1
ATOM 5472 C C . VAL A 1 692 ? -22.476 2.427 -16.759 1.00 98.75 692 VAL A C 1
ATOM 5474 O O . VAL A 1 692 ? -22.883 1.639 -15.902 1.00 98.75 692 VAL A O 1
ATOM 5477 N N . ALA A 1 693 ? -21.725 2.038 -17.792 1.00 98.62 693 ALA A N 1
ATOM 5478 C CA . ALA A 1 693 ? -21.296 0.654 -17.981 1.00 98.62 693 ALA A CA 1
ATOM 5479 C C . ALA A 1 693 ? -20.401 0.164 -16.833 1.00 98.62 693 ALA A C 1
ATOM 5481 O O . ALA A 1 693 ? -20.624 -0.919 -16.289 1.00 98.62 693 ALA A O 1
ATOM 5482 N N . TYR A 1 694 ? -19.445 0.998 -16.418 1.00 98.50 694 TYR A N 1
ATOM 5483 C CA . TYR A 1 694 ? -18.532 0.724 -15.313 1.00 98.50 694 TYR A CA 1
ATOM 5484 C C . TYR A 1 694 ? -19.289 0.450 -14.009 1.00 98.50 694 TYR A C 1
ATOM 5486 O O . TYR A 1 694 ? -19.095 -0.586 -13.376 1.00 98.50 694 TYR A O 1
ATOM 5494 N N . ILE A 1 695 ? -20.185 1.363 -13.617 1.00 98.56 695 ILE A N 1
ATOM 5495 C CA . ILE A 1 695 ? -20.972 1.271 -12.379 1.00 98.56 695 ILE A CA 1
ATOM 5496 C C . ILE A 1 695 ? -21.835 0.004 -12.386 1.00 98.56 695 ILE A C 1
ATOM 5498 O O . ILE A 1 695 ? -21.853 -0.742 -11.407 1.00 98.56 695 ILE A O 1
ATOM 5502 N N . LYS A 1 696 ? -22.499 -0.292 -13.510 1.00 98.31 696 LYS A N 1
ATOM 5503 C CA . LYS A 1 696 ? -23.333 -1.495 -13.642 1.00 98.31 696 LYS A CA 1
ATOM 5504 C C . LYS A 1 696 ? -22.531 -2.793 -13.544 1.00 98.31 696 LYS A C 1
ATOM 5506 O O . LYS A 1 696 ? -22.991 -3.713 -12.872 1.00 98.31 696 LYS A O 1
ATOM 5511 N N . GLY A 1 697 ? -21.321 -2.845 -14.105 1.00 98.38 697 GLY A N 1
ATOM 5512 C CA . GLY A 1 697 ? -20.429 -3.997 -13.928 1.00 98.38 697 GLY A CA 1
ATOM 5513 C C . GLY A 1 697 ? -20.122 -4.269 -12.448 1.00 98.38 697 GLY A C 1
ATOM 5514 O O . GLY A 1 697 ? -20.159 -5.412 -11.996 1.00 98.38 697 GLY A O 1
ATOM 5515 N N . PHE A 1 698 ? -19.927 -3.211 -11.654 1.00 98.56 698 PHE A N 1
ATOM 5516 C CA . PHE A 1 698 ? -19.698 -3.308 -10.207 1.00 98.56 698 PHE A CA 1
ATOM 5517 C C . PHE A 1 698 ? -20.949 -3.648 -9.377 1.00 98.56 698 PHE A C 1
ATOM 5519 O O . PHE A 1 698 ? -20.824 -4.207 -8.280 1.00 98.56 698 PHE A O 1
ATOM 5526 N N . HIS A 1 699 ? -22.152 -3.378 -9.894 1.00 97.62 699 HIS A N 1
ATOM 5527 C CA . HIS A 1 699 ? -23.397 -3.861 -9.291 1.00 97.62 699 HIS A CA 1
ATOM 5528 C C . HIS A 1 699 ? -23.507 -5.387 -9.406 1.00 97.62 699 HIS A C 1
ATOM 5530 O O . HIS A 1 699 ? -23.877 -6.047 -8.439 1.00 97.62 699 HIS A O 1
ATOM 5536 N N . GLY A 1 700 ? -23.092 -5.961 -10.533 1.00 94.31 700 GLY A N 1
ATOM 5537 C CA . GLY A 1 700 ? -23.227 -7.390 -10.797 1.00 94.31 700 GLY A CA 1
ATOM 5538 C C . GLY A 1 700 ? -24.578 -7.753 -11.430 1.00 94.31 700 GLY A C 1
ATOM 5539 O O . GLY A 1 700 ? -25.395 -6.875 -11.721 1.00 94.31 700 GLY A O 1
ATOM 5540 N N . PRO A 1 701 ? -24.814 -9.052 -11.680 1.00 90.88 701 PRO A N 1
ATOM 5541 C CA . PRO A 1 701 ? -25.844 -9.518 -12.614 1.00 90.88 701 PRO A CA 1
ATOM 5542 C C . PRO A 1 701 ? -27.285 -9.205 -12.184 1.00 90.88 701 PRO A C 1
ATOM 5544 O O . PRO A 1 701 ? -28.129 -8.954 -13.041 1.00 90.88 701 PRO A O 1
ATOM 5547 N N . ASP A 1 702 ? -27.555 -9.171 -10.878 1.00 92.38 702 ASP A N 1
ATOM 5548 C CA . ASP A 1 702 ? -28.902 -8.983 -10.319 1.00 92.38 702 ASP A CA 1
ATOM 5549 C C . ASP A 1 702 ? -29.149 -7.548 -9.811 1.00 92.38 702 ASP A C 1
ATOM 5551 O O . ASP A 1 702 ? -30.100 -7.281 -9.074 1.00 92.38 702 ASP A O 1
ATOM 5555 N N . GLY A 1 703 ? -28.291 -6.600 -10.204 1.00 94.25 703 GLY A N 1
ATOM 5556 C CA . GLY A 1 703 ? -28.290 -5.243 -9.665 1.00 94.25 703 GLY A CA 1
ATOM 5557 C C . GLY A 1 703 ? -27.577 -5.142 -8.314 1.00 94.25 703 GLY A C 1
ATOM 5558 O O . GLY A 1 703 ? -26.872 -6.054 -7.887 1.00 94.25 703 GLY A O 1
ATOM 5559 N N . PHE A 1 704 ? -27.707 -3.988 -7.656 1.00 96.81 704 PHE A N 1
ATOM 5560 C CA . PHE A 1 704 ? -26.949 -3.706 -6.438 1.00 96.81 704 PHE A CA 1
ATOM 5561 C C . PHE A 1 704 ? -27.427 -4.552 -5.239 1.00 96.81 704 PHE A C 1
ATOM 5563 O O . PHE A 1 704 ? -28.600 -4.496 -4.871 1.00 96.81 704 PHE A O 1
ATOM 5570 N N . GLY A 1 705 ? -26.517 -5.293 -4.602 1.00 95.88 705 GLY A N 1
ATOM 5571 C CA . GLY A 1 705 ? -26.798 -6.204 -3.493 1.00 95.88 705 GLY A CA 1
ATOM 5572 C C . GLY A 1 705 ? -25.567 -6.982 -3.004 1.00 95.88 705 GLY A C 1
ATOM 5573 O O . GLY A 1 705 ? -24.436 -6.496 -3.033 1.00 95.88 705 GLY A O 1
ATOM 5574 N N . HIS A 1 706 ? -25.778 -8.224 -2.552 1.00 94.62 706 HIS A N 1
ATOM 5575 C CA . HIS A 1 706 ? -24.752 -9.045 -1.886 1.00 94.62 706 HIS A CA 1
ATOM 5576 C C . HIS A 1 706 ? -23.539 -9.353 -2.776 1.00 94.62 706 HIS A C 1
ATOM 5578 O O . HIS A 1 706 ? -22.412 -9.494 -2.290 1.00 94.62 706 HIS A O 1
ATOM 5584 N N . ASP A 1 707 ? -23.743 -9.449 -4.086 1.00 94.75 707 ASP A N 1
ATOM 5585 C CA . ASP A 1 707 ? -22.673 -9.722 -5.040 1.00 94.75 707 ASP A CA 1
ATOM 5586 C C . ASP A 1 707 ? -21.946 -8.466 -5.519 1.00 94.75 707 ASP A C 1
ATOM 5588 O O . ASP A 1 707 ? -20.896 -8.574 -6.149 1.00 94.75 707 ASP A O 1
ATOM 5592 N N . SER A 1 708 ? -22.418 -7.279 -5.157 1.00 98.19 708 SER A N 1
ATOM 5593 C CA . SER A 1 708 ? -21.826 -6.024 -5.603 1.00 98.19 708 SER A CA 1
ATOM 5594 C C . SER A 1 708 ? -20.545 -5.672 -4.859 1.00 98.19 708 SER A C 1
ATOM 5596 O O . SER A 1 708 ? -20.256 -6.170 -3.769 1.00 98.19 708 SER A O 1
ATOM 5598 N N . VAL A 1 709 ? -19.796 -4.749 -5.445 1.00 98.38 709 VAL A N 1
ATOM 5599 C CA . VAL A 1 709 ? -18.814 -3.914 -4.755 1.00 98.38 709 VAL A CA 1
ATOM 5600 C C . VAL A 1 709 ? -19.278 -2.478 -4.981 1.00 98.38 709 VAL A C 1
ATOM 5602 O O . VAL A 1 709 ? -19.490 -2.086 -6.124 1.00 98.38 709 VAL A O 1
ATOM 5605 N N . THR A 1 710 ? -19.494 -1.702 -3.916 1.00 97.81 710 THR A N 1
ATOM 5606 C CA . THR A 1 710 ? -19.983 -0.320 -4.079 1.00 97.81 710 THR A CA 1
ATOM 5607 C C . THR A 1 710 ? -18.936 0.540 -4.778 1.00 97.81 710 THR A C 1
ATOM 5609 O O . THR A 1 710 ? -17.756 0.423 -4.472 1.00 97.81 710 THR A O 1
ATOM 5612 N N . THR A 1 711 ? -19.352 1.433 -5.671 1.00 97.69 711 THR A N 1
ATOM 5613 C CA . THR A 1 711 ? -18.469 2.403 -6.335 1.00 97.69 711 THR A CA 1
ATOM 5614 C C . THR A 1 711 ? -18.597 3.789 -5.715 1.00 97.69 711 THR A C 1
ATOM 5616 O O . THR A 1 711 ? -19.653 4.156 -5.189 1.00 97.69 711 THR A O 1
ATOM 5619 N N . VAL A 1 712 ? -17.529 4.576 -5.826 1.00 98.31 712 VAL A N 1
ATOM 5620 C CA . VAL A 1 712 ? -17.503 5.999 -5.480 1.00 98.31 712 VAL A CA 1
ATOM 5621 C C . VAL A 1 712 ? -17.266 6.798 -6.756 1.00 98.31 712 VAL A C 1
ATOM 5623 O O . VAL A 1 712 ? -16.153 6.814 -7.281 1.00 98.31 712 VAL A O 1
ATOM 5626 N N . SER A 1 713 ? -18.318 7.451 -7.253 1.00 98.44 713 SER A N 1
ATOM 5627 C CA . SER A 1 713 ? -18.209 8.359 -8.399 1.00 98.44 713 SER A CA 1
ATOM 5628 C C . SER A 1 713 ? -17.514 9.646 -7.963 1.00 98.44 713 SER A C 1
ATOM 5630 O O . SER A 1 713 ? -17.889 10.232 -6.940 1.00 98.44 713 SER A O 1
ATOM 5632 N N . LYS A 1 714 ? -16.479 10.069 -8.699 1.00 97.88 714 LYS A N 1
ATOM 5633 C CA . LYS A 1 714 ? -15.632 11.191 -8.274 1.00 97.88 714 LYS A CA 1
ATOM 5634 C C . LYS A 1 714 ? -15.016 12.009 -9.427 1.00 97.88 714 LYS A C 1
ATOM 5636 O O . LYS A 1 714 ? -14.870 11.461 -10.512 1.00 97.88 714 LYS A O 1
ATOM 5641 N N . HIS A 1 715 ? -14.657 13.278 -9.226 1.00 97.88 715 HIS A N 1
ATOM 5642 C CA . HIS A 1 715 ? -14.838 14.054 -7.992 1.00 97.88 715 HIS A CA 1
ATOM 5643 C C . HIS A 1 715 ? -15.870 15.163 -8.209 1.00 97.88 715 HIS A C 1
ATOM 5645 O O . HIS A 1 715 ? -15.694 16.066 -9.015 1.00 97.88 715 HIS A O 1
ATOM 5651 N N . PHE A 1 716 ? -16.983 15.098 -7.486 1.00 98.50 716 PHE A N 1
ATOM 5652 C CA . PHE A 1 716 ? -18.112 16.007 -7.669 1.00 98.50 716 PHE A CA 1
ATOM 5653 C C . PHE A 1 716 ? -17.749 17.463 -7.293 1.00 98.50 716 PHE A C 1
ATOM 5655 O O . PHE A 1 716 ? -17.075 17.663 -6.276 1.00 98.50 716 PHE A O 1
ATOM 5662 N N . PRO A 1 717 ? -18.201 18.495 -8.035 1.00 96.56 717 PRO A N 1
ATOM 5663 C CA . PRO A 1 717 ? -19.081 18.472 -9.216 1.00 96.56 717 PRO A CA 1
ATOM 5664 C C . PRO A 1 717 ? -18.357 18.333 -10.573 1.00 96.56 717 PRO A C 1
ATOM 5666 O O . PRO A 1 717 ? -18.957 18.585 -11.614 1.00 96.56 717 PRO A O 1
ATOM 5669 N N . GLY A 1 718 ? -17.088 17.927 -10.569 1.00 95.62 718 GLY A N 1
ATOM 5670 C CA . GLY A 1 718 ? -16.216 17.809 -11.735 1.00 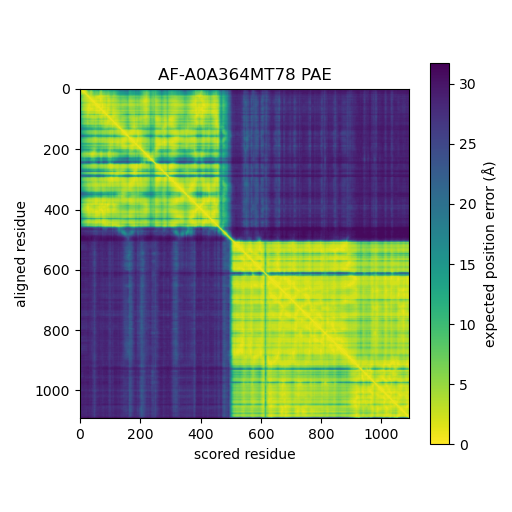95.62 718 GLY A CA 1
ATOM 5671 C C . GLY A 1 718 ? -14.913 18.573 -11.516 1.00 95.62 718 GLY A C 1
ATOM 5672 O O . GLY A 1 718 ? -14.924 19.780 -11.284 1.00 95.62 718 GLY A O 1
ATOM 5673 N N . SER A 1 719 ? -13.786 17.865 -11.574 1.00 94.06 719 SER A N 1
ATOM 5674 C CA . SER A 1 719 ? -12.453 18.426 -11.301 1.00 94.06 719 SER A CA 1
ATOM 5675 C C . SER A 1 719 ? -11.717 18.995 -12.511 1.00 94.06 719 SER A C 1
ATOM 5677 O O . SER A 1 719 ? -10.656 19.573 -12.325 1.00 94.06 719 SER A O 1
ATOM 5679 N N . GLY A 1 720 ? -12.235 18.821 -13.727 1.00 94.88 720 GLY A N 1
ATOM 5680 C CA . GLY A 1 720 ? -11.584 19.273 -14.965 1.00 94.88 720 GLY A CA 1
ATOM 5681 C C . GLY A 1 720 ? -11.100 20.728 -14.970 1.00 94.88 720 GLY A C 1
ATOM 5682 O O . GLY A 1 720 ? -9.967 20.957 -15.382 1.00 94.88 720 GLY A O 1
ATOM 5683 N N . PRO A 1 721 ? -11.898 21.695 -14.478 1.00 96.56 721 PRO A N 1
ATOM 5684 C CA . PRO A 1 721 ? -11.585 23.122 -14.567 1.00 96.56 721 PRO A CA 1
ATOM 5685 C C . PRO A 1 721 ? -10.555 23.649 -13.565 1.00 96.56 721 PRO A C 1
ATOM 5687 O O . PRO A 1 721 ? -10.762 24.698 -12.960 1.00 96.56 721 PRO A O 1
ATOM 5690 N N . VAL A 1 722 ? -9.468 22.921 -13.319 1.00 95.81 722 VAL A N 1
ATOM 5691 C CA . VAL A 1 722 ? -8.406 23.367 -12.403 1.00 95.81 722 VAL A CA 1
ATOM 5692 C C . VAL A 1 722 ? -7.664 24.582 -12.961 1.00 95.81 722 VAL A C 1
ATOM 5694 O O . VAL A 1 722 ? -7.148 24.546 -14.074 1.00 95.81 722 VAL A O 1
ATOM 5697 N N . GLU A 1 723 ? -7.558 25.643 -12.160 1.00 96.44 723 GLU A N 1
ATOM 5698 C CA . GLU A 1 723 ? -6.870 26.880 -12.547 1.00 96.44 723 GLU A CA 1
ATOM 5699 C C . GLU A 1 723 ? -5.422 26.578 -12.970 1.00 96.44 723 GLU A C 1
ATOM 5701 O O . GLU A 1 723 ? -4.643 26.006 -12.201 1.00 96.44 723 GLU A O 1
ATOM 5706 N N . HIS A 1 724 ? -5.070 26.938 -14.209 1.00 94.19 724 HIS A N 1
ATOM 5707 C CA . HIS A 1 724 ? -3.742 26.713 -14.799 1.00 94.19 724 HIS A CA 1
ATOM 5708 C C . HIS A 1 724 ? -3.265 25.243 -14.829 1.00 94.19 724 HIS A C 1
ATOM 5710 O O . HIS A 1 724 ? -2.069 24.985 -14.985 1.00 94.19 724 HIS A O 1
ATOM 5716 N N . GLY A 1 725 ? -4.169 24.269 -14.674 1.00 94.25 725 GLY A N 1
ATOM 5717 C CA . GLY A 1 725 ? -3.824 22.844 -14.613 1.00 94.25 725 GLY A CA 1
ATOM 5718 C C . GLY A 1 725 ? -3.236 22.377 -13.282 1.00 94.25 725 GLY A C 1
ATOM 5719 O O . GLY A 1 725 ? -2.736 21.253 -13.186 1.00 94.25 725 GLY A O 1
ATOM 5720 N N . GLU A 1 726 ? -3.280 23.213 -12.246 1.00 94.88 726 GLU A N 1
ATOM 5721 C CA . GLU A 1 726 ? -2.669 22.909 -10.959 1.00 94.88 726 GLU A CA 1
ATOM 5722 C C . GLU A 1 726 ? -3.575 22.043 -10.072 1.00 94.88 726 GLU A C 1
ATOM 5724 O O . GLU A 1 726 ? -4.692 22.419 -9.724 1.00 94.88 726 GLU A O 1
ATOM 5729 N N . ASP A 1 727 ? -3.082 20.870 -9.663 1.00 94.38 727 ASP A N 1
ATOM 5730 C CA . ASP A 1 727 ? -3.898 19.901 -8.929 1.00 94.38 727 ASP A CA 1
ATOM 5731 C C . ASP A 1 727 ? -4.194 20.331 -7.480 1.00 94.38 727 ASP A C 1
ATOM 5733 O O . ASP A 1 727 ? -3.311 20.749 -6.721 1.00 94.38 727 ASP A O 1
ATOM 5737 N N . SER A 1 728 ? -5.450 20.156 -7.064 1.00 94.69 728 SER A N 1
ATOM 5738 C CA . SER A 1 728 ? -5.948 20.639 -5.775 1.00 94.69 728 SER A CA 1
ATOM 5739 C C . SER A 1 728 ? -5.509 19.840 -4.550 1.00 94.69 728 SER A C 1
ATOM 5741 O O . SER A 1 728 ? -5.876 20.213 -3.434 1.00 94.69 728 SER A O 1
ATOM 5743 N N . HIS A 1 729 ? -4.685 18.801 -4.697 1.00 93.69 729 HIS A N 1
ATOM 5744 C CA . HIS A 1 729 ? -3.942 18.259 -3.555 1.00 93.69 729 HIS A CA 1
ATOM 5745 C C . HIS A 1 729 ? -2.923 19.263 -2.997 1.00 93.69 729 HIS A C 1
ATOM 5747 O O . HIS A 1 729 ? -2.563 19.175 -1.820 1.00 93.69 729 HIS A O 1
ATOM 5753 N N . PHE A 1 730 ? -2.457 20.210 -3.816 1.00 93.19 730 PHE A N 1
ATOM 5754 C CA . PHE A 1 730 ? -1.382 21.132 -3.465 1.00 93.19 730 PHE A CA 1
ATOM 5755 C C . PHE A 1 730 ? -1.888 22.548 -3.184 1.00 93.19 730 PHE A C 1
ATOM 5757 O O . PHE A 1 730 ? -2.930 22.990 -3.666 1.00 93.19 730 PHE A O 1
ATOM 5764 N N . THR A 1 731 ? -1.116 23.298 -2.398 1.00 92.69 731 THR A N 1
ATOM 5765 C CA . THR A 1 731 ? -1.485 24.642 -1.925 1.00 92.69 731 THR A CA 1
ATOM 5766 C C . THR A 1 731 ? -1.560 25.698 -3.028 1.00 92.69 731 THR A C 1
ATOM 5768 O O . THR A 1 731 ? -2.118 26.767 -2.795 1.00 92.69 731 THR A O 1
ATOM 5771 N N . TYR A 1 732 ? -1.006 25.439 -4.205 1.00 92.31 732 TYR A N 1
ATOM 5772 C CA . TYR A 1 732 ? -1.082 26.337 -5.356 1.00 92.31 732 TYR A CA 1
ATOM 5773 C C . TYR A 1 732 ? -2.241 25.981 -6.310 1.00 92.31 732 TYR A C 1
ATOM 5775 O O . TYR A 1 732 ? -2.660 26.846 -7.064 1.00 92.31 732 TYR A O 1
ATOM 5783 N N . GLY A 1 733 ? -2.813 24.770 -6.232 1.00 94.31 733 GLY A N 1
ATOM 5784 C CA . GLY A 1 733 ? -3.895 24.287 -7.109 1.00 94.31 733 GLY A CA 1
ATOM 5785 C C . GLY A 1 733 ? -5.300 24.401 -6.511 1.00 94.31 733 GLY A C 1
ATOM 5786 O O . GLY A 1 733 ? -6.160 23.557 -6.737 1.00 94.31 733 GLY A O 1
ATOM 5787 N N . LYS A 1 734 ? -5.552 25.400 -5.660 1.00 95.81 734 LYS A N 1
ATOM 5788 C CA . LYS A 1 734 ? -6.757 25.455 -4.804 1.00 95.81 734 LYS A CA 1
ATOM 5789 C C . LYS A 1 734 ? -8.067 25.748 -5.541 1.00 95.81 734 LYS A C 1
ATOM 5791 O O . LYS A 1 734 ? -9.135 25.660 -4.932 1.00 95.81 734 LYS A O 1
ATOM 5796 N N . ASN A 1 735 ? -7.995 26.174 -6.794 1.00 97.62 735 ASN A N 1
ATOM 5797 C CA . ASN A 1 735 ? -9.093 26.827 -7.490 1.00 97.62 735 ASN A CA 1
ATOM 5798 C C . ASN A 1 735 ? -9.573 25.993 -8.671 1.00 97.62 735 ASN A C 1
ATOM 5800 O O . ASN A 1 735 ? -8.768 25.437 -9.412 1.00 97.62 735 ASN A O 1
ATOM 5804 N N . ALA A 1 736 ? -10.891 25.957 -8.843 1.00 96.81 736 ALA A N 1
ATOM 5805 C CA . ALA A 1 736 ? -11.521 25.616 -10.105 1.00 96.81 736 ALA A CA 1
ATOM 5806 C C . ALA A 1 736 ? -12.147 26.882 -10.703 1.00 96.81 736 ALA A C 1
ATOM 5808 O O . ALA A 1 736 ? -12.833 27.617 -9.987 1.00 96.81 736 ALA A O 1
ATOM 5809 N N . THR A 1 737 ? -11.903 27.142 -11.983 1.00 96.44 737 THR A N 1
ATOM 5810 C CA . THR A 1 737 ? -12.329 28.347 -12.711 1.00 96.44 737 THR A CA 1
ATOM 5811 C C . THR A 1 737 ? -13.278 27.985 -13.849 1.00 96.44 737 THR A C 1
ATOM 5813 O O . THR A 1 737 ? -13.215 26.893 -14.394 1.00 96.44 737 THR A O 1
ATOM 5816 N N . TYR A 1 738 ? -14.190 28.894 -14.207 1.00 96.19 738 TYR A N 1
ATOM 5817 C CA . TYR A 1 738 ? -15.215 28.637 -15.234 1.00 96.19 738 TYR A CA 1
ATOM 5818 C C . TYR A 1 738 ? -15.308 29.769 -16.272 1.00 96.19 738 TYR A C 1
ATOM 5820 O O . TYR A 1 738 ? -16.362 30.404 -16.398 1.00 96.19 738 TYR A O 1
ATOM 5828 N N . PRO A 1 739 ? -14.212 30.103 -16.982 1.00 96.00 739 PRO A N 1
ATOM 5829 C CA . PRO A 1 739 ? -14.198 31.213 -17.940 1.00 96.00 739 PRO A CA 1
ATOM 5830 C C . PRO A 1 739 ? -15.179 31.037 -19.112 1.00 96.00 739 PRO A C 1
ATOM 5832 O O . PRO A 1 739 ? -15.687 32.033 -19.632 1.00 96.00 739 PRO A O 1
ATOM 5835 N N . GLY A 1 740 ? -15.494 29.800 -19.498 1.00 95.94 740 GLY A N 1
ATOM 5836 C CA . GLY A 1 740 ? -16.473 29.469 -20.530 1.00 95.94 740 GLY A CA 1
ATOM 5837 C C . GLY A 1 740 ? -17.922 29.410 -20.047 1.00 95.94 740 GLY A C 1
ATOM 5838 O O . GLY A 1 740 ? -18.818 29.177 -20.860 1.00 95.94 740 GLY A O 1
ATOM 5839 N N . ASN A 1 741 ? -18.178 29.627 -18.749 1.00 95.06 741 ASN A N 1
ATOM 5840 C CA . ASN A 1 741 ? -19.497 29.472 -18.127 1.00 95.06 741 ASN A CA 1
ATOM 5841 C C . ASN A 1 741 ? -20.117 28.084 -18.409 1.00 95.06 741 ASN A C 1
ATOM 5843 O O . ASN A 1 741 ? -21.305 27.958 -18.720 1.00 95.06 741 ASN A O 1
ATOM 5847 N N . ASN A 1 742 ? -19.298 27.034 -18.321 1.00 95.62 742 ASN A N 1
ATOM 5848 C CA . ASN A 1 742 ? -19.609 25.682 -18.782 1.00 95.62 742 ASN A CA 1
ATOM 5849 C C . ASN A 1 742 ? -19.780 24.665 -17.633 1.00 95.62 742 ASN A C 1
ATOM 5851 O O . ASN A 1 742 ? -19.670 23.457 -17.835 1.00 95.62 742 ASN A O 1
ATOM 5855 N N . PHE A 1 743 ? -20.096 25.135 -16.421 1.00 95.50 743 PHE A N 1
ATOM 5856 C CA . PHE A 1 743 ? -20.294 24.307 -15.219 1.00 95.50 743 PHE A CA 1
ATOM 5857 C C . PHE A 1 743 ? -21.227 23.099 -15.447 1.00 95.50 743 PHE A C 1
ATOM 5859 O O . PHE A 1 743 ? -20.911 21.975 -15.068 1.00 95.50 743 PHE A O 1
ATOM 5866 N N . GLU A 1 744 ? -22.355 23.298 -16.140 1.00 95.25 744 GLU A N 1
ATOM 5867 C CA . GLU A 1 744 ? -23.336 22.234 -16.412 1.00 95.25 744 GLU A CA 1
ATOM 5868 C C . GLU A 1 744 ? -22.785 21.073 -17.248 1.00 95.25 744 GLU A C 1
ATOM 5870 O O . GLU A 1 744 ? -23.278 19.948 -17.134 1.00 95.25 744 GLU A O 1
ATOM 5875 N N . HIS A 1 745 ? -21.770 21.320 -18.080 1.00 96.75 745 HIS A N 1
ATOM 5876 C CA . HIS A 1 745 ? -21.139 20.278 -18.882 1.00 96.75 745 HIS A CA 1
ATOM 5877 C C . HIS A 1 745 ? -20.434 19.244 -18.000 1.00 96.75 745 HIS A C 1
ATOM 5879 O O . HIS A 1 745 ? -20.570 18.039 -18.219 1.00 96.75 745 HIS A O 1
ATOM 5885 N N . HIS A 1 746 ? -19.759 19.712 -16.949 1.00 97.81 746 HIS A N 1
ATOM 5886 C CA . HIS A 1 746 ? -19.054 18.872 -15.977 1.00 97.81 746 HIS A CA 1
ATOM 5887 C C . HIS A 1 746 ? -20.005 18.017 -15.137 1.00 97.81 746 HIS A C 1
ATOM 5889 O O . HIS A 1 746 ? -19.619 16.950 -14.669 1.00 97.81 746 HIS A O 1
ATOM 5895 N N . LEU A 1 747 ? -21.280 18.409 -15.028 1.00 98.25 747 LEU A N 1
ATOM 5896 C CA . LEU A 1 747 ? -22.311 17.633 -14.333 1.00 98.25 747 LEU A CA 1
ATOM 5897 C C . LEU A 1 747 ? -22.892 16.476 -15.156 1.00 98.25 747 LEU A C 1
ATOM 5899 O O . LEU A 1 747 ? -23.557 15.610 -14.583 1.00 98.25 747 LEU A O 1
ATOM 5903 N N . ILE A 1 748 ? -22.692 16.440 -16.479 1.00 98.75 748 ILE A N 1
ATOM 5904 C CA . ILE A 1 748 ? -23.296 15.419 -17.355 1.00 98.75 748 ILE A CA 1
ATOM 5905 C C . ILE A 1 748 ? -22.939 13.987 -16.905 1.00 98.75 748 ILE A C 1
ATOM 5907 O O . ILE A 1 748 ? -23.868 13.185 -16.743 1.00 98.75 748 ILE A O 1
ATOM 5911 N N . PRO A 1 749 ? -21.663 13.639 -16.623 1.00 98.75 749 PRO A N 1
ATOM 5912 C CA . PRO A 1 749 ? -21.314 12.298 -16.160 1.00 98.75 749 PRO A CA 1
ATOM 5913 C C . PRO A 1 749 ? -21.923 11.964 -14.797 1.00 98.75 749 PRO A C 1
ATOM 5915 O O . PRO A 1 749 ? -22.378 10.843 -14.587 1.00 98.75 749 PRO A O 1
ATOM 5918 N N . PHE A 1 750 ? -22.005 12.936 -13.883 1.00 98.75 750 PHE A N 1
ATOM 5919 C CA . PHE A 1 750 ? -22.592 12.734 -12.556 1.00 98.75 750 PHE A CA 1
ATOM 5920 C C . PHE A 1 750 ? -24.105 12.508 -12.618 1.00 98.75 750 PHE A C 1
ATOM 5922 O O . PHE A 1 750 ? -24.610 11.607 -11.948 1.00 98.75 750 PHE A O 1
ATOM 5929 N N . LYS A 1 751 ? -24.829 13.249 -13.469 1.00 98.75 751 LYS A N 1
ATOM 5930 C CA . LYS A 1 751 ? -26.259 13.014 -13.746 1.00 98.75 751 LYS A CA 1
ATOM 5931 C C . LYS A 1 751 ? -26.489 11.588 -14.259 1.00 98.75 751 LYS A C 1
ATOM 5933 O O . LYS A 1 751 ? -27.393 10.899 -13.788 1.00 98.75 751 LYS A O 1
ATOM 5938 N N . ALA A 1 752 ? -25.638 11.119 -15.173 1.00 98.75 752 ALA A N 1
ATOM 5939 C CA . ALA A 1 752 ? -25.698 9.751 -15.685 1.00 98.75 752 ALA A CA 1
ATOM 5940 C C . ALA A 1 752 ? -25.342 8.700 -14.618 1.00 98.75 752 ALA A C 1
ATOM 5942 O O . ALA A 1 752 ? -26.024 7.682 -14.517 1.00 98.75 752 ALA A O 1
ATOM 5943 N N . ALA A 1 753 ? -24.332 8.954 -13.781 1.00 98.62 753 ALA A N 1
ATOM 5944 C CA . ALA A 1 753 ? -23.943 8.071 -12.684 1.00 98.62 753 ALA A CA 1
ATOM 5945 C C . ALA A 1 753 ? -25.052 7.931 -11.625 1.00 98.62 753 ALA A C 1
ATOM 5947 O O . ALA A 1 753 ? -25.327 6.821 -11.166 1.00 98.62 753 ALA A O 1
ATOM 5948 N N . ILE A 1 754 ? -25.733 9.029 -11.272 1.00 98.62 754 ILE A N 1
ATOM 5949 C CA . ILE A 1 754 ? -26.908 9.015 -10.383 1.00 98.62 754 ILE A CA 1
ATOM 5950 C C . ILE A 1 754 ? -28.024 8.171 -11.003 1.00 98.62 754 ILE A C 1
ATOM 5952 O O . ILE A 1 754 ? -28.532 7.260 -10.351 1.00 98.62 754 ILE A O 1
ATOM 5956 N N . ALA A 1 755 ? -28.342 8.389 -12.283 1.00 98.19 755 ALA A N 1
ATOM 5957 C CA . ALA A 1 755 ? -29.345 7.596 -12.996 1.00 98.19 755 ALA A CA 1
ATOM 5958 C C . ALA A 1 755 ? -28.967 6.104 -13.122 1.00 98.19 755 ALA A C 1
ATOM 5960 O O . ALA A 1 755 ? -29.845 5.242 -13.135 1.00 98.19 755 ALA A O 1
ATOM 5961 N N . ALA A 1 756 ? -27.671 5.781 -13.185 1.00 97.44 756 ALA A N 1
ATOM 5962 C CA . ALA A 1 756 ? -27.164 4.407 -13.176 1.00 97.44 756 ALA A CA 1
ATOM 5963 C C . ALA A 1 756 ? -27.235 3.735 -11.795 1.00 97.44 756 ALA A C 1
ATOM 5965 O O . ALA A 1 756 ? -27.046 2.521 -11.704 1.00 97.44 756 ALA A O 1
ATOM 5966 N N . GLY A 1 757 ? -27.517 4.500 -10.737 1.00 96.12 757 GLY A N 1
ATOM 5967 C CA . GLY A 1 757 ? -27.604 4.013 -9.367 1.00 96.12 757 GLY A CA 1
ATOM 5968 C C . GLY A 1 757 ? -26.281 4.046 -8.604 1.00 96.12 757 GLY A C 1
ATOM 5969 O O . GLY A 1 757 ? -26.091 3.204 -7.727 1.00 96.12 757 GLY A O 1
ATOM 5970 N N . THR A 1 758 ? -25.374 4.990 -8.910 1.00 96.12 758 THR A N 1
ATOM 5971 C CA . THR A 1 758 ? -24.153 5.192 -8.110 1.00 96.12 758 THR A CA 1
ATOM 5972 C C . THR A 1 758 ? -24.497 5.302 -6.627 1.00 96.12 758 THR A C 1
ATOM 5974 O O . THR A 1 758 ? -25.463 5.957 -6.233 1.00 96.12 758 THR A O 1
ATOM 5977 N N . ARG A 1 759 ? -23.703 4.639 -5.792 1.00 96.38 759 ARG A N 1
ATOM 5978 C CA . ARG A 1 759 ? -24.001 4.474 -4.365 1.00 96.38 759 ARG A CA 1
ATOM 5979 C C . ARG A 1 759 ? -23.336 5.523 -3.491 1.00 96.38 759 ARG A C 1
ATOM 5981 O O . ARG A 1 759 ? -23.897 5.937 -2.474 1.00 96.38 759 ARG A O 1
ATOM 5988 N N . GLN A 1 760 ? -22.148 5.958 -3.901 1.00 98.56 760 GLN A N 1
ATOM 5989 C CA . GLN A 1 760 ? -21.364 6.957 -3.192 1.00 98.56 760 GLN A CA 1
ATOM 5990 C C . GLN A 1 760 ? -20.855 8.039 -4.145 1.00 98.56 760 GLN A C 1
ATOM 5992 O O . GLN A 1 760 ? -20.648 7.788 -5.339 1.00 98.56 760 GLN A O 1
ATOM 5997 N N . MET A 1 761 ? -20.650 9.231 -3.592 1.00 98.62 761 MET A N 1
ATOM 5998 C CA . MET A 1 761 ? -20.133 10.403 -4.287 1.00 98.62 761 MET A CA 1
ATOM 5999 C C . MET A 1 761 ? -18.992 11.015 -3.475 1.00 98.62 761 MET A C 1
ATOM 6001 O O . MET A 1 761 ? -19.142 11.205 -2.267 1.00 98.62 761 MET A O 1
ATOM 6005 N N . MET A 1 762 ? -17.878 11.343 -4.131 1.00 98.75 762 MET A N 1
ATOM 6006 C CA . MET A 1 762 ? -16.749 12.023 -3.491 1.00 98.75 762 MET A CA 1
ATOM 6007 C C . MET A 1 762 ? -16.576 13.434 -4.048 1.00 98.75 762 MET A C 1
ATOM 6009 O O . MET A 1 762 ? -16.284 13.558 -5.234 1.00 98.75 762 MET A O 1
ATOM 6013 N N . PRO A 1 763 ? -16.763 14.497 -3.249 1.00 98.19 763 PRO A N 1
ATOM 6014 C CA . PRO A 1 763 ? -16.501 15.865 -3.688 1.00 98.19 763 PRO A CA 1
ATOM 6015 C C . PRO A 1 763 ? -15.002 16.187 -3.770 1.00 98.19 763 PRO A C 1
ATOM 6017 O O . PRO A 1 763 ? -14.221 15.655 -2.981 1.00 98.19 763 PRO A O 1
ATOM 6020 N N . TYR A 1 764 ? -14.606 17.087 -4.675 1.00 94.56 764 TYR A N 1
ATOM 6021 C CA . TYR A 1 764 ? -13.203 17.502 -4.835 1.00 94.56 764 TYR A CA 1
ATOM 6022 C C . TYR A 1 764 ? -12.751 18.582 -3.830 1.00 94.56 764 TYR A C 1
ATOM 6024 O O . TYR A 1 764 ? -13.552 19.143 -3.077 1.00 94.56 764 TYR A O 1
ATOM 6032 N N . TYR A 1 765 ? -11.450 18.895 -3.825 1.00 94.62 765 TYR A N 1
ATOM 6033 C CA . TYR A 1 765 ? -10.851 19.906 -2.944 1.00 94.62 765 TYR A CA 1
ATOM 6034 C C . TYR A 1 765 ? -11.015 21.347 -3.441 1.00 94.62 765 TYR A C 1
ATOM 6036 O O . TYR A 1 765 ? -10.910 22.276 -2.642 1.00 94.62 765 TYR A O 1
ATOM 6044 N N . SER A 1 766 ? -11.199 21.549 -4.748 1.00 95.00 766 SER A N 1
ATOM 6045 C CA . SER A 1 766 ? -11.139 22.877 -5.362 1.00 95.00 766 SER A CA 1
ATOM 6046 C C . SER A 1 766 ? -12.288 23.790 -4.927 1.00 95.00 766 SER A C 1
ATOM 6048 O O . SER A 1 766 ? -13.398 23.348 -4.615 1.00 95.00 766 SER A O 1
ATOM 6050 N N . ARG A 1 767 ? -12.005 25.094 -4.914 1.00 96.75 767 ARG A N 1
ATOM 6051 C CA . ARG A 1 767 ? -12.988 26.160 -4.690 1.00 96.75 767 ARG A CA 1
ATOM 6052 C C . ARG A 1 767 ? -13.593 26.598 -6.027 1.00 96.75 767 ARG A C 1
ATOM 6054 O O . ARG A 1 767 ? -12.814 26.855 -6.944 1.00 96.75 767 ARG A O 1
ATOM 6061 N N . PRO A 1 768 ? -14.924 26.724 -6.155 1.00 96.12 768 PRO A N 1
ATOM 6062 C CA . PRO A 1 768 ? -15.581 27.095 -7.411 1.00 96.12 768 PRO A CA 1
ATOM 6063 C C . PRO A 1 768 ? -15.532 28.616 -7.652 1.00 96.12 768 PRO A C 1
ATOM 6065 O O . PRO A 1 768 ? -16.504 29.335 -7.410 1.00 96.12 768 PRO A O 1
ATOM 6068 N N . MET A 1 769 ? -14.389 29.116 -8.118 1.00 95.38 769 MET A N 1
ATOM 6069 C CA . MET A 1 769 ? -14.126 30.548 -8.273 1.00 95.38 769 MET A CA 1
ATOM 6070 C C . MET A 1 769 ? -15.031 31.191 -9.327 1.00 95.38 769 MET A C 1
ATOM 6072 O O . MET A 1 769 ? -15.273 30.624 -10.394 1.00 95.38 769 MET A O 1
ATOM 6076 N N . GLY A 1 770 ? -15.506 32.409 -9.046 1.00 86.12 770 GLY A N 1
ATOM 6077 C CA . GLY A 1 770 ? -16.308 33.185 -10.001 1.00 86.12 770 GLY A CA 1
ATOM 6078 C C . GLY A 1 770 ? -17.721 32.639 -10.247 1.00 86.12 770 GLY A C 1
ATOM 6079 O O . GLY A 1 770 ? -18.411 33.118 -11.146 1.00 86.12 770 GLY A O 1
ATOM 6080 N N . THR A 1 771 ? -18.168 31.670 -9.444 1.00 91.25 771 THR A N 1
ATOM 6081 C CA . THR A 1 771 ? -19.543 31.152 -9.447 1.00 91.25 771 THR A CA 1
ATOM 6082 C C . THR A 1 771 ? -20.371 31.793 -8.319 1.00 91.25 771 THR A C 1
ATOM 6084 O O . THR A 1 771 ? -19.807 32.419 -7.422 1.00 91.25 771 THR A O 1
ATOM 6087 N N . PRO A 1 772 ? -21.712 31.651 -8.308 1.00 91.56 772 PRO A N 1
ATOM 6088 C CA . PRO A 1 772 ? -22.535 32.081 -7.172 1.00 91.56 772 PRO A CA 1
ATOM 6089 C C . PRO A 1 772 ? -22.362 31.235 -5.896 1.00 91.56 772 PRO A C 1
ATOM 6091 O O . PRO A 1 772 ? -22.966 31.565 -4.877 1.00 91.56 772 PRO A O 1
ATOM 6094 N N . LEU A 1 773 ? -21.613 30.130 -5.966 1.00 94.75 773 LEU A N 1
ATOM 6095 C CA . LEU A 1 773 ? -21.413 29.183 -4.869 1.00 94.75 773 LEU A CA 1
ATOM 6096 C C . LEU A 1 773 ? -20.363 29.711 -3.885 1.00 94.75 773 LEU A C 1
ATOM 6098 O O . LEU A 1 773 ? -19.479 30.482 -4.255 1.00 94.75 773 LEU A O 1
ATOM 6102 N N . GLU A 1 774 ? -20.416 29.258 -2.632 1.00 96.81 774 GLU A N 1
ATOM 6103 C CA . GLU A 1 774 ? -19.366 29.579 -1.659 1.00 96.81 774 GLU A CA 1
ATOM 6104 C C . GLU A 1 774 ? -17.974 29.130 -2.162 1.00 96.81 774 GLU A C 1
ATOM 6106 O O . GLU A 1 774 ? -17.783 27.984 -2.568 1.00 96.81 774 GLU A O 1
ATOM 6111 N N . GLU A 1 775 ? -16.968 30.007 -2.100 1.00 96.81 775 GLU A N 1
ATOM 6112 C CA . GLU A 1 775 ? -15.595 29.721 -2.552 1.00 96.81 775 GLU A CA 1
ATOM 6113 C C . GLU A 1 775 ? -14.811 28.879 -1.527 1.00 96.81 775 GLU A C 1
ATOM 6115 O O . GLU A 1 775 ? -13.789 29.285 -0.969 1.00 96.81 775 GLU A O 1
ATOM 6120 N N . VAL A 1 776 ? -15.311 27.677 -1.263 1.00 97.50 776 VAL A N 1
ATOM 6121 C CA . VAL A 1 776 ? -14.726 26.694 -0.352 1.00 97.50 776 VAL A CA 1
ATOM 6122 C C . VAL A 1 776 ? -14.733 25.309 -1.000 1.00 97.50 776 VAL A C 1
ATOM 6124 O O . VAL A 1 776 ? -15.570 25.037 -1.862 1.00 97.50 776 VAL A O 1
ATOM 6127 N N . ALA A 1 777 ? -13.806 24.443 -0.585 1.00 97.31 777 ALA A N 1
ATOM 6128 C CA . ALA A 1 777 ? -13.696 23.059 -1.035 1.00 97.31 777 ALA A CA 1
ATOM 6129 C C . ALA A 1 777 ? -15.061 22.350 -1.061 1.00 97.31 777 ALA A C 1
ATOM 6131 O O . ALA A 1 777 ? -15.832 22.430 -0.098 1.00 97.31 777 ALA A O 1
ATOM 6132 N N . ALA A 1 778 ? -15.347 21.619 -2.142 1.00 97.19 778 ALA A N 1
ATOM 6133 C CA . ALA A 1 778 ? -16.675 21.063 -2.400 1.00 97.19 778 ALA A CA 1
ATOM 6134 C C . ALA A 1 778 ? -17.189 20.175 -1.253 1.00 97.19 778 ALA A C 1
ATOM 6136 O O . ALA A 1 778 ? -18.356 20.263 -0.888 1.00 97.19 778 ALA A O 1
ATOM 6137 N N . GLY A 1 779 ? -16.316 19.395 -0.602 1.00 96.62 779 GLY A N 1
ATOM 6138 C CA . GLY A 1 779 ? -16.684 18.524 0.528 1.00 96.62 779 GLY A CA 1
ATOM 6139 C C . GLY A 1 779 ? -17.158 19.246 1.799 1.00 96.62 779 GLY A C 1
ATOM 6140 O O . GLY A 1 779 ? -17.691 18.603 2.705 1.00 96.62 779 GLY A O 1
ATOM 6141 N N . MET A 1 780 ? -16.986 20.568 1.874 1.00 97.56 780 MET A N 1
ATOM 6142 C CA . MET A 1 780 ? -17.477 21.429 2.957 1.00 97.56 780 MET A CA 1
ATOM 6143 C C . MET A 1 780 ? -18.361 22.580 2.452 1.00 97.56 780 MET A C 1
ATOM 6145 O O . MET A 1 780 ? -18.682 23.497 3.212 1.00 97.56 780 MET A O 1
ATOM 6149 N N . ASN A 1 781 ? -18.763 22.532 1.182 1.00 98.31 781 ASN A N 1
ATOM 6150 C CA . ASN A 1 781 ? -19.644 23.505 0.558 1.00 98.31 781 ASN A CA 1
ATOM 6151 C C . ASN A 1 781 ? -21.091 22.994 0.602 1.00 98.31 781 ASN A C 1
ATOM 6153 O O . ASN A 1 781 ? -21.438 21.998 -0.037 1.00 98.31 781 ASN A O 1
ATOM 6157 N N . LYS A 1 782 ? -21.948 23.678 1.366 1.00 98.31 782 LYS A N 1
ATOM 6158 C CA . LYS A 1 782 ? -23.349 23.275 1.545 1.00 98.31 782 LYS A CA 1
ATOM 6159 C C . LYS A 1 782 ? -24.181 23.441 0.273 1.00 98.31 782 LYS A C 1
ATOM 6161 O O . LYS A 1 782 ? -25.046 22.603 0.016 1.00 98.31 782 LYS A O 1
ATOM 6166 N N . ASP A 1 783 ? -23.904 24.473 -0.515 1.00 98.06 783 ASP A N 1
ATOM 6167 C CA . ASP A 1 783 ? -24.621 24.737 -1.763 1.00 98.06 783 ASP A CA 1
ATOM 6168 C C . ASP A 1 783 ? -24.326 23.644 -2.796 1.00 98.06 783 ASP A C 1
ATOM 6170 O O . ASP A 1 783 ? -25.211 23.253 -3.546 1.00 98.06 783 ASP A O 1
ATOM 6174 N N . ILE A 1 784 ? -23.116 23.074 -2.779 1.00 98.31 784 ILE A N 1
ATOM 6175 C CA . ILE A 1 784 ? -22.740 21.942 -3.637 1.00 98.31 784 ILE A CA 1
ATOM 6176 C C . ILE A 1 784 ? -23.290 20.616 -3.096 1.00 98.31 784 ILE A C 1
ATOM 6178 O O . ILE A 1 784 ? -23.946 19.875 -3.825 1.00 98.31 784 ILE A O 1
ATOM 6182 N N . VAL A 1 785 ? -23.008 20.273 -1.835 1.00 98.62 785 VAL A N 1
ATOM 6183 C CA . VAL A 1 785 ? -23.311 18.929 -1.308 1.00 98.62 785 VAL A CA 1
ATOM 6184 C C . VAL A 1 785 ? -24.787 18.756 -0.966 1.00 98.62 785 VAL A C 1
ATOM 6186 O O . VAL A 1 785 ? -25.334 17.688 -1.217 1.00 98.62 785 VAL A O 1
ATOM 6189 N N . THR A 1 786 ? -25.442 19.762 -0.387 1.00 98.56 786 THR A N 1
ATOM 6190 C CA . THR A 1 786 ? -26.881 19.689 -0.095 1.00 98.56 786 THR A CA 1
ATOM 6191 C C . THR A 1 786 ? -27.689 20.239 -1.262 1.00 98.56 786 THR A C 1
ATOM 6193 O O . THR A 1 786 ? -28.477 19.490 -1.827 1.00 98.56 786 THR A O 1
ATOM 6196 N N . GLY A 1 787 ? -27.449 21.491 -1.667 1.00 98.50 787 GLY A N 1
ATOM 6197 C CA . GLY A 1 787 ? -28.249 22.149 -2.707 1.00 98.50 787 GLY A CA 1
ATOM 6198 C C . GLY A 1 787 ? -28.177 21.424 -4.051 1.00 98.50 787 GLY A C 1
ATOM 6199 O O . GLY A 1 787 ? -29.140 20.806 -4.489 1.00 98.50 787 GLY A O 1
ATOM 6200 N N . LEU A 1 788 ? -27.006 21.421 -4.682 1.00 98.44 788 LEU A N 1
ATOM 6201 C CA . LEU A 1 788 ? -26.851 20.854 -6.017 1.00 98.44 788 LEU A CA 1
ATOM 6202 C C . LEU A 1 788 ? -26.975 19.321 -6.018 1.00 98.44 788 LEU A C 1
ATOM 6204 O O . LEU A 1 788 ? -27.768 18.754 -6.764 1.00 98.44 788 LEU A O 1
ATOM 6208 N N . LEU A 1 789 ? -26.188 18.614 -5.204 1.00 98.62 789 LEU A N 1
ATOM 6209 C CA . LEU A 1 789 ? -26.117 17.152 -5.283 1.00 98.62 789 LEU A CA 1
ATOM 6210 C C . LEU A 1 789 ? -27.388 16.456 -4.775 1.00 98.62 789 LEU A C 1
ATOM 6212 O O . LEU A 1 789 ? -27.850 15.499 -5.399 1.00 98.62 789 LEU A O 1
ATOM 6216 N N . ARG A 1 790 ? -27.933 16.883 -3.630 1.00 98.25 790 ARG A N 1
ATOM 6217 C CA . ARG A 1 790 ? -29.088 16.208 -3.018 1.00 98.25 790 ARG A CA 1
ATOM 6218 C C . ARG A 1 790 ? -30.408 16.814 -3.459 1.00 98.25 790 ARG A C 1
ATOM 6220 O O . ARG A 1 790 ? -31.264 16.053 -3.899 1.00 98.25 790 ARG A O 1
ATOM 6227 N N . ASP A 1 791 ? -30.569 18.130 -3.351 1.00 98.50 791 ASP A N 1
ATOM 6228 C CA . ASP A 1 791 ? -31.861 18.774 -3.599 1.00 98.50 791 ASP A CA 1
ATOM 6229 C C . ASP A 1 791 ? -32.158 18.866 -5.107 1.00 98.50 791 ASP A C 1
ATOM 6231 O O . ASP A 1 791 ? -33.236 18.453 -5.538 1.00 98.50 791 ASP A O 1
ATOM 6235 N N . ASP A 1 792 ? -31.197 19.319 -5.922 1.00 98.25 792 ASP A N 1
ATOM 6236 C CA . ASP A 1 792 ? -31.404 19.499 -7.367 1.00 98.25 792 ASP A CA 1
ATOM 6237 C C . ASP A 1 792 ? -31.222 18.196 -8.166 1.00 98.25 792 ASP A C 1
ATOM 6239 O O . ASP A 1 792 ? -32.021 17.888 -9.054 1.00 98.25 792 ASP A O 1
ATOM 6243 N N . LEU A 1 793 ? -30.169 17.419 -7.875 1.00 98.19 793 LEU A N 1
ATOM 6244 C CA . LEU A 1 793 ? -29.846 16.183 -8.607 1.00 98.19 793 LEU A CA 1
ATOM 6245 C C . LEU A 1 793 ? -30.435 14.905 -7.984 1.00 98.19 793 LEU A C 1
ATOM 6247 O O . LEU A 1 793 ? -30.389 13.849 -8.618 1.00 98.19 793 LEU A O 1
ATOM 6251 N N . GLY A 1 794 ? -30.998 14.973 -6.774 1.00 97.81 794 GLY A N 1
ATOM 6252 C CA . GLY A 1 794 ? -31.710 13.854 -6.148 1.00 97.81 794 GLY A CA 1
ATOM 6253 C C . GLY A 1 794 ? -30.821 12.723 -5.616 1.00 97.81 794 GLY A C 1
ATOM 6254 O O . GLY A 1 794 ? -31.276 11.584 -5.520 1.00 97.81 794 GLY A O 1
ATOM 6255 N N . PHE A 1 795 ? -29.547 12.976 -5.296 1.00 98.50 795 PHE A N 1
ATOM 6256 C CA . PHE A 1 795 ? -28.654 11.927 -4.795 1.00 98.50 795 PHE A CA 1
ATOM 6257 C C . PHE A 1 795 ? -28.938 11.546 -3.329 1.00 98.50 795 PHE A C 1
ATOM 6259 O O . PHE A 1 795 ? -28.668 12.294 -2.386 1.00 98.50 795 PHE A O 1
ATOM 6266 N N . GLU A 1 796 ? -29.409 10.318 -3.109 1.00 95.88 796 GLU A N 1
ATOM 6267 C CA . GLU A 1 796 ? -29.760 9.813 -1.770 1.00 95.88 796 GLU A CA 1
ATOM 6268 C C . GLU A 1 796 ? -28.634 9.029 -1.069 1.00 95.88 796 GLU A C 1
ATOM 6270 O O . GLU A 1 796 ? -28.742 8.712 0.122 1.00 95.88 796 GLU A O 1
ATOM 6275 N N . GLY A 1 797 ? -27.555 8.721 -1.794 1.00 97.44 797 GLY A N 1
ATOM 6276 C CA . GLY A 1 797 ? -26.450 7.886 -1.329 1.00 97.44 797 GLY A CA 1
ATOM 6277 C C . GLY A 1 797 ? -25.493 8.569 -0.346 1.00 97.44 797 GLY A C 1
ATOM 6278 O O . GLY A 1 797 ? -25.776 9.632 0.222 1.00 97.44 797 GLY A O 1
ATOM 6279 N N . ILE A 1 798 ? -24.344 7.920 -0.140 1.00 98.75 798 ILE A N 1
ATOM 6280 C CA . ILE A 1 798 ? -23.297 8.360 0.794 1.00 98.75 798 ILE A CA 1
ATOM 6281 C C . ILE A 1 798 ? -22.424 9.422 0.128 1.00 98.75 798 ILE A C 1
ATOM 6283 O O . ILE A 1 798 ? -21.910 9.211 -0.970 1.00 98.75 798 ILE A O 1
ATOM 6287 N N . VAL A 1 799 ? -22.204 10.541 0.814 1.00 98.81 799 VAL A N 1
ATOM 6288 C CA . VAL A 1 799 ? -21.176 11.515 0.425 1.00 98.81 799 VAL A CA 1
ATOM 6289 C C . VAL A 1 799 ? -19.945 11.310 1.301 1.00 98.81 799 VAL A C 1
ATOM 6291 O O . VAL A 1 799 ? -20.004 11.537 2.510 1.00 98.81 799 VAL A O 1
ATOM 6294 N N . VAL A 1 800 ? -18.838 10.885 0.698 1.00 98.38 800 VAL A N 1
ATOM 6295 C CA . VAL A 1 800 ? -17.546 10.693 1.371 1.00 98.38 800 VAL A CA 1
ATOM 6296 C C . VAL A 1 800 ? -16.591 11.795 0.933 1.00 98.38 800 VAL A C 1
ATOM 6298 O O . VAL A 1 800 ? -16.435 12.027 -0.259 1.00 98.38 800 VAL A O 1
ATOM 6301 N N . SER A 1 801 ? -15.972 12.522 1.861 1.00 98.00 801 SER A N 1
ATOM 6302 C CA . SER A 1 801 ? -14.970 13.519 1.478 1.00 98.00 801 SER A CA 1
ATOM 6303 C C . SER A 1 801 ? -13.756 12.848 0.837 1.00 98.00 801 SER A C 1
ATOM 6305 O O . SER A 1 801 ? -13.427 11.705 1.159 1.00 98.00 801 SER A O 1
ATOM 6307 N N . ASP A 1 802 ? -13.036 13.588 -0.000 1.00 95.75 802 ASP A N 1
ATOM 6308 C CA . ASP A 1 802 ? -11.677 13.201 -0.373 1.00 95.75 802 ASP A CA 1
ATOM 6309 C C . ASP A 1 802 ? -10.737 13.275 0.859 1.00 95.75 802 ASP A C 1
ATOM 6311 O O . ASP A 1 802 ? -11.149 13.651 1.967 1.00 95.75 802 ASP A O 1
ATOM 6315 N N . TRP A 1 803 ? -9.488 12.850 0.699 1.00 94.56 803 TRP A N 1
ATOM 6316 C CA . TRP A 1 803 ? -8.535 12.651 1.787 1.00 94.56 803 TRP A CA 1
ATOM 6317 C C . TRP A 1 803 ? -8.164 13.969 2.487 1.00 94.56 803 TRP A C 1
ATOM 6319 O O . TRP A 1 803 ? -7.599 14.874 1.875 1.00 94.56 803 TRP A O 1
ATOM 6329 N N . GLY A 1 804 ? -8.350 14.036 3.808 1.00 94.81 804 GLY A N 1
ATOM 6330 C CA . GLY A 1 804 ? -7.728 15.011 4.718 1.00 94.81 804 GLY A CA 1
ATOM 6331 C C . GLY A 1 804 ? -8.210 16.460 4.588 1.00 94.81 804 GLY A C 1
ATOM 6332 O O . GLY A 1 804 ? -7.415 17.369 4.331 1.00 94.81 804 GLY A O 1
ATOM 6333 N N . LEU A 1 805 ? -9.516 16.686 4.757 1.00 96.81 805 LEU A N 1
ATOM 6334 C CA . LEU A 1 805 ? -10.117 18.028 4.808 1.00 96.81 805 LEU A CA 1
ATOM 6335 C C . LEU A 1 805 ? -10.033 18.679 6.201 1.00 96.81 805 LEU A C 1
ATOM 6337 O O . LEU A 1 805 ? -10.347 19.863 6.334 1.00 96.81 805 LEU A O 1
ATOM 6341 N N . VAL A 1 806 ? -9.652 17.938 7.244 1.00 97.62 806 VAL A N 1
ATOM 6342 C CA . VAL A 1 806 ? -9.648 18.425 8.630 1.00 97.62 806 VAL A CA 1
ATOM 6343 C C . VAL A 1 806 ? -8.223 18.617 9.128 1.00 97.62 806 VAL A C 1
ATOM 6345 O O . VAL A 1 806 ? -7.906 19.714 9.600 1.00 97.62 806 VAL A O 1
ATOM 6348 N N . THR A 1 807 ? -7.384 17.587 9.001 1.00 96.44 807 THR A N 1
ATOM 6349 C CA . THR A 1 807 ? -6.063 17.520 9.635 1.00 96.44 807 THR A CA 1
ATOM 6350 C C . THR A 1 807 ? -4.902 17.682 8.654 1.00 96.44 807 THR A C 1
ATOM 6352 O O . THR A 1 807 ? -4.962 17.296 7.485 1.00 96.44 807 THR A O 1
ATOM 6355 N N . ASP A 1 808 ? -3.815 18.271 9.155 1.00 94.12 808 ASP A N 1
ATOM 6356 C CA . ASP A 1 808 ? -2.534 18.301 8.455 1.00 94.12 808 ASP A CA 1
ATOM 6357 C C . ASP A 1 808 ? -1.870 16.915 8.523 1.00 94.12 808 ASP A C 1
ATOM 6359 O O . ASP A 1 808 ? -2.025 16.166 9.489 1.00 94.12 808 ASP A O 1
ATOM 6363 N N . SER A 1 809 ? -1.093 16.569 7.501 1.00 90.81 809 SER A N 1
ATOM 6364 C CA . SER A 1 809 ? -0.490 15.243 7.348 1.00 90.81 809 SER A CA 1
ATOM 6365 C C . SER A 1 809 ? 0.915 15.330 6.758 1.00 90.81 809 SER A C 1
ATOM 6367 O O . SER A 1 809 ? 1.263 16.313 6.113 1.00 90.81 809 SER A O 1
ATOM 6369 N N . VAL A 1 810 ? 1.730 14.292 6.950 1.00 88.38 810 VAL A N 1
ATOM 6370 C CA . VAL A 1 810 ? 3.030 14.160 6.276 1.00 88.38 810 VAL A CA 1
ATOM 6371 C C . VAL A 1 810 ? 2.974 12.940 5.370 1.00 88.38 810 VAL A C 1
ATOM 6373 O O . VAL A 1 810 ? 2.843 11.815 5.853 1.00 88.38 810 VAL A O 1
ATOM 6376 N N . ILE A 1 811 ? 3.084 13.149 4.059 1.00 85.31 811 ILE A N 1
ATOM 6377 C CA . ILE A 1 811 ? 2.959 12.092 3.049 1.00 85.31 811 ILE A CA 1
ATOM 6378 C C . ILE A 1 811 ? 4.285 11.960 2.308 1.00 85.31 811 ILE A C 1
ATOM 6380 O O . ILE A 1 811 ? 4.786 12.919 1.730 1.00 85.31 811 ILE A O 1
ATOM 6384 N N . ALA A 1 812 ? 4.889 10.769 2.356 1.00 81.56 812 ALA A N 1
ATOM 6385 C CA . ALA A 1 812 ? 6.193 10.492 1.740 1.00 81.56 812 ALA A CA 1
ATOM 6386 C C . ALA A 1 812 ? 7.306 11.500 2.129 1.00 81.56 812 ALA A C 1
ATOM 6388 O O . ALA A 1 812 ? 8.220 11.762 1.351 1.00 81.56 812 ALA A O 1
ATOM 6389 N N . GLY A 1 813 ? 7.239 12.056 3.345 1.00 83.19 813 GLY A N 1
ATOM 6390 C CA . GLY A 1 813 ? 8.188 13.058 3.848 1.00 83.19 813 GLY A CA 1
ATOM 6391 C C . GLY A 1 813 ? 7.909 14.498 3.401 1.00 83.19 813 GLY A C 1
ATOM 6392 O O . GLY A 1 813 ? 8.736 15.366 3.660 1.00 83.19 813 GLY A O 1
ATOM 6393 N N . GLN A 1 814 ? 6.778 14.750 2.739 1.00 88.19 814 GLN A N 1
ATOM 6394 C CA . GLN A 1 814 ? 6.292 16.081 2.380 1.00 88.19 814 GLN A CA 1
ATOM 6395 C C . GLN A 1 814 ? 5.166 16.496 3.326 1.00 88.19 814 GLN A C 1
ATOM 6397 O O . GLN A 1 814 ? 4.222 15.731 3.538 1.00 88.19 814 GLN A O 1
ATOM 6402 N N . ASP A 1 815 ? 5.266 17.703 3.876 1.00 90.62 815 ASP A N 1
ATOM 6403 C CA . ASP A 1 815 ? 4.195 18.303 4.665 1.00 90.62 815 ASP A CA 1
ATOM 6404 C C . ASP A 1 815 ? 3.019 18.641 3.744 1.00 90.62 815 ASP A C 1
ATOM 6406 O O . ASP A 1 815 ? 3.163 19.351 2.747 1.00 90.62 815 ASP A O 1
ATOM 6410 N N . MET A 1 816 ? 1.856 18.107 4.088 1.00 92.25 816 MET A N 1
ATOM 6411 C CA . MET A 1 816 ? 0.612 18.233 3.345 1.00 92.25 816 MET A CA 1
ATOM 6412 C C . MET A 1 816 ? -0.439 18.807 4.299 1.00 92.25 816 MET A C 1
ATOM 6414 O O . MET A 1 816 ? -1.016 18.041 5.084 1.00 92.25 816 MET A O 1
ATOM 6418 N N . PRO A 1 817 ? -0.694 20.130 4.275 1.00 94.62 817 PRO A N 1
ATOM 6419 C CA . PRO A 1 817 ? -1.733 20.722 5.110 1.00 94.62 817 PRO A CA 1
ATOM 6420 C C . PRO A 1 817 ? -3.099 20.109 4.784 1.00 94.62 817 PRO A C 1
ATOM 6422 O O . PRO A 1 817 ? -3.282 19.488 3.730 1.00 94.62 817 PRO A O 1
ATOM 6425 N N . ALA A 1 818 ? -4.067 20.287 5.679 1.00 96.19 818 ALA A N 1
ATOM 6426 C CA . ALA A 1 818 ? -5.452 19.948 5.396 1.00 96.19 818 ALA A CA 1
ATOM 6427 C C . ALA A 1 818 ? -5.873 20.626 4.086 1.00 96.19 818 ALA A C 1
ATOM 6429 O O . ALA A 1 818 ? -5.655 21.831 3.909 1.00 96.19 818 ALA A O 1
ATOM 6430 N N . ARG A 1 819 ? -6.512 19.881 3.178 1.00 96.44 819 ARG A N 1
ATOM 6431 C CA . ARG A 1 819 ? -7.022 20.402 1.894 1.00 96.44 819 ARG A CA 1
ATOM 6432 C C . ARG A 1 819 ? -8.326 21.186 2.111 1.00 96.44 819 ARG A C 1
ATOM 6434 O O . ARG A 1 819 ? -9.317 21.024 1.407 1.00 96.44 819 ARG A O 1
ATOM 6441 N N . ALA A 1 820 ? -8.338 22.026 3.142 1.00 96.56 820 ALA A N 1
ATOM 6442 C CA . ALA A 1 820 ? -9.466 22.825 3.595 1.00 96.56 820 ALA A CA 1
ATOM 6443 C C . ALA A 1 820 ? -9.521 24.173 2.861 1.00 96.56 820 ALA A C 1
ATOM 6445 O O . ALA A 1 820 ? -9.605 25.226 3.491 1.00 96.56 820 ALA A O 1
ATOM 6446 N N . TRP A 1 821 ? -9.392 24.163 1.534 1.00 97.69 821 TRP A N 1
ATOM 6447 C CA . TRP A 1 821 ? -9.296 25.385 0.734 1.00 97.69 821 TRP A CA 1
ATOM 6448 C C . TRP A 1 821 ? -10.541 26.259 0.907 1.00 97.69 821 TRP A C 1
ATOM 6450 O O . TRP A 1 821 ? -11.660 25.787 0.736 1.00 97.69 821 TRP A O 1
ATOM 6460 N N . GLY A 1 822 ? -10.350 27.531 1.273 1.00 96.62 822 GLY A N 1
ATOM 6461 C CA . GLY A 1 822 ? -11.422 28.476 1.617 1.00 96.62 822 GLY A CA 1
ATOM 6462 C C . GLY A 1 822 ? -11.835 28.434 3.095 1.00 96.62 822 GLY A C 1
ATOM 6463 O O . GLY A 1 822 ? -12.601 29.278 3.551 1.00 96.62 822 GLY A O 1
ATOM 6464 N N . ALA A 1 823 ? -11.305 27.482 3.864 1.00 97.31 823 ALA A N 1
ATOM 6465 C CA . ALA A 1 823 ? -11.559 27.279 5.288 1.00 97.31 823 ALA A CA 1
ATOM 6466 C C . ALA A 1 823 ? -10.259 27.088 6.092 1.00 97.31 823 ALA A C 1
ATOM 6468 O O . ALA A 1 823 ? -10.278 26.583 7.219 1.00 97.31 823 ALA A O 1
ATOM 6469 N N . GLU A 1 824 ? -9.114 27.509 5.552 1.00 95.62 824 GLU A N 1
ATOM 6470 C CA . GLU A 1 824 ? -7.806 27.296 6.178 1.00 95.62 824 GLU A CA 1
ATOM 6471 C C . GLU A 1 824 ? -7.699 27.994 7.541 1.00 95.62 824 GLU A C 1
ATOM 6473 O O . GLU A 1 824 ? -7.028 27.497 8.442 1.00 95.62 824 GLU A O 1
ATOM 6478 N N . ASN A 1 825 ? -8.415 29.107 7.723 1.00 96.25 825 ASN A N 1
ATOM 6479 C CA . ASN A 1 825 ? -8.443 29.871 8.973 1.00 96.25 825 ASN A CA 1
ATOM 6480 C C . ASN A 1 825 ? -9.307 29.229 10.075 1.00 96.25 825 ASN A C 1
ATOM 6482 O O . ASN A 1 825 ? -9.274 29.691 11.216 1.00 96.25 825 ASN A O 1
ATOM 6486 N N . LEU A 1 826 ? -10.109 28.211 9.748 1.00 98.06 826 LEU A N 1
ATOM 6487 C CA . LEU A 1 826 ? -10.944 27.504 10.718 1.00 98.06 826 LEU A CA 1
ATOM 6488 C C . LEU A 1 826 ? -10.116 26.491 11.514 1.00 98.06 826 LEU A C 1
ATOM 6490 O O . LEU A 1 826 ? -9.179 25.886 10.993 1.00 98.06 826 LEU A O 1
ATOM 6494 N N . THR A 1 827 ? -10.502 26.267 12.770 1.00 98.12 827 THR A N 1
ATOM 6495 C CA . THR A 1 827 ? -9.961 25.161 13.574 1.00 98.12 827 THR A CA 1
ATOM 6496 C C . THR A 1 827 ? -10.456 23.810 13.051 1.00 98.12 827 THR A C 1
ATOM 6498 O O . THR A 1 827 ? -11.472 23.742 12.364 1.00 98.12 827 THR A O 1
ATOM 6501 N N . GLU A 1 828 ? -9.794 22.711 13.418 1.00 98.44 828 GLU A N 1
ATOM 6502 C CA . GLU A 1 828 ? -10.233 21.350 13.057 1.00 98.44 828 GLU A CA 1
ATOM 6503 C C . GLU A 1 828 ? -11.692 21.072 13.462 1.00 98.44 828 GLU A C 1
ATOM 6505 O O . GLU A 1 828 ? -12.457 20.495 12.687 1.00 98.44 828 GLU A O 1
ATOM 6510 N N . LEU A 1 829 ? -12.111 21.547 14.643 1.00 98.38 829 LEU A N 1
ATOM 6511 C CA . LEU A 1 829 ? -13.488 21.419 15.127 1.00 98.38 829 LEU A CA 1
ATOM 6512 C C . LEU A 1 829 ? -14.477 22.173 14.221 1.00 98.38 829 LEU A C 1
ATOM 6514 O O . LEU A 1 829 ? -15.502 21.622 13.832 1.00 98.38 829 LEU A O 1
ATOM 6518 N N . GLN A 1 830 ? -14.139 23.405 13.826 1.00 98.69 830 GLN A N 1
ATOM 6519 C CA . GLN A 1 830 ? -14.960 24.229 12.929 1.00 98.69 830 GLN A CA 1
ATOM 6520 C C . GLN A 1 830 ? -14.990 23.686 11.491 1.00 98.69 830 GLN A C 1
ATOM 6522 O O . GLN A 1 830 ? -16.022 23.758 10.828 1.00 98.69 830 GLN A O 1
ATOM 6527 N N . ARG A 1 831 ? -13.884 23.112 11.000 1.00 98.62 831 ARG A N 1
ATOM 6528 C CA . ARG A 1 831 ? -13.848 22.411 9.703 1.00 98.62 831 ARG A CA 1
ATOM 6529 C C . ARG A 1 831 ? -14.765 21.192 9.732 1.00 98.62 831 ARG A C 1
ATOM 6531 O O . ARG A 1 831 ? -15.574 21.018 8.827 1.00 98.62 831 ARG A O 1
ATOM 6538 N N . THR A 1 832 ? -14.690 20.400 10.801 1.00 98.69 832 THR A N 1
ATOM 6539 C CA . THR A 1 832 ? -15.549 19.223 11.004 1.00 98.69 832 THR A CA 1
ATOM 6540 C C . THR A 1 832 ? -17.026 19.619 11.057 1.00 98.69 832 THR A C 1
ATOM 6542 O O . THR A 1 832 ? -17.846 19.020 10.365 1.00 98.69 832 THR A O 1
ATOM 6545 N N . GLU A 1 833 ? -17.369 20.677 11.799 1.00 98.62 833 GLU A N 1
ATOM 6546 C CA . GLU A 1 833 ? -18.721 21.248 11.819 1.00 98.62 833 GLU A CA 1
ATOM 6547 C C . GLU A 1 833 ? -19.188 21.642 10.410 1.00 98.62 833 GLU A C 1
ATOM 6549 O O . GLU A 1 833 ? -20.279 21.256 9.986 1.00 98.62 833 GLU A O 1
ATOM 6554 N N . LYS A 1 834 ? -18.355 22.377 9.660 1.00 98.56 834 LYS A N 1
ATOM 6555 C CA . LYS A 1 834 ? -18.685 22.840 8.308 1.00 98.56 834 LYS A CA 1
ATOM 6556 C C . LYS A 1 834 ? -18.937 21.672 7.347 1.00 98.56 834 LYS A C 1
ATOM 6558 O O . LYS A 1 834 ? -19.922 21.707 6.614 1.00 98.56 834 LYS A O 1
ATOM 6563 N N . ILE A 1 835 ? -18.119 20.618 7.398 1.00 98.69 835 ILE A N 1
ATOM 6564 C CA . ILE A 1 835 ? -18.289 19.388 6.601 1.00 98.69 835 ILE A CA 1
ATOM 6565 C C . ILE A 1 835 ? -19.631 18.703 6.919 1.00 98.69 835 ILE A C 1
ATOM 6567 O O . ILE A 1 835 ? -20.395 18.368 6.011 1.00 98.69 835 ILE A O 1
ATOM 6571 N N . LEU A 1 836 ? -19.968 18.539 8.203 1.00 98.56 836 LEU A N 1
ATOM 6572 C CA . LEU A 1 836 ? -21.230 17.909 8.617 1.00 98.56 836 LEU A CA 1
ATOM 6573 C C . LEU A 1 836 ? -22.454 18.739 8.210 1.00 98.56 836 LEU A C 1
ATOM 6575 O O . LEU A 1 836 ? -23.451 18.175 7.742 1.00 98.56 836 LEU A O 1
ATOM 6579 N N . ASN A 1 837 ? -22.3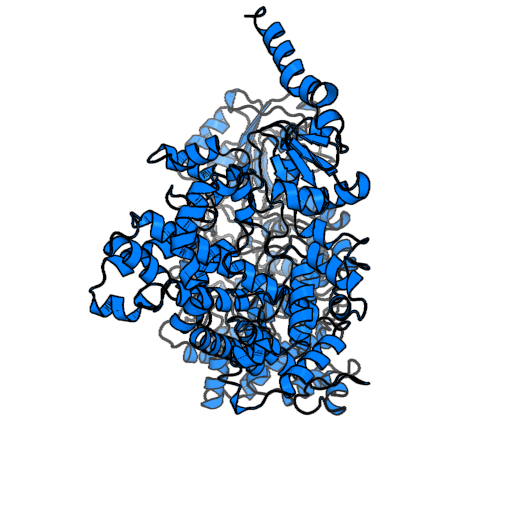63 20.063 8.359 1.00 98.19 837 ASN A N 1
ATOM 6580 C CA . ASN A 1 837 ? -23.406 21.020 7.988 1.00 98.19 837 ASN A CA 1
ATOM 6581 C C . ASN A 1 837 ? -23.591 21.143 6.471 1.00 98.19 837 ASN A C 1
ATOM 6583 O O . ASN A 1 837 ? -24.692 21.476 6.025 1.00 98.19 837 ASN A O 1
ATOM 6587 N N . ALA A 1 838 ? -22.550 20.855 5.684 1.00 98.50 838 ALA A N 1
ATOM 6588 C CA . ALA A 1 838 ? -22.641 20.765 4.231 1.00 98.50 838 ALA A CA 1
ATOM 6589 C C . ALA A 1 838 ? -23.444 19.541 3.761 1.00 98.50 838 ALA A C 1
ATOM 6591 O O . ALA A 1 838 ? -23.972 19.557 2.653 1.00 98.50 838 ALA A O 1
ATOM 6592 N N . GLY A 1 839 ? -23.581 18.507 4.600 1.00 98.06 839 GLY A N 1
ATOM 6593 C CA . GLY A 1 839 ? -24.301 17.271 4.272 1.00 98.06 839 GLY A CA 1
ATOM 6594 C C . GLY A 1 839 ? -23.399 16.098 3.870 1.00 98.06 839 GLY A C 1
ATOM 6595 O O . GLY A 1 839 ? -23.916 15.063 3.436 1.00 98.06 839 GLY A O 1
ATOM 6596 N N . THR A 1 840 ? -22.081 16.240 4.045 1.00 98.62 840 THR A N 1
ATOM 6597 C CA . THR A 1 840 ? -21.098 15.160 3.882 1.00 98.62 840 THR A CA 1
ATOM 6598 C C . THR A 1 840 ? -21.285 14.127 4.991 1.00 98.62 840 THR A C 1
ATOM 6600 O O . THR A 1 840 ? -21.464 14.482 6.160 1.00 98.62 840 THR A O 1
ATOM 6603 N N . ASP A 1 841 ? -21.311 12.845 4.624 1.00 98.62 841 ASP A N 1
ATOM 6604 C CA . ASP A 1 841 ? -21.647 11.747 5.531 1.00 98.62 841 ASP A CA 1
ATOM 6605 C C . ASP A 1 841 ? -20.418 11.092 6.159 1.00 98.62 841 ASP A C 1
ATOM 6607 O O . ASP A 1 841 ? -20.497 10.625 7.292 1.00 98.62 841 ASP A O 1
ATOM 6611 N N . GLN A 1 842 ? -19.302 11.053 5.431 1.00 98.19 842 GLN A N 1
ATOM 6612 C CA . GLN A 1 842 ? -18.086 10.351 5.828 1.00 98.19 842 GLN A CA 1
ATOM 6613 C C . GLN A 1 842 ? -16.836 11.185 5.515 1.00 98.19 842 GLN A C 1
ATOM 6615 O O . GLN A 1 842 ? -16.776 11.853 4.487 1.00 98.19 842 GLN A O 1
ATOM 6620 N N . LEU A 1 843 ? -15.840 11.145 6.398 1.00 98.25 843 LEU A N 1
ATOM 6621 C CA . LEU A 1 843 ? -14.587 11.886 6.310 1.00 98.25 843 LEU A CA 1
ATOM 6622 C C . LEU A 1 843 ? -13.453 10.948 5.868 1.00 98.25 843 LEU A C 1
ATOM 6624 O O . LEU A 1 843 ? -13.031 10.063 6.621 1.00 98.25 843 LEU A O 1
ATOM 6628 N N . GLY A 1 844 ? -12.981 11.138 4.636 1.00 96.81 844 GLY A N 1
ATOM 6629 C CA . GLY A 1 844 ? -11.864 10.408 4.040 1.00 96.81 844 GLY A CA 1
ATOM 6630 C C . GLY A 1 844 ? -10.514 10.864 4.588 1.00 96.81 844 GLY A C 1
ATOM 6631 O O . GLY A 1 844 ? -10.235 12.056 4.687 1.00 96.81 844 GLY A O 1
ATOM 6632 N N . GLY A 1 845 ? -9.649 9.917 4.941 1.00 93.19 845 GLY A N 1
ATOM 6633 C CA . GLY A 1 845 ? -8.280 10.188 5.398 1.00 93.19 845 GLY A CA 1
ATOM 6634 C C . GLY A 1 845 ? -8.143 10.721 6.801 1.00 93.19 845 GLY A C 1
ATOM 6635 O O . GLY A 1 845 ? -7.071 11.191 7.164 1.00 93.19 845 GLY A O 1
ATOM 6636 N N . GLU A 1 846 ? -9.216 10.642 7.573 1.00 94.88 846 GLU A N 1
ATOM 6637 C CA . GLU A 1 846 ? -9.299 11.214 8.903 1.00 94.88 846 GLU A CA 1
ATOM 6638 C C . GLU A 1 846 ? -9.495 10.120 9.957 1.00 94.88 846 GLU A C 1
ATOM 6640 O O . GLU A 1 846 ? -10.017 9.037 9.678 1.00 94.88 846 GLU A O 1
ATOM 6645 N N . SER A 1 847 ? -9.112 10.418 11.199 1.00 94.06 847 SER A N 1
ATOM 6646 C CA . SER A 1 847 ? -9.291 9.511 12.346 1.00 94.06 847 SER A CA 1
ATOM 6647 C C . SER A 1 847 ? -9.640 10.229 13.655 1.00 94.06 847 SER A C 1
ATOM 6649 O O . SER A 1 847 ? -9.475 9.669 14.739 1.00 94.06 847 SER A O 1
ATOM 6651 N N . ARG A 1 848 ? -10.073 11.493 13.585 1.00 96.19 848 ARG A N 1
ATOM 6652 C CA . ARG A 1 848 ? -10.352 12.354 14.747 1.00 96.19 848 ARG A CA 1
ATOM 6653 C C . ARG A 1 848 ? -11.797 12.226 15.234 1.00 96.19 848 ARG A C 1
ATOM 6655 O O . ARG A 1 848 ? -12.574 13.178 15.184 1.00 96.19 848 ARG A O 1
ATOM 6662 N N . THR A 1 849 ? -12.163 11.031 15.708 1.00 97.31 849 THR A N 1
ATOM 6663 C CA . THR A 1 849 ? -13.514 10.743 16.233 1.00 97.31 849 THR A CA 1
ATOM 6664 C C . THR A 1 849 ? -13.905 11.629 17.415 1.00 97.31 849 THR A C 1
ATOM 6666 O O . THR A 1 849 ? -15.084 11.928 17.595 1.00 97.31 849 THR A O 1
ATOM 6669 N N . ASP A 1 850 ? -12.922 12.111 18.174 1.00 97.75 850 ASP A N 1
ATOM 6670 C CA . ASP A 1 850 ? -13.087 13.042 19.286 1.00 97.75 850 ASP A CA 1
ATOM 6671 C C . ASP A 1 850 ? -13.752 14.363 18.873 1.00 97.75 850 ASP A C 1
ATOM 6673 O O . ASP A 1 850 ? -14.551 14.896 19.638 1.00 97.75 850 ASP A O 1
ATOM 6677 N N . LEU A 1 851 ? -13.516 14.846 17.647 1.00 98.31 851 LEU A N 1
ATOM 6678 C CA . LEU A 1 851 ? -14.141 16.077 17.154 1.00 98.31 851 LEU A CA 1
ATOM 6679 C C . LEU A 1 851 ? -15.658 15.917 16.985 1.00 98.31 851 LEU A C 1
ATOM 6681 O O . LEU A 1 851 ? -16.409 16.847 17.266 1.00 98.31 851 LEU A O 1
ATOM 6685 N N . ILE A 1 852 ? -16.130 14.733 16.575 1.00 98.62 852 ILE A N 1
ATOM 6686 C CA . ILE A 1 852 ? -17.571 14.446 16.474 1.00 98.62 852 ILE A CA 1
ATOM 6687 C C . ILE A 1 852 ? -18.207 14.430 17.864 1.00 98.62 852 ILE A C 1
ATOM 6689 O O . ILE A 1 852 ? -19.264 15.028 18.064 1.00 98.62 852 ILE A O 1
ATOM 6693 N N . LEU A 1 853 ? -17.549 13.775 18.826 1.00 98.25 853 LEU A N 1
ATOM 6694 C CA . LEU A 1 853 ? -18.017 13.709 20.210 1.00 98.25 853 LEU A CA 1
ATOM 6695 C C . LEU A 1 853 ? -18.115 15.108 20.821 1.00 98.25 853 LEU A C 1
ATOM 6697 O O . LEU A 1 853 ? -19.146 15.455 21.391 1.00 98.25 853 LEU A O 1
ATOM 6701 N N . GLU A 1 854 ? -17.085 15.932 20.629 1.00 98.31 854 GLU A N 1
ATOM 6702 C CA . GLU A 1 854 ? -17.042 17.302 21.135 1.00 98.31 854 GLU A CA 1
ATOM 6703 C C . GLU A 1 854 ? -18.142 18.185 20.521 1.00 98.31 854 GLU A C 1
ATOM 6705 O O . GLU A 1 854 ? -18.777 18.963 21.238 1.00 98.31 854 GLU A O 1
ATOM 6710 N N . LEU A 1 855 ? -18.410 18.063 19.214 1.00 98.62 855 LEU A N 1
ATOM 6711 C CA . LEU A 1 855 ? -19.478 18.819 18.546 1.00 98.62 855 LEU A CA 1
ATOM 6712 C C . LEU A 1 855 ? -20.869 18.480 19.097 1.00 98.62 855 LEU A C 1
ATOM 6714 O O . LEU A 1 855 ? -21.685 19.389 19.281 1.00 98.62 855 LEU A O 1
ATOM 6718 N N . VAL A 1 856 ? -21.134 17.198 19.366 1.00 98.38 856 VAL A N 1
ATOM 6719 C CA . VAL A 1 856 ? -22.422 16.748 19.915 1.00 98.38 856 VAL A CA 1
ATOM 6720 C C . VAL A 1 856 ? -22.545 17.100 21.395 1.00 98.38 856 VAL A C 1
ATOM 6722 O O . VAL A 1 856 ? -23.572 17.639 21.805 1.00 98.38 856 VAL A O 1
ATOM 6725 N N . GLU A 1 857 ? -21.497 16.879 22.192 1.00 97.81 857 GLU A N 1
ATOM 6726 C CA . GLU A 1 857 ? -21.476 17.215 23.623 1.00 97.81 857 GLU A CA 1
ATOM 6727 C C . GLU A 1 857 ? -21.727 18.712 23.856 1.00 97.81 857 GLU A C 1
ATOM 6729 O O . GLU A 1 857 ? -22.488 19.093 24.748 1.00 97.81 857 GLU A O 1
ATOM 6734 N N . LYS A 1 858 ? -21.143 19.574 23.014 1.00 97.75 858 LYS A N 1
ATOM 6735 C CA . LYS A 1 858 ? -21.352 21.030 23.063 1.00 97.75 858 LYS A CA 1
ATOM 6736 C C . LYS A 1 858 ? -22.691 21.487 22.475 1.00 97.75 858 LYS A C 1
ATOM 6738 O O . LYS A 1 858 ? -23.001 22.674 22.558 1.00 97.75 858 LYS A O 1
ATOM 6743 N N . GLY A 1 859 ? -23.469 20.588 21.870 1.00 97.19 859 GLY A N 1
ATOM 6744 C C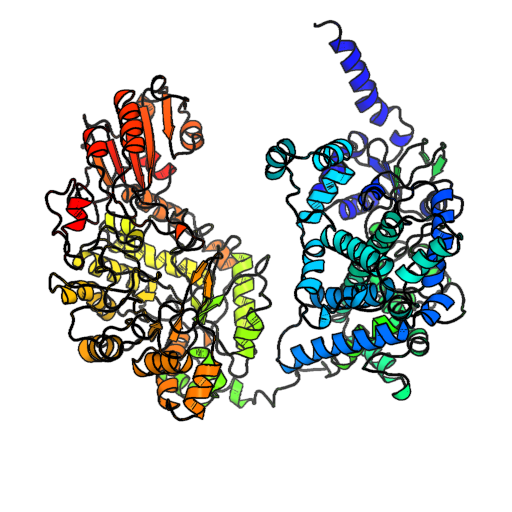A . GLY A 1 859 ? -24.734 20.912 21.207 1.00 97.19 859 GLY A CA 1
ATOM 6745 C C . GLY A 1 859 ? -24.580 21.763 19.941 1.00 97.19 859 GLY A C 1
ATOM 6746 O O . GLY A 1 859 ? -25.543 22.406 19.530 1.00 97.19 859 GLY A O 1
ATOM 6747 N N . ILE A 1 860 ? -23.386 21.788 19.338 1.00 98.19 860 ILE A N 1
ATOM 6748 C CA . ILE A 1 860 ? -23.110 22.504 18.082 1.00 98.19 860 ILE A CA 1
ATOM 6749 C C . ILE A 1 860 ? -23.733 21.739 16.910 1.00 98.19 860 ILE A C 1
ATOM 6751 O O . ILE A 1 860 ? -24.385 22.329 16.052 1.00 98.19 860 ILE A O 1
ATOM 6755 N N . VAL A 1 861 ? -23.586 20.410 16.910 1.00 97.94 861 VAL A N 1
ATOM 6756 C CA . VAL A 1 861 ? -24.229 19.508 15.947 1.00 97.94 861 VAL A CA 1
ATOM 6757 C C . VAL A 1 861 ? -25.170 18.570 16.707 1.00 97.94 861 VAL A C 1
ATOM 6759 O O . VAL A 1 861 ? -24.738 17.933 17.666 1.00 97.94 861 VAL A O 1
ATOM 6762 N N . PRO A 1 862 ? -26.450 18.443 16.316 1.00 97.81 862 PRO A N 1
ATOM 6763 C CA . PRO A 1 862 ? -27.355 17.503 16.968 1.00 97.81 862 PRO A CA 1
ATOM 6764 C C . PRO A 1 862 ? -27.011 16.053 16.597 1.00 97.81 862 PRO A C 1
ATOM 6766 O O . PRO A 1 862 ? -26.660 15.764 15.452 1.00 97.81 862 PRO A O 1
ATOM 6769 N N . GLU A 1 863 ? -27.211 15.113 17.526 1.00 98.00 863 GLU A N 1
ATOM 6770 C CA . GLU A 1 863 ? -27.017 13.671 17.279 1.00 98.00 863 GLU A CA 1
ATOM 6771 C C . GLU A 1 863 ? -27.823 13.169 16.067 1.00 98.00 863 GLU A C 1
ATOM 6773 O O . GLU A 1 863 ? -27.331 12.359 15.287 1.00 98.00 863 GLU A O 1
ATOM 6778 N N . SER A 1 864 ? -29.012 13.734 15.821 1.00 98.00 864 SER A N 1
ATOM 6779 C CA . SER A 1 864 ? -29.842 13.405 14.653 1.00 98.00 864 SER A CA 1
ATOM 6780 C C . SER A 1 864 ? -29.152 13.679 13.309 1.00 98.00 864 SER A C 1
ATOM 6782 O O . SER A 1 864 ? -29.419 12.991 12.314 1.00 98.00 864 SER A O 1
ATOM 6784 N N . ARG A 1 865 ? -28.229 14.652 13.254 1.00 97.69 865 ARG A N 1
ATOM 6785 C CA . ARG A 1 865 ? -27.392 14.849 12.068 1.00 97.69 865 ARG A CA 1
ATOM 6786 C C . ARG A 1 865 ? -26.423 13.684 11.914 1.00 97.69 865 ARG A C 1
ATOM 6788 O O . ARG A 1 865 ? -26.307 13.178 10.805 1.00 97.69 865 ARG A O 1
ATOM 6795 N N . ILE A 1 866 ? -25.788 13.214 12.984 1.00 98.69 866 ILE A N 1
ATOM 6796 C CA . ILE A 1 866 ? -24.891 12.048 12.930 1.00 98.69 866 ILE A CA 1
ATOM 6797 C C . ILE A 1 866 ? -25.665 10.793 12.507 1.00 98.69 866 ILE A C 1
ATOM 6799 O O . ILE A 1 866 ? -25.244 10.090 11.589 1.00 98.69 866 ILE A O 1
ATOM 6803 N N . ASP A 1 867 ? -26.853 10.584 13.074 1.00 98.69 867 ASP A N 1
ATOM 6804 C CA . ASP A 1 867 ? -27.747 9.471 12.741 1.00 98.69 867 ASP A CA 1
ATOM 6805 C C . ASP A 1 867 ? -28.089 9.404 11.253 1.00 98.69 867 ASP A C 1
ATOM 6807 O O . ASP A 1 867 ? -28.196 8.320 10.681 1.00 98.69 867 ASP A O 1
ATOM 6811 N N . THR A 1 868 ? -28.242 10.558 10.600 1.00 98.31 868 THR A N 1
ATOM 6812 C CA . THR A 1 868 ? -28.500 10.626 9.156 1.00 98.31 868 THR A CA 1
ATOM 6813 C C . THR A 1 868 ? -27.356 9.994 8.353 1.00 98.31 868 THR A C 1
ATOM 6815 O O . THR A 1 868 ? -27.617 9.197 7.452 1.00 98.31 868 THR A O 1
ATOM 6818 N N . SER A 1 869 ? -26.099 10.282 8.708 1.00 98.62 869 SER A N 1
ATOM 6819 C CA . SER A 1 869 ? -24.923 9.697 8.047 1.00 98.62 869 SER A CA 1
ATOM 6820 C C . SER A 1 869 ? -24.772 8.212 8.372 1.00 98.62 869 SER A C 1
ATOM 6822 O O . SER A 1 869 ? -24.602 7.386 7.474 1.00 98.62 869 SER A O 1
ATOM 6824 N N . VAL A 1 870 ? -24.880 7.856 9.657 1.00 98.81 870 VAL A N 1
ATOM 6825 C CA . VAL A 1 870 ? -24.725 6.473 10.130 1.00 98.81 870 VAL A CA 1
ATOM 6826 C C . VAL A 1 870 ? -25.756 5.558 9.470 1.00 98.81 870 VAL A C 1
ATOM 6828 O O . VAL A 1 870 ? -25.400 4.480 9.006 1.00 98.81 870 VAL A O 1
ATOM 6831 N N . ARG A 1 871 ? -27.010 6.002 9.335 1.00 98.62 871 ARG A N 1
ATOM 6832 C CA . ARG A 1 871 ? -28.072 5.255 8.644 1.00 98.62 871 ARG A CA 1
ATOM 6833 C C . ARG A 1 871 ? -27.688 4.879 7.213 1.00 98.62 871 ARG A C 1
ATOM 6835 O O . ARG A 1 871 ? -27.851 3.721 6.833 1.00 98.62 871 ARG A O 1
ATOM 6842 N N . ARG A 1 872 ? -27.149 5.824 6.432 1.00 98.50 872 ARG A N 1
ATOM 6843 C CA . ARG A 1 872 ? -26.697 5.572 5.050 1.00 98.50 872 ARG A CA 1
ATOM 6844 C C . ARG A 1 872 ? -25.563 4.547 5.014 1.00 98.50 872 ARG A C 1
ATOM 6846 O O . ARG A 1 872 ? -25.629 3.587 4.251 1.00 98.50 872 ARG A O 1
ATOM 6853 N N . LEU A 1 873 ? -24.568 4.716 5.885 1.00 98.62 873 LEU A N 1
ATOM 6854 C CA . LEU A 1 873 ? -23.399 3.836 5.979 1.00 98.62 873 LEU A CA 1
ATOM 6855 C C . LEU A 1 873 ? -23.777 2.405 6.402 1.00 98.62 873 LEU A C 1
ATOM 6857 O O . LEU A 1 873 ? -23.299 1.433 5.815 1.00 98.62 873 LEU A O 1
ATOM 6861 N N . LEU A 1 874 ? -24.668 2.257 7.386 1.00 98.62 874 LEU A N 1
ATOM 6862 C CA . LEU A 1 874 ? -25.162 0.953 7.832 1.00 98.62 874 LEU A CA 1
ATOM 6863 C C . LEU A 1 874 ? -26.018 0.275 6.761 1.00 98.62 874 LEU A C 1
ATOM 6865 O O . LEU A 1 874 ? -25.824 -0.914 6.502 1.00 98.62 874 LEU A O 1
ATOM 6869 N N . ARG A 1 875 ? -26.925 1.017 6.108 1.00 98.50 875 ARG A N 1
ATOM 6870 C CA . ARG A 1 875 ? -27.761 0.494 5.016 1.00 98.50 875 ARG A CA 1
ATOM 6871 C C . ARG A 1 875 ? -26.906 -0.118 3.913 1.00 98.50 875 ARG A C 1
ATOM 6873 O O . ARG A 1 875 ? -27.200 -1.223 3.467 1.00 98.50 875 ARG A O 1
ATOM 6880 N N . GLU A 1 876 ? -25.827 0.556 3.525 1.00 98.19 876 GLU A N 1
ATOM 6881 C CA . GLU A 1 876 ? -24.903 0.060 2.504 1.00 98.19 876 GLU A CA 1
ATOM 6882 C C . GLU A 1 876 ? -24.246 -1.268 2.915 1.00 98.19 876 GLU A C 1
ATOM 6884 O O . GLU A 1 876 ? -24.204 -2.214 2.130 1.00 98.19 876 GLU A O 1
ATOM 6889 N N . LYS A 1 877 ? -23.804 -1.390 4.175 1.00 98.31 877 LYS A N 1
ATOM 6890 C CA . LYS A 1 877 ? -23.223 -2.637 4.705 1.00 98.31 877 LYS A CA 1
ATOM 6891 C C . LYS A 1 877 ? -24.221 -3.799 4.707 1.00 98.31 877 LYS A C 1
ATOM 6893 O O . LYS A 1 877 ? -23.823 -4.927 4.413 1.00 98.31 877 LYS A O 1
ATOM 6898 N N . PHE A 1 878 ? -25.489 -3.541 5.033 1.00 98.12 878 PHE A N 1
ATOM 6899 C CA . PHE A 1 878 ? -26.545 -4.556 4.969 1.00 98.12 878 PHE A CA 1
ATOM 6900 C C . PHE A 1 878 ? -26.840 -4.984 3.532 1.00 98.12 878 PHE A C 1
ATOM 6902 O O . PHE A 1 878 ? -26.892 -6.179 3.270 1.00 98.12 878 PHE A O 1
ATOM 6909 N N . LEU A 1 879 ? -26.967 -4.040 2.594 1.00 97.06 879 LEU A N 1
ATOM 6910 C CA . LEU A 1 879 ? -27.198 -4.353 1.177 1.00 97.06 879 LEU A CA 1
ATOM 6911 C C . LEU A 1 879 ? -26.053 -5.172 0.569 1.00 97.06 879 LEU A C 1
ATOM 6913 O O . LEU A 1 879 ? -26.295 -6.066 -0.234 1.00 97.06 879 LEU A O 1
ATOM 6917 N N . LEU A 1 880 ? -24.813 -4.915 0.991 1.00 97.12 880 LEU A N 1
ATOM 6918 C CA . LEU A 1 880 ? -23.636 -5.693 0.596 1.00 97.12 880 LEU A CA 1
ATOM 6919 C C . LEU A 1 880 ? -23.521 -7.046 1.325 1.00 97.12 880 LEU A C 1
ATOM 6921 O O . LEU A 1 880 ? -22.540 -7.760 1.107 1.00 97.12 880 LEU A O 1
ATOM 6925 N N . GLY A 1 881 ? -24.460 -7.400 2.207 1.00 95.75 881 GLY A N 1
ATOM 6926 C CA . GLY A 1 881 ? -24.474 -8.668 2.939 1.00 95.75 881 GLY A CA 1
ATOM 6927 C C . GLY A 1 881 ? -23.374 -8.818 3.996 1.00 95.75 881 GLY A C 1
ATOM 6928 O O . GLY A 1 881 ? -23.122 -9.929 4.459 1.00 95.75 881 GLY A O 1
ATOM 6929 N N . LEU A 1 882 ? -22.700 -7.732 4.402 1.00 96.31 882 LEU A N 1
ATOM 6930 C CA . LEU A 1 882 ? -21.544 -7.813 5.310 1.00 96.31 882 LEU A CA 1
ATOM 6931 C C . LEU A 1 882 ? -21.918 -8.257 6.723 1.00 96.31 882 LEU A C 1
ATOM 6933 O O . LEU A 1 882 ? -21.099 -8.860 7.406 1.00 96.31 882 LEU A O 1
ATOM 6937 N N . PHE A 1 883 ? -23.141 -7.977 7.168 1.00 95.56 883 PHE A N 1
ATOM 6938 C CA . PHE A 1 883 ? -23.629 -8.466 8.460 1.00 95.56 883 PHE A CA 1
ATOM 6939 C C . PHE A 1 883 ? -23.955 -9.962 8.443 1.00 95.56 883 PHE A C 1
ATOM 6941 O O . PHE A 1 883 ? -23.937 -10.595 9.497 1.00 95.56 883 PHE A O 1
ATOM 6948 N N . ASP A 1 884 ? -24.230 -10.518 7.262 1.00 91.06 884 ASP A N 1
ATOM 6949 C CA . ASP A 1 884 ? -24.698 -11.894 7.105 1.00 91.06 884 ASP A CA 1
ATOM 6950 C C . ASP A 1 884 ? -23.534 -12.839 6.770 1.00 91.06 884 ASP A C 1
ATOM 6952 O O . ASP A 1 884 ? -23.467 -13.955 7.283 1.00 91.06 884 ASP A O 1
ATOM 6956 N N . ASN A 1 885 ? -22.578 -12.379 5.954 1.00 90.06 885 ASN A N 1
ATOM 6957 C CA . ASN A 1 885 ? -21.339 -13.094 5.661 1.00 90.06 885 ASN A CA 1
ATOM 6958 C C . ASN A 1 885 ? -20.150 -12.122 5.480 1.00 90.06 885 ASN A C 1
ATOM 6960 O O . ASN A 1 885 ? -19.843 -11.729 4.352 1.00 90.06 885 ASN A O 1
ATOM 6964 N N . PRO A 1 886 ? -19.464 -11.729 6.571 1.00 92.56 886 PRO A N 1
ATOM 6965 C CA . PRO A 1 886 ? -18.362 -10.766 6.511 1.00 92.56 886 PRO A CA 1
ATOM 6966 C C . PRO A 1 886 ? -17.036 -11.359 6.018 1.00 92.56 886 PRO A C 1
ATOM 6968 O O . PRO A 1 886 ? -16.102 -10.600 5.781 1.00 92.56 886 PRO A O 1
ATOM 6971 N N . PHE A 1 887 ? -16.910 -12.684 5.908 1.00 94.44 887 PHE A N 1
ATOM 6972 C CA . PHE A 1 887 ? -15.634 -13.356 5.649 1.00 94.44 887 PHE A CA 1
ATOM 6973 C C . PHE A 1 887 ? -15.448 -13.728 4.175 1.00 94.44 887 PHE A C 1
ATOM 6975 O O . PHE A 1 887 ? -16.407 -13.992 3.450 1.00 94.44 887 PHE A O 1
ATOM 6982 N N . ALA A 1 888 ? -14.187 -13.808 3.752 1.00 93.56 888 ALA A N 1
ATOM 6983 C CA . ALA A 1 888 ? -13.786 -14.298 2.438 1.00 93.56 888 ALA A CA 1
ATOM 6984 C C . ALA A 1 888 ? -13.159 -15.700 2.534 1.00 93.56 888 ALA A C 1
ATOM 6986 O O . ALA A 1 888 ? -12.497 -16.038 3.519 1.00 93.56 888 ALA A O 1
ATOM 6987 N N . ASP A 1 889 ? -13.346 -16.521 1.498 1.00 94.56 889 ASP A N 1
ATOM 6988 C CA . ASP A 1 889 ? -12.758 -17.860 1.419 1.00 94.56 889 ASP A CA 1
ATOM 6989 C C . ASP A 1 889 ? -11.413 -17.832 0.684 1.00 94.56 889 ASP A C 1
ATOM 6991 O O . ASP A 1 889 ? -11.321 -17.412 -0.470 1.00 94.56 889 ASP A O 1
ATOM 6995 N N . ALA A 1 890 ? -10.356 -18.296 1.350 1.00 90.88 890 ALA A N 1
ATOM 6996 C CA . ALA A 1 890 ? -8.995 -18.164 0.840 1.00 90.88 890 ALA A CA 1
ATOM 6997 C C . ALA A 1 890 ? -8.712 -19.058 -0.377 1.00 90.88 890 ALA A C 1
ATOM 6999 O O . ALA A 1 890 ? -7.928 -18.669 -1.242 1.00 90.88 890 ALA A O 1
ATOM 7000 N N . ASP A 1 891 ? -9.319 -20.244 -0.453 1.00 91.44 891 ASP A N 1
ATOM 7001 C CA . ASP A 1 891 ? -9.105 -21.167 -1.573 1.00 91.44 891 ASP A CA 1
ATOM 7002 C C . ASP A 1 891 ? -9.827 -20.673 -2.828 1.00 91.44 891 ASP A C 1
ATOM 7004 O O . ASP A 1 891 ? -9.225 -20.599 -3.902 1.00 91.44 891 ASP A O 1
ATOM 7008 N N . THR A 1 892 ? -11.075 -20.229 -2.671 1.00 93.50 892 THR A N 1
ATOM 7009 C CA . THR A 1 892 ? -11.853 -19.565 -3.721 1.00 93.50 892 THR A CA 1
ATOM 7010 C C . THR A 1 892 ? -11.139 -18.312 -4.207 1.00 93.50 892 THR A C 1
ATOM 7012 O O . THR A 1 892 ? -11.028 -18.106 -5.413 1.00 93.50 892 THR A O 1
ATOM 7015 N N . ALA A 1 893 ? -10.591 -17.498 -3.302 1.00 95.06 893 ALA A N 1
ATOM 7016 C CA . ALA A 1 893 ? -9.880 -16.285 -3.682 1.00 95.06 893 ALA A CA 1
ATOM 7017 C C . ALA A 1 893 ? -8.631 -16.563 -4.519 1.00 95.06 893 ALA A C 1
ATOM 7019 O O . ALA A 1 893 ? -8.432 -15.926 -5.550 1.00 95.06 893 ALA A O 1
ATOM 7020 N N . VAL A 1 894 ? -7.822 -17.550 -4.121 1.00 93.38 894 VAL A N 1
ATOM 7021 C CA . VAL A 1 894 ? -6.632 -17.967 -4.880 1.00 93.38 894 VAL A CA 1
ATOM 7022 C C . VAL A 1 894 ? -7.002 -18.511 -6.262 1.00 93.38 894 VAL A C 1
ATOM 7024 O O . VAL A 1 894 ? -6.245 -18.309 -7.205 1.00 93.38 894 VAL A O 1
ATOM 7027 N N . ALA A 1 895 ? -8.147 -19.184 -6.394 1.00 92.69 895 ALA A N 1
ATOM 7028 C CA . ALA A 1 895 ? -8.642 -19.657 -7.684 1.00 92.69 895 ALA A CA 1
ATOM 7029 C C . ALA A 1 895 ? -9.262 -18.540 -8.540 1.00 92.69 895 ALA A C 1
ATOM 7031 O O . ALA A 1 895 ? -9.279 -18.660 -9.761 1.00 92.69 895 ALA A O 1
ATOM 7032 N N . THR A 1 896 ? -9.780 -17.480 -7.910 1.00 95.56 896 THR A N 1
ATOM 7033 C CA . THR A 1 896 ? -10.535 -16.413 -8.582 1.00 95.56 896 THR A CA 1
ATOM 7034 C C . THR A 1 896 ? -9.637 -15.288 -9.086 1.00 95.56 896 THR A C 1
ATOM 7036 O O . THR A 1 896 ? -9.802 -14.834 -10.216 1.00 95.56 896 THR A O 1
ATOM 7039 N N . VAL A 1 897 ? -8.702 -14.826 -8.253 1.00 95.00 897 VAL A N 1
ATOM 7040 C CA . VAL A 1 897 ? -7.845 -13.675 -8.559 1.00 95.00 897 VAL A CA 1
ATOM 7041 C C . VAL A 1 897 ? -6.784 -14.063 -9.585 1.00 95.00 897 VAL A C 1
ATOM 7043 O O . VAL A 1 897 ? -6.010 -14.997 -9.381 1.00 95.00 897 VAL A O 1
ATOM 7046 N N . GLY A 1 898 ? -6.721 -13.311 -10.676 1.00 91.31 898 GLY A N 1
ATOM 7047 C CA . GLY A 1 898 ? -5.758 -13.475 -11.753 1.00 91.31 898 GLY A CA 1
ATOM 7048 C C . GLY A 1 898 ? -6.033 -14.685 -12.641 1.00 91.31 898 GLY A C 1
ATOM 7049 O O . GLY A 1 898 ? -5.085 -15.244 -13.195 1.00 91.31 898 GLY A O 1
ATOM 7050 N N . GLN A 1 899 ? -7.291 -15.116 -12.788 1.00 94.06 899 GLN A N 1
ATOM 7051 C CA . GLN A 1 899 ? -7.643 -16.236 -13.670 1.00 94.06 899 GLN A CA 1
ATOM 7052 C C . GLN A 1 899 ? -7.157 -16.019 -15.109 1.00 94.06 899 GLN A C 1
ATOM 7054 O O . GLN A 1 899 ? -7.236 -14.916 -15.651 1.00 94.06 899 GLN A O 1
ATOM 7059 N N . ASP A 1 900 ? -6.686 -17.091 -15.751 1.00 93.44 900 ASP A N 1
ATOM 7060 C CA . ASP A 1 900 ? -6.065 -17.042 -17.084 1.00 93.44 900 ASP A CA 1
ATOM 7061 C C . ASP A 1 900 ? -6.969 -16.394 -18.138 1.00 93.44 900 ASP A C 1
ATOM 7063 O O . ASP A 1 900 ? -6.511 -15.543 -18.897 1.00 93.44 900 ASP A O 1
ATOM 7067 N N . ALA A 1 901 ? -8.263 -16.729 -18.142 1.00 96.75 901 ALA A N 1
ATOM 7068 C CA . ALA A 1 901 ? -9.231 -16.156 -19.078 1.00 96.75 901 ALA A CA 1
ATOM 7069 C C . ALA A 1 901 ? -9.396 -14.634 -18.900 1.00 96.75 901 ALA A C 1
ATOM 7071 O O . ALA A 1 901 ? -9.513 -13.892 -19.877 1.00 96.75 901 ALA A O 1
ATOM 7072 N N . TRP A 1 902 ? -9.370 -14.148 -17.658 1.00 96.50 902 TRP A N 1
ATOM 7073 C CA . TRP A 1 902 ? -9.499 -12.723 -17.348 1.00 96.50 902 TRP A CA 1
ATOM 7074 C C . TRP A 1 902 ? -8.211 -11.964 -17.646 1.00 96.50 902 TRP A C 1
ATOM 7076 O O . TRP A 1 902 ? -8.261 -10.870 -18.201 1.00 96.50 902 TRP A O 1
ATOM 7086 N N . ARG A 1 903 ? -7.050 -12.573 -17.372 1.00 93.94 903 ARG A N 1
ATOM 7087 C CA . ARG A 1 903 ? -5.748 -12.035 -17.789 1.00 93.94 903 ARG A CA 1
ATOM 7088 C C . ARG A 1 903 ? -5.643 -11.923 -19.307 1.00 93.94 903 ARG A C 1
ATOM 7090 O O . ARG A 1 903 ? -5.186 -10.896 -19.792 1.00 93.94 903 ARG A O 1
ATOM 7097 N N . ALA A 1 904 ? -6.109 -12.932 -20.042 1.00 95.12 904 ALA A N 1
ATOM 7098 C CA . ALA A 1 904 ? -6.169 -12.886 -21.499 1.00 95.12 904 ALA A CA 1
ATOM 7099 C C . ALA A 1 904 ? -7.095 -11.762 -21.986 1.00 95.12 904 ALA A C 1
ATOM 7101 O O . ALA A 1 904 ? -6.704 -10.980 -22.843 1.00 95.12 904 ALA A O 1
ATOM 7102 N N . THR A 1 905 ? -8.281 -11.613 -21.389 1.00 97.00 905 THR A N 1
ATOM 7103 C CA . THR A 1 905 ? -9.224 -10.539 -21.757 1.00 97.00 905 THR A CA 1
ATOM 7104 C C . THR A 1 905 ? -8.635 -9.147 -21.501 1.00 97.00 905 THR A C 1
ATOM 7106 O O . THR A 1 905 ? -8.706 -8.282 -22.372 1.00 97.00 905 THR A O 1
ATOM 7109 N N . GLY A 1 906 ? -7.998 -8.939 -20.344 1.00 96.31 906 GLY A N 1
ATOM 7110 C CA . GLY A 1 906 ? -7.316 -7.682 -20.031 1.00 96.31 906 GLY A CA 1
ATOM 7111 C C . GLY A 1 906 ? -6.134 -7.398 -20.960 1.00 96.31 906 GLY A C 1
ATOM 7112 O O . GLY A 1 906 ? -5.945 -6.261 -21.388 1.00 96.31 906 GLY A O 1
ATOM 7113 N N . TYR A 1 907 ? -5.385 -8.430 -21.354 1.00 95.69 907 TYR A N 1
ATOM 7114 C CA . TYR A 1 907 ? -4.311 -8.311 -22.339 1.00 95.69 907 TYR A CA 1
ATOM 7115 C C . TYR A 1 907 ? -4.830 -7.952 -23.741 1.00 95.69 907 TYR A C 1
ATOM 7117 O O . TYR A 1 907 ? -4.269 -7.084 -24.407 1.00 95.69 907 TYR A O 1
ATOM 7125 N N . GLU A 1 908 ? -5.948 -8.538 -24.176 1.00 96.81 908 GLU A N 1
ATOM 7126 C CA . GLU A 1 908 ? -6.613 -8.133 -25.419 1.00 96.81 908 GLU A CA 1
ATOM 7127 C C . GLU A 1 908 ? -7.104 -6.681 -25.355 1.00 96.81 908 GLU A C 1
ATOM 7129 O O . GLU A 1 908 ? -6.952 -5.939 -26.325 1.00 96.81 908 GLU A O 1
ATOM 7134 N N . ALA A 1 909 ? -7.638 -6.237 -24.213 1.00 97.50 909 ALA A N 1
ATOM 7135 C CA . ALA A 1 909 ? -8.000 -4.835 -24.017 1.00 97.50 909 ALA A CA 1
ATOM 7136 C C . ALA A 1 909 ? -6.773 -3.910 -24.124 1.00 97.50 909 ALA A C 1
ATOM 7138 O O . ALA A 1 909 ? -6.861 -2.872 -24.774 1.00 97.50 909 ALA A O 1
ATOM 7139 N N . GLN A 1 910 ? -5.617 -4.306 -23.575 1.00 97.19 910 GLN A N 1
ATOM 7140 C CA . GLN A 1 910 ? -4.360 -3.560 -23.724 1.00 97.19 910 GLN A CA 1
ATOM 7141 C C . GLN A 1 910 ? -3.922 -3.449 -25.191 1.00 97.19 910 GLN A C 1
ATOM 7143 O O . GLN A 1 910 ? -3.498 -2.384 -25.624 1.00 97.19 910 GLN A O 1
ATOM 7148 N N . LYS A 1 911 ? -4.029 -4.523 -25.984 1.00 97.00 911 LYS A N 1
ATOM 7149 C CA . LYS A 1 911 ? -3.713 -4.465 -27.423 1.00 97.00 911 LYS A CA 1
ATOM 7150 C C . LYS A 1 911 ? -4.669 -3.531 -28.167 1.00 97.00 911 LYS A C 1
ATOM 7152 O O . LYS A 1 911 ? -4.235 -2.699 -28.961 1.00 97.00 911 LYS A O 1
ATOM 7157 N N . LYS A 1 912 ? -5.967 -3.620 -27.868 1.00 96.81 912 LYS A N 1
ATOM 7158 C CA . LYS A 1 912 ? -6.995 -2.763 -28.473 1.00 96.81 912 LYS A CA 1
ATOM 7159 C C . LYS A 1 912 ? -6.846 -1.292 -28.090 1.00 96.81 912 LYS A C 1
ATOM 7161 O O . LYS A 1 912 ? -7.200 -0.447 -28.904 1.00 96.81 912 LYS A O 1
ATOM 7166 N N . SER A 1 913 ? -6.330 -0.972 -26.902 1.00 97.50 913 SER A N 1
ATOM 7167 C CA . SER A 1 913 ? -6.193 0.418 -26.448 1.00 97.50 913 SER A CA 1
ATOM 7168 C C . SER A 1 913 ? -5.086 1.198 -27.153 1.00 97.50 913 SER A C 1
ATOM 7170 O O . SER A 1 913 ? -5.079 2.423 -27.056 1.00 97.50 913 SER A O 1
ATOM 7172 N N . PHE A 1 914 ? -4.167 0.536 -27.867 1.00 98.25 914 PHE A N 1
ATOM 7173 C CA . PHE A 1 914 ? -3.161 1.245 -28.657 1.00 98.25 914 PHE A CA 1
ATOM 7174 C C . PHE A 1 914 ? -3.828 2.108 -29.731 1.00 98.25 914 PHE A C 1
ATOM 7176 O O . PHE A 1 914 ? -4.552 1.605 -30.597 1.00 98.25 914 PHE A O 1
ATOM 7183 N N . THR A 1 915 ? -3.531 3.406 -29.700 1.00 98.56 915 THR A N 1
ATOM 7184 C CA . THR A 1 915 ? -3.993 4.378 -30.695 1.00 98.56 915 THR A CA 1
ATOM 7185 C C . THR A 1 915 ? -2.818 4.773 -31.582 1.00 98.56 915 THR A C 1
ATOM 7187 O O . THR A 1 915 ? -1.830 5.333 -31.111 1.00 98.56 915 THR A O 1
ATOM 7190 N N . LEU A 1 916 ? -2.919 4.481 -32.878 1.00 98.50 916 LEU A N 1
ATOM 7191 C CA . LEU A 1 916 ? -1.919 4.844 -33.884 1.00 98.50 916 LEU A CA 1
ATOM 7192 C C . LEU A 1 916 ? -2.209 6.258 -34.406 1.00 98.50 916 LEU A C 1
ATOM 7194 O O . LEU A 1 916 ? -3.244 6.483 -35.021 1.00 98.50 916 LEU A O 1
ATOM 7198 N N . LEU A 1 917 ? -1.322 7.220 -34.164 1.00 98.50 917 LEU A N 1
ATOM 7199 C CA . LEU A 1 917 ? -1.512 8.622 -34.557 1.00 98.50 917 LEU A CA 1
ATOM 7200 C C . LEU A 1 917 ? -0.955 8.910 -35.953 1.00 98.50 917 LEU A C 1
ATOM 7202 O O . LEU A 1 917 ? -1.620 9.565 -36.756 1.00 98.50 917 LEU A O 1
ATOM 7206 N N . THR A 1 918 ? 0.230 8.382 -36.264 1.00 98.25 918 THR A N 1
ATOM 7207 C CA . THR A 1 918 ? 0.857 8.476 -37.591 1.00 98.25 918 THR A CA 1
ATOM 7208 C C . THR A 1 918 ? 1.450 7.133 -38.003 1.00 98.25 918 THR A C 1
ATOM 7210 O O . THR A 1 918 ? 1.889 6.354 -37.158 1.00 98.25 918 THR A O 1
ATOM 7213 N N . ASN A 1 919 ? 1.453 6.856 -39.309 1.00 97.31 919 ASN A N 1
ATOM 7214 C CA . ASN A 1 919 ? 2.053 5.656 -39.898 1.00 97.31 919 ASN A CA 1
ATOM 7215 C C . ASN A 1 919 ? 2.530 5.965 -41.323 1.00 97.31 919 ASN A C 1
ATOM 7217 O O . ASN A 1 919 ? 1.805 5.750 -42.298 1.00 97.31 919 ASN A O 1
ATOM 7221 N N . LYS A 1 920 ? 3.713 6.567 -41.444 1.00 95.38 920 LYS A N 1
ATOM 7222 C CA . LYS A 1 920 ? 4.277 6.979 -42.733 1.00 95.38 920 LYS A CA 1
ATOM 7223 C C . LYS A 1 920 ? 4.657 5.762 -43.555 1.00 95.38 920 LYS A C 1
ATOM 7225 O O . LYS A 1 920 ? 5.098 4.752 -43.011 1.00 95.38 920 LYS A O 1
ATOM 7230 N N . ASP A 1 921 ? 4.424 5.870 -44.859 1.00 91.69 921 ASP A N 1
ATOM 7231 C CA . ASP A 1 921 ? 4.678 4.811 -45.839 1.00 91.69 921 ASP A CA 1
ATOM 7232 C C . ASP A 1 921 ? 4.017 3.463 -45.494 1.00 91.69 921 ASP A C 1
ATOM 7234 O O . ASP A 1 921 ? 4.414 2.427 -46.017 1.00 91.69 921 ASP A O 1
ATOM 7238 N N . ALA A 1 922 ? 2.998 3.482 -44.621 1.00 92.25 922 ALA A N 1
ATOM 7239 C CA . ALA A 1 922 ? 2.362 2.297 -44.055 1.00 92.25 922 ALA A CA 1
ATOM 7240 C C . ALA A 1 922 ? 3.370 1.289 -43.459 1.00 92.25 922 ALA A C 1
ATOM 7242 O O . ALA A 1 922 ? 3.220 0.084 -43.640 1.00 92.25 922 ALA A O 1
ATOM 7243 N N . VAL A 1 923 ? 4.393 1.782 -42.743 1.00 92.50 923 VAL A N 1
ATOM 7244 C CA . VAL A 1 923 ? 5.463 0.943 -42.169 1.00 92.50 923 VAL A CA 1
ATOM 7245 C C . VAL A 1 923 ? 4.954 -0.097 -41.163 1.00 92.50 923 VAL A C 1
ATOM 7247 O O . VAL A 1 923 ? 5.519 -1.183 -41.077 1.00 92.50 923 VAL A O 1
ATOM 7250 N N . LEU A 1 924 ? 3.901 0.211 -40.396 1.00 95.06 924 LEU A N 1
ATOM 7251 C CA . LEU A 1 924 ? 3.253 -0.749 -39.499 1.00 95.06 924 LEU A CA 1
ATOM 7252 C C . LEU A 1 924 ? 2.053 -1.441 -40.177 1.00 95.06 924 LEU A C 1
ATOM 7254 O O . LEU A 1 924 ? 1.263 -0.741 -40.824 1.00 95.06 924 LEU A O 1
ATOM 7258 N N . PRO A 1 925 ? 1.857 -2.759 -39.953 1.00 95.06 925 PRO A N 1
ATOM 7259 C CA . PRO A 1 925 ? 2.625 -3.618 -39.040 1.00 95.06 925 PRO A CA 1
ATOM 7260 C C . PRO A 1 925 ? 3.977 -4.063 -39.623 1.00 95.06 925 PRO A C 1
ATOM 7262 O O . PRO A 1 925 ? 4.096 -4.343 -40.813 1.00 95.06 925 PRO A O 1
ATOM 7265 N N . LEU A 1 926 ? 4.990 -4.207 -38.765 1.00 92.88 926 LEU A N 1
ATOM 7266 C CA . LEU A 1 926 ? 6.255 -4.840 -39.137 1.00 92.88 926 LEU A CA 1
ATOM 7267 C C . LEU A 1 926 ? 6.050 -6.357 -39.181 1.00 92.88 926 LEU A C 1
ATOM 7269 O O . LEU A 1 926 ? 5.983 -6.996 -38.143 1.00 92.88 926 LEU A O 1
ATOM 7273 N N . SER A 1 927 ? 5.961 -6.983 -40.352 1.00 82.75 927 SER A N 1
ATOM 7274 C CA . SER A 1 927 ? 5.781 -8.443 -40.432 1.00 82.75 927 SER A CA 1
ATOM 7275 C C . SER A 1 927 ? 6.945 -9.194 -39.756 1.00 82.75 927 SER A C 1
ATOM 7277 O O . SER A 1 927 ? 8.097 -9.094 -40.191 1.00 82.75 927 SER A O 1
ATOM 7279 N N . ALA A 1 928 ? 6.677 -9.946 -38.679 1.00 77.81 928 ALA A N 1
ATOM 7280 C CA . ALA A 1 928 ? 7.726 -10.632 -37.909 1.00 77.81 928 ALA A CA 1
ATOM 7281 C C . ALA A 1 928 ? 8.564 -11.634 -38.739 1.00 77.81 928 ALA A C 1
ATOM 7283 O O . ALA A 1 928 ? 9.790 -11.614 -38.609 1.00 77.81 928 ALA A O 1
ATOM 7284 N N . PRO A 1 929 ? 7.977 -12.467 -39.628 1.00 78.62 929 PRO A N 1
ATOM 7285 C CA . PRO A 1 929 ? 8.752 -13.338 -40.514 1.00 78.62 929 PRO A CA 1
ATOM 7286 C C . PRO A 1 929 ? 9.700 -12.580 -41.452 1.00 78.62 929 PRO A C 1
ATOM 7288 O O . PRO A 1 929 ? 10.813 -13.040 -41.700 1.00 78.62 929 PRO A O 1
ATOM 7291 N N . GLU A 1 930 ? 9.285 -11.418 -41.958 1.00 80.31 930 GLU A N 1
ATOM 7292 C CA . GLU A 1 930 ? 10.083 -10.614 -42.895 1.00 80.31 930 GLU A CA 1
ATOM 7293 C C . GLU A 1 930 ? 11.230 -9.881 -42.198 1.00 80.31 930 GLU A C 1
ATOM 7295 O O . GLU A 1 930 ? 12.275 -9.645 -42.797 1.00 80.31 930 GLU A O 1
ATOM 7300 N N . ASN A 1 931 ? 11.064 -9.588 -40.908 1.00 81.38 931 ASN A N 1
ATOM 7301 C CA . ASN A 1 931 ? 12.055 -8.903 -40.084 1.00 81.38 931 ASN A CA 1
ATOM 7302 C C . ASN A 1 931 ? 12.910 -9.866 -39.240 1.00 81.38 931 ASN A C 1
ATOM 7304 O O . ASN A 1 931 ? 13.641 -9.428 -38.349 1.00 81.38 931 ASN A O 1
ATOM 7308 N N . SER A 1 932 ? 12.845 -11.177 -39.509 1.00 75.81 932 SER A N 1
ATOM 7309 C CA . SER A 1 932 ? 13.624 -12.220 -38.828 1.00 75.81 932 SER A CA 1
ATOM 7310 C C . SER A 1 932 ? 15.120 -12.102 -39.163 1.00 75.81 932 SER A C 1
ATOM 7312 O O . SER A 1 932 ? 15.659 -12.841 -39.986 1.00 75.81 932 SER A O 1
ATOM 7314 N N . GLY A 1 933 ? 15.801 -11.153 -38.525 1.00 81.88 933 GLY A N 1
ATOM 7315 C CA . GLY A 1 933 ? 17.208 -10.823 -38.756 1.00 81.88 933 GLY A CA 1
ATOM 7316 C C . GLY A 1 933 ? 17.521 -9.332 -38.628 1.00 81.88 933 GLY A C 1
ATOM 7317 O O . GLY A 1 933 ? 18.697 -8.981 -38.530 1.00 81.88 933 GLY A O 1
ATOM 7318 N N . SER A 1 934 ? 16.491 -8.481 -38.587 1.00 90.62 934 SER A N 1
ATOM 7319 C CA . SER A 1 934 ? 16.636 -7.042 -38.385 1.00 90.62 934 SER A CA 1
ATOM 7320 C C . SER A 1 934 ? 17.199 -6.728 -36.997 1.00 90.62 934 SER A C 1
ATOM 7322 O O . SER A 1 934 ? 16.938 -7.424 -36.005 1.00 90.62 934 SER A O 1
ATOM 7324 N N . LYS A 1 935 ? 17.989 -5.661 -36.935 1.00 96.31 935 LYS A N 1
ATOM 7325 C CA . LYS A 1 935 ? 18.581 -5.107 -35.722 1.00 96.31 935 LYS A CA 1
ATOM 7326 C C . LYS A 1 935 ? 17.726 -3.963 -35.204 1.00 96.31 935 LYS A C 1
ATOM 7328 O O . LYS A 1 935 ? 17.339 -3.080 -35.962 1.00 96.31 935 LYS A O 1
ATOM 7333 N N . PHE A 1 936 ? 17.482 -3.956 -33.902 1.00 97.31 936 PHE A N 1
ATOM 7334 C CA . PHE A 1 936 ? 16.645 -2.968 -33.241 1.00 97.31 936 PHE A CA 1
ATOM 7335 C C . PHE A 1 936 ? 17.459 -2.139 -32.257 1.00 97.31 936 PHE A C 1
ATOM 7337 O O . PHE A 1 936 ? 18.190 -2.681 -31.430 1.00 97.31 936 PHE A O 1
ATOM 7344 N N . TYR A 1 937 ? 17.298 -0.825 -32.311 1.00 97.94 937 TYR A N 1
ATOM 7345 C CA . TYR A 1 937 ? 17.685 0.062 -31.222 1.00 97.94 937 TYR A CA 1
ATOM 7346 C C . TYR A 1 937 ? 16.469 0.292 -30.323 1.00 97.94 937 TYR A C 1
ATOM 7348 O O . TYR A 1 937 ? 15.373 0.522 -30.829 1.00 97.94 937 TYR A O 1
ATOM 7356 N N . VAL A 1 938 ? 16.621 0.206 -29.001 1.00 97.31 938 VAL A N 1
ATOM 7357 C CA . VAL A 1 938 ? 15.484 0.375 -28.082 1.00 97.31 938 VAL A CA 1
ATOM 7358 C C . VAL A 1 938 ? 15.805 1.325 -26.935 1.00 97.31 938 VAL A C 1
ATOM 7360 O O . VAL A 1 938 ? 16.841 1.203 -26.284 1.00 97.31 938 VAL A O 1
ATOM 7363 N N . GLU A 1 939 ? 14.876 2.238 -26.652 1.00 95.81 939 GLU A N 1
ATOM 7364 C CA . GLU A 1 939 ? 14.884 3.111 -25.475 1.00 95.81 939 GLU A CA 1
ATOM 7365 C C . GLU A 1 939 ? 13.544 3.022 -24.742 1.00 95.81 939 GLU A C 1
ATOM 7367 O O . GLU A 1 939 ? 12.492 2.871 -25.361 1.00 95.81 939 GLU A O 1
ATOM 7372 N N . GLY A 1 940 ? 13.573 3.088 -23.406 1.00 90.94 940 GLY A N 1
ATOM 7373 C CA . GLY A 1 940 ? 12.364 2.990 -22.571 1.00 90.94 940 GLY A CA 1
ATOM 7374 C C . GLY A 1 940 ? 11.672 1.618 -22.586 1.00 90.94 940 GLY A C 1
ATOM 7375 O O . GLY A 1 940 ? 10.639 1.430 -21.945 1.00 90.94 940 GLY A O 1
ATOM 7376 N N . LEU A 1 941 ? 12.264 0.641 -23.274 1.00 89.12 941 LEU A N 1
ATOM 7377 C CA . LEU A 1 941 ? 11.807 -0.737 -23.399 1.00 89.12 941 LEU A CA 1
ATOM 7378 C C . LEU A 1 941 ? 12.946 -1.682 -22.998 1.00 89.12 941 LEU A C 1
ATOM 7380 O O . LEU A 1 941 ? 14.089 -1.498 -23.414 1.00 89.12 941 LEU A O 1
ATOM 7384 N N . ASN A 1 942 ? 12.657 -2.712 -22.198 1.00 89.62 942 ASN A N 1
ATOM 7385 C CA . ASN A 1 942 ? 13.674 -3.707 -21.856 1.00 89.62 942 ASN A CA 1
ATOM 7386 C C . ASN A 1 942 ? 14.011 -4.561 -23.093 1.00 89.62 942 ASN A C 1
ATOM 7388 O O . ASN A 1 942 ? 13.128 -5.214 -23.652 1.00 89.62 942 ASN A O 1
ATOM 7392 N N . ALA A 1 943 ? 15.289 -4.597 -23.481 1.00 91.69 943 ALA A N 1
ATOM 7393 C CA . ALA A 1 943 ? 15.783 -5.360 -24.629 1.00 91.69 943 ALA A CA 1
ATOM 7394 C C . ALA A 1 943 ? 15.364 -6.842 -24.604 1.00 91.69 943 ALA A C 1
ATOM 7396 O O . ALA A 1 943 ? 15.110 -7.426 -25.659 1.00 91.69 943 ALA A O 1
ATOM 7397 N N . THR A 1 944 ? 15.183 -7.433 -23.415 1.00 91.19 944 THR A N 1
ATOM 7398 C CA . THR A 1 944 ? 14.786 -8.843 -23.280 1.00 91.19 944 THR A CA 1
ATOM 7399 C C . THR A 1 944 ? 13.436 -9.162 -23.937 1.00 91.19 944 THR A C 1
ATOM 7401 O O . THR A 1 944 ? 13.216 -10.304 -24.344 1.00 91.19 944 THR A O 1
ATOM 7404 N N . PHE A 1 945 ? 12.527 -8.185 -24.076 1.00 89.50 945 PHE A N 1
ATOM 7405 C CA . PHE A 1 945 ? 11.239 -8.390 -24.756 1.00 89.50 945 PHE A CA 1
ATOM 7406 C C . PHE A 1 945 ? 11.402 -8.682 -26.255 1.00 89.50 945 PHE A C 1
ATOM 7408 O O . PHE A 1 945 ? 10.663 -9.505 -26.797 1.00 89.50 945 PHE A O 1
ATOM 7415 N N . LEU A 1 946 ? 12.392 -8.072 -26.914 1.00 91.00 946 LEU A N 1
ATOM 7416 C CA . LEU A 1 946 ? 12.715 -8.346 -28.317 1.00 91.00 946 LEU A CA 1
ATOM 7417 C C . LEU A 1 946 ? 13.602 -9.585 -28.465 1.00 91.00 946 LEU A C 1
ATOM 7419 O O . LEU A 1 946 ? 13.356 -10.417 -29.336 1.00 91.00 946 LEU A O 1
ATOM 7423 N N . GLU A 1 947 ? 14.597 -9.748 -27.592 1.00 90.31 947 GLU A N 1
ATOM 7424 C CA . GLU A 1 947 ? 15.507 -10.903 -27.624 1.00 90.31 947 GLU A CA 1
ATOM 7425 C C . GLU A 1 947 ? 14.758 -12.230 -27.426 1.00 90.31 947 GLU A C 1
ATOM 7427 O O . GLU A 1 947 ? 15.066 -13.229 -28.079 1.00 90.31 947 GLU A O 1
ATOM 7432 N N . SER A 1 948 ? 13.730 -12.243 -26.567 1.00 88.19 948 SER A N 1
ATOM 7433 C CA . SER A 1 948 ? 12.862 -13.414 -26.365 1.00 88.19 948 SER A CA 1
ATOM 7434 C C . SER A 1 948 ? 12.055 -13.799 -27.611 1.00 88.19 948 SER A C 1
ATOM 7436 O O . SER A 1 948 ? 11.695 -14.964 -27.763 1.00 88.19 948 SER A O 1
ATOM 7438 N N . ARG A 1 949 ? 11.841 -12.847 -28.528 1.00 88.06 949 ARG A N 1
ATOM 7439 C CA . ARG A 1 949 ? 11.233 -13.041 -29.853 1.00 88.06 949 ARG A CA 1
ATOM 7440 C C . ARG A 1 949 ? 12.282 -13.281 -30.952 1.00 88.06 949 ARG A C 1
ATOM 7442 O O . ARG A 1 949 ? 11.950 -13.262 -32.130 1.00 88.06 949 ARG A O 1
ATOM 7449 N N . HIS A 1 950 ? 13.538 -13.535 -30.572 1.00 88.62 950 HIS A N 1
ATOM 7450 C CA . HIS A 1 950 ? 14.679 -13.793 -31.460 1.00 88.62 950 HIS A CA 1
ATOM 7451 C C . HIS A 1 950 ? 15.129 -12.607 -32.330 1.00 88.62 950 HIS A C 1
ATOM 7453 O O . HIS A 1 950 ? 15.849 -12.805 -33.310 1.00 88.62 950 HIS A O 1
ATOM 7459 N N . PHE A 1 951 ? 14.780 -11.376 -31.952 1.00 90.44 951 PHE A N 1
ATOM 7460 C CA . PHE A 1 951 ? 15.321 -10.173 -32.584 1.00 90.44 951 PHE A CA 1
ATOM 7461 C C . PHE A 1 951 ? 16.662 -9.761 -31.965 1.00 90.44 951 PHE A C 1
ATOM 7463 O O . PHE A 1 951 ? 16.941 -10.038 -30.797 1.00 90.44 951 PHE A O 1
ATOM 7470 N N . THR A 1 952 ? 17.507 -9.091 -32.752 1.00 94.50 952 THR A N 1
ATOM 7471 C CA . THR A 1 952 ? 18.815 -8.603 -32.288 1.00 94.50 952 THR A CA 1
ATOM 7472 C C . THR A 1 952 ? 18.695 -7.158 -31.827 1.00 94.50 952 THR A C 1
ATOM 7474 O O . THR A 1 952 ? 18.250 -6.319 -32.603 1.00 94.50 952 THR A O 1
ATOM 7477 N N . VAL A 1 953 ? 19.134 -6.846 -30.606 1.00 96.44 953 VAL A N 1
ATOM 7478 C CA . VAL A 1 953 ? 19.181 -5.467 -30.095 1.00 96.44 953 VAL A CA 1
ATOM 7479 C C . VAL A 1 953 ? 20.609 -4.918 -30.171 1.00 96.44 953 VAL A C 1
ATOM 7481 O O . VAL A 1 953 ? 21.558 -5.578 -29.745 1.00 96.44 953 VAL A O 1
ATOM 7484 N N . VAL A 1 954 ? 20.769 -3.715 -30.722 1.00 97.31 954 VAL A N 1
ATOM 7485 C CA . VAL A 1 954 ? 22.057 -3.015 -30.876 1.00 97.31 954 VAL A CA 1
ATOM 7486 C C . VAL A 1 954 ? 22.153 -1.789 -29.971 1.00 97.31 954 VAL A C 1
ATOM 7488 O O . VAL A 1 954 ? 21.171 -1.371 -29.363 1.00 97.31 954 VAL A O 1
ATOM 7491 N N . GLN A 1 955 ? 23.362 -1.239 -29.834 1.00 95.19 955 GLN A N 1
ATOM 7492 C CA . GLN A 1 955 ? 23.647 -0.196 -28.843 1.00 95.19 955 GLN A CA 1
ATOM 7493 C C . GLN A 1 955 ? 23.469 1.227 -29.370 1.00 95.19 955 GLN A C 1
ATOM 7495 O O . GLN A 1 955 ? 23.298 2.137 -28.560 1.00 95.19 955 GLN A O 1
ATOM 7500 N N . THR A 1 956 ? 23.517 1.439 -30.688 1.00 96.69 956 THR A N 1
ATOM 7501 C CA . THR A 1 956 ? 23.342 2.771 -31.280 1.00 96.69 956 THR A CA 1
ATOM 7502 C C . THR A 1 956 ? 22.305 2.752 -32.406 1.00 96.69 956 THR A C 1
ATOM 7504 O O . THR A 1 956 ? 22.145 1.716 -33.060 1.00 96.69 956 THR A O 1
ATOM 7507 N N . PRO A 1 957 ? 21.600 3.874 -32.648 1.00 97.06 957 PRO A N 1
ATOM 7508 C CA . PRO A 1 957 ? 20.631 3.984 -33.738 1.00 97.06 957 PRO A CA 1
ATOM 7509 C C . PRO A 1 957 ? 21.218 3.652 -35.117 1.00 97.06 957 PRO A C 1
ATOM 7511 O O . PRO A 1 957 ? 20.550 3.031 -35.931 1.00 97.06 957 PRO A O 1
ATOM 7514 N N . GLU A 1 958 ? 22.478 4.011 -35.374 1.00 96.88 958 GLU A N 1
ATOM 7515 C CA . GLU A 1 958 ? 23.135 3.844 -36.680 1.00 96.88 958 GLU A CA 1
ATOM 7516 C C . GLU A 1 958 ? 23.436 2.380 -37.032 1.00 96.88 958 GLU A C 1
ATOM 7518 O O . GLU A 1 958 ? 23.692 2.054 -38.191 1.00 96.88 958 GLU A O 1
ATOM 7523 N N . GLU A 1 959 ? 23.451 1.494 -36.035 1.00 96.88 959 GLU A N 1
ATOM 7524 C CA . GLU A 1 959 ? 23.649 0.055 -36.222 1.00 96.88 959 GLU A CA 1
ATOM 7525 C C . GLU A 1 959 ? 22.331 -0.702 -36.450 1.00 96.88 959 GLU A C 1
ATOM 7527 O O . GLU A 1 959 ? 22.368 -1.907 -36.732 1.00 96.88 959 GLU A O 1
ATOM 7532 N N . ALA A 1 960 ? 21.190 -0.028 -36.270 1.00 97.44 960 ALA A N 1
ATOM 7533 C CA . ALA A 1 960 ? 19.860 -0.616 -36.290 1.00 97.44 960 ALA A CA 1
ATOM 7534 C C . ALA A 1 960 ? 19.164 -0.432 -37.643 1.00 97.44 960 ALA A C 1
ATOM 7536 O O . ALA A 1 960 ? 19.378 0.550 -38.347 1.00 97.44 960 ALA A O 1
ATOM 7537 N N . ASP A 1 961 ? 18.281 -1.372 -37.970 1.00 96.50 961 ASP A N 1
ATOM 7538 C CA . ASP A 1 961 ? 17.353 -1.262 -39.097 1.00 96.50 961 ASP A CA 1
ATOM 7539 C C . ASP A 1 961 ? 16.067 -0.526 -38.673 1.00 96.50 961 ASP A C 1
ATOM 7541 O O . ASP A 1 961 ? 15.468 0.192 -39.472 1.00 96.50 961 ASP A O 1
ATOM 7545 N N . TYR A 1 962 ? 15.674 -0.666 -37.399 1.00 97.25 962 TYR A N 1
ATOM 7546 C CA . TYR A 1 962 ? 14.544 0.035 -36.781 1.00 97.25 962 TYR A CA 1
ATOM 7547 C C . TYR A 1 962 ? 14.875 0.487 -35.357 1.00 97.25 962 TYR A C 1
ATOM 7549 O O . TYR A 1 962 ? 15.649 -0.161 -34.651 1.00 97.25 962 TYR A O 1
ATOM 7557 N N . ALA A 1 963 ? 14.221 1.548 -34.889 1.00 97.88 963 ALA A N 1
ATOM 7558 C CA . ALA A 1 963 ? 14.249 1.941 -33.484 1.00 97.88 963 ALA A CA 1
ATOM 7559 C C . ALA A 1 963 ? 12.862 1.908 -32.837 1.00 97.88 963 ALA A C 1
ATOM 7561 O O . ALA A 1 963 ? 11.888 2.359 -33.438 1.00 97.88 963 ALA A O 1
ATOM 7562 N N . PHE A 1 964 ? 12.791 1.434 -31.591 1.00 98.25 964 PHE A N 1
ATOM 7563 C CA . PHE A 1 964 ? 11.621 1.571 -30.721 1.00 98.25 964 PHE A CA 1
ATOM 7564 C C . PHE A 1 964 ? 11.935 2.522 -29.574 1.00 98.25 964 PHE A C 1
ATOM 7566 O O . PHE A 1 964 ? 12.776 2.228 -28.722 1.00 98.25 964 PHE A O 1
ATOM 7573 N N . LEU A 1 965 ? 11.239 3.654 -29.542 1.00 98.00 965 LEU A N 1
ATOM 7574 C CA . LEU A 1 965 ? 11.351 4.641 -28.472 1.00 98.00 965 LEU A CA 1
ATOM 7575 C C . LEU A 1 965 ? 10.061 4.631 -27.666 1.00 98.00 965 LEU A C 1
ATOM 7577 O O . LEU A 1 965 ? 9.031 5.107 -28.136 1.00 98.00 965 LEU A O 1
ATOM 7581 N N . ARG A 1 966 ? 10.120 4.097 -26.446 1.00 96.81 966 ARG A N 1
ATOM 7582 C CA . ARG A 1 966 ? 8.992 4.121 -25.521 1.00 96.81 966 ARG A CA 1
ATOM 7583 C C . ARG A 1 966 ? 9.148 5.266 -24.525 1.00 96.81 966 ARG A C 1
ATOM 7585 O O . ARG A 1 966 ? 10.037 5.238 -23.678 1.00 96.81 966 ARG A O 1
ATOM 7592 N N . LEU A 1 967 ? 8.305 6.285 -24.637 1.00 96.31 967 LEU A N 1
ATOM 7593 C CA . LEU A 1 967 ? 8.425 7.554 -23.916 1.00 96.31 967 LEU A CA 1
ATOM 7594 C C . LEU A 1 967 ? 7.254 7.752 -22.941 1.00 96.31 967 LEU A C 1
ATOM 7596 O O . LEU A 1 967 ? 6.203 7.130 -23.079 1.00 96.31 967 LEU A O 1
ATOM 7600 N N . ALA A 1 968 ? 7.424 8.634 -21.959 1.00 94.69 968 ALA A N 1
ATOM 7601 C CA . ALA A 1 968 ? 6.319 9.171 -21.160 1.00 94.69 968 ALA A CA 1
ATOM 7602 C C . ALA A 1 968 ? 5.847 10.497 -21.764 1.00 94.69 968 ALA A C 1
ATOM 7604 O O . ALA A 1 968 ? 6.662 11.189 -22.380 1.00 94.69 968 ALA A O 1
ATOM 7605 N N . ALA A 1 969 ? 4.577 10.867 -21.573 1.00 95.38 969 ALA A N 1
ATOM 7606 C CA . ALA A 1 969 ? 4.089 12.202 -21.911 1.00 95.38 969 ALA A CA 1
ATOM 7607 C C . ALA A 1 969 ? 5.006 13.282 -21.301 1.00 95.38 969 ALA A C 1
ATOM 7609 O O . ALA A 1 969 ? 5.518 13.079 -20.196 1.00 95.38 969 ALA A O 1
ATOM 7610 N N . PRO A 1 970 ? 5.252 14.413 -21.986 1.00 95.75 970 PRO A N 1
ATOM 7611 C CA . PRO A 1 970 ? 6.085 15.470 -21.426 1.00 95.75 970 PRO A CA 1
ATOM 7612 C C . PRO A 1 970 ? 5.486 16.015 -20.133 1.00 95.75 970 PRO A C 1
ATOM 7614 O O . PRO A 1 970 ? 4.265 16.145 -20.030 1.00 95.75 970 PRO A O 1
ATOM 7617 N N . TYR A 1 971 ? 6.342 16.319 -19.159 1.00 94.94 971 TYR A N 1
ATOM 7618 C CA . TYR A 1 971 ? 5.982 16.951 -17.892 1.00 94.94 971 TYR A CA 1
ATOM 7619 C C . TYR A 1 971 ? 7.201 17.602 -17.241 1.00 94.94 971 TYR A C 1
ATOM 7621 O O . TYR A 1 971 ? 8.348 17.324 -17.605 1.00 94.94 971 TYR A O 1
ATOM 7629 N N . GLU A 1 972 ? 6.950 18.442 -16.241 1.00 92.00 972 GLU A N 1
ATOM 7630 C CA . GLU A 1 972 ? 7.976 19.070 -15.418 1.00 92.00 972 GLU A CA 1
ATOM 7631 C C . GLU A 1 972 ? 8.066 18.364 -14.060 1.00 92.00 972 GLU A C 1
ATOM 7633 O O . GLU A 1 972 ? 7.169 18.504 -13.223 1.00 92.00 972 GLU A O 1
ATOM 7638 N N . PRO A 1 973 ? 9.145 17.604 -13.793 1.00 87.12 973 PRO A N 1
ATOM 7639 C CA . PRO A 1 973 ? 9.319 16.949 -12.506 1.00 87.12 973 PRO A CA 1
ATOM 7640 C C . PRO A 1 973 ? 9.401 17.974 -11.374 1.00 87.12 973 PRO A C 1
ATOM 7642 O O . PRO A 1 973 ? 10.294 18.825 -11.351 1.00 87.12 973 PRO A O 1
ATOM 7645 N N . ARG A 1 974 ? 8.503 17.857 -10.395 1.00 86.94 974 ARG A N 1
ATOM 7646 C CA . ARG A 1 974 ? 8.484 18.727 -9.215 1.00 86.94 974 ARG A CA 1
ATOM 7647 C C . ARG A 1 974 ? 9.234 18.098 -8.035 1.00 86.94 974 ARG A C 1
ATOM 7649 O O . ARG A 1 974 ? 9.231 16.873 -7.877 1.00 86.94 974 ARG A O 1
ATOM 7656 N N . PRO A 1 975 ? 9.930 18.906 -7.210 1.00 78.94 975 PRO A N 1
ATOM 7657 C CA . PRO A 1 975 ? 10.594 18.409 -6.012 1.00 78.94 975 PRO A CA 1
ATOM 7658 C C . PRO A 1 975 ? 9.553 18.033 -4.952 1.00 78.94 975 PRO A C 1
ATOM 7660 O O . PRO A 1 975 ? 8.520 18.676 -4.844 1.00 78.94 975 PRO A O 1
ATOM 7663 N N . GLY A 1 976 ? 9.835 17.030 -4.123 1.00 74.44 976 GLY A N 1
ATOM 7664 C CA . GLY A 1 976 ? 8.923 16.632 -3.048 1.00 74.44 976 GLY A CA 1
ATOM 7665 C C . GLY A 1 976 ? 8.827 15.123 -2.881 1.00 74.44 976 GLY A C 1
ATOM 7666 O O . GLY A 1 976 ? 9.416 14.351 -3.638 1.00 74.44 976 GLY A O 1
ATOM 7667 N N . GLY A 1 977 ? 8.114 14.706 -1.840 1.00 81.94 977 GLY A N 1
ATOM 7668 C CA . GLY A 1 977 ? 7.875 13.301 -1.525 1.00 81.94 977 GLY A CA 1
ATOM 7669 C C . GLY A 1 977 ? 6.671 12.741 -2.271 1.00 81.94 977 GLY A C 1
ATOM 7670 O O . GLY A 1 977 ? 6.790 11.718 -2.939 1.00 81.94 977 GLY A O 1
ATOM 7671 N N . PHE A 1 978 ? 5.532 13.423 -2.154 1.00 85.44 978 PHE A N 1
ATOM 7672 C CA . PHE A 1 978 ? 4.253 13.030 -2.747 1.00 85.44 978 PHE A CA 1
ATOM 7673 C C . PHE A 1 978 ? 4.059 13.657 -4.134 1.00 85.44 978 PHE A C 1
ATOM 7675 O O . PHE A 1 978 ? 3.650 12.984 -5.074 1.00 85.44 978 PHE A O 1
ATOM 7682 N N . GLU A 1 979 ? 4.442 14.924 -4.279 1.00 88.12 979 GLU A N 1
ATOM 7683 C CA . GLU A 1 979 ? 4.276 15.717 -5.503 1.00 88.12 979 GLU A CA 1
ATOM 7684 C C . GLU A 1 979 ? 5.065 15.191 -6.706 1.00 88.12 979 GLU A C 1
ATOM 7686 O O . GLU A 1 979 ? 4.609 15.290 -7.840 1.00 88.12 979 GLU A O 1
ATOM 7691 N N . LYS A 1 980 ? 6.208 14.540 -6.468 1.00 87.69 980 LYS A N 1
ATOM 7692 C CA . LYS A 1 980 ? 7.041 13.941 -7.525 1.00 87.69 980 LYS A CA 1
ATOM 7693 C C . LYS A 1 980 ? 6.311 12.884 -8.374 1.00 87.69 980 LYS A C 1
ATOM 7695 O O . LYS A 1 980 ? 6.822 12.508 -9.423 1.00 87.69 980 LYS A O 1
ATOM 7700 N N . ASN A 1 981 ? 5.184 12.359 -7.883 1.00 85.25 981 ASN A N 1
ATOM 7701 C CA . ASN A 1 981 ? 4.388 11.326 -8.548 1.00 85.25 981 ASN A CA 1
ATOM 7702 C C . ASN A 1 981 ? 3.295 11.914 -9.467 1.00 85.25 981 ASN A C 1
ATOM 7704 O O . ASN A 1 981 ? 2.495 11.154 -10.002 1.00 85.25 981 ASN A O 1
ATOM 7708 N N . TYR A 1 982 ? 3.236 13.240 -9.633 1.00 88.75 982 TYR A N 1
ATOM 7709 C CA . TYR A 1 982 ? 2.263 13.929 -10.483 1.00 88.75 982 TYR A CA 1
ATOM 7710 C C . TYR A 1 982 ? 2.950 14.500 -11.730 1.00 88.75 982 TYR A C 1
ATOM 7712 O O . TYR A 1 982 ? 3.931 15.240 -11.629 1.00 88.75 982 TYR A O 1
ATOM 7720 N N . HIS A 1 983 ? 2.429 14.170 -12.914 1.00 92.19 983 HIS A N 1
ATOM 7721 C CA . HIS A 1 983 ? 2.869 14.766 -14.175 1.00 92.19 983 HIS A CA 1
ATOM 7722 C C . HIS A 1 983 ? 2.177 16.123 -14.382 1.00 92.19 983 HIS A C 1
ATOM 7724 O O . HIS A 1 983 ? 1.100 16.203 -14.973 1.00 92.19 983 HIS A O 1
ATOM 7730 N N . SER A 1 984 ? 2.807 17.187 -13.877 1.00 91.19 984 SER A N 1
ATOM 7731 C CA . SER A 1 984 ? 2.334 18.580 -13.959 1.00 91.19 984 SER A CA 1
ATOM 7732 C C . SER A 1 984 ? 3.241 19.449 -14.843 1.00 91.19 984 SER A C 1
ATOM 7734 O O . SER A 1 984 ? 4.335 19.034 -15.226 1.00 91.19 984 SER A O 1
ATOM 7736 N N . GLY A 1 985 ? 2.811 20.679 -15.139 1.00 93.50 985 GLY A N 1
ATOM 7737 C CA . GLY A 1 985 ? 3.605 21.663 -15.890 1.00 93.50 985 GLY A CA 1
ATOM 7738 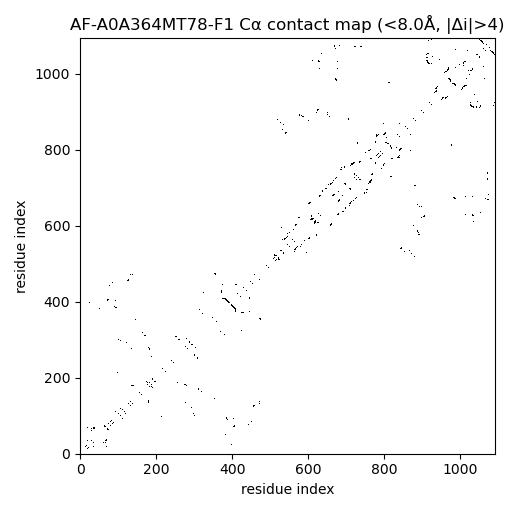C C . GLY A 1 985 ? 3.610 21.415 -17.400 1.00 93.50 985 GLY A C 1
ATOM 7739 O O . GLY A 1 985 ? 2.660 20.826 -17.922 1.00 93.50 985 GLY A O 1
ATOM 7740 N N . SER A 1 986 ? 4.680 21.849 -18.075 1.00 95.69 986 SER A N 1
ATOM 7741 C CA . SER A 1 986 ? 4.830 21.865 -19.542 1.00 95.69 986 SER A CA 1
ATOM 7742 C C . SER A 1 986 ? 4.436 20.557 -20.226 1.00 95.69 986 SER A C 1
ATOM 7744 O O . SER A 1 986 ? 4.920 19.477 -19.880 1.00 95.69 986 SER A O 1
ATOM 7746 N N . LEU A 1 987 ? 3.567 20.670 -21.225 1.00 97.00 987 LEU A N 1
ATOM 7747 C CA . LEU A 1 987 ? 3.138 19.607 -22.124 1.00 97.00 987 LEU A CA 1
ATOM 7748 C C . LEU A 1 987 ? 4.147 19.371 -23.253 1.00 97.00 987 LEU A C 1
ATOM 7750 O O . LEU A 1 987 ? 3.925 18.469 -24.056 1.00 97.00 987 LEU A O 1
ATOM 7754 N N . GLU A 1 988 ? 5.261 20.104 -23.301 1.00 97.38 988 GLU A N 1
ATOM 7755 C CA . GLU A 1 988 ? 6.312 19.968 -24.308 1.00 97.38 988 GLU A CA 1
ATOM 7756 C C . GLU A 1 988 ? 7.586 19.307 -23.761 1.00 97.38 988 GLU A C 1
ATOM 7758 O O . GLU A 1 988 ? 7.990 19.485 -22.610 1.00 97.38 988 GLU A O 1
ATOM 7763 N N . TYR A 1 989 ? 8.302 18.567 -24.613 1.00 96.94 989 TYR A N 1
ATOM 7764 C CA . TYR A 1 989 ? 9.672 18.171 -24.281 1.00 96.94 989 TYR A CA 1
ATOM 7765 C C . TYR A 1 989 ? 10.605 19.389 -24.319 1.00 96.94 989 TYR A C 1
ATOM 7767 O O . TYR A 1 989 ? 10.507 20.258 -25.187 1.00 96.94 989 TYR A O 1
ATOM 7775 N N . ASN A 1 990 ? 11.588 19.438 -23.419 1.00 95.50 990 ASN A N 1
ATOM 7776 C CA . ASN A 1 990 ? 12.588 20.503 -23.472 1.00 95.50 990 ASN A CA 1
ATOM 7777 C C . ASN A 1 990 ? 13.449 20.416 -24.752 1.00 95.50 990 ASN A C 1
ATOM 7779 O O . ASN A 1 990 ? 13.573 19.364 -25.383 1.00 95.50 990 ASN A O 1
ATOM 7783 N N . ALA A 1 991 ? 14.098 21.525 -25.120 1.00 96.00 991 ALA A N 1
ATOM 7784 C CA . ALA A 1 991 ? 14.879 21.624 -26.357 1.00 96.00 991 ALA A CA 1
ATOM 7785 C C . ALA A 1 991 ? 15.999 20.570 -26.479 1.00 96.00 991 ALA A C 1
ATOM 7787 O O . ALA A 1 991 ? 16.294 20.110 -27.583 1.00 96.00 991 ALA A O 1
ATOM 7788 N N . THR A 1 992 ? 16.610 20.173 -25.359 1.00 96.19 992 THR A N 1
ATOM 7789 C CA . THR A 1 992 ? 17.650 19.134 -25.332 1.00 96.19 992 THR A CA 1
ATOM 7790 C C . THR A 1 992 ? 17.075 17.781 -25.734 1.00 96.19 992 THR A C 1
ATOM 7792 O O . THR A 1 992 ? 17.662 17.079 -26.556 1.00 96.19 992 THR A O 1
ATOM 7795 N N . GLU A 1 993 ? 15.916 17.433 -25.183 1.00 95.94 993 GLU A N 1
ATOM 7796 C CA . GLU A 1 993 ? 15.249 16.168 -25.460 1.00 95.94 993 GLU A CA 1
ATOM 7797 C C . GLU A 1 993 ? 14.684 16.135 -26.887 1.00 95.94 993 GLU A C 1
ATOM 7799 O O . GLU A 1 993 ? 14.923 15.164 -27.604 1.00 95.94 993 GLU A O 1
ATOM 7804 N N . LYS A 1 994 ? 14.080 17.235 -27.363 1.00 97.31 994 LYS A N 1
ATOM 7805 C CA . LYS A 1 994 ? 13.653 17.379 -28.769 1.00 97.31 994 LYS A CA 1
ATOM 7806 C C . LYS A 1 994 ? 14.819 17.174 -29.747 1.00 97.31 994 LYS A C 1
ATOM 7808 O O . LYS A 1 994 ? 14.694 16.430 -30.718 1.00 97.31 994 LYS A O 1
ATOM 7813 N N . ALA A 1 995 ? 15.977 17.790 -29.487 1.00 97.44 995 ALA A N 1
ATOM 7814 C CA . ALA A 1 995 ? 17.160 17.648 -30.341 1.00 97.44 995 ALA A CA 1
ATOM 7815 C C . ALA A 1 995 ? 17.722 16.215 -30.343 1.00 97.44 995 ALA A C 1
ATOM 7817 O O . ALA A 1 995 ? 18.150 15.717 -31.385 1.00 97.44 995 ALA A O 1
ATOM 7818 N N . ARG A 1 996 ? 17.706 15.545 -29.185 1.00 97.12 996 ARG A N 1
ATOM 7819 C CA . ARG A 1 996 ? 18.146 14.152 -29.040 1.00 97.12 996 ARG A CA 1
ATOM 7820 C C . ARG A 1 996 ? 17.241 13.197 -29.818 1.00 97.12 996 ARG A C 1
ATOM 7822 O O . ARG A 1 996 ? 17.741 12.380 -30.586 1.00 97.12 996 ARG A O 1
ATOM 7829 N N . GLN A 1 997 ? 15.928 13.332 -29.651 1.00 97.88 997 GLN A N 1
ATOM 7830 C CA . GLN A 1 997 ? 14.927 12.543 -30.367 1.00 97.88 997 GLN A CA 1
ATOM 7831 C C . GLN A 1 997 ? 15.046 12.733 -31.887 1.00 97.88 997 GLN A C 1
ATOM 7833 O O . GLN A 1 997 ? 15.133 11.752 -32.622 1.00 97.88 997 GLN A O 1
ATOM 7838 N N . ALA A 1 998 ? 15.166 13.981 -32.353 1.00 97.62 998 ALA A N 1
ATOM 7839 C CA . ALA A 1 998 ? 15.355 14.296 -33.771 1.00 97.62 998 ALA A CA 1
ATOM 7840 C C . ALA A 1 998 ? 16.605 13.627 -34.374 1.00 97.62 998 ALA A C 1
ATOM 7842 O O . ALA A 1 998 ? 16.563 13.141 -35.505 1.00 97.62 998 ALA A O 1
ATOM 7843 N N . ALA A 1 999 ? 17.710 13.554 -33.621 1.00 97.75 999 ALA A N 1
ATOM 7844 C CA . ALA A 1 999 ? 18.920 12.868 -34.073 1.00 97.75 999 ALA A CA 1
ATOM 7845 C C . ALA A 1 999 ? 18.691 11.360 -34.290 1.00 97.75 999 ALA A C 1
ATOM 7847 O O . ALA A 1 999 ? 19.200 10.805 -35.261 1.00 97.75 999 ALA A O 1
ATOM 7848 N N . ILE A 1 1000 ? 17.891 10.715 -33.434 1.00 98.12 1000 ILE A N 1
ATOM 7849 C CA . ILE A 1 1000 ? 17.528 9.297 -33.578 1.00 98.12 1000 ILE A CA 1
ATOM 7850 C C . ILE A 1 1000 ? 16.624 9.102 -34.799 1.00 98.12 1000 ILE A C 1
ATOM 7852 O O . ILE A 1 1000 ? 16.912 8.252 -35.640 1.00 98.12 1000 ILE A O 1
ATOM 7856 N N . TYR A 1 1001 ? 15.581 9.927 -34.943 1.00 97.38 1001 TYR A N 1
ATOM 7857 C CA . TYR A 1 1001 ? 14.639 9.842 -36.066 1.00 97.38 1001 TYR A CA 1
ATOM 7858 C C . TYR A 1 1001 ? 15.324 10.038 -37.426 1.00 97.38 1001 TYR A C 1
ATOM 7860 O O . TYR A 1 1001 ? 14.915 9.434 -38.416 1.00 97.38 1001 TYR A O 1
ATOM 7868 N N . ALA A 1 1002 ? 16.375 10.862 -37.477 1.00 97.19 1002 ALA A N 1
ATOM 7869 C CA . ALA A 1 1002 ? 17.182 11.073 -38.674 1.00 97.19 1002 ALA A CA 1
ATOM 7870 C C . ALA A 1 1002 ? 18.144 9.910 -38.978 1.00 97.19 1002 ALA A C 1
ATOM 7872 O O . ALA A 1 1002 ? 18.513 9.717 -40.137 1.00 97.19 1002 ALA A O 1
ATOM 7873 N N . ALA A 1 1003 ? 18.573 9.164 -37.957 1.00 97.75 1003 ALA A N 1
ATOM 7874 C CA . ALA A 1 1003 ? 19.519 8.061 -38.102 1.00 97.75 1003 ALA A CA 1
ATOM 7875 C C . ALA A 1 1003 ? 18.849 6.757 -38.561 1.00 97.75 1003 ALA A C 1
ATOM 7877 O O . ALA A 1 1003 ? 19.446 6.022 -39.345 1.00 97.75 1003 ALA A O 1
ATOM 7878 N N . VAL A 1 1004 ? 17.630 6.469 -38.087 1.00 97.69 1004 VAL A N 1
ATOM 7879 C CA . VAL A 1 1004 ? 16.962 5.175 -38.302 1.00 97.69 1004 VAL A CA 1
ATOM 7880 C C . VAL A 1 1004 ? 15.428 5.307 -38.303 1.00 97.69 1004 VAL A C 1
ATOM 7882 O O . VAL A 1 1004 ? 14.880 6.099 -37.525 1.00 97.69 1004 VAL A O 1
ATOM 7885 N N . PRO A 1 1005 ? 14.692 4.527 -39.126 1.00 97.31 1005 PRO A N 1
ATOM 7886 C CA . PRO A 1 1005 ? 13.237 4.444 -39.045 1.00 97.31 1005 PRO A CA 1
ATOM 7887 C C . PRO A 1 1005 ? 12.767 4.116 -37.627 1.00 97.31 1005 PRO A C 1
ATOM 7889 O O . PRO A 1 1005 ? 13.020 3.037 -37.092 1.00 97.31 1005 PRO A O 1
ATOM 7892 N N . THR A 1 1006 ? 12.094 5.079 -37.000 1.00 98.44 1006 THR A N 1
ATOM 7893 C CA . THR A 1 1006 ? 11.745 5.006 -35.579 1.00 98.44 1006 THR A CA 1
ATOM 7894 C C . THR A 1 1006 ? 10.237 4.903 -35.387 1.00 98.44 1006 THR A C 1
ATOM 7896 O O . THR A 1 1006 ? 9.482 5.718 -35.926 1.00 98.44 1006 THR A O 1
ATOM 7899 N N . ILE A 1 1007 ? 9.816 3.923 -34.588 1.00 98.44 1007 ILE A N 1
ATOM 7900 C CA . ILE A 1 1007 ? 8.450 3.762 -34.088 1.00 98.44 1007 ILE A CA 1
ATOM 7901 C C . ILE A 1 1007 ? 8.430 4.211 -32.630 1.00 98.44 1007 ILE A C 1
ATOM 7903 O O . ILE A 1 1007 ? 9.147 3.670 -31.784 1.00 98.44 1007 ILE A O 1
ATOM 7907 N N . VAL A 1 1008 ? 7.629 5.234 -32.354 1.00 98.62 1008 VAL A N 1
ATOM 7908 C CA . VAL A 1 1008 ? 7.512 5.840 -31.029 1.00 98.62 1008 VAL A CA 1
ATOM 7909 C C . VAL A 1 1008 ? 6.234 5.354 -30.357 1.00 98.62 1008 VAL A C 1
ATOM 7911 O O . VAL A 1 1008 ? 5.171 5.347 -30.971 1.00 98.62 1008 VAL A O 1
ATOM 7914 N N . ASP A 1 1009 ? 6.347 4.972 -29.092 1.00 98.00 1009 ASP A N 1
ATOM 7915 C CA . ASP A 1 1009 ? 5.255 4.541 -28.224 1.00 98.00 1009 ASP A CA 1
ATOM 7916 C C . ASP A 1 1009 ? 5.199 5.435 -26.982 1.00 98.00 1009 ASP A C 1
ATOM 7918 O O . ASP A 1 1009 ? 6.092 5.381 -26.139 1.00 98.00 1009 ASP A O 1
ATOM 7922 N N . ILE A 1 1010 ? 4.171 6.274 -26.852 1.00 97.56 1010 ILE A N 1
ATOM 7923 C CA . ILE A 1 1010 ? 4.053 7.214 -25.730 1.00 97.56 1010 ILE A CA 1
ATOM 7924 C C . ILE A 1 1010 ? 3.033 6.704 -24.706 1.00 97.56 1010 ILE A C 1
ATOM 7926 O O . ILE A 1 1010 ? 1.862 6.466 -25.015 1.00 97.56 1010 ILE A O 1
ATOM 7930 N N . TYR A 1 1011 ? 3.464 6.573 -23.449 1.00 96.56 1011 TYR A N 1
ATOM 7931 C CA . TYR A 1 1011 ? 2.552 6.507 -22.309 1.00 96.56 1011 TYR A CA 1
ATOM 7932 C C . TYR A 1 1011 ? 1.907 7.881 -22.118 1.00 96.56 1011 TYR A C 1
ATOM 7934 O O . TYR A 1 1011 ? 2.553 8.817 -21.648 1.00 96.56 1011 TYR A O 1
ATOM 7942 N N . LEU A 1 1012 ? 0.657 7.997 -22.565 1.00 96.06 1012 LEU A N 1
ATOM 7943 C CA . LEU A 1 1012 ? -0.073 9.254 -22.672 1.00 96.06 1012 LEU A CA 1
ATOM 7944 C C . LEU A 1 1012 ? -1.148 9.351 -21.582 1.00 96.06 1012 LEU A C 1
ATOM 7946 O O . LEU A 1 1012 ? -2.316 9.058 -21.819 1.00 96.06 1012 LEU A O 1
ATOM 7950 N N . ASP A 1 1013 ? -0.742 9.744 -20.381 1.00 94.12 1013 ASP A N 1
ATOM 7951 C CA . ASP A 1 1013 ? -1.627 9.991 -19.236 1.00 94.12 1013 ASP A CA 1
ATOM 7952 C C . ASP A 1 1013 ? -2.191 11.418 -19.189 1.00 94.12 1013 ASP A C 1
ATOM 7954 O O . ASP A 1 1013 ? -3.082 11.708 -18.389 1.00 94.12 1013 ASP A O 1
ATOM 7958 N N . ARG A 1 1014 ? -1.702 12.297 -20.070 1.00 94.25 1014 ARG A N 1
ATOM 7959 C CA . ARG A 1 1014 ? -2.188 13.664 -20.279 1.00 94.25 1014 ARG A CA 1
ATOM 7960 C C . ARG A 1 1014 ? -1.981 14.132 -21.733 1.00 94.25 1014 ARG A C 1
ATOM 7962 O O . ARG A 1 1014 ? -1.128 13.557 -22.416 1.00 94.25 1014 ARG A O 1
ATOM 7969 N N . PRO A 1 1015 ? -2.719 15.146 -22.228 1.00 96.19 1015 PRO A N 1
ATOM 7970 C CA . PRO A 1 1015 ? -2.638 15.627 -23.611 1.00 96.19 1015 PRO A CA 1
ATOM 7971 C C . PRO A 1 1015 ? -1.324 16.366 -23.935 1.00 96.19 1015 PRO A C 1
ATOM 7973 O O . PRO A 1 1015 ? -1.266 17.590 -23.953 1.00 96.19 1015 PRO A O 1
ATOM 7976 N N . GLY A 1 1016 ? -0.238 15.628 -24.182 1.00 96.31 1016 GLY A N 1
ATOM 7977 C CA . GLY A 1 1016 ? 1.068 16.221 -24.497 1.00 96.31 1016 GLY A CA 1
ATOM 7978 C C . GLY A 1 1016 ? 1.130 16.944 -25.854 1.00 96.31 1016 GLY A C 1
ATOM 7979 O O . GLY A 1 1016 ? 0.477 16.550 -26.819 1.00 96.31 1016 GLY A O 1
ATOM 7980 N N . ALA A 1 1017 ? 1.982 17.965 -25.934 1.00 97.38 1017 ALA A N 1
ATOM 7981 C CA . ALA A 1 1017 ? 2.287 18.760 -27.116 1.00 97.38 1017 ALA A CA 1
ATOM 7982 C C . ALA A 1 1017 ? 3.646 18.355 -27.715 1.00 97.38 1017 ALA A C 1
ATOM 7984 O O . ALA A 1 1017 ? 4.711 18.792 -27.279 1.00 97.38 1017 ALA A O 1
ATOM 7985 N N . PHE A 1 1018 ? 3.609 17.487 -28.727 1.00 97.31 1018 PHE A N 1
ATOM 7986 C CA . PHE A 1 1018 ? 4.806 16.939 -29.387 1.00 97.31 1018 PHE A CA 1
ATOM 7987 C C . PHE A 1 1018 ? 4.652 16.834 -30.921 1.00 97.31 1018 PHE A C 1
ATOM 7989 O O . PHE A 1 1018 ? 4.873 15.759 -31.497 1.00 97.31 1018 PHE A O 1
ATOM 7996 N N . PRO A 1 1019 ? 4.263 17.916 -31.632 1.00 97.38 1019 PRO A N 1
ATOM 7997 C CA . PRO A 1 1019 ? 4.094 17.886 -33.091 1.00 97.38 1019 PRO A CA 1
ATOM 7998 C C . PRO A 1 1019 ? 5.347 17.384 -33.823 1.00 97.38 1019 PRO A C 1
ATOM 8000 O O . PRO A 1 1019 ? 5.241 16.671 -34.818 1.00 97.38 1019 PRO A O 1
ATOM 8003 N N . GLU A 1 1020 ? 6.538 17.666 -33.292 1.00 97.19 1020 GLU A N 1
ATOM 8004 C CA . GLU A 1 1020 ? 7.804 17.231 -33.869 1.00 97.19 1020 GLU A CA 1
ATOM 8005 C C . GLU A 1 1020 ? 7.945 15.707 -33.964 1.00 97.19 1020 GLU A C 1
ATOM 8007 O O . GLU A 1 1020 ? 8.568 15.220 -34.909 1.00 97.19 1020 GLU A O 1
ATOM 8012 N N . ILE A 1 1021 ? 7.358 14.945 -33.033 1.00 98.00 1021 ILE A N 1
ATOM 8013 C CA . ILE A 1 1021 ? 7.393 13.479 -33.076 1.00 98.00 1021 ILE A CA 1
ATOM 8014 C C . ILE A 1 1021 ? 6.480 12.979 -34.194 1.00 98.00 1021 ILE A C 1
ATOM 8016 O O . ILE A 1 1021 ? 6.898 12.139 -34.989 1.00 98.00 1021 ILE A O 1
ATOM 8020 N N . ALA A 1 1022 ? 5.265 13.523 -34.301 1.00 96.50 1022 ALA A N 1
ATOM 8021 C CA . ALA A 1 1022 ? 4.340 13.186 -35.382 1.00 96.50 1022 ALA A CA 1
ATOM 8022 C C . ALA A 1 1022 ? 4.949 13.484 -36.767 1.00 96.50 1022 ALA A C 1
ATOM 8024 O O . ALA A 1 1022 ? 4.836 12.673 -37.693 1.00 96.50 1022 ALA A O 1
ATOM 8025 N N . ASP A 1 1023 ? 5.661 14.608 -36.878 1.00 96.44 1023 ASP A N 1
ATOM 8026 C CA . ASP A 1 1023 ? 6.287 15.075 -38.113 1.00 96.44 1023 ASP A CA 1
ATOM 8027 C C . ASP A 1 1023 ? 7.568 14.324 -38.480 1.00 96.44 1023 ASP A C 1
ATOM 8029 O O . ASP A 1 1023 ? 7.858 14.193 -39.670 1.00 96.44 1023 ASP A O 1
ATOM 8033 N N . GLN A 1 1024 ? 8.323 13.775 -37.522 1.00 97.62 1024 GLN A N 1
ATOM 8034 C CA . GLN A 1 1024 ? 9.641 13.172 -37.787 1.00 97.62 1024 GLN A CA 1
ATOM 8035 C C . GLN A 1 1024 ? 9.683 11.647 -37.634 1.00 97.62 1024 GLN A C 1
ATOM 8037 O O . GLN A 1 1024 ? 10.321 10.988 -38.455 1.00 97.62 1024 GLN A O 1
ATOM 8042 N N . ALA A 1 1025 ? 8.978 11.059 -36.663 1.00 97.88 1025 ALA A N 1
ATOM 8043 C CA . ALA A 1 1025 ? 8.942 9.605 -36.490 1.00 97.88 1025 ALA A CA 1
ATOM 8044 C C . ALA A 1 1025 ? 8.263 8.914 -37.686 1.00 97.88 1025 ALA A C 1
ATOM 8046 O O . ALA A 1 1025 ? 7.430 9.513 -38.375 1.00 97.88 1025 ALA A O 1
ATOM 8047 N N . HIS A 1 1026 ? 8.613 7.652 -37.949 1.00 97.19 1026 HIS A N 1
ATOM 8048 C CA . HIS A 1 1026 ? 7.967 6.873 -39.013 1.00 97.19 1026 HIS A CA 1
ATOM 8049 C C . HIS A 1 1026 ? 6.574 6.400 -38.588 1.00 97.19 1026 HIS A C 1
ATOM 8051 O O . HIS A 1 1026 ? 5.640 6.444 -39.386 1.00 97.19 1026 HIS A O 1
ATOM 8057 N N . ALA A 1 1027 ? 6.415 6.022 -37.321 1.00 98.44 1027 ALA A N 1
ATOM 8058 C CA . ALA A 1 1027 ? 5.113 5.778 -36.722 1.00 98.44 1027 ALA A CA 1
ATOM 8059 C C . ALA A 1 1027 ? 5.074 6.307 -35.288 1.00 98.44 1027 ALA A C 1
ATOM 8061 O O . ALA A 1 1027 ? 6.073 6.250 -34.568 1.00 98.44 1027 ALA A O 1
ATOM 8062 N N . LEU A 1 1028 ? 3.909 6.802 -34.882 1.00 98.56 1028 LEU A N 1
ATOM 8063 C CA . LEU A 1 1028 ? 3.641 7.282 -33.531 1.00 98.56 1028 LEU A CA 1
ATOM 8064 C C . LEU A 1 1028 ? 2.405 6.574 -32.986 1.00 98.56 1028 LEU A C 1
ATOM 8066 O O . LEU A 1 1028 ? 1.319 6.689 -33.553 1.00 98.56 1028 LEU A O 1
ATOM 8070 N N . MET A 1 1029 ? 2.575 5.868 -31.877 1.00 98.00 1029 MET A N 1
ATOM 8071 C CA . MET A 1 1029 ? 1.532 5.167 -31.141 1.00 98.00 1029 MET A CA 1
ATOM 8072 C C . MET A 1 1029 ? 1.451 5.683 -29.707 1.00 98.00 1029 MET A C 1
ATOM 8074 O O . MET A 1 1029 ? 2.432 6.183 -29.156 1.00 98.00 1029 MET A O 1
ATOM 8078 N N . VAL A 1 1030 ? 0.281 5.534 -29.094 1.00 97.50 1030 VAL A N 1
ATOM 8079 C CA . VAL A 1 1030 ? 0.067 5.842 -27.676 1.00 97.50 1030 VAL A CA 1
ATOM 8080 C C . VAL A 1 1030 ? -0.598 4.662 -26.973 1.00 97.50 1030 VAL A C 1
ATOM 8082 O O . VAL A 1 1030 ? -1.437 3.984 -27.572 1.00 97.50 1030 VAL A O 1
ATOM 8085 N N . ASN A 1 1031 ? -0.201 4.396 -25.723 1.00 94.56 1031 ASN A N 1
ATOM 8086 C CA . ASN A 1 1031 ? -0.517 3.129 -25.044 1.00 94.56 1031 ASN A CA 1
ATOM 8087 C C . ASN A 1 1031 ? -1.459 3.221 -23.832 1.00 94.56 1031 ASN A C 1
ATOM 8089 O O . ASN A 1 1031 ? -2.011 2.194 -23.449 1.00 94.56 1031 ASN A O 1
ATOM 8093 N N . PHE A 1 1032 ? -1.646 4.403 -23.230 1.00 94.44 1032 PHE A N 1
ATOM 8094 C CA . PHE A 1 1032 ? -2.509 4.618 -22.050 1.00 94.44 1032 PHE A CA 1
ATOM 8095 C C . PHE A 1 1032 ? -2.326 3.583 -20.916 1.00 94.44 1032 PHE A C 1
ATOM 8097 O O . PHE A 1 1032 ? -3.296 3.129 -20.311 1.00 94.44 1032 PHE A O 1
ATOM 8104 N N . GLY A 1 1033 ? -1.087 3.154 -20.666 1.00 90.00 1033 GLY A N 1
ATOM 8105 C CA . GLY A 1 1033 ? -0.788 2.148 -19.646 1.00 90.00 1033 GLY A CA 1
ATOM 8106 C C . GLY A 1 1033 ? -1.064 0.724 -20.129 1.00 90.00 1033 GLY A C 1
ATOM 8107 O O . GLY A 1 1033 ? -1.775 -0.030 -19.480 1.00 90.00 1033 GLY A O 1
ATOM 8108 N N . ALA A 1 1034 ? -0.511 0.345 -21.284 1.00 92.94 1034 ALA A N 1
ATOM 8109 C CA . ALA A 1 1034 ? -0.501 -1.033 -21.790 1.00 92.94 1034 ALA A CA 1
ATOM 8110 C C . ALA A 1 1034 ? 0.906 -1.643 -21.714 1.00 92.94 1034 ALA A C 1
ATOM 8112 O O . ALA A 1 1034 ? 1.897 -0.921 -21.667 1.00 92.94 1034 ALA A O 1
ATOM 8113 N N . SER A 1 1035 ? 1.040 -2.967 -21.723 1.00 93.06 1035 SER A N 1
ATOM 8114 C CA . SER A 1 1035 ? 2.345 -3.620 -21.561 1.00 93.06 1035 SER A CA 1
ATOM 8115 C C . SER A 1 1035 ? 3.291 -3.487 -22.769 1.00 93.06 1035 SER A C 1
ATOM 8117 O O . SER A 1 1035 ? 2.845 -3.346 -23.911 1.00 93.06 1035 SER A O 1
ATOM 8119 N N . PRO A 1 1036 ? 4.617 -3.578 -22.540 1.00 93.06 1036 PRO A N 1
ATOM 8120 C CA . PRO A 1 1036 ? 5.623 -3.826 -23.574 1.00 93.06 1036 PRO A CA 1
ATOM 8121 C C . PRO A 1 1036 ? 5.287 -4.965 -24.538 1.00 93.06 1036 PRO A C 1
ATOM 8123 O O . PRO A 1 1036 ? 5.459 -4.820 -25.742 1.00 93.06 1036 PRO A O 1
ATOM 8126 N N . ASP A 1 1037 ? 4.794 -6.093 -24.025 1.00 93.25 1037 ASP A N 1
ATOM 8127 C CA . ASP A 1 1037 ? 4.433 -7.227 -24.873 1.00 93.25 1037 ASP A CA 1
ATOM 8128 C C . ASP A 1 1037 ? 3.242 -6.894 -25.771 1.00 93.25 1037 ASP A C 1
ATOM 8130 O O . ASP A 1 1037 ? 3.293 -7.195 -26.957 1.00 93.25 1037 ASP A O 1
ATOM 8134 N N . ALA A 1 1038 ? 2.204 -6.235 -25.241 1.00 95.56 1038 ALA A N 1
ATOM 8135 C CA . ALA A 1 1038 ? 1.059 -5.810 -26.047 1.00 95.56 1038 ALA A CA 1
ATOM 8136 C C . ALA A 1 1038 ? 1.474 -4.823 -27.155 1.00 95.56 1038 ALA A C 1
ATOM 8138 O O . ALA A 1 1038 ? 0.978 -4.921 -28.274 1.00 95.56 1038 ALA A O 1
ATOM 8139 N N . PHE A 1 1039 ? 2.424 -3.921 -26.870 1.00 96.38 1039 PHE A N 1
ATOM 8140 C CA . PHE A 1 1039 ? 3.007 -3.034 -27.884 1.00 96.38 1039 PHE A CA 1
ATOM 8141 C C . PHE A 1 1039 ? 3.655 -3.828 -29.021 1.00 96.38 1039 PHE A C 1
ATOM 8143 O O . PHE A 1 1039 ? 3.355 -3.580 -30.186 1.00 96.38 1039 PHE A O 1
ATOM 8150 N N . LEU A 1 1040 ? 4.516 -4.795 -28.690 1.00 95.62 1040 LEU A N 1
ATOM 8151 C CA . LEU A 1 1040 ? 5.200 -5.605 -29.697 1.00 95.62 1040 LEU A CA 1
ATOM 8152 C C . LEU A 1 1040 ? 4.206 -6.445 -30.503 1.00 95.62 1040 LEU A C 1
ATOM 8154 O O . LEU A 1 1040 ? 4.315 -6.499 -31.722 1.00 95.62 1040 LEU A O 1
ATOM 8158 N N . ASP A 1 1041 ? 3.213 -7.049 -29.858 1.00 95.56 1041 ASP A N 1
ATOM 8159 C CA . ASP A 1 1041 ? 2.199 -7.845 -30.549 1.00 95.56 1041 ASP A CA 1
ATOM 8160 C C . ASP A 1 1041 ? 1.388 -7.002 -31.545 1.00 95.56 1041 ASP A C 1
ATOM 8162 O O . ASP A 1 1041 ? 1.122 -7.462 -32.655 1.00 95.56 1041 ASP A O 1
ATOM 8166 N N . VAL A 1 1042 ? 1.056 -5.754 -31.194 1.00 96.88 1042 VAL A N 1
ATOM 8167 C CA . VAL A 1 1042 ? 0.402 -4.812 -32.114 1.00 96.88 1042 VAL A CA 1
ATOM 8168 C C . VAL A 1 1042 ? 1.350 -4.410 -33.244 1.00 96.88 1042 VAL A C 1
ATOM 8170 O O . VAL A 1 1042 ? 0.996 -4.570 -34.408 1.00 96.88 1042 VAL A O 1
ATOM 8173 N N . VAL A 1 1043 ? 2.570 -3.962 -32.930 1.00 96.12 1043 VAL A N 1
ATOM 8174 C CA . VAL A 1 1043 ? 3.568 -3.529 -33.927 1.00 96.12 1043 VAL A CA 1
ATOM 8175 C C . VAL A 1 1043 ? 3.887 -4.624 -34.938 1.00 96.12 1043 VAL A C 1
ATOM 8177 O O . VAL A 1 1043 ? 4.030 -4.321 -36.121 1.00 96.12 1043 VAL A O 1
ATOM 8180 N N . PHE A 1 1044 ? 3.988 -5.877 -34.492 1.00 94.69 1044 PHE A N 1
ATOM 8181 C CA . PHE A 1 1044 ? 4.301 -7.018 -35.351 1.00 94.69 1044 PHE A CA 1
ATOM 8182 C C . PHE A 1 1044 ? 3.064 -7.707 -35.953 1.00 94.69 1044 PHE A C 1
ATOM 8184 O O . PHE A 1 1044 ? 3.212 -8.688 -36.685 1.00 94.69 1044 PHE A O 1
ATOM 8191 N N . GLY A 1 1045 ? 1.850 -7.230 -35.658 1.00 92.81 1045 GLY A N 1
ATOM 8192 C CA . GLY A 1 1045 ? 0.610 -7.814 -36.174 1.00 92.81 1045 GLY A CA 1
ATOM 8193 C C . GLY A 1 1045 ? 0.351 -9.255 -35.714 1.00 92.81 1045 GLY A C 1
ATOM 8194 O O . GLY A 1 1045 ? -0.251 -10.041 -36.450 1.00 92.81 1045 GLY A O 1
ATOM 8195 N N . VAL A 1 1046 ? 0.838 -9.639 -34.529 1.00 91.69 1046 VAL A N 1
ATOM 8196 C CA . VAL A 1 1046 ? 0.764 -11.018 -34.014 1.00 91.69 1046 VAL A CA 1
ATOM 8197 C C . VAL A 1 1046 ? -0.696 -11.441 -33.868 1.00 91.69 1046 VAL A C 1
ATOM 8199 O O . VAL A 1 1046 ? -1.500 -10.724 -33.274 1.00 91.69 1046 VAL A O 1
ATOM 8202 N N . ASP A 1 1047 ? -1.051 -12.597 -34.432 1.00 88.56 1047 ASP A N 1
ATOM 8203 C CA . ASP A 1 1047 ? -2.418 -13.140 -34.447 1.00 88.56 1047 ASP A CA 1
ATOM 8204 C C . ASP A 1 1047 ? -3.481 -12.167 -34.998 1.00 88.56 1047 ASP A C 1
ATOM 8206 O O . ASP A 1 1047 ? -4.649 -12.213 -34.616 1.00 88.56 1047 ASP A O 1
ATOM 8210 N N . GLY A 1 1048 ? -3.081 -11.267 -35.906 1.00 88.06 1048 GLY A N 1
ATOM 8211 C CA . GLY A 1 1048 ? -3.967 -10.245 -36.470 1.00 88.06 1048 GLY A CA 1
ATOM 8212 C C . GLY A 1 1048 ? -4.253 -9.079 -35.520 1.00 88.06 1048 GLY A C 1
ATOM 8213 O O . GLY A 1 1048 ? -5.192 -8.318 -35.751 1.00 88.06 1048 GLY A O 1
ATOM 8214 N N . SER A 1 1049 ? -3.464 -8.931 -34.451 1.00 91.81 1049 SER A N 1
ATOM 8215 C CA . SER A 1 1049 ? -3.563 -7.794 -33.535 1.00 91.81 1049 SER A CA 1
ATOM 8216 C C . SER A 1 1049 ? -3.247 -6.487 -34.265 1.00 91.81 1049 SER A C 1
ATOM 8218 O O . SER A 1 1049 ? -2.297 -6.405 -35.038 1.00 91.81 1049 SER A O 1
ATOM 8220 N N . GLY A 1 1050 ? -4.026 -5.443 -33.997 1.00 91.56 1050 GLY A N 1
ATOM 8221 C CA . GLY A 1 1050 ? -3.819 -4.120 -34.575 1.00 91.56 1050 GLY A CA 1
ATOM 8222 C C . GLY A 1 1050 ? -4.387 -3.018 -33.684 1.00 91.56 1050 GLY A C 1
ATOM 8223 O O . GLY A 1 1050 ? -5.188 -3.304 -32.789 1.00 91.56 1050 GLY A O 1
ATOM 8224 N N . PRO A 1 1051 ? -3.983 -1.756 -33.907 1.00 94.88 1051 PRO A N 1
ATOM 8225 C CA . PRO A 1 1051 ? -4.440 -0.636 -33.100 1.00 94.88 1051 PRO A CA 1
ATOM 8226 C C . PRO A 1 1051 ? -5.937 -0.403 -33.317 1.00 94.88 1051 PRO A C 1
ATOM 8228 O O . PRO A 1 1051 ? -6.389 -0.222 -34.449 1.00 94.88 1051 PRO A O 1
ATOM 8231 N N . MET A 1 1052 ? -6.709 -0.383 -32.229 1.00 96.69 1052 MET A N 1
ATOM 8232 C CA . MET A 1 1052 ? -8.143 -0.067 -32.247 1.00 96.69 1052 MET A CA 1
ATOM 8233 C C . MET A 1 1052 ? -8.481 1.203 -31.461 1.00 96.69 1052 MET A C 1
ATOM 8235 O O . MET A 1 1052 ? -9.599 1.709 -31.571 1.00 96.69 1052 MET A O 1
ATOM 8239 N N . GLY A 1 1053 ? -7.532 1.755 -30.711 1.00 97.75 1053 GLY A N 1
ATOM 8240 C CA . GLY A 1 1053 ? -7.769 2.919 -29.879 1.00 97.75 1053 GLY A CA 1
ATOM 8241 C C . GLY A 1 1053 ? -8.063 4.167 -30.711 1.00 97.75 1053 GLY A C 1
ATOM 8242 O O . GLY A 1 1053 ? -7.645 4.284 -31.872 1.00 97.75 1053 GLY A O 1
ATOM 8243 N N . LEU A 1 1054 ? -8.807 5.088 -30.103 1.00 98.56 1054 LEU A N 1
ATOM 8244 C CA . LEU A 1 1054 ? -9.075 6.442 -30.576 1.00 98.56 1054 LEU A CA 1
ATOM 8245 C C . LEU A 1 1054 ? -8.750 7.434 -29.455 1.00 98.56 1054 LEU A C 1
ATOM 8247 O O . LEU A 1 1054 ? -9.056 7.179 -28.288 1.00 98.56 1054 LEU A O 1
ATOM 8251 N N . LEU A 1 1055 ? -8.162 8.583 -29.790 1.00 98.50 1055 LEU A N 1
ATOM 8252 C CA . LEU A 1 1055 ? -7.792 9.592 -28.796 1.00 98.50 1055 LEU A CA 1
ATOM 8253 C C . LEU A 1 1055 ? -9.003 10.038 -27.952 1.00 98.50 1055 LEU A C 1
ATOM 8255 O O . LEU A 1 1055 ? -10.031 10.416 -28.522 1.00 98.50 1055 LEU A O 1
ATOM 8259 N N . PRO A 1 1056 ? -8.925 10.007 -26.608 1.00 97.81 1056 PRO A N 1
ATOM 8260 C CA . PRO A 1 1056 ? -9.989 10.480 -25.719 1.00 97.81 1056 PRO A CA 1
ATOM 8261 C C . PRO A 1 1056 ? -10.001 12.007 -25.513 1.00 97.81 1056 PRO A C 1
ATOM 8263 O O . PRO A 1 1056 ? -10.874 12.503 -24.803 1.00 97.81 1056 PRO A O 1
ATOM 8266 N N . PHE A 1 1057 ? -9.090 12.741 -26.157 1.00 97.81 1057 PHE A N 1
ATOM 8267 C CA . PHE A 1 1057 ? -8.989 14.203 -26.127 1.00 97.81 1057 PHE A CA 1
ATOM 8268 C C . PHE A 1 1057 ? -8.218 14.747 -27.346 1.00 97.81 1057 PHE A C 1
ATOM 8270 O O . PHE A 1 1057 ? -7.550 13.984 -28.051 1.00 97.81 1057 PHE A O 1
ATOM 8277 N N . ASP A 1 1058 ? -8.297 16.052 -27.578 1.00 97.94 1058 ASP A N 1
ATOM 8278 C CA . ASP A 1 1058 ? -7.464 16.834 -28.482 1.00 97.94 1058 ASP A CA 1
ATOM 8279 C C . ASP A 1 1058 ? -6.018 16.897 -27.961 1.00 97.94 1058 ASP A C 1
ATOM 8281 O O . ASP A 1 1058 ? -5.767 17.021 -26.763 1.00 97.94 1058 ASP A O 1
ATOM 8285 N N . LEU A 1 1059 ? -5.045 16.818 -28.872 1.00 98.19 1059 LEU A N 1
ATOM 8286 C CA . LEU A 1 1059 ? -3.629 17.016 -28.564 1.00 98.19 1059 LEU A CA 1
ATOM 8287 C C . LEU A 1 1059 ? -3.203 18.443 -28.939 1.00 98.19 1059 LEU A C 1
ATOM 8289 O O . LEU A 1 1059 ? -3.180 18.759 -30.138 1.00 98.19 1059 LEU A O 1
ATOM 8293 N N . PRO A 1 1060 ? -2.853 19.304 -27.962 1.00 97.69 1060 PRO A N 1
ATOM 8294 C CA . PRO A 1 1060 ? -2.417 20.665 -28.243 1.00 97.69 1060 PRO A CA 1
ATOM 8295 C C . PRO A 1 1060 ? -1.103 20.670 -29.029 1.00 97.69 1060 PRO A C 1
ATOM 8297 O O . PRO A 1 1060 ? -0.295 19.745 -28.952 1.00 97.69 1060 PRO A O 1
ATOM 8300 N N . ARG A 1 1061 ? -0.881 21.723 -29.822 1.00 96.62 1061 ARG A N 1
ATOM 8301 C CA . ARG A 1 1061 ? 0.355 21.874 -30.607 1.00 96.62 1061 ARG A CA 1
ATOM 8302 C C . ARG A 1 1061 ? 1.527 22.416 -29.786 1.00 96.62 1061 ARG A C 1
ATOM 8304 O O . ARG A 1 1061 ? 2.671 22.138 -30.135 1.00 96.62 1061 ARG A O 1
ATOM 8311 N N . SER A 1 1062 ? 1.248 23.172 -28.730 1.00 96.94 1062 SER A N 1
ATOM 8312 C CA . SER A 1 1062 ? 2.240 23.806 -27.856 1.00 96.94 1062 SER A CA 1
ATOM 8313 C C . SER A 1 1062 ? 1.648 24.098 -26.478 1.00 96.94 1062 SER A C 1
ATOM 8315 O O . SER A 1 1062 ? 0.425 24.069 -26.311 1.00 96.94 1062 SER A O 1
ATOM 8317 N N . ASP A 1 1063 ? 2.507 24.451 -25.522 1.00 96.31 1063 ASP A N 1
ATOM 8318 C CA . ASP A 1 1063 ? 2.083 24.989 -24.224 1.00 96.31 1063 ASP A CA 1
ATOM 8319 C C . ASP A 1 1063 ? 1.240 26.259 -24.392 1.00 96.31 1063 ASP A C 1
ATOM 8321 O O . ASP A 1 1063 ? 0.207 26.394 -23.749 1.00 96.31 1063 ASP A O 1
ATOM 8325 N N . GLU A 1 1064 ? 1.606 27.146 -25.323 1.00 96.50 1064 GLU A N 1
ATOM 8326 C CA . GLU A 1 1064 ? 0.844 28.371 -25.618 1.00 96.50 1064 GLU A CA 1
ATOM 8327 C C . GLU A 1 1064 ? -0.577 28.059 -26.125 1.00 96.50 1064 GLU A C 1
ATOM 8329 O O . GLU A 1 1064 ? -1.535 28.750 -25.780 1.00 96.50 1064 GLU A O 1
ATOM 8334 N N . ALA A 1 1065 ? -0.741 26.991 -26.916 1.00 96.25 1065 ALA A N 1
ATOM 8335 C CA . ALA A 1 1065 ? -2.056 26.559 -27.385 1.00 96.25 1065 ALA A CA 1
ATOM 8336 C C . ALA A 1 1065 ? -2.911 25.966 -26.255 1.00 96.25 1065 ALA A C 1
ATOM 8338 O O . ALA A 1 1065 ? -4.129 26.120 -26.292 1.00 96.25 1065 ALA A O 1
ATOM 8339 N N . ALA A 1 1066 ? -2.290 25.301 -25.277 1.00 95.38 1066 ALA A N 1
ATOM 8340 C CA . ALA A 1 1066 ? -2.961 24.812 -24.075 1.00 95.38 1066 ALA A CA 1
ATOM 8341 C C . ALA A 1 1066 ? -3.307 25.957 -23.106 1.00 95.38 1066 ALA A C 1
ATOM 8343 O O . ALA A 1 1066 ? -4.410 26.005 -22.584 1.00 95.38 1066 ALA A O 1
ATOM 8344 N N . GLU A 1 1067 ? -2.408 26.926 -22.918 1.00 95.00 1067 GLU A N 1
ATOM 8345 C CA . GLU A 1 1067 ? -2.634 28.131 -22.105 1.00 95.00 1067 GLU A CA 1
ATOM 8346 C C . GLU A 1 1067 ? -3.779 29.008 -22.621 1.00 95.00 1067 GLU A C 1
ATOM 8348 O O . GLU A 1 1067 ? -4.409 29.715 -21.837 1.00 95.00 1067 GLU A O 1
ATOM 8353 N N . ALA A 1 1068 ? -4.038 28.981 -23.930 1.00 95.31 1068 ALA A N 1
ATOM 8354 C CA . ALA A 1 1068 ? -5.134 29.714 -24.551 1.00 95.31 1068 ALA A CA 1
ATOM 8355 C C . ALA A 1 1068 ? -6.512 29.049 -24.369 1.00 95.31 1068 ALA A C 1
ATOM 8357 O O . ALA A 1 1068 ? -7.517 29.680 -24.708 1.00 95.31 1068 ALA A O 1
ATOM 8358 N N . GLN A 1 1069 ? -6.564 27.804 -23.880 1.00 95.25 1069 GLN A N 1
ATOM 8359 C CA . GLN A 1 1069 ? -7.815 27.095 -23.609 1.00 95.25 1069 GLN A CA 1
ATOM 8360 C C . GLN A 1 1069 ? -8.505 27.667 -22.376 1.00 95.25 1069 GLN A C 1
ATOM 8362 O O . GLN A 1 1069 ? -7.874 28.149 -21.436 1.00 95.25 1069 GLN A O 1
ATOM 8367 N N . MET A 1 1070 ? -9.828 27.608 -22.387 1.00 96.62 1070 MET A N 1
ATOM 8368 C CA . MET A 1 1070 ? -10.648 27.874 -21.219 1.00 96.62 1070 MET A CA 1
ATOM 8369 C C . MET A 1 1070 ? -10.700 26.615 -20.360 1.00 96.62 1070 MET A C 1
ATOM 8371 O O . MET A 1 1070 ? -11.147 25.573 -20.834 1.00 96.62 1070 MET A O 1
ATOM 8375 N N . GLU A 1 1071 ? -10.318 26.713 -19.083 1.00 96.12 1071 GLU A N 1
ATOM 8376 C CA . GLU A 1 1071 ? -10.138 25.528 -18.233 1.00 96.12 1071 GLU A CA 1
ATOM 8377 C C . GLU A 1 1071 ? -11.399 24.649 -18.118 1.00 96.12 1071 GLU A C 1
ATOM 8379 O O . GLU A 1 1071 ? -11.291 23.450 -17.871 1.00 96.12 1071 GLU A O 1
ATOM 8384 N N . ASP A 1 1072 ? -12.603 25.201 -18.320 1.00 96.94 1072 ASP A N 1
ATOM 8385 C CA . ASP A 1 1072 ? -13.879 24.484 -18.245 1.00 96.94 1072 ASP A CA 1
ATOM 8386 C C . ASP A 1 1072 ? -14.491 24.053 -19.588 1.00 96.94 1072 ASP A C 1
ATOM 8388 O O . ASP A 1 1072 ? -15.569 23.442 -19.582 1.00 96.94 1072 ASP A O 1
ATOM 8392 N N . VAL A 1 1073 ? -13.854 24.326 -20.730 1.00 97.31 1073 VAL A N 1
ATOM 8393 C CA . VAL A 1 1073 ? -14.430 24.083 -22.064 1.00 97.31 1073 VAL A CA 1
ATOM 8394 C C . VAL A 1 1073 ? -13.662 22.984 -22.806 1.00 97.31 1073 VAL A C 1
ATOM 8396 O O . VAL A 1 1073 ? -12.488 23.157 -23.088 1.00 97.31 1073 VAL A O 1
ATOM 8399 N N . PRO A 1 1074 ? -14.299 21.858 -23.179 1.00 95.38 1074 PRO A N 1
ATOM 8400 C CA . PRO A 1 1074 ? -13.647 20.848 -24.013 1.00 95.38 1074 PRO A CA 1
ATOM 8401 C C . PRO A 1 1074 ? -13.592 21.280 -25.484 1.00 95.38 1074 PRO A C 1
ATOM 8403 O O . PRO A 1 1074 ? -14.460 22.023 -25.955 1.00 95.38 1074 PRO A O 1
ATOM 8406 N N . PHE A 1 1075 ? -12.656 20.714 -26.249 1.00 95.31 1075 PHE A N 1
ATOM 8407 C CA . PHE A 1 1075 ? -12.526 20.909 -27.705 1.00 95.31 1075 PHE A CA 1
ATOM 8408 C C . PHE A 1 1075 ? -12.312 22.359 -28.180 1.00 95.31 1075 PHE A C 1
ATOM 8410 O O . PHE A 1 1075 ? -12.487 22.643 -29.371 1.00 95.31 1075 PHE A O 1
ATOM 8417 N N . ASP A 1 1076 ? -11.930 23.288 -27.303 1.00 95.44 1076 ASP A N 1
ATOM 8418 C CA . ASP A 1 1076 ? -11.590 24.663 -27.691 1.00 95.44 1076 ASP A CA 1
ATOM 8419 C C . ASP A 1 1076 ? -10.116 24.820 -28.112 1.00 95.44 1076 ASP A C 1
ATOM 8421 O O . ASP A 1 1076 ? -9.706 25.898 -28.546 1.00 95.44 1076 ASP A O 1
ATOM 8425 N N . THR A 1 1077 ? -9.349 23.720 -28.091 1.00 93.62 1077 THR A N 1
ATOM 8426 C CA . THR A 1 1077 ? -7.975 23.654 -28.594 1.00 93.62 1077 THR A CA 1
ATOM 8427 C C . THR A 1 1077 ? -7.866 24.272 -29.991 1.00 93.62 1077 THR A C 1
ATOM 8429 O O . THR A 1 1077 ? -8.457 23.792 -30.974 1.00 93.62 1077 THR A O 1
ATOM 8432 N N . VAL A 1 1078 ? -7.063 25.331 -30.092 1.00 90.69 1078 VAL A N 1
ATOM 8433 C CA . VAL A 1 1078 ? -6.736 25.996 -31.356 1.00 90.69 1078 VAL A CA 1
ATOM 8434 C C . VAL A 1 1078 ? -5.658 25.191 -32.083 1.00 90.69 1078 VAL A C 1
ATOM 8436 O O . VAL A 1 1078 ? -4.611 24.905 -31.515 1.00 90.69 1078 VAL A O 1
ATOM 8439 N N . ASP A 1 1079 ? -5.919 24.840 -33.348 1.00 93.62 1079 ASP A N 1
ATOM 8440 C CA . ASP A 1 1079 ? -4.987 24.104 -34.225 1.00 93.62 1079 ASP A CA 1
ATOM 8441 C C . ASP A 1 1079 ? -4.305 22.877 -33.563 1.00 93.62 1079 ASP A C 1
ATOM 8443 O O . ASP A 1 1079 ? -3.074 22.797 -33.508 1.00 93.62 1079 ASP A O 1
ATOM 8447 N N . PRO A 1 1080 ? -5.076 21.903 -33.041 1.00 96.38 1080 PRO A N 1
ATOM 8448 C CA . PRO A 1 1080 ? -4.493 20.715 -32.433 1.00 96.38 1080 PRO A CA 1
ATOM 8449 C C . PRO A 1 1080 ? -3.773 19.858 -33.467 1.00 96.38 1080 PRO A C 1
ATOM 8451 O O . PRO A 1 1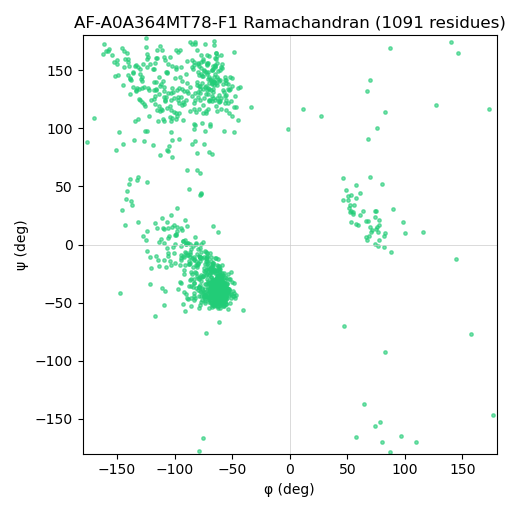080 ? -4.166 19.783 -34.636 1.00 96.38 1080 PRO A O 1
ATOM 8454 N N . VAL A 1 1081 ? -2.753 19.137 -33.004 1.00 96.88 1081 VAL A N 1
ATOM 8455 C CA . VAL A 1 1081 ? -2.004 18.182 -33.832 1.00 96.88 1081 VAL A CA 1
ATOM 8456 C C . VAL A 1 1081 ? -2.907 17.019 -34.239 1.00 96.88 1081 VAL A C 1
ATOM 8458 O O . VAL A 1 1081 ? -2.929 16.622 -35.402 1.00 96.88 1081 VAL A O 1
ATOM 8461 N N . PHE A 1 1082 ? -3.688 16.511 -33.285 1.00 98.25 1082 PHE A N 1
ATOM 8462 C CA . PHE A 1 1082 ? -4.694 15.477 -33.495 1.00 98.25 1082 PHE A CA 1
ATOM 8463 C C . PHE A 1 1082 ? -5.945 15.812 -32.693 1.00 98.25 1082 PHE A C 1
ATOM 8465 O O . PHE A 1 1082 ? -5.849 16.303 -31.571 1.00 98.25 1082 PHE A O 1
ATOM 8472 N N . ARG A 1 1083 ? -7.116 15.537 -33.268 1.00 97.94 1083 ARG A N 1
ATOM 8473 C CA . ARG A 1 1083 ? -8.406 15.749 -32.606 1.00 97.94 1083 ARG A CA 1
ATOM 8474 C C . ARG A 1 1083 ? -8.838 14.512 -31.816 1.00 97.94 1083 ARG A C 1
ATOM 8476 O O . ARG A 1 1083 ? -8.453 13.389 -32.156 1.00 97.94 1083 ARG A O 1
ATOM 8483 N N . PHE A 1 1084 ? -9.715 14.709 -30.838 1.00 98.00 1084 PHE A N 1
ATOM 8484 C CA . PHE A 1 1084 ? -10.528 13.661 -30.237 1.00 98.00 1084 PHE A CA 1
ATOM 8485 C C . PHE A 1 1084 ? -11.098 12.728 -31.311 1.00 98.00 1084 PHE A C 1
ATOM 8487 O O . PHE A 1 1084 ? -11.608 13.161 -32.347 1.00 98.00 1084 PHE A O 1
ATOM 8494 N N . GLY A 1 1085 ? -11.022 11.422 -31.058 1.00 97.88 1085 GLY A N 1
ATOM 8495 C CA . GLY A 1 1085 ? -11.478 10.406 -32.001 1.00 97.88 1085 GLY A CA 1
ATOM 8496 C C . GLY A 1 1085 ? -10.479 10.072 -33.113 1.00 97.88 1085 GLY A C 1
ATOM 8497 O O . GLY A 1 1085 ? -10.765 9.179 -33.904 1.00 97.88 1085 GLY A O 1
ATOM 8498 N N . HIS A 1 1086 ? -9.312 10.724 -33.187 1.00 98.56 1086 HIS A N 1
ATOM 8499 C CA . HIS A 1 1086 ? -8.258 10.329 -34.125 1.00 98.56 1086 HIS A CA 1
ATOM 8500 C C . HIS A 1 1086 ? -7.612 9.001 -33.713 1.00 98.56 1086 HIS A C 1
ATOM 8502 O O . HIS A 1 1086 ? -7.325 8.765 -32.539 1.00 98.56 1086 HIS A O 1
ATOM 8508 N N . GLY A 1 1087 ? -7.354 8.147 -34.698 1.00 97.81 1087 GLY A N 1
ATOM 8509 C CA . GLY A 1 1087 ? -6.675 6.867 -34.535 1.00 97.81 1087 GLY A CA 1
ATOM 8510 C C . GLY A 1 1087 ? -6.704 6.088 -35.844 1.00 97.81 1087 GLY A C 1
ATOM 8511 O O . GLY A 1 1087 ? -7.766 5.737 -36.353 1.00 97.81 1087 GLY A O 1
ATOM 8512 N N . LEU A 1 1088 ? -5.531 5.842 -36.414 1.00 97.69 1088 LEU A N 1
ATOM 8513 C CA . LEU A 1 1088 ? -5.364 5.094 -37.650 1.00 97.69 1088 LEU A CA 1
ATOM 8514 C C . LEU A 1 1088 ? -5.560 3.592 -37.408 1.00 97.69 1088 LEU A C 1
ATOM 8516 O O . LEU A 1 1088 ? -5.445 3.083 -36.289 1.00 97.69 1088 LEU A O 1
ATOM 8520 N N . ARG A 1 1089 ? -5.841 2.880 -38.497 1.00 95.44 1089 ARG A N 1
ATOM 8521 C CA . ARG A 1 1089 ? -5.844 1.418 -38.569 1.00 95.44 1089 ARG A CA 1
ATOM 8522 C C . ARG A 1 1089 ? -4.752 0.974 -39.530 1.00 95.44 1089 ARG A C 1
ATOM 8524 O O . ARG A 1 1089 ? -4.301 1.761 -40.364 1.00 95.44 1089 ARG A O 1
ATOM 8531 N N . TYR A 1 1090 ? -4.341 -0.282 -39.422 1.00 93.06 1090 TYR A N 1
ATOM 8532 C CA . TYR A 1 1090 ? -3.587 -0.907 -40.502 1.00 93.06 1090 TYR A CA 1
ATOM 8533 C C . TYR A 1 1090 ? -4.471 -0.984 -41.748 1.00 93.06 1090 TYR A C 1
ATOM 8535 O O . TYR A 1 1090 ? -5.688 -1.133 -41.634 1.00 93.06 1090 TYR A O 1
ATOM 8543 N N . ALA A 1 1091 ? -3.874 -0.802 -42.925 1.00 77.94 1091 ALA A N 1
ATOM 8544 C CA . ALA A 1 1091 ? -4.595 -1.002 -44.174 1.00 77.94 1091 ALA A CA 1
ATOM 8545 C C . ALA A 1 1091 ? -5.032 -2.472 -44.267 1.00 77.94 1091 ALA A C 1
ATOM 8547 O O . ALA A 1 1091 ? -4.277 -3.352 -43.848 1.00 77.94 1091 ALA A O 1
ATOM 8548 N N . ASP A 1 1092 ? -6.226 -2.733 -44.807 1.00 57.59 1092 ASP A N 1
ATOM 8549 C CA . ASP A 1 1092 ? -6.648 -4.098 -45.129 1.00 57.59 1092 ASP A CA 1
ATOM 8550 C C . ASP A 1 1092 ? -5.587 -4.716 -46.059 1.00 57.59 1092 ASP A C 1
ATOM 8552 O O . ASP A 1 1092 ? -5.344 -4.188 -47.149 1.00 57.59 1092 ASP A O 1
ATOM 8556 N N . CYS A 1 1093 ? -4.899 -5.762 -45.591 1.00 39.06 1093 CYS A N 1
ATOM 8557 C CA . CYS A 1 1093 ? -3.868 -6.467 -46.358 1.00 39.06 1093 CYS A CA 1
ATOM 8558 C C . CYS A 1 1093 ? -4.454 -7.263 -47.529 1.00 39.06 1093 CYS A C 1
ATOM 8560 O O . CYS A 1 1093 ? -5.518 -7.902 -47.345 1.00 39.06 1093 CYS A O 1
#

Solvent-accessible surface area (backbone atoms only — not comparable to full-atom values): 55973 Å² total; per-residue (Å²): 138,72,83,70,53,60,63,54,50,51,51,44,45,42,63,57,47,45,33,35,56,71,70,35,70,61,43,78,49,40,56,59,66,62,20,25,53,31,55,63,55,43,50,48,27,57,74,75,68,40,40,60,60,51,56,37,50,46,34,74,74,52,36,53,46,31,31,53,16,52,58,28,38,38,45,56,50,70,66,45,47,46,55,49,40,28,74,86,43,70,43,29,49,44,78,71,40,50,73,71,45,31,95,92,26,65,29,74,84,33,45,40,49,69,67,60,30,54,59,48,42,70,70,63,46,50,58,47,30,65,72,25,40,60,69,42,45,43,61,59,51,37,27,52,48,36,29,46,48,48,50,48,50,50,51,29,58,75,58,73,36,86,73,66,57,68,62,52,34,43,25,44,24,41,26,48,42,26,28,48,38,31,31,38,61,87,26,53,19,47,50,25,66,76,65,39,64,74,48,49,54,48,45,51,56,73,71,41,74,65,38,57,62,42,52,48,42,49,63,78,40,41,69,61,43,54,56,60,73,70,46,60,72,70,60,30,66,69,42,47,83,73,41,89,56,55,81,79,46,78,49,45,56,48,43,54,48,25,45,51,22,42,50,47,51,69,74,42,54,74,72,64,44,55,74,22,71,46,14,52,54,44,54,56,53,52,31,31,77,67,71,74,41,95,63,53,70,57,41,52,18,18,39,48,26,48,52,47,56,59,44,22,59,44,50,22,48,42,52,42,55,39,53,53,52,46,69,35,77,94,28,44,70,60,35,54,53,49,32,52,63,57,69,72,54,62,69,92,50,49,44,64,73,14,41,43,31,72,59,34,68,70,40,70,66,61,52,30,48,53,49,34,34,38,46,73,50,30,69,68,38,51,70,58,54,25,29,30,88,51,69,46,74,50,91,90,38,61,42,58,47,69,34,34,41,26,41,29,35,51,48,46,38,49,33,52,93,68,31,72,64,29,89,55,90,57,38,65,66,77,67,53,89,48,65,66,60,46,56,49,43,64,68,52,63,41,70,48,60,51,46,88,79,28,54,66,62,39,58,49,71,68,87,78,93,75,88,86,85,73,37,62,29,45,21,63,42,20,61,60,50,51,54,32,66,70,65,71,67,78,92,68,86,75,95,64,72,90,58,71,78,60,80,42,76,61,62,81,63,28,64,50,71,43,83,88,54,58,62,68,60,23,35,54,52,46,58,75,69,52,54,70,60,50,48,35,8,53,33,26,31,28,79,41,60,72,28,84,86,28,32,82,37,88,67,49,44,53,41,38,71,62,42,35,37,32,34,30,34,56,52,77,69,58,87,47,60,47,34,43,16,52,26,44,37,52,54,30,49,57,28,47,72,40,97,84,34,61,49,61,43,32,25,30,57,54,40,40,30,42,56,92,62,72,78,88,35,41,50,21,85,45,43,36,38,24,28,24,44,36,9,54,38,13,48,73,44,44,68,58,38,19,50,49,22,36,52,52,25,52,41,32,46,33,48,48,33,43,31,35,66,32,58,44,50,25,29,44,27,22,54,38,26,46,64,37,38,52,14,37,23,29,45,37,68,59,28,18,54,41,46,32,24,31,55,44,14,18,18,34,96,90,42,80,29,60,78,26,23,48,38,23,43,25,30,40,75,39,60,25,18,20,46,93,17,32,54,39,91,40,94,85,8,38,37,25,40,46,84,61,72,32,68,71,55,42,36,45,20,54,56,36,30,54,76,58,59,56,48,26,38,23,25,34,39,34,14,46,45,98,51,98,51,70,59,25,13,30,40,46,20,36,61,50,44,35,43,45,41,30,68,72,67,60,52,84,58,44,30,34,30,48,71,20,51,52,51,67,46,72,44,71,88,26,85,39,67,36,42,25,36,73,48,72,89,48,51,52,58,55,38,51,49,38,21,51,72,8,56,38,36,29,40,21,54,37,83,67,44,64,50,53,50,52,34,40,76,71,63,76,41,58,65,70,61,53,48,58,28,42,48,50,59,47,42,52,41,53,45,40,29,32,81,81,58,66,67,46,53,43,68,60,20,56,65,53,42,42,33,68,72,51,32,50,50,20,44,51,46,19,28,30,12,22,20,26,74,41,56,50,94,61,57,56,54,43,52,54,82,84,48,72,75,45,29,30,16,66,39,80,53,69,62,63,69,44,44,76,72,68,37,45,75,44,94,43,47,78,75,21,67,33,29,43,42,40,44,68,46,41,46,44,87,44,86,64,45,54,55,49,69,42,58,26,60,49,28,39,66,53,72,69,56,49,53,52,52,50,54,45,40,73,55,20,57,22,40,36,38,29,38,48,49,41,47,35,16,55,52,67,52,64,74,54,34,39,25,33,34,33,29,24,32,38,53,74,65,36,50,50,35,28,44,34,33,49,97,75,36,47,40,52,6,22,36,43,42,54,23,29,47,35,53,70,36,53,69,69,39,42,30,34,37,54,89,60,57,57,76,43,72,42,51,55,64,44,44,47,65,65,76,90,127

Sequence (1093 aa):
MSTLKLPLLHVFIRKYILNPLLYSPLSRIPGPKLYAFTKWRLAWDDWTGQRTRVIHALHLEYGPVVRIGPNEVHFNSLSALRTTYGAGSGFERTDFYRMFDAYGKQNIFTFASGAEHAKRKRLVSRPYSKSGLLQHKVESIVQQKTGDFLKLVDKNAKHGTALEIFAALHYYSIDMITAYLYGTPRFGATTALKGTPEHVALLVDIMDHARRRLSWFAVHVPSLTSWLYTRSGFMSKCVQPILPMAKPATYSGIRAHALRAMHAYRDADPMSRAEAQKSVIAELYEATSKHRAELDDLEIASECADHLLAGIDTTSDTLMFMIWCLSLPQNARVQERLVEECQSIAEDEIFNGAVGLKTADNMPYLSVVIKETLRLFAPLPASEPRTSGVDTVIDDYEIPRGTVCSMAPYSLHRNEAVFPDSHVWKHERWLSNNKQELAEMERWFWAFSSGARMCIGMQMVARNRSQRKMNAFTTLFFAATAVSLVIRTPVSGRSRYPRMTSRSNEMDSAPYRDASLPVDERVEDLLQRMNMEEKAGQLFHNIISQGPNGTLLNTTGPAVEGQFMSHFNLHGPISDVRATVQWYNNLQQMALDTRLGIPITVSSDPRHAFTNAEGSQIAATKFSQWPESLGLAAIRDAELIHTFGDIARQEYKAVGIRSALHPQIDVATEPRWARIGGTMGENATLTAELAVAYIKGFHGPDGFGHDSVTTVSKHFPGSGPVEHGEDSHFTYGKNATYPGNNFEHHLIPFKAAIAAGTRQMMPYYSRPMGTPLEEVAAGMNKDIVTGLLRDDLGFEGIVVSDWGLVTDSVIAGQDMPARAWGAENLTELQRTEKILNAGTDQLGGESRTDLILELVEKGIVPESRIDTSVRRLLREKFLLGLFDNPFADADTAVATVGQDAWRATGYEAQKKSFTLLTNKDAVLPLSAPENSGSKFYVEGLNATFLESRHFTVVQTPEEADYAFLRLAAPYEPRPGGFEKNYHSGSLEYNATEKARQAAIYAAVPTIVDIYLDRPGAFPEIADQAHALMVNFGASPDAFLDVVFGVDGSGPMGLLPFDLPRSDEAAEAQMEDVPFDTVDPVFRFGHGLRYADC

pLDDT: mean 87.19, std 15.0, range [24.16, 98.81]

Radius of gyration: 35.47 Å; Cα contacts (8 Å, |Δi|>4): 2090; chains: 1; bounding box: 89×76×98 Å

Secondary structure (DSSP, 8-state):
--TTHHHHHHHHHIIIIIIIIIISGGGGS-S-HHHHH-HHHHHHHHHHT-HHHHHHHHHHHH-SEEEEETTEEEE-SHHHHHHHHSTT--EEE-GGGGGG-BTTB--TTT--SHHHHHHHHHHHTTTTSHHHHHHTTHHHHHHHHHHHHHHHHHHHHHTTPPP-HHHHHHHHHHHHHHHHHH-SGGGT---GGGT-HHHHHTTHHHH-TTHHHHHHHHHHSHHHHHHHHT--HHHHHHHTTT-S-PSSPTTHHHHHHHHHHHHHHHHS-HHHHHHTTTSHHHHHHHHHHTTS----HHHHHHHHHHHHHHHHHHHHHHHHHHHHHHHSGGGHHHHHHHHHHHHTS-GGGEETTEE-HHHHTT-HHHHHHHHHHHHHS-S--S---EEESS-EEETTEEE-TT-EEE--HHHHHT-TTTSSSTTS--GGGGG-S-HHHHHHHHHH--TT--GGGS-GGGGGT---SS-----SSTTTTHHHHHHHHTS-S--SSS-----SS---HHHHT-GGG-TTS-HHHHHHHHHHH--HHHHHHHTEEEEEEPBGGGBPPTTHHIIIIIS---EEEEES--S-HHHHHHHHHHHHHHHHHSSS-PPPEEEES---B-----SSS---TTS--B--HHHHHHHT-HHHHHHHHHHHHHHHHHTTEEEE---B-----STT-TTGGGS--S-HHHHHHHHHHHHHHHH-TTSSSTT--EEEEEEET-S--BGGG--TTSTT--EE--TT--HHHHTHHHHHHHHTT--EEEE-S-EETTSSS-SS-GGG-HIIIIIIIIIIT---SEEB--S-SSS-EEETTEEE----TT-TTS-HHHHHHHHHHHT--BEET---HHHHHHHHHTTSS-HHHHHHHHHHHHHHHHHTTTTT-----HHHHHHHTT-HHHHHHHHHHHHHH-EEEEEGGG--S--TTTTTT-EEEEESS-THHHHTTTPEE-SSGGG-SEEEEEEEPP--PPPSSSGGGS--S-SB--HHHHHHHHHHHHHS-EEEEEE-SS--B-HHHHHHSSEEEE-SS--HHHHHHHHTTGGG-------SS-B-SSHHHHHTS-TT-TT--SS-SB-TT--B-----

Mean predicted aligned error: 16.75 Å

Nearest PDB structures (foldseek):
  7qe2-assembly1_A  TM=8.775E-01  e=3.011E-38  unidentified
  7qea-assembly1_A  TM=8.749E-01  e=1.226E-37  synthetic construct
  7qee-assembly1_A  TM=8.678E-01  e=1.172E-37  synthetic construct
  7qe1-assembly1_A  TM=8.811E-01  e=7.510E-37  unidentified
  7qee-assembly2_B  TM=8.561E-01  e=2.129E-36  synthetic construct

Foldseek 3Di:
DPPPVVVVVVCCCVVQPCCLCPVDLCVPWDEDVVQSRALVVLLVCLVVVCNLVVVLVRCVVRNQWYRRHSQAIEGQDLLLQCCAFNAPNQWFFDQLQVLLFFPVDDALRRDRDPVVNVVRCVLQLQCLDQVNCVLLPLQVLLLVLLLLLVVLVVVCVVLVHDDPLLLSLLQSQLQSLQCQAQPDVLLQRDDVSVVPPLRSVLCVLVPDPLQSVLSSCCRPVVVVNVVLVPDDDPSVVVCQVVPSANPPHRSNSLLVRLLSSLVSLVVDDPVVVVSRCSHSLNSNVVCCVVVVDVDDSRRSSSNSSSSSVVRRQQRSQLLVQLLVVCPDPVNVVLLLVLLVLVVPDDPVQARSLFGGQQSLLPRPSVQLSSLLSCQQRLSFQDKRWIFHQQFDAGPNRTNHGPRIYIYGSNSLQQPCVLPPVSNDSDSCQCVDPPPVSNVSNVSSRASQRDYPSGNSNVLQPHDDPDDDDGHSNSRSCSSVNVVSVVVPPDPDDDDDDPPPPDPDVCLCVQPLLPLVDDLLVNLVSLLVVDDLQLLLQDQAEAEAEADPLLHHDSVLCCSCSVRVHAHYEYDADCQDLLSLQVNLQVSLVSLCPHPNSQGHAYEYQAQAELDPFPANHYDNNFFFYFFFLQLLLQLLDLQLLLVVLQLSLQLCVQSLHQAYADQELAAQQQQQAQQLLSYSYNQNVSSQSNLLSNQQSQLDDVGNFQSHRAYEYDAPPHDQQFDNNDALQDPVRQAGEFPVVQSVSSNSNVLSCVVSPHAEYEHALHAHPPDPFQRWGQLLTLCRQPVVVCVVSPDLHAYEYEAFQQAWDQFQNFTGGGSGRNCSVPHSLVSVLSSLNSVHLHYHNDRPSVSSVVCCVVVVDPVVSSSSSSSNSSSSCVRNCCSPPVHHDSVVSVCSGNDPVSNVSSQLSQLQSKFWQAAAPLCPQPALVVCQEFEEEEDPADCVLVVVSVHHYDDDLLRGQEYEYEEEQDADQDDDRNSSSTRGDWLDDDPVVLVVVLVSLVRYQYEYEYCPSGQHACLSCNVRHNIYMYRSRHDPNSVNCQSNCPVNRHYNTWRSAFRANGPVQSVPGRSSDGPPRDPTSDGGRHGDIRDDD